Protein 3BL5 (pdb70)

Structure (mmCIF, N/CA/C/O backbone):
data_3BL5
#
_entry.id   3BL5
#
_cell.length_a   172.057
_cell.length_b   75.542
_cell.length_c   131.023
_cell.angle_alpha   90.00
_cell.angle_beta   94.73
_cell.angle_gamma   90.00
#
_symmetry.space_group_name_H-M   'C 1 2 1'
#
loop_
_entity.id
_entity.type
_entity.pdbx_description
1 polymer 'Queuosine biosynthesis protein queC'
2 non-polymer 'ZINC ION'
3 non-polymer 'MAGNESIUM ION'
4 non-polymer 'PHOSPHATE ION'
5 water water
#
loop_
_atom_site.group_PDB
_atom_site.id
_atom_site.type_symbol
_atom_site.label_atom_id
_atom_site.label_alt_id
_atom_site.label_comp_id
_atom_site.label_asym_id
_atom_site.label_entity_id
_atom_site.label_seq_id
_atom_site.pdbx_PDB_ins_code
_atom_site.Cartn_x
_atom_site.Cartn_y
_atom_site.Cartn_z
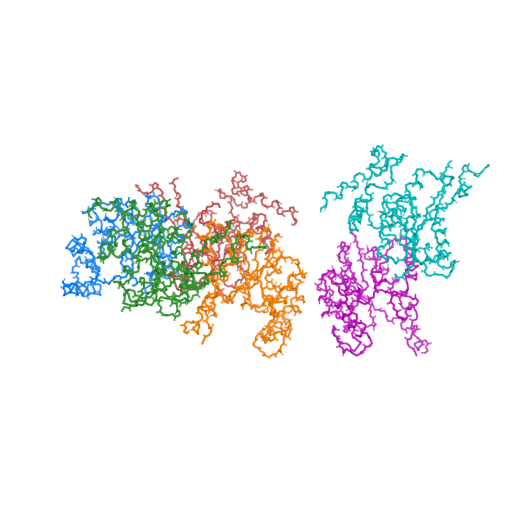_atom_site.occupancy
_atom_site.B_iso_or_equiv
_atom_site.auth_seq_id
_atom_site.auth_comp_id
_atom_site.auth_asym_id
_atom_site.auth_atom_id
_atom_site.pdbx_PDB_model_num
ATOM 1 N N . LYS A 1 3 ? -74.072 -20.439 -8.718 1.00 81.50 3 LYS A N 1
ATOM 2 C CA . LYS A 1 3 ? -75.470 -20.505 -9.226 1.00 81.52 3 LYS A CA 1
ATOM 3 C C . LYS A 1 3 ? -75.590 -20.060 -10.709 1.00 83.16 3 LYS A C 1
ATOM 4 O O . LYS A 1 3 ? -76.117 -18.968 -11.014 1.00 83.43 3 LYS A O 1
ATOM 10 N N . GLU A 1 4 ? -75.085 -20.919 -11.612 1.00 83.14 4 GLU A N 1
ATOM 11 C CA . GLU A 1 4 ? -75.102 -20.713 -13.078 1.00 80.51 4 GLU A CA 1
ATOM 12 C C . GLU A 1 4 ? -75.678 -21.986 -13.745 1.00 78.57 4 GLU A C 1
ATOM 13 O O . GLU A 1 4 ? -76.561 -22.638 -13.183 1.00 78.80 4 GLU A O 1
ATOM 19 N N . LYS A 1 5 ? -75.177 -22.350 -14.924 1.00 75.40 5 LYS A N 1
ATOM 20 C CA . LYS A 1 5 ? -75.672 -23.542 -15.631 1.00 72.54 5 LYS A CA 1
ATOM 21 C C . LYS A 1 5 ? -74.689 -24.722 -15.531 1.00 70.75 5 LYS A C 1
ATOM 22 O O . LYS A 1 5 ? -73.487 -24.564 -15.748 1.00 71.08 5 LYS A O 1
ATOM 28 N N . ALA A 1 6 ? -75.197 -25.909 -15.223 1.00 67.24 6 ALA A N 1
ATOM 29 C CA . ALA A 1 6 ? -74.323 -27.066 -15.099 1.00 65.78 6 ALA A CA 1
ATOM 30 C C . ALA A 1 6 ? -74.782 -28.342 -15.822 1.00 64.78 6 ALA A C 1
ATOM 31 O O . ALA A 1 6 ? -75.961 -28.665 -15.857 1.00 66.08 6 ALA A O 1
ATOM 33 N N . ILE A 1 7 ? -73.830 -29.071 -16.387 1.00 63.23 7 ILE A N 1
ATOM 34 C CA . ILE A 1 7 ? -74.117 -30.322 -17.075 1.00 62.84 7 ILE A CA 1
ATOM 35 C C . ILE A 1 7 ? -73.516 -31.472 -16.274 1.00 60.10 7 ILE A C 1
ATOM 36 O O . ILE A 1 7 ? -72.310 -31.507 -16.049 1.00 60.01 7 ILE A O 1
ATOM 41 N N . VAL A 1 8 ? -74.346 -32.420 -15.861 1.00 56.95 8 VAL A N 1
ATOM 42 C CA . VAL A 1 8 ? -73.849 -33.555 -15.106 1.00 54.55 8 VAL A CA 1
ATOM 43 C C . VAL A 1 8 ? -73.731 -34.818 -15.959 1.00 54.80 8 VAL A C 1
ATOM 44 O O . VAL A 1 8 ? -74.711 -35.246 -16.568 1.00 54.65 8 VAL A O 1
ATOM 48 N N . VAL A 1 9 ? -72.539 -35.411 -16.011 1.00 54.07 9 VAL A N 1
ATOM 49 C CA . VAL A 1 9 ? -72.374 -36.647 -16.759 1.00 54.73 9 VAL A CA 1
ATOM 50 C C . VAL A 1 9 ? -73.118 -37.652 -15.920 1.00 54.78 9 VAL A C 1
ATOM 51 O O . VAL A 1 9 ? -72.594 -38.159 -14.940 1.00 57.04 9 VAL A O 1
ATOM 55 N N . PHE A 1 10 ? -74.353 -37.926 -16.320 1.00 56.34 10 PHE A N 1
ATOM 56 C CA . PHE A 1 10 ? -75.246 -38.812 -15.584 1.00 56.87 10 PHE A CA 1
ATOM 57 C C . PHE A 1 10 ? -75.426 -40.220 -16.135 1.00 56.90 10 PHE A C 1
ATOM 58 O O . PHE A 1 10 ? -75.560 -40.417 -17.343 1.00 56.54 10 PHE A O 1
ATOM 66 N N . SER A 1 11 ? -75.437 -41.199 -15.234 1.00 57.31 11 SER A N 1
ATOM 67 C CA . SER A 1 11 ? -75.605 -42.595 -15.631 1.00 58.58 11 SER A CA 1
ATOM 68 C C . SER A 1 11 ? -76.673 -43.358 -14.847 1.00 59.34 11 SER A C 1
ATOM 69 O O . SER A 1 11 ? -77.081 -44.442 -15.255 1.00 60.80 11 SER A O 1
ATOM 72 N N . GLY A 1 12 ? -77.109 -42.813 -13.715 1.00 58.98 12 GLY A N 1
ATOM 73 C CA . GLY A 1 12 ? -78.123 -43.481 -12.923 1.00 58.31 12 GLY A CA 1
ATOM 74 C C . GLY A 1 12 ? -77.575 -44.365 -11.815 1.00 59.32 12 GLY A C 1
ATOM 75 O O . GLY A 1 12 ? -78.333 -45.053 -11.120 1.00 60.76 12 GLY A O 1
ATOM 76 N N . GLY A 1 13 ? -76.258 -44.363 -11.650 1.00 58.69 13 GLY A N 1
ATOM 77 C CA . GLY A 1 13 ? -75.651 -45.154 -10.600 1.00 57.87 13 GLY A CA 1
ATOM 78 C C . GLY A 1 13 ? -75.629 -44.345 -9.318 1.00 58.93 13 GLY A C 1
ATOM 79 O O . GLY A 1 13 ? -75.920 -43.146 -9.327 1.00 57.94 13 GLY A O 1
ATOM 80 N N . GLN A 1 14 ? -75.281 -44.994 -8.211 1.00 59.65 14 GLN A N 1
ATOM 81 C CA . GLN A 1 14 ? -75.227 -44.321 -6.920 1.00 60.96 14 GLN A CA 1
ATOM 82 C C . GLN A 1 14 ? -74.399 -43.039 -6.998 1.00 61.34 14 GLN A C 1
ATOM 83 O O . GLN A 1 14 ? -74.805 -41.990 -6.494 1.00 60.51 14 GLN A O 1
ATOM 89 N N . ASP A 1 15 ? -73.248 -43.134 -7.652 1.00 61.89 15 ASP A N 1
ATOM 90 C CA . ASP A 1 15 ? -72.333 -42.013 -7.788 1.00 63.86 15 ASP A CA 1
ATOM 91 C C . ASP A 1 15 ? -72.765 -40.831 -8.661 1.00 62.93 15 ASP A C 1
ATOM 92 O O . ASP A 1 15 ? -72.788 -39.694 -8.185 1.00 64.47 15 ASP A O 1
ATOM 97 N N . SER A 1 16 ? -73.102 -41.063 -9.924 1.00 60.80 16 SER A N 1
ATOM 98 C CA . SER A 1 16 ? -73.518 -39.943 -10.763 1.00 59.63 16 SER A CA 1
ATOM 99 C C . SER A 1 16 ? -74.785 -39.309 -10.209 1.00 58.41 16 SER A C 1
ATOM 100 O O . SER A 1 16 ? -74.970 -38.100 -10.285 1.00 57.40 16 SER A O 1
ATOM 103 N N . THR A 1 17 ? -75.657 -40.130 -9.639 1.00 58.46 17 THR A N 1
ATOM 104 C CA . THR A 1 17 ? -76.905 -39.620 -9.083 1.00 59.13 17 THR A CA 1
ATOM 105 C C . THR A 1 17 ? -76.609 -38.678 -7.926 1.00 59.07 17 THR A C 1
ATOM 106 O O . THR A 1 17 ? -77.188 -37.591 -7.847 1.00 60.61 17 THR A O 1
ATOM 110 N N . THR A 1 18 ? -75.714 -39.099 -7.029 1.00 58.02 18 THR A N 1
ATOM 111 C CA . THR A 1 18 ? -75.339 -38.280 -5.880 1.00 55.95 18 THR A CA 1
ATOM 112 C C . THR A 1 18 ? -74.755 -36.968 -6.397 1.00 56.07 18 THR A C 1
ATOM 113 O O . THR A 1 18 ? -75.021 -35.896 -5.844 1.00 55.47 18 THR A O 1
ATOM 117 N N . CYS A 1 19 ? -73.970 -37.055 -7.471 1.00 55.51 19 CYS A N 1
ATOM 118 C CA . CYS A 1 19 ? -73.365 -35.868 -8.063 1.00 55.90 19 CYS A CA 1
ATOM 119 C C . CYS A 1 19 ? -74.409 -34.908 -8.577 1.00 56.93 19 CYS A C 1
ATOM 120 O O . CYS A 1 19 ? -74.252 -33.698 -8.424 1.00 57.65 19 CYS A O 1
ATOM 123 N N . LEU A 1 20 ? -75.465 -35.449 -9.195 1.00 57.44 20 LEU A N 1
ATOM 124 C CA . LEU A 1 20 ? -76.568 -34.642 -9.726 1.00 56.32 20 LEU A CA 1
ATOM 125 C C . LEU A 1 20 ? -77.277 -33.942 -8.580 1.00 55.98 20 LEU A C 1
ATOM 126 O O . LEU A 1 20 ? -77.494 -32.728 -8.617 1.00 54.92 20 LEU A O 1
ATOM 131 N N . LEU A 1 21 ? -77.647 -34.720 -7.568 1.00 55.92 21 LEU A N 1
ATOM 132 C CA . LEU A 1 21 ? -78.305 -34.171 -6.389 1.00 57.13 21 LEU A CA 1
ATOM 133 C C . LEU A 1 21 ? -77.418 -33.053 -5.865 1.00 57.45 21 LEU A C 1
ATOM 134 O O . LEU A 1 21 ? -77.878 -31.955 -5.572 1.00 57.32 21 LEU A O 1
ATOM 139 N N . TRP A 1 22 ? -76.130 -33.341 -5.777 1.00 57.92 22 TRP A N 1
ATOM 140 C CA . TRP A 1 22 ? -75.169 -32.357 -5.323 1.00 58.67 22 TRP A CA 1
ATOM 141 C C . TRP A 1 22 ? -75.222 -31.099 -6.190 1.00 58.86 22 TRP A C 1
ATOM 142 O O . TRP A 1 22 ? -75.394 -29.989 -5.696 1.00 58.55 22 TRP A O 1
ATOM 153 N N . ALA A 1 23 ? -75.048 -31.293 -7.490 1.00 59.84 23 ALA A N 1
ATOM 154 C CA . ALA A 1 23 ? -75.043 -30.196 -8.444 1.00 60.63 23 ALA A CA 1
ATOM 155 C C . ALA A 1 23 ? -76.322 -29.377 -8.393 1.00 62.61 23 ALA A C 1
ATOM 156 O O . ALA A 1 23 ? -76.292 -28.154 -8.570 1.00 63.83 23 ALA A O 1
ATOM 158 N N . LEU A 1 24 ? -77.444 -30.048 -8.145 1.00 62.77 24 LEU A N 1
ATOM 159 C CA . LEU A 1 24 ? -78.718 -29.366 -8.091 1.00 63.05 24 LEU A CA 1
ATOM 160 C C . LEU A 1 24 ? -78.750 -28.286 -7.034 1.00 64.82 24 LEU A C 1
ATOM 161 O O . LEU A 1 24 ? -79.386 -27.250 -7.236 1.00 67.17 24 LEU A O 1
ATOM 166 N N . LYS A 1 25 ? -78.047 -28.518 -5.925 1.00 65.57 25 LYS A N 1
ATOM 167 C CA . LYS A 1 25 ? -77.973 -27.564 -4.817 1.00 65.84 25 LYS A CA 1
ATOM 168 C C . LYS A 1 25 ? -76.918 -26.491 -5.038 1.00 65.84 25 LYS A C 1
ATOM 169 O O . LYS A 1 25 ? -76.985 -25.422 -4.443 1.00 64.77 25 LYS A O 1
ATOM 175 N N . GLU A 1 26 ? -75.937 -26.769 -5.888 1.00 67.16 26 GLU A N 1
ATOM 176 C CA . GLU A 1 26 ? -74.881 -25.795 -6.137 1.00 68.95 26 GLU A CA 1
ATOM 177 C C . GLU A 1 26 ? -75.203 -24.801 -7.239 1.00 69.83 26 GLU A C 1
ATOM 178 O O . GLU A 1 26 ? -74.755 -23.651 -7.190 1.00 69.56 26 GLU A O 1
ATOM 184 N N . PHE A 1 27 ? -75.983 -25.225 -8.230 1.00 69.99 27 PHE A N 1
ATOM 185 C CA . PHE A 1 27 ? -76.287 -24.332 -9.337 1.00 70.11 27 PHE A CA 1
ATOM 186 C C . PHE A 1 27 ? -77.763 -24.079 -9.642 1.00 72.18 27 PHE A C 1
ATOM 187 O O . PHE A 1 27 ? -78.642 -24.838 -9.222 1.00 72.83 27 PHE A O 1
ATOM 195 N N . GLU A 1 28 ? -78.008 -23.002 -10.388 1.00 73.06 28 GLU A N 1
ATOM 196 C CA . GLU A 1 28 ? -79.344 -22.598 -10.810 1.00 74.63 28 GLU A CA 1
ATOM 197 C C . GLU A 1 28 ? -79.917 -23.540 -11.861 1.00 74.35 28 GLU A C 1
ATOM 198 O O . GLU A 1 28 ? -81.002 -24.087 -11.686 1.00 74.85 28 GLU A O 1
ATOM 204 N N . GLU A 1 29 ? -79.189 -23.702 -12.962 1.00 73.36 29 GLU A N 1
ATOM 205 C CA . GLU A 1 29 ? -79.602 -24.564 -14.066 1.00 72.33 29 GLU A CA 1
ATOM 206 C C . GLU A 1 29 ? -78.761 -25.828 -14.062 1.00 69.61 29 GLU A C 1
ATOM 207 O O . GLU A 1 29 ? -77.551 -25.759 -13.911 1.00 70.16 29 GLU A O 1
ATOM 213 N N . VAL A 1 30 ? -79.392 -26.980 -14.236 1.00 67.08 30 VAL A N 1
ATOM 214 C CA . VAL A 1 30 ? -78.656 -28.235 -14.260 1.00 66.21 30 VAL A CA 1
ATOM 215 C C . VAL A 1 30 ? -79.244 -29.228 -15.262 1.00 66.33 30 VAL A C 1
ATOM 216 O O . VAL A 1 30 ? -80.393 -29.650 -15.128 1.00 68.92 30 VAL A O 1
ATOM 220 N N . GLU A 1 31 ? -78.460 -29.608 -16.264 1.00 64.79 31 GLU A N 1
ATOM 221 C CA . GLU A 1 31 ? -78.912 -30.566 -17.261 1.00 64.16 31 GLU A CA 1
ATOM 222 C C . GLU A 1 31 ? -78.007 -31.786 -17.188 1.00 63.16 31 GLU A C 1
ATOM 223 O O . GLU A 1 31 ? -76.872 -31.687 -16.742 1.00 62.70 31 GLU A O 1
ATOM 229 N N . THR A 1 32 ? -78.507 -32.938 -17.623 1.00 63.43 32 THR A N 1
ATOM 230 C CA . THR A 1 32 ? -77.721 -34.173 -17.586 1.00 63.38 32 THR A CA 1
ATOM 231 C C . THR A 1 32 ? -77.391 -34.761 -18.955 1.00 63.37 32 THR A C 1
ATOM 232 O O . THR A 1 32 ? -77.999 -34.412 -19.965 1.00 62.01 32 THR A O 1
ATOM 236 N N . VAL A 1 33 ? -76.407 -35.654 -18.968 1.00 63.54 33 VAL A N 1
ATOM 237 C CA . VAL A 1 33 ? -75.974 -36.316 -20.187 1.00 64.14 33 VAL A CA 1
ATOM 238 C C . VAL A 1 33 ? -75.792 -37.774 -19.858 1.00 65.01 33 VAL A C 1
ATOM 239 O O . VAL A 1 33 ? -75.170 -38.113 -18.856 1.00 65.88 33 VAL A O 1
ATOM 243 N N . THR A 1 34 ? -76.333 -38.642 -20.697 1.00 64.76 34 THR A N 1
ATOM 244 C CA . THR A 1 34 ? -76.169 -40.056 -20.472 1.00 64.43 34 THR A CA 1
ATOM 245 C C . THR A 1 34 ? -75.577 -40.665 -21.733 1.00 65.62 34 THR A C 1
ATOM 246 O O . THR A 1 34 ? -76.049 -40.416 -22.839 1.00 65.44 34 THR A O 1
ATOM 250 N N . PHE A 1 35 ? -74.508 -41.433 -21.549 1.00 66.66 35 PHE A N 1
ATOM 251 C CA . PHE A 1 35 ? -73.805 -42.067 -22.647 1.00 66.63 35 PHE A CA 1
ATOM 252 C C . PHE A 1 35 ? -74.224 -43.515 -22.717 1.00 67.82 35 PHE A C 1
ATOM 253 O O . PHE A 1 35 ? -74.307 -44.191 -21.703 1.00 67.37 35 PHE A O 1
ATOM 261 N N . HIS A 1 36 ? -74.505 -43.977 -23.926 1.00 70.14 36 HIS A N 1
ATOM 262 C CA . HIS A 1 36 ? -74.908 -45.350 -24.152 1.00 71.92 36 HIS A CA 1
ATOM 263 C C . HIS A 1 36 ? -74.162 -45.792 -25.397 1.00 74.09 36 HIS A C 1
ATOM 264 O O . HIS A 1 36 ? -73.757 -44.962 -26.219 1.00 72.29 36 HIS A O 1
ATOM 271 N N . TYR A 1 37 ? -73.952 -47.094 -25.519 1.00 77.43 37 TYR A N 1
ATOM 272 C CA . TYR A 1 37 ? -73.269 -47.648 -26.681 1.00 82.21 37 TYR A CA 1
ATOM 273 C C . TYR A 1 37 ? -74.305 -48.263 -27.626 1.00 84.81 37 TYR A C 1
ATOM 274 O O . TYR A 1 37 ? -74.274 -49.457 -27.923 1.00 84.99 37 TYR A O 1
ATOM 283 N N . ASN A 1 38 ? -75.214 -47.411 -28.091 1.00 87.84 38 ASN A N 1
ATOM 284 C CA . ASN A 1 38 ? -76.316 -47.792 -28.963 1.00 91.12 38 ASN A CA 1
ATOM 285 C C . ASN A 1 38 ? -77.294 -48.715 -28.239 1.00 93.08 38 ASN A C 1
ATOM 286 O O . ASN A 1 38 ? -77.463 -49.882 -28.610 1.00 92.15 38 ASN A O 1
ATOM 291 N N . GLN A 1 39 ? -77.939 -48.175 -27.204 1.00 95.71 39 GLN A N 1
ATOM 292 C CA . GLN A 1 39 ? -78.894 -48.939 -26.409 1.00 97.78 39 GLN A CA 1
ATOM 293 C C . GLN A 1 39 ? -79.933 -48.112 -25.662 1.00 98.22 39 GLN A C 1
ATOM 294 O O . GLN A 1 39 ? -80.027 -48.191 -24.437 1.00 98.72 39 GLN A O 1
ATOM 300 N N . ARG A 1 40 ? -80.724 -47.341 -26.399 1.00 98.72 40 ARG A N 1
ATOM 301 C CA . ARG A 1 40 ? -81.770 -46.517 -25.797 1.00 99.68 40 ARG A CA 1
ATOM 302 C C . ARG A 1 40 ? -82.649 -47.380 -24.886 1.00 100.25 40 ARG A C 1
ATOM 303 O O . ARG A 1 40 ? -83.273 -46.885 -23.949 1.00 100.23 40 ARG A O 1
ATOM 311 N N . HIS A 1 41 ? -82.687 -48.676 -25.170 1.00 100.70 41 HIS A N 1
ATOM 312 C CA . HIS A 1 41 ? -83.503 -49.604 -24.400 1.00 101.19 41 HIS A CA 1
ATOM 313 C C . HIS A 1 41 ? -82.858 -50.161 -23.129 1.00 101.01 41 HIS A C 1
ATOM 314 O O . HIS A 1 41 ? -83.549 -50.742 -22.292 1.00 101.45 41 HIS A O 1
ATOM 321 N N . SER A 1 42 ? -81.545 -50.002 -22.984 1.00 100.58 42 SER A N 1
ATOM 322 C CA . SER A 1 42 ? -80.846 -50.508 -21.803 1.00 99.58 42 SER A CA 1
ATOM 323 C C . SER A 1 42 ? -81.565 -50.128 -20.510 1.00 98.88 42 SER A C 1
ATOM 324 O O . SER A 1 42 ? -82.203 -49.076 -20.434 1.00 98.79 42 SER A O 1
ATOM 327 N N . GLN A 1 43 ? -81.474 -50.983 -19.494 1.00 97.95 43 GLN A N 1
ATOM 328 C CA . GLN A 1 43 ? -82.128 -50.673 -18.229 1.00 97.39 43 GLN A CA 1
ATOM 329 C C . GLN A 1 43 ? -81.403 -49.499 -17.580 1.00 96.22 43 GLN A C 1
ATOM 330 O O . GLN A 1 43 ? -82.020 -48.665 -16.912 1.00 95.71 43 GLN A O 1
ATOM 336 N N . GLU A 1 44 ? -80.093 -49.426 -17.795 1.00 94.87 44 GLU A N 1
ATOM 337 C CA . GLU A 1 44 ? -79.304 -48.344 -17.228 1.00 93.18 44 GLU A CA 1
ATOM 338 C C . GLU A 1 44 ? -79.742 -47.007 -17.812 1.00 89.78 44 GLU A C 1
ATOM 339 O O . GLU A 1 44 ? -79.972 -46.050 -17.082 1.00 88.98 44 GLU A O 1
ATOM 345 N N . VAL A 1 45 ? -79.849 -46.936 -19.131 1.00 86.72 45 VAL A N 1
ATOM 346 C CA . VAL A 1 45 ? -80.255 -45.688 -19.758 1.00 84.38 45 VAL A CA 1
ATOM 347 C C . VAL A 1 45 ? -81.695 -45.356 -19.416 1.00 83.04 45 VAL A C 1
ATOM 348 O O . VAL A 1 45 ? -82.086 -44.190 -19.397 1.00 82.72 45 VAL A O 1
ATOM 352 N N . GLU A 1 46 ? -82.488 -46.378 -19.129 1.00 81.41 46 GLU A N 1
ATOM 353 C CA . GLU A 1 46 ? -83.869 -46.116 -18.795 1.00 80.12 46 GLU A CA 1
ATOM 354 C C . GLU A 1 46 ? -83.976 -45.616 -17.367 1.00 77.24 46 GLU A C 1
ATOM 355 O O . GLU A 1 46 ? -84.524 -44.539 -17.133 1.00 76.72 46 GLU A O 1
ATOM 361 N N . VAL A 1 47 ? -83.446 -46.382 -16.415 1.00 73.90 47 VAL A N 1
ATOM 362 C CA . VAL A 1 47 ? -83.484 -45.962 -15.017 1.00 71.18 47 VAL A CA 1
ATOM 363 C C . VAL A 1 47 ? -83.028 -44.501 -14.936 1.00 69.43 47 VAL A C 1
ATOM 364 O O . VAL A 1 47 ? -83.707 -43.664 -14.349 1.00 67.85 47 VAL A O 1
ATOM 368 N N . ALA A 1 48 ? -81.900 -44.193 -15.574 1.00 68.67 48 ALA A N 1
ATOM 369 C CA . ALA A 1 48 ? -81.355 -42.836 -15.595 1.00 66.34 48 ALA A CA 1
ATOM 370 C C . ALA A 1 48 ? -82.388 -41.824 -16.071 1.00 65.65 48 ALA A C 1
ATOM 371 O O . ALA A 1 48 ? -82.557 -40.770 -15.466 1.00 63.73 48 ALA A O 1
ATOM 373 N N . LYS A 1 49 ? -83.070 -42.131 -17.168 1.00 65.86 49 LYS A N 1
ATOM 374 C CA . LYS A 1 49 ? -84.092 -41.224 -17.678 1.00 66.18 49 LYS A CA 1
ATOM 375 C C . LYS A 1 49 ? -85.241 -41.085 -16.668 1.00 65.56 49 LYS A C 1
ATOM 376 O O . LYS A 1 49 ? -85.850 -40.016 -16.530 1.00 63.42 49 LYS A O 1
ATOM 382 N N . SER A 1 50 ? -85.533 -42.172 -15.963 1.00 64.30 50 SER A N 1
ATOM 383 C CA . SER A 1 50 ? -86.581 -42.151 -14.962 1.00 64.46 50 SER A CA 1
ATOM 384 C C . SER A 1 50 ? -86.158 -41.224 -13.852 1.00 65.41 50 SER A C 1
ATOM 385 O O . SER A 1 50 ? -86.804 -40.222 -13.559 1.00 66.87 50 SER A O 1
ATOM 388 N N . ILE A 1 51 ? -85.043 -41.590 -13.239 1.00 65.89 51 ILE A N 1
ATOM 389 C CA . ILE A 1 51 ? -84.450 -40.856 -12.136 1.00 64.86 51 ILE A CA 1
ATOM 390 C C . ILE A 1 51 ? -84.263 -39.390 -12.495 1.00 63.66 51 ILE A C 1
ATOM 391 O O . ILE A 1 51 ? -84.377 -38.530 -11.641 1.00 64.39 51 ILE A O 1
ATOM 396 N N . ALA A 1 52 ? -84.004 -39.104 -13.764 1.00 63.26 52 ALA A N 1
ATOM 397 C CA . ALA A 1 52 ? -83.850 -37.724 -14.197 1.00 64.34 52 ALA A CA 1
ATOM 398 C C . ALA A 1 52 ? -85.207 -37.038 -14.084 1.00 65.57 52 ALA A C 1
ATOM 399 O O . ALA A 1 52 ? -85.328 -35.993 -13.454 1.00 66.93 52 ALA A O 1
ATOM 401 N N . GLU A 1 53 ? -86.225 -37.636 -14.698 1.00 67.31 53 GLU A N 1
ATOM 402 C CA . GLU A 1 53 ? -87.591 -37.112 -14.662 1.00 69.03 53 GLU A CA 1
ATOM 403 C C . GLU A 1 53 ? -87.953 -36.739 -13.231 1.00 67.29 53 GLU A C 1
ATOM 404 O O . GLU A 1 53 ? -88.269 -35.585 -12.922 1.00 65.60 53 GLU A O 1
ATOM 410 N N . LYS A 1 54 ? -87.905 -37.757 -12.376 1.00 65.42 54 LYS A N 1
ATOM 411 C CA . LYS A 1 54 ? -88.207 -37.639 -10.961 1.00 63.69 54 LYS A CA 1
ATOM 412 C C . LYS A 1 54 ? -87.718 -36.325 -10.373 1.00 64.58 54 LYS A C 1
ATOM 413 O O . LYS A 1 54 ? -88.300 -35.831 -9.399 1.00 63.18 54 LYS A O 1
ATOM 419 N N . LEU A 1 55 ? -86.654 -35.758 -10.949 1.00 64.57 55 LEU A N 1
ATOM 420 C CA . LEU A 1 55 ? -86.148 -34.493 -10.442 1.00 65.15 55 LEU A CA 1
ATOM 421 C C . LEU A 1 55 ? -85.894 -33.372 -11.454 1.00 65.47 55 LEU A C 1
ATOM 422 O O . LEU A 1 55 ? -84.873 -32.683 -11.388 1.00 67.46 55 LEU A O 1
ATOM 427 N N . GLY A 1 56 ? -86.849 -33.158 -12.357 1.00 63.77 56 GLY A N 1
ATOM 428 C CA . GLY A 1 56 ? -86.697 -32.111 -13.351 1.00 62.51 56 GLY A CA 1
ATOM 429 C C . GLY A 1 56 ? -85.487 -32.434 -14.189 1.00 62.80 56 GLY A C 1
ATOM 430 O O . GLY A 1 56 ? -85.277 -33.587 -14.545 1.00 63.55 56 GLY A O 1
ATOM 431 N N . VAL A 1 57 ? -84.692 -31.423 -14.510 1.00 63.89 57 VAL A N 1
ATOM 432 C CA . VAL A 1 57 ? -83.465 -31.596 -15.301 1.00 63.60 57 VAL A CA 1
ATOM 433 C C . VAL A 1 57 ? -83.632 -32.318 -16.645 1.00 64.01 57 VAL A C 1
ATOM 434 O O . VAL A 1 57 ? -84.100 -33.462 -16.719 1.00 61.35 57 VAL A O 1
ATOM 438 N N . LYS A 1 58 ? -83.247 -31.633 -17.716 1.00 65.82 58 LYS A N 1
ATOM 439 C CA . LYS A 1 58 ? -83.336 -32.239 -19.036 1.00 68.45 58 LYS A CA 1
ATOM 440 C C . LYS A 1 58 ? -82.245 -33.300 -19.099 1.00 68.52 58 LYS A C 1
ATOM 441 O O . LYS A 1 58 ? -81.245 -33.214 -18.390 1.00 69.48 58 LYS A O 1
ATOM 447 N N . ASN A 1 59 ? -82.442 -34.312 -19.927 1.00 67.26 59 ASN A N 1
ATOM 448 C CA . ASN A 1 59 ? -81.423 -35.322 -20.080 1.00 66.62 59 ASN A CA 1
ATOM 449 C C . ASN A 1 59 ? -81.119 -35.379 -21.554 1.00 67.15 59 ASN A C 1
ATOM 450 O O . ASN A 1 59 ? -82.005 -35.177 -22.382 1.00 68.26 59 ASN A O 1
ATOM 455 N N . HIS A 1 60 ? -79.864 -35.628 -21.888 1.00 66.81 60 HIS A N 1
ATOM 456 C CA . HIS A 1 60 ? -79.481 -35.720 -23.280 1.00 67.30 60 HIS A CA 1
ATOM 457 C C . HIS A 1 60 ? -78.812 -37.071 -23.412 1.00 69.19 60 HIS A C 1
ATOM 458 O O . HIS A 1 60 ? -77.975 -37.424 -22.592 1.00 71.17 60 HIS A O 1
ATOM 465 N N . LEU A 1 61 ? -79.199 -37.843 -24.418 1.00 70.17 61 LEU A N 1
ATOM 466 C CA . LEU A 1 61 ? -78.574 -39.136 -24.642 1.00 70.15 61 LEU A CA 1
ATOM 467 C C . LEU A 1 61 ? -77.538 -38.953 -25.735 1.00 70.63 61 LEU A C 1
ATOM 468 O O . LEU A 1 61 ? -77.714 -38.138 -26.641 1.00 71.74 61 LEU A O 1
ATOM 473 N N . LEU A 1 62 ? -76.450 -39.701 -25.643 1.00 69.80 62 LEU A N 1
ATOM 474 C CA . LEU A 1 62 ? -75.398 -39.639 -26.643 1.00 68.91 62 LEU A CA 1
ATOM 475 C C . LEU A 1 62 ? -74.899 -41.052 -26.898 1.00 69.92 62 LEU A C 1
ATOM 476 O O . LEU A 1 62 ? -74.601 -41.790 -25.964 1.00 69.66 62 LEU A O 1
ATOM 481 N N . ASP A 1 63 ? -74.839 -41.440 -28.167 1.00 71.35 63 ASP A N 1
ATOM 482 C CA . ASP A 1 63 ? -74.384 -42.771 -28.513 1.00 72.04 63 ASP A CA 1
ATOM 483 C C . ASP A 1 63 ? -72.885 -42.700 -28.648 1.00 72.05 63 ASP A C 1
ATOM 484 O O . ASP A 1 63 ? -72.385 -41.855 -29.376 1.00 72.32 63 ASP A O 1
ATOM 489 N N . MET A 1 64 ? -72.168 -43.568 -27.942 1.00 72.29 64 MET A N 1
ATOM 490 C CA . MET A 1 64 ? -70.708 -43.572 -28.011 1.00 73.41 64 MET A CA 1
ATOM 491 C C . MET A 1 64 ? -70.207 -44.896 -28.567 1.00 74.75 64 MET A C 1
ATOM 492 O O . MET A 1 64 ? -69.155 -45.391 -28.161 1.00 76.04 64 MET A O 1
ATOM 497 N N . SER A 1 65 ? -70.959 -45.475 -29.493 1.00 75.89 65 SER A N 1
ATOM 498 C CA . SER A 1 65 ? -70.564 -46.750 -30.071 1.00 76.06 65 SER A CA 1
ATOM 499 C C . SER A 1 65 ? -69.444 -46.581 -31.089 1.00 75.60 65 SER A C 1
ATOM 500 O O . SER A 1 65 ? -68.693 -47.524 -31.358 1.00 75.44 65 SER A O 1
ATOM 503 N N . LEU A 1 66 ? -69.317 -45.379 -31.643 1.00 75.74 66 LEU A N 1
ATOM 504 C CA . LEU A 1 66 ? -68.255 -45.118 -32.612 1.00 77.16 66 LEU A CA 1
ATOM 505 C C . LEU A 1 66 ? -66.910 -45.335 -31.919 1.00 76.22 66 LEU A C 1
ATOM 506 O O . LEU A 1 66 ? -65.909 -45.673 -32.549 1.00 75.95 66 LEU A O 1
ATOM 511 N N . LEU A 1 67 ? -66.903 -45.129 -30.609 1.00 74.82 67 LEU A N 1
ATOM 512 C CA . LEU A 1 67 ? -65.694 -45.289 -29.826 1.00 74.32 67 LEU A CA 1
ATOM 513 C C . LEU A 1 67 ? -65.187 -46.724 -29.923 1.00 73.94 67 LEU A C 1
ATOM 514 O O . LEU A 1 67 ? -63.996 -46.986 -29.787 1.00 73.51 67 LEU A O 1
ATOM 519 N N . ASN A 1 68 ? -66.092 -47.654 -30.186 1.00 74.62 68 ASN A N 1
ATOM 520 C CA . ASN A 1 68 ? -65.707 -49.050 -30.276 1.00 75.22 68 ASN A CA 1
ATOM 521 C C . ASN A 1 68 ? -64.932 -49.424 -31.525 1.00 75.01 68 ASN A C 1
ATOM 522 O O . ASN A 1 68 ? -64.548 -50.586 -31.702 1.00 74.22 68 ASN A O 1
ATOM 527 N N . GLN A 1 69 ? -64.705 -48.438 -32.391 1.00 74.77 69 GLN A N 1
ATOM 528 C CA . GLN A 1 69 ? -63.919 -48.656 -33.600 1.00 74.30 69 GLN A CA 1
ATOM 529 C C . GLN A 1 69 ? -62.501 -48.887 -33.102 1.00 75.11 69 GLN A C 1
ATOM 530 O O . GLN A 1 69 ? -61.740 -49.678 -33.657 1.00 75.13 69 GLN A O 1
ATOM 536 N N . LEU A 1 70 ? -62.169 -48.181 -32.027 1.00 76.00 70 LEU A N 1
ATOM 537 C CA . LEU A 1 70 ? -60.853 -48.250 -31.421 1.00 76.76 70 LEU A CA 1
ATOM 538 C C . LEU A 1 70 ? -60.613 -49.515 -30.617 1.00 78.68 70 LEU A C 1
ATOM 539 O O . LEU A 1 70 ? -59.516 -49.725 -30.109 1.00 79.49 70 LEU A O 1
ATOM 544 N N . ALA A 1 71 ? -61.639 -50.352 -30.496 1.00 81.26 71 ALA A N 1
ATOM 545 C CA . ALA A 1 71 ? -61.519 -51.608 -29.757 1.00 83.38 71 ALA A CA 1
ATOM 546 C C . ALA A 1 71 ? -60.614 -52.557 -30.544 1.00 84.72 71 ALA A C 1
ATOM 547 O O . ALA A 1 71 ? -60.661 -52.588 -31.774 1.00 84.90 71 ALA A O 1
ATOM 549 N N . PRO A 1 72 ? -59.769 -53.334 -29.842 1.00 86.17 72 PRO A N 1
ATOM 550 C CA . PRO A 1 72 ? -58.839 -54.288 -30.469 1.00 87.19 72 PRO A CA 1
ATOM 551 C C . PRO A 1 72 ? -59.446 -55.159 -31.576 1.00 88.58 72 PRO A C 1
ATOM 552 O O . PRO A 1 72 ? -58.899 -55.251 -32.679 1.00 86.08 72 PRO A O 1
ATOM 556 N N . ASN A 1 73 ? -60.576 -55.798 -31.266 1.00 91.44 73 ASN A N 1
ATOM 557 C CA . ASN A 1 73 ? -61.276 -56.671 -32.217 1.00 93.55 73 ASN A CA 1
ATOM 558 C C . ASN A 1 73 ? -61.697 -55.938 -33.495 1.00 93.95 73 ASN A C 1
ATOM 559 O O . ASN A 1 73 ? -61.605 -56.486 -34.594 1.00 93.16 73 ASN A O 1
ATOM 564 N N . ALA A 1 74 ? -62.167 -54.702 -33.334 1.00 94.51 74 ALA A N 1
ATOM 565 C CA . ALA A 1 74 ? -62.610 -53.875 -34.456 1.00 94.14 74 ALA A CA 1
ATOM 566 C C . ALA A 1 74 ? -61.445 -53.475 -35.365 1.00 94.05 74 ALA A C 1
ATOM 567 O O . ALA A 1 74 ? -61.630 -53.182 -36.547 1.00 93.54 74 ALA A O 1
ATOM 569 N N . LEU A 1 75 ? -60.244 -53.466 -34.801 1.00 94.37 75 LEU A N 1
ATOM 570 C CA . LEU A 1 75 ? -59.052 -53.099 -35.552 1.00 94.93 75 LEU A CA 1
ATOM 571 C C . LEU A 1 75 ? -58.511 -54.292 -36.337 1.00 96.14 75 LEU A C 1
ATOM 572 O O . LEU A 1 75 ? -57.318 -54.362 -36.655 1.00 95.36 75 LEU A O 1
ATOM 577 N N . THR A 1 76 ? -59.405 -55.226 -36.651 1.00 98.33 76 THR A N 1
ATOM 578 C CA . THR A 1 76 ? -59.045 -56.430 -37.402 1.00 99.34 76 THR A CA 1
ATOM 579 C C . THR A 1 76 ? -60.292 -57.201 -37.849 1.00 99.16 76 THR A C 1
ATOM 580 O O . THR A 1 76 ? -61.272 -56.604 -38.314 1.00 99.09 76 THR A O 1
ATOM 584 N N . SER A 1 91 ? -60.212 -58.823 -27.249 1.00 94.89 91 SER A N 1
ATOM 585 C CA . SER A 1 91 ? -60.188 -57.773 -26.232 1.00 95.63 91 SER A CA 1
ATOM 586 C C . SER A 1 91 ? -61.092 -56.610 -26.666 1.00 95.20 91 SER A C 1
ATOM 587 O O . SER A 1 91 ? -61.080 -56.207 -27.836 1.00 95.38 91 SER A O 1
ATOM 590 N N . THR A 1 92 ? -61.869 -56.078 -25.720 1.00 94.11 92 THR A N 1
ATOM 591 C CA . THR A 1 92 ? -62.798 -54.978 -25.996 1.00 92.71 92 THR A CA 1
ATOM 592 C C . THR A 1 92 ? -62.449 -53.676 -25.258 1.00 92.71 92 THR A C 1
ATOM 593 O O . THR A 1 92 ? -63.190 -52.680 -25.323 1.00 93.39 92 THR A O 1
ATOM 597 N N . PHE A 1 93 ? -61.323 -53.686 -24.555 1.00 90.74 93 PHE A N 1
ATOM 598 C CA . PHE A 1 93 ? -60.895 -52.514 -23.807 1.00 88.16 93 PHE A CA 1
ATOM 599 C C . PHE A 1 93 ? -60.399 -51.374 -24.691 1.00 85.02 93 PHE A C 1
ATOM 600 O O . PHE A 1 93 ? -59.607 -51.585 -25.609 1.00 85.03 93 PHE A O 1
ATOM 608 N N . VAL A 1 94 ? -60.879 -50.170 -24.406 1.00 80.72 94 VAL A N 1
ATOM 609 C CA . VAL A 1 94 ? -60.448 -48.981 -25.125 1.00 76.71 94 VAL A CA 1
ATOM 610 C C . VAL A 1 94 ? -59.934 -48.038 -24.042 1.00 73.88 94 VAL A C 1
ATOM 611 O O . VAL A 1 94 ? -60.664 -47.668 -23.115 1.00 73.13 94 VAL A O 1
ATOM 615 N N . PRO A 1 95 ? -58.661 -47.648 -24.139 1.00 71.60 95 PRO A N 1
ATOM 616 C CA . PRO A 1 95 ? -58.029 -46.751 -23.174 1.00 70.61 95 PRO A CA 1
ATOM 617 C C . PRO A 1 95 ? -58.523 -45.304 -23.239 1.00 69.64 95 PRO A C 1
ATOM 618 O O . PRO A 1 95 ? -58.978 -44.825 -24.284 1.00 69.71 95 PRO A O 1
ATOM 622 N N . GLY A 1 96 ? -58.426 -44.621 -22.106 1.00 68.35 96 GLY A N 1
ATOM 623 C CA . GLY A 1 96 ? -58.840 -43.238 -22.027 1.00 67.24 96 GLY A CA 1
ATOM 624 C C . GLY A 1 96 ? -60.235 -42.944 -22.536 1.00 67.51 96 GLY A C 1
ATOM 625 O O . GLY A 1 96 ? -60.472 -41.863 -23.074 1.00 66.76 96 GLY A O 1
ATOM 626 N N . ARG A 1 97 ? -61.169 -43.877 -22.370 1.00 67.85 97 ARG A N 1
ATOM 627 C CA . ARG A 1 97 ? -62.521 -43.624 -22.841 1.00 67.21 97 ARG A CA 1
ATOM 628 C C . ARG A 1 97 ? -63.146 -42.503 -22.030 1.00 64.36 97 ARG A C 1
ATOM 629 O O . ARG A 1 97 ? -64.188 -41.970 -22.388 1.00 66.13 97 ARG A O 1
ATOM 637 N N . ASN A 1 98 ? -62.485 -42.116 -20.953 1.00 60.78 98 ASN A N 1
ATOM 638 C CA . ASN A 1 98 ? -62.995 -41.051 -20.107 1.00 57.85 98 ASN A CA 1
ATOM 639 C C . ASN A 1 98 ? -62.575 -39.698 -20.673 1.00 56.73 98 ASN A C 1
ATOM 640 O O . ASN A 1 98 ? -63.135 -38.660 -20.335 1.00 55.31 98 ASN A O 1
ATOM 645 N N . LEU A 1 99 ? -61.565 -39.721 -21.533 1.00 56.34 99 LEU A N 1
ATOM 646 C CA . LEU A 1 99 ? -61.075 -38.513 -22.178 1.00 55.16 99 LEU A CA 1
ATOM 647 C C . LEU A 1 99 ? -62.198 -38.073 -23.112 1.00 56.88 99 LEU A C 1
ATOM 648 O O . LEU A 1 99 ? -62.640 -36.917 -23.106 1.00 56.95 99 LEU A O 1
ATOM 653 N N . VAL A 1 100 ? -62.668 -39.028 -23.907 1.00 57.63 100 VAL A N 1
ATOM 654 C CA . VAL A 1 100 ? -63.736 -38.775 -24.856 1.00 57.21 100 VAL A CA 1
ATOM 655 C C . VAL A 1 100 ? -65.005 -38.310 -24.166 1.00 56.15 100 VAL A C 1
ATOM 656 O O . VAL A 1 100 ? -65.622 -37.340 -24.594 1.00 56.77 100 VAL A O 1
ATOM 660 N N . PHE A 1 101 ? -65.393 -38.989 -23.094 1.00 54.03 101 PHE A N 1
ATOM 661 C CA . PHE A 1 101 ? -66.601 -38.595 -22.372 1.00 53.42 101 PHE A CA 1
ATOM 662 C C . PHE A 1 101 ? -66.530 -37.139 -21.925 1.00 52.03 101 PHE A C 1
ATOM 663 O O . PHE A 1 101 ? -67.392 -36.328 -22.245 1.00 50.81 101 PHE A O 1
ATOM 671 N N . LEU A 1 102 ? -65.493 -36.793 -21.187 1.00 52.99 102 LEU A N 1
ATOM 672 C CA . LEU A 1 102 ? -65.378 -35.424 -20.736 1.00 53.48 102 LEU A CA 1
ATOM 673 C C . LEU A 1 102 ? -65.244 -34.501 -21.936 1.00 53.92 102 LEU A C 1
ATOM 674 O O . LEU A 1 102 ? -65.778 -33.397 -21.921 1.00 53.64 102 LEU A O 1
ATOM 679 N N . SER A 1 103 ? -64.564 -34.956 -22.987 1.00 54.26 103 SER A N 1
ATOM 680 C CA . SER A 1 103 ? -64.416 -34.138 -24.190 1.00 56.04 103 SER A CA 1
ATOM 681 C C . SER A 1 103 ? -65.784 -33.798 -24.762 1.00 57.30 103 SER A C 1
ATOM 682 O O . SER A 1 103 ? -66.085 -32.635 -25.024 1.00 57.62 103 SER A O 1
ATOM 685 N N . PHE A 1 104 ? -66.608 -34.825 -24.963 1.00 57.98 104 PHE A N 1
ATOM 686 C CA . PHE A 1 104 ? -67.948 -34.635 -25.497 1.00 57.50 104 PHE A CA 1
ATOM 687 C C . PHE A 1 104 ? -68.785 -33.803 -24.540 1.00 58.07 104 PHE A C 1
ATOM 688 O O . PHE A 1 104 ? -69.377 -32.803 -24.940 1.00 58.42 104 PHE A O 1
ATOM 696 N N . ALA A 1 105 ? -68.828 -34.213 -23.274 1.00 58.49 105 ALA A N 1
ATOM 697 C CA . ALA A 1 105 ? -69.590 -33.501 -22.257 1.00 58.27 105 ALA A CA 1
ATOM 698 C C . ALA A 1 105 ? -69.301 -32.002 -22.280 1.00 58.67 105 ALA A C 1
ATOM 699 O O . ALA A 1 105 ? -70.187 -31.198 -22.020 1.00 56.74 105 ALA A O 1
ATOM 701 N N . SER A 1 106 ? -68.062 -31.635 -22.597 1.00 59.73 106 SER A N 1
ATOM 702 C CA . SER A 1 106 ? -67.661 -30.231 -22.662 1.00 62.53 106 SER A CA 1
ATOM 703 C C . SER A 1 106 ? -68.070 -29.549 -23.968 1.00 63.62 106 SER A C 1
ATOM 704 O O . SER A 1 106 ? -68.254 -28.333 -24.015 1.00 63.16 106 SER A O 1
ATOM 707 N N . ILE A 1 107 ? -68.168 -30.335 -25.035 1.00 64.32 107 ILE A N 1
ATOM 708 C CA . ILE A 1 107 ? -68.602 -29.824 -26.330 1.00 63.39 107 ILE A CA 1
ATOM 709 C C . ILE A 1 107 ? -70.089 -29.518 -26.104 1.00 63.12 107 ILE A C 1
ATOM 710 O O . ILE A 1 107 ? -70.614 -28.490 -26.524 1.00 61.16 107 ILE A O 1
ATOM 715 N N . LEU A 1 108 ? -70.755 -30.434 -25.415 1.00 63.24 108 LEU A N 1
ATOM 716 C CA . LEU A 1 108 ? -72.163 -30.283 -25.126 1.00 65.17 108 LEU A CA 1
ATOM 717 C C . LEU A 1 108 ? -72.372 -29.061 -24.231 1.00 64.75 108 LEU A C 1
ATOM 718 O O . LEU A 1 108 ? -73.165 -28.179 -24.543 1.00 63.17 108 LEU A O 1
ATOM 723 N N . ALA A 1 109 ? -71.656 -29.016 -23.116 1.00 66.42 109 ALA A N 1
ATOM 724 C CA . ALA A 1 109 ? -71.763 -27.891 -22.189 1.00 66.82 109 ALA A CA 1
ATOM 725 C C . ALA A 1 109 ? -71.638 -26.597 -22.969 1.00 66.34 109 ALA A C 1
ATOM 726 O O . ALA A 1 109 ? -72.344 -25.634 -22.701 1.00 66.23 109 ALA A O 1
ATOM 728 N N . TYR A 1 110 ? -70.733 -26.579 -23.938 1.00 65.95 110 TYR A N 1
ATOM 729 C CA . TYR A 1 110 ? -70.539 -25.398 -24.760 1.00 66.01 110 TYR A CA 1
ATOM 730 C C . TYR A 1 110 ? -71.845 -24.988 -25.440 1.00 67.04 110 TYR A C 1
ATOM 731 O O . TYR A 1 110 ? -72.346 -23.887 -25.213 1.00 67.19 110 TYR A O 1
ATOM 740 N N . GLN A 1 111 ? -72.398 -25.881 -26.261 1.00 66.63 111 GLN A N 1
ATOM 741 C CA . GLN A 1 111 ? -73.643 -25.616 -26.983 1.00 65.66 111 GLN A CA 1
ATOM 742 C C . GLN A 1 111 ? -74.770 -25.236 -26.040 1.00 66.23 111 GLN A C 1
ATOM 743 O O . GLN A 1 111 ? -75.405 -24.200 -26.206 1.00 68.07 111 GLN A O 1
ATOM 749 N N . ILE A 1 112 ? -75.020 -26.088 -25.052 1.00 66.01 112 ILE A N 1
ATOM 750 C CA . ILE A 1 112 ? -76.097 -25.878 -24.085 1.00 64.28 112 ILE A CA 1
ATOM 751 C C . ILE A 1 112 ? -75.849 -24.681 -23.155 1.00 63.24 112 ILE A C 1
ATOM 752 O O . ILE A 1 112 ? -76.704 -24.328 -22.347 1.00 61.15 112 ILE A O 1
ATOM 757 N N . GLY A 1 113 ? -74.673 -24.063 -23.271 1.00 62.98 113 GLY A N 1
ATOM 758 C CA . GLY A 1 113 ? -74.342 -22.902 -22.455 1.00 63.21 113 GLY A CA 1
ATOM 759 C C . GLY A 1 113 ? -73.942 -23.086 -20.995 1.00 63.78 1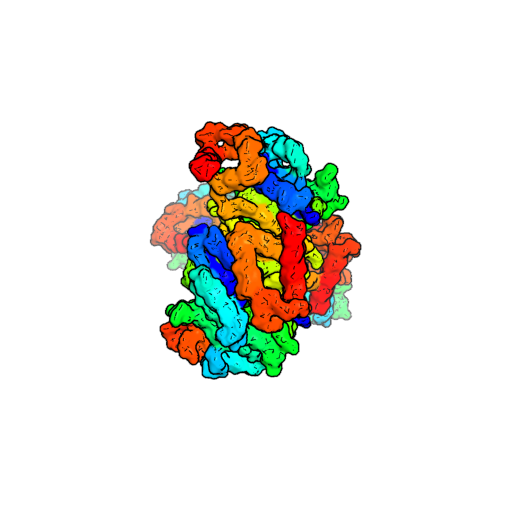13 GLY A C 1
ATOM 760 O O . GLY A 1 113 ? -74.043 -22.150 -20.199 1.00 63.96 113 GLY A O 1
ATOM 761 N N . ALA A 1 114 ? -73.489 -24.275 -20.622 1.00 63.60 114 ALA A N 1
ATOM 762 C CA . ALA A 1 114 ? -73.088 -24.503 -19.243 1.00 64.13 114 ALA A CA 1
ATOM 763 C C . ALA A 1 114 ? -71.592 -24.216 -19.061 1.00 65.27 114 ALA A C 1
ATOM 764 O O . ALA A 1 114 ? -70.790 -24.359 -19.992 1.00 65.65 114 ALA A O 1
ATOM 766 N N . ARG A 1 115 ? -71.220 -23.785 -17.863 1.00 64.58 115 ARG A N 1
ATOM 767 C CA . ARG A 1 115 ? -69.826 -23.510 -17.585 1.00 64.37 115 ARG A CA 1
ATOM 768 C C . ARG A 1 115 ? -69.270 -24.628 -16.720 1.00 63.25 115 ARG A C 1
ATOM 769 O O . ARG A 1 115 ? -68.075 -24.913 -16.730 1.00 63.00 115 ARG A O 1
ATOM 777 N N . HIS A 1 116 ? -70.167 -25.264 -15.982 1.00 61.72 116 HIS A N 1
ATOM 778 C CA . HIS A 1 116 ? -69.808 -26.328 -15.072 1.00 60.63 116 HIS A CA 1
ATOM 779 C C . HIS A 1 116 ? -70.091 -27.737 -15.605 1.00 59.61 116 HIS A C 1
ATOM 780 O O . HIS A 1 116 ? -71.144 -27.998 -16.189 1.00 60.43 116 HIS A O 1
ATOM 787 N N . ILE A 1 117 ? -69.134 -28.637 -15.392 1.00 55.04 117 ILE A N 1
ATOM 788 C CA . ILE A 1 117 ? -69.242 -30.003 -15.843 1.00 50.15 117 ILE A CA 1
ATOM 789 C C . ILE A 1 117 ? -69.038 -30.922 -14.656 1.00 52.81 117 ILE A C 1
ATOM 790 O O . ILE A 1 117 ? -67.913 -31.130 -14.232 1.00 54.94 117 ILE A O 1
ATOM 795 N N . ILE A 1 118 ? -70.114 -31.468 -14.104 1.00 53.99 118 ILE A N 1
ATOM 796 C CA . ILE A 1 118 ? -69.972 -32.353 -12.959 1.00 56.13 118 ILE A CA 1
ATOM 797 C C . ILE A 1 118 ? -69.798 -33.783 -13.434 1.00 58.68 118 ILE A C 1
ATOM 798 O O . ILE A 1 118 ? -70.417 -34.199 -14.405 1.00 60.54 118 ILE A O 1
ATOM 803 N N . THR A 1 119 ? -68.938 -34.530 -12.755 1.00 61.69 119 THR A N 1
ATOM 804 C CA . THR A 1 119 ? -68.682 -35.926 -13.096 1.00 64.75 119 THR A CA 1
ATOM 805 C C . THR A 1 119 ? -68.376 -36.719 -11.825 1.00 67.57 119 THR A C 1
ATOM 806 O O . THR A 1 119 ? -67.782 -36.195 -10.882 1.00 70.53 119 THR A O 1
ATOM 810 N N . GLY A 1 120 ? -68.777 -37.982 -11.795 1.00 70.03 120 GLY A N 1
ATOM 811 C CA . GLY A 1 120 ? -68.560 -38.791 -10.608 1.00 72.74 120 GLY A CA 1
ATOM 812 C C . GLY A 1 120 ? -67.229 -39.504 -10.470 1.00 75.69 120 GLY A C 1
ATOM 813 O O . GLY A 1 120 ? -67.029 -40.244 -9.497 1.00 77.59 120 GLY A O 1
ATOM 814 N N . VAL A 1 121 ? -66.318 -39.291 -11.416 1.00 76.58 121 VAL A N 1
ATOM 815 C CA . VAL A 1 121 ? -65.003 -39.935 -11.371 1.00 79.09 121 VAL A CA 1
ATOM 816 C C . VAL A 1 121 ? -64.319 -39.797 -9.992 1.00 81.16 121 VAL A C 1
ATOM 817 O O . VAL A 1 121 ? -64.607 -38.860 -9.245 1.00 80.96 121 VAL A O 1
ATOM 821 N N . CYS A 1 122 ? -63.433 -40.729 -9.639 1.00 84.15 122 CYS A N 1
ATOM 822 C CA . CYS A 1 122 ? -62.746 -40.629 -8.346 1.00 87.21 122 CYS A CA 1
ATOM 823 C C . CYS A 1 122 ? -61.713 -41.710 -8.003 1.00 87.79 122 CYS A C 1
ATOM 824 O O . CYS A 1 122 ? -62.065 -42.842 -7.655 1.00 87.78 122 CYS A O 1
ATOM 827 N N . GLU A 1 123 ? -60.436 -41.339 -8.075 1.00 88.57 123 GLU A N 1
ATOM 828 C CA . GLU A 1 123 ? -59.337 -42.245 -7.760 1.00 89.00 123 GLU A CA 1
ATOM 829 C C . GLU A 1 123 ? -59.383 -42.611 -6.275 1.00 90.10 123 GLU A C 1
ATOM 830 O O . GLU A 1 123 ? -59.788 -41.801 -5.435 1.00 90.94 123 GLU A O 1
ATOM 836 N N . GLY A 1 128 ? -56.601 -46.621 -9.672 1.00 72.77 128 GLY A N 1
ATOM 837 C CA . GLY A 1 128 ? -57.217 -47.535 -10.622 1.00 74.37 128 GLY A CA 1
ATOM 838 C C . GLY A 1 128 ? -56.896 -47.172 -12.068 1.00 74.38 128 GLY A C 1
ATOM 839 O O . GLY A 1 128 ? -55.779 -47.409 -12.547 1.00 74.27 128 GLY A O 1
ATOM 840 N N . TYR A 1 129 ? -57.872 -46.606 -12.774 1.00 71.89 129 TYR A N 1
ATOM 841 C CA . TYR A 1 129 ? -57.654 -46.203 -14.154 1.00 69.37 129 TYR A CA 1
ATOM 842 C C . TYR A 1 129 ? -56.991 -44.827 -14.179 1.00 64.99 129 TYR A C 1
ATOM 843 O O . TYR A 1 129 ? -57.371 -43.921 -13.444 1.00 61.18 129 TYR A O 1
ATOM 852 N N . PRO A 1 130 ? -55.993 -44.652 -15.051 1.00 62.58 130 PRO A N 1
ATOM 853 C CA . PRO A 1 130 ? -55.300 -43.372 -15.141 1.00 61.20 130 PRO A CA 1
ATOM 854 C C . PRO A 1 130 ? -56.179 -42.170 -15.482 1.00 60.72 130 PRO A C 1
ATOM 855 O O . PRO A 1 130 ? -55.907 -41.066 -15.007 1.00 59.82 130 PRO A O 1
ATOM 859 N N . ASP A 1 131 ? -57.224 -42.390 -16.287 1.00 60.33 131 ASP A N 1
ATOM 860 C CA . ASP A 1 131 ? -58.123 -41.319 -16.710 1.00 59.17 131 ASP A CA 1
ATOM 861 C C . ASP A 1 131 ? -59.276 -41.074 -15.756 1.00 60.03 131 ASP A C 1
ATOM 862 O O . ASP A 1 131 ? -60.299 -40.516 -16.140 1.00 61.77 131 ASP A O 1
ATOM 867 N N . CYS A 1 132 ? -59.101 -41.489 -14.507 1.00 60.66 132 CYS A N 1
ATOM 868 C CA . CYS A 1 132 ? -60.094 -41.283 -13.457 1.00 61.42 132 CYS A CA 1
ATOM 869 C C . CYS A 1 132 ? -59.372 -40.590 -12.307 1.00 60.79 132 CYS A C 1
ATOM 870 O O . CYS A 1 132 ? -59.975 -40.244 -11.291 1.00 61.48 132 CYS A O 1
ATOM 873 N N . ARG A 1 133 ? -58.064 -40.404 -12.487 1.00 60.12 133 ARG A N 1
ATOM 874 C CA . ARG A 1 133 ? -57.207 -39.763 -11.498 1.00 57.94 133 ARG A CA 1
ATOM 875 C C . ARG A 1 133 ? -57.383 -38.258 -11.582 1.00 54.94 133 ARG A C 1
ATOM 876 O O . ARG A 1 133 ? -57.610 -37.706 -12.654 1.00 52.29 133 ARG A O 1
ATOM 884 N N . ASP A 1 134 ? -57.270 -37.620 -10.424 1.00 53.34 134 ASP A N 1
ATOM 885 C CA . ASP A 1 134 ? -57.435 -36.188 -10.248 1.00 52.01 134 ASP A CA 1
ATOM 886 C C . ASP A 1 134 ? -56.605 -35.271 -11.141 1.00 52.15 134 ASP A C 1
ATOM 887 O O . ASP A 1 134 ? -57.093 -34.238 -11.579 1.00 51.45 134 ASP A O 1
ATOM 892 N N . GLU A 1 135 ? -55.356 -35.626 -11.420 1.00 54.16 135 GLU A N 1
ATOM 893 C CA . GLU A 1 135 ? -54.534 -34.764 -12.265 1.00 54.96 135 GLU A CA 1
ATOM 894 C C . GLU A 1 135 ? -54.974 -34.816 -13.700 1.00 54.71 135 GLU A C 1
ATOM 895 O O . GLU A 1 135 ? -54.793 -33.846 -14.430 1.00 55.34 135 GLU A O 1
ATOM 901 N N . PHE A 1 136 ? -55.540 -35.950 -14.114 1.00 53.26 136 PHE A N 1
ATOM 902 C CA . PHE A 1 136 ? -56.016 -36.071 -15.486 1.00 50.73 136 PHE A CA 1
ATOM 903 C C . PHE A 1 136 ? -57.257 -35.204 -15.674 1.00 48.91 136 PHE A C 1
ATOM 904 O O . PHE A 1 136 ? -57.431 -34.564 -16.711 1.00 46.08 136 PHE A O 1
ATOM 912 N N . VAL A 1 137 ? -58.139 -35.195 -14.685 1.00 48.59 137 VAL A N 1
ATOM 913 C CA . VAL A 1 137 ? -59.329 -34.385 -14.836 1.00 50.84 137 VAL A CA 1
ATOM 914 C C . VAL A 1 137 ? -58.925 -32.922 -14.905 1.00 51.84 137 VAL A C 1
ATOM 915 O O . VAL A 1 137 ? -59.577 -32.136 -15.603 1.00 52.11 137 VAL A O 1
ATOM 919 N N . LYS A 1 138 ? -57.844 -32.570 -14.198 1.00 50.89 138 LYS A N 1
ATOM 920 C CA . LYS A 1 138 ? -57.348 -31.195 -14.183 1.00 48.47 138 LYS A CA 1
ATOM 921 C C . LYS A 1 138 ? -56.715 -30.831 -15.515 1.00 48.23 138 LYS A C 1
ATOM 922 O O . LYS A 1 138 ? -57.020 -29.794 -16.082 1.00 49.53 138 LYS A O 1
ATOM 928 N N . SER A 1 139 ? -55.829 -31.669 -16.024 1.00 48.77 139 SER A N 1
ATOM 929 C CA . SER A 1 139 ? -55.223 -31.384 -17.314 1.00 49.65 139 SER A CA 1
ATOM 930 C C . SER A 1 139 ? -56.353 -31.283 -18.349 1.00 52.31 139 SER A C 1
ATOM 931 O O . SER A 1 139 ? -56.385 -30.386 -19.196 1.00 51.75 139 SER A O 1
ATOM 934 N N . CYS A 1 140 ? -57.295 -32.213 -18.257 1.00 54.82 140 CYS A N 1
ATOM 935 C CA . CYS A 1 140 ? -58.426 -32.245 -19.170 1.00 55.56 140 CYS A CA 1
ATOM 936 C C . CYS A 1 140 ? -59.199 -30.927 -19.134 1.00 53.56 140 CYS A C 1
ATOM 937 O O . CYS A 1 140 ? -59.550 -30.383 -20.172 1.00 53.81 140 CYS A O 1
ATOM 940 N N . ASN A 1 141 ? -59.460 -30.416 -17.938 1.00 51.67 141 ASN A N 1
ATOM 941 C CA . ASN A 1 141 ? -60.176 -29.154 -17.796 1.00 49.86 141 ASN A CA 1
ATOM 942 C C . ASN A 1 141 ? -59.406 -28.065 -18.548 1.00 50.45 141 ASN A C 1
ATOM 943 O O . ASN A 1 141 ? -59.985 -27.278 -19.296 1.00 49.87 141 ASN A O 1
ATOM 948 N N . VAL A 1 142 ? -58.091 -28.024 -18.367 1.00 50.47 142 VAL A N 1
ATOM 949 C CA . VAL A 1 142 ? -57.300 -27.011 -19.045 1.00 50.44 142 VAL A CA 1
ATOM 950 C C . VAL A 1 142 ? -57.462 -27.167 -20.560 1.00 51.33 142 VAL A C 1
ATOM 951 O O . VAL A 1 142 ? -57.756 -26.200 -21.258 1.00 50.57 142 VAL A O 1
ATOM 955 N N . THR A 1 143 ? -57.287 -28.393 -21.051 1.00 52.02 143 THR A N 1
ATOM 956 C CA . THR A 1 143 ? -57.387 -28.682 -22.476 1.00 51.37 143 THR A CA 1
ATOM 957 C C . THR A 1 143 ? -58.725 -28.269 -23.077 1.00 52.59 143 THR A C 1
ATOM 958 O O . THR A 1 143 ? -58.743 -27.540 -24.062 1.00 53.07 143 THR A O 1
ATOM 962 N N . VAL A 1 144 ? -59.844 -28.717 -22.512 1.00 52.22 144 VAL A N 1
ATOM 963 C CA . VAL A 1 144 ? -61.122 -28.319 -23.064 1.00 53.06 144 VAL A CA 1
ATOM 964 C C . VAL A 1 144 ? -61.186 -26.793 -23.134 1.00 54.93 144 VAL A C 1
ATOM 965 O O . VAL A 1 144 ? -61.561 -26.226 -24.164 1.00 55.88 144 VAL A O 1
ATOM 969 N N . ASN A 1 145 ? -60.795 -26.128 -22.051 1.00 55.84 145 ASN A N 1
ATOM 970 C CA . ASN A 1 145 ? -60.796 -24.666 -22.003 1.00 55.35 145 ASN A CA 1
ATOM 971 C C . ASN A 1 145 ? -60.033 -24.016 -23.165 1.00 55.28 145 ASN A C 1
ATOM 972 O O . ASN A 1 145 ? -60.499 -23.040 -23.748 1.00 55.05 145 ASN A O 1
ATOM 977 N N . LEU A 1 146 ? -58.862 -24.547 -23.504 1.00 54.31 146 LEU A N 1
ATOM 978 C CA . LEU A 1 146 ? -58.078 -23.970 -24.580 1.00 54.34 146 LEU A CA 1
ATOM 979 C C . LEU A 1 146 ? -58.691 -24.339 -25.906 1.00 57.11 146 LEU A C 1
ATOM 980 O O . LEU A 1 146 ? -58.645 -23.570 -26.854 1.00 58.35 146 LEU A O 1
ATOM 985 N N . ALA A 1 147 ? -59.269 -25.531 -25.963 1.00 59.74 147 ALA A N 1
ATOM 986 C CA . ALA A 1 147 ? -59.900 -26.032 -27.177 1.00 60.27 147 ALA A CA 1
ATOM 987 C C . ALA A 1 147 ? -61.076 -25.170 -27.581 1.00 61.26 147 ALA A C 1
ATOM 988 O O . ALA A 1 147 ? -61.385 -25.041 -28.763 1.00 62.28 147 ALA A O 1
ATOM 990 N N . MET A 1 148 ? -61.735 -24.561 -26.609 1.00 61.93 148 MET A N 1
ATOM 991 C CA . MET A 1 148 ? -62.891 -23.754 -26.945 1.00 63.48 148 MET A CA 1
ATOM 992 C C . MET A 1 148 ? -62.949 -22.347 -26.394 1.00 66.02 148 MET A C 1
ATOM 993 O O . MET A 1 148 ? -64.004 -21.717 -26.448 1.00 68.58 148 MET A O 1
ATOM 998 N N . GLU A 1 149 ? -61.844 -21.839 -25.865 1.00 66.92 149 GLU A N 1
ATOM 999 C CA . GLU A 1 149 ? -61.850 -20.483 -25.317 1.00 68.03 149 GLU A CA 1
ATOM 1000 C C . GLU A 1 149 ? -63.037 -20.194 -24.396 1.00 67.98 149 GLU A C 1
ATOM 1001 O O . GLU A 1 149 ? -63.708 -19.179 -24.538 1.00 67.68 149 GLU A O 1
ATOM 1007 N N . LYS A 1 150 ? -63.298 -21.099 -23.462 1.00 68.59 150 LYS A N 1
ATOM 1008 C CA . LYS A 1 150 ? -64.381 -20.932 -22.501 1.00 69.73 150 LYS A CA 1
ATOM 1009 C C . LYS A 1 150 ? -63.862 -21.357 -21.133 1.00 69.72 150 LYS A C 1
ATOM 1010 O O . LYS A 1 150 ? -63.141 -22.357 -21.016 1.00 70.72 150 LYS A O 1
ATOM 1016 N N . PRO A 1 151 ? -64.212 -20.599 -20.079 1.00 68.49 151 PRO A N 1
ATOM 1017 C CA . PRO A 1 151 ? -63.802 -20.860 -18.693 1.00 66.86 151 PRO A CA 1
ATOM 1018 C C . PRO A 1 151 ? -64.498 -22.062 -18.061 1.00 65.81 151 PRO A C 1
ATOM 1019 O O . PRO A 1 151 ? -65.030 -21.964 -16.949 1.00 66.58 151 PRO A O 1
ATOM 1023 N N . PHE A 1 152 ? -64.496 -23.190 -18.760 1.00 63.34 152 PHE A N 1
ATOM 1024 C CA . PHE A 1 152 ? -65.134 -24.391 -18.241 1.00 61.30 152 PHE A CA 1
ATOM 1025 C C . PHE A 1 152 ? -64.514 -24.832 -16.939 1.00 58.82 152 PHE A C 1
ATOM 1026 O O . PHE A 1 152 ? -63.308 -24.699 -16.731 1.00 59.66 152 PHE A O 1
ATOM 1034 N N . VAL A 1 153 ? -65.359 -25.362 -16.067 1.00 54.76 153 VAL A N 1
ATOM 1035 C CA . VAL A 1 153 ? -64.930 -25.842 -14.771 1.00 52.08 153 VAL A CA 1
ATOM 1036 C C . VAL A 1 153 ? -65.435 -27.265 -14.586 1.00 52.33 153 VAL A C 1
ATOM 1037 O O . VAL A 1 153 ? -66.644 -27.512 -14.585 1.00 52.09 153 VAL A O 1
ATOM 1041 N N . ILE A 1 154 ? -64.511 -28.208 -14.452 1.00 50.91 154 ILE A N 1
ATOM 1042 C CA . ILE A 1 154 ? -64.907 -29.592 -14.252 1.00 48.55 154 ILE A CA 1
ATOM 1043 C C . ILE A 1 154 ? -64.882 -29.862 -12.763 1.00 49.67 154 ILE A C 1
ATOM 1044 O O . ILE A 1 154 ? -63.886 -29.617 -12.101 1.00 51.49 154 ILE A O 1
ATOM 1049 N N . HIS A 1 155 ? -66.005 -30.329 -12.240 1.00 51.21 155 HIS A N 1
ATOM 1050 C CA . HIS A 1 155 ? -66.165 -30.612 -10.819 1.00 51.73 155 HIS A CA 1
ATOM 1051 C C . HIS A 1 155 ? -66.207 -32.097 -10.523 1.00 51.81 155 HIS A C 1
ATOM 1052 O O . HIS A 1 155 ? -67.038 -32.810 -11.074 1.00 52.73 155 HIS A O 1
ATOM 1059 N N . THR A 1 156 ? -65.341 -32.572 -9.644 1.00 50.90 156 THR A N 1
ATOM 1060 C CA . THR A 1 156 ? -65.378 -33.983 -9.320 1.00 52.40 156 THR A CA 1
ATOM 1061 C C . THR A 1 156 ? -65.608 -34.126 -7.823 1.00 52.76 156 THR A C 1
ATOM 1062 O O . THR A 1 156 ? -64.720 -34.536 -7.090 1.00 54.10 156 THR A O 1
ATOM 1066 N N . PRO A 1 157 ? -66.820 -33.798 -7.358 1.00 52.46 157 PRO A N 1
ATOM 1067 C CA . PRO A 1 157 ? -67.251 -33.852 -5.961 1.00 52.60 157 PRO A CA 1
ATOM 1068 C C . PRO A 1 157 ? -67.065 -35.144 -5.163 1.00 53.66 157 PRO A C 1
ATOM 1069 O O . PRO A 1 157 ? -67.206 -35.131 -3.933 1.00 53.49 157 PRO A O 1
ATOM 1073 N N . LEU A 1 158 ? -66.751 -36.247 -5.841 1.00 54.06 158 LEU A N 1
ATOM 1074 C CA . LEU A 1 158 ? -66.561 -37.531 -5.159 1.00 54.61 158 LEU A CA 1
ATOM 1075 C C . LEU A 1 158 ? -65.094 -38.000 -5.202 1.00 55.34 158 LEU A C 1
ATOM 1076 O O . LEU A 1 158 ? -64.742 -39.082 -4.701 1.00 54.96 158 LEU A O 1
ATOM 1081 N N . MET A 1 159 ? -64.250 -37.169 -5.805 1.00 55.35 159 MET A N 1
ATOM 1082 C CA . MET A 1 159 ? -62.821 -37.442 -5.969 1.00 54.65 159 MET A CA 1
ATOM 1083 C C . MET A 1 159 ? -62.084 -37.969 -4.736 1.00 54.83 159 MET A C 1
ATOM 1084 O O . MET A 1 159 ? -61.284 -38.894 -4.843 1.00 56.17 159 MET A O 1
ATOM 1089 N N . TRP A 1 160 ? -62.353 -37.386 -3.572 1.00 54.32 160 TRP A N 1
ATOM 1090 C CA . TRP A 1 160 ? -61.665 -37.779 -2.352 1.00 54.11 160 TRP A CA 1
ATOM 1091 C C . TRP A 1 160 ? -62.555 -38.450 -1.330 1.00 56.33 160 TRP A C 1
ATOM 1092 O O . TRP A 1 160 ? -62.214 -38.508 -0.145 1.00 59.09 160 TRP A O 1
ATOM 1103 N N . LEU A 1 161 ? -63.698 -38.952 -1.776 1.00 56.51 161 LEU A N 1
ATOM 1104 C CA . LEU A 1 161 ? -64.630 -39.601 -0.874 1.00 55.19 161 LEU A CA 1
ATOM 1105 C C . LEU A 1 161 ? -64.690 -41.082 -1.188 1.00 57.68 161 LEU A C 1
ATOM 1106 O O . LEU A 1 161 ? -64.567 -41.486 -2.344 1.00 56.23 161 LEU A O 1
ATOM 1111 N N . ASN A 1 162 ? -64.881 -41.893 -0.154 1.00 59.46 162 ASN A N 1
ATOM 1112 C CA . ASN A 1 162 ? -64.986 -43.329 -0.343 1.00 61.00 162 ASN A CA 1
ATOM 1113 C C . ASN A 1 162 ? -66.480 -43.643 -0.416 1.00 61.47 162 ASN A C 1
ATOM 1114 O O . ASN A 1 162 ? -67.307 -42.744 -0.235 1.00 62.22 162 ASN A O 1
ATOM 1119 N N . LYS A 1 163 ? -66.826 -44.905 -0.669 1.00 60.55 163 LYS A N 1
ATOM 1120 C CA . LYS A 1 163 ? -68.225 -45.312 -0.775 1.00 59.84 163 LYS A CA 1
ATOM 1121 C C . LYS A 1 163 ? -69.094 -44.797 0.389 1.00 59.59 163 LYS A C 1
ATOM 1122 O O . LYS A 1 163 ? -70.072 -44.084 0.177 1.00 57.95 163 LYS A O 1
ATOM 1128 N N . ALA A 1 164 ? -68.725 -45.150 1.616 1.00 60.03 164 ALA A N 1
ATOM 1129 C CA . ALA A 1 164 ? -69.468 -44.725 2.804 1.00 60.10 164 ALA A CA 1
ATOM 1130 C C . ALA A 1 164 ? -69.565 -43.215 2.911 1.00 60.27 164 ALA A C 1
ATOM 1131 O O . ALA A 1 164 ? -70.518 -42.686 3.465 1.00 60.01 164 ALA A O 1
ATOM 1133 N N . GLU A 1 165 ? -68.561 -42.516 2.406 1.00 61.33 165 GLU A N 1
ATOM 1134 C CA . GLU A 1 165 ? -68.585 -41.068 2.445 1.00 62.94 165 GLU A CA 1
ATOM 1135 C C . GLU A 1 165 ? -69.521 -40.559 1.359 1.00 62.35 165 GLU A C 1
ATOM 1136 O O . GLU A 1 165 ? -70.089 -39.482 1.492 1.00 62.66 165 GLU A O 1
ATOM 1142 N N . THR A 1 166 ? -69.670 -41.336 0.285 1.00 61.71 166 THR A N 1
ATOM 1143 C CA . THR A 1 166 ? -70.563 -40.981 -0.816 1.00 60.47 166 THR A CA 1
ATOM 1144 C C . THR A 1 166 ? -72.010 -41.092 -0.313 1.00 60.64 166 THR A C 1
ATOM 1145 O O . THR A 1 166 ? -72.850 -40.257 -0.646 1.00 61.37 166 THR A O 1
ATOM 1149 N N . TRP A 1 167 ? -72.304 -42.123 0.482 1.00 60.11 167 TRP A N 1
ATOM 1150 C CA . TRP A 1 167 ? -73.637 -42.269 1.078 1.00 59.17 167 TRP A CA 1
ATOM 1151 C C . TRP A 1 167 ? -73.812 -41.068 2.002 1.00 59.17 167 TRP A C 1
ATOM 1152 O O . TRP A 1 167 ? -74.769 -40.317 1.881 1.00 62.00 167 TRP A O 1
ATOM 1163 N N . LYS A 1 168 ? -72.877 -40.912 2.935 1.00 58.68 168 LYS A N 1
ATOM 1164 C CA . LYS A 1 168 ? -72.869 -39.803 3.877 1.00 57.58 168 LYS A CA 1
ATOM 1165 C C . LYS A 1 168 ? -73.252 -38.496 3.177 1.00 56.69 168 LYS A C 1
ATOM 1166 O O . LYS A 1 168 ? -74.049 -37.725 3.706 1.00 56.71 168 LYS A O 1
ATOM 1172 N N . LEU A 1 169 ? -72.694 -38.249 1.989 1.00 54.28 169 LEU A N 1
ATOM 1173 C CA . LEU A 1 169 ? -73.005 -37.033 1.238 1.00 52.43 169 LEU A CA 1
ATOM 1174 C C . LEU A 1 169 ? -74.468 -37.024 0.833 1.00 53.29 169 LEU A C 1
ATOM 1175 O O . LEU A 1 169 ? -75.192 -36.094 1.150 1.00 53.41 169 LEU A O 1
ATOM 1180 N N . ALA A 1 170 ? -74.893 -38.064 0.124 1.00 55.10 170 ALA A N 1
ATOM 1181 C CA . ALA A 1 170 ? -76.284 -38.199 -0.315 1.00 57.09 170 ALA A CA 1
ATOM 1182 C C . ALA A 1 170 ? -77.210 -37.856 0.841 1.00 58.08 170 ALA A C 1
ATOM 1183 O O . ALA A 1 170 ? -78.152 -37.081 0.707 1.00 57.05 170 ALA A O 1
ATOM 1185 N N . ASP A 1 171 ? -76.907 -38.441 1.988 1.00 60.26 171 ASP A N 1
ATOM 1186 C CA . ASP A 1 171 ? -77.681 -38.233 3.192 1.00 61.77 171 ASP A CA 1
ATOM 1187 C C . ASP A 1 171 ? -77.646 -36.777 3.668 1.00 61.58 171 ASP A C 1
ATOM 1188 O O . ASP A 1 171 ? -78.642 -36.267 4.179 1.00 59.83 171 ASP A O 1
ATOM 1193 N N . GLU A 1 172 ? -76.505 -36.109 3.503 1.00 62.37 172 GLU A N 1
ATOM 1194 C CA . GLU A 1 172 ? -76.386 -34.710 3.923 1.00 63.01 172 GLU A CA 1
ATOM 1195 C C . GLU A 1 172 ? -77.201 -33.852 2.987 1.00 61.74 172 GLU A C 1
ATOM 1196 O O . GLU A 1 172 ? -77.550 -32.723 3.310 1.00 60.80 172 GLU A O 1
ATOM 1202 N N . LEU A 1 173 ? -77.482 -34.400 1.813 1.00 60.94 173 LEU A N 1
ATOM 1203 C CA . LEU A 1 173 ? -78.273 -33.707 0.808 1.00 60.42 173 LEU A CA 1
ATOM 1204 C C . LEU A 1 173 ? -79.745 -34.054 1.032 1.00 59.91 173 LEU A C 1
ATOM 1205 O O . LEU A 1 173 ? -80.630 -33.479 0.416 1.00 59.63 173 LEU A O 1
ATOM 1210 N N . GLY A 1 174 ? -79.994 -34.998 1.931 1.00 60.11 174 GLY A N 1
ATOM 1211 C CA . GLY A 1 174 ? -81.353 -35.418 2.211 1.00 58.62 174 GLY A CA 1
ATOM 1212 C C . GLY A 1 174 ? -81.924 -36.324 1.136 1.00 58.35 174 GLY A C 1
ATOM 1213 O O . GLY A 1 174 ? -83.138 -36.404 0.977 1.00 60.22 174 GLY A O 1
ATOM 1214 N N . ALA A 1 175 ? -81.062 -37.005 0.391 1.00 57.20 175 ALA A N 1
ATOM 1215 C CA . ALA A 1 175 ? -81.511 -37.901 -0.670 1.00 56.17 175 ALA A CA 1
ATOM 1216 C C . ALA A 1 175 ? -81.029 -39.339 -0.447 1.00 56.46 175 ALA A C 1
ATOM 1217 O O . ALA A 1 175 ? -80.998 -40.145 -1.382 1.00 56.21 175 ALA A O 1
ATOM 1219 N N . LEU A 1 176 ? -80.645 -39.660 0.787 1.00 56.66 176 LEU A N 1
ATOM 1220 C CA . LEU A 1 176 ? -80.165 -41.001 1.087 1.00 56.51 176 LEU A CA 1
ATOM 1221 C C . LEU A 1 176 ? -81.102 -42.071 0.543 1.00 56.70 176 LEU A C 1
ATOM 1222 O O . LEU A 1 176 ? -80.704 -42.910 -0.259 1.00 56.29 176 LEU A O 1
ATOM 1227 N N . ASP A 1 177 ? -82.353 -42.032 0.980 1.00 57.59 177 ASP A N 1
ATOM 1228 C CA . ASP A 1 177 ? -83.327 -43.022 0.556 1.00 58.94 177 ASP A CA 1
ATOM 1229 C C . ASP A 1 177 ? -83.654 -42.965 -0.937 1.00 58.76 177 ASP A C 1
ATOM 1230 O O . ASP A 1 177 ? -83.856 -44.008 -1.570 1.00 56.94 177 ASP A O 1
ATOM 1235 N N . PHE A 1 178 ? -83.716 -41.754 -1.490 1.00 57.45 178 PHE A N 1
ATOM 1236 C CA . PHE A 1 178 ? -83.979 -41.607 -2.909 1.00 56.02 178 PHE A CA 1
ATOM 1237 C C . PHE A 1 178 ? -82.903 -42.424 -3.600 1.00 55.89 178 PHE A C 1
ATOM 1238 O O . PHE A 1 178 ? -83.194 -43.372 -4.321 1.00 56.78 178 PHE A O 1
ATOM 1246 N N . VAL A 1 179 ? -81.651 -42.060 -3.353 1.00 55.62 179 VAL A N 1
ATOM 1247 C CA . VAL A 1 179 ? -80.515 -42.760 -3.940 1.00 56.68 179 VAL A CA 1
ATOM 1248 C C . VAL A 1 179 ? -80.565 -44.274 -3.709 1.00 57.46 179 VAL A C 1
ATOM 1249 O O . VAL A 1 179 ? -80.433 -45.070 -4.636 1.00 56.46 179 VAL A O 1
ATOM 1253 N N . LYS A 1 180 ? -80.764 -44.659 -2.458 1.00 59.01 180 LYS A N 1
ATOM 1254 C CA . LYS A 1 180 ? -80.817 -46.056 -2.082 1.00 59.77 180 LYS A CA 1
ATOM 1255 C C . LYS A 1 180 ? -81.763 -46.875 -2.919 1.00 60.62 180 LYS A C 1
ATOM 1256 O O . LYS A 1 180 ? -81.416 -47.969 -3.327 1.00 60.99 180 LYS A O 1
ATOM 1262 N N . ASN A 1 181 ? -82.953 -46.344 -3.185 1.00 62.62 181 ASN A N 1
ATOM 1263 C CA . ASN A 1 181 ? -83.976 -47.079 -3.947 1.00 62.95 181 ASN A CA 1
ATOM 1264 C C . ASN A 1 181 ? -84.000 -46.993 -5.470 1.00 63.70 181 ASN A C 1
ATOM 1265 O O . ASN A 1 181 ? -84.343 -47.969 -6.135 1.00 62.95 181 ASN A O 1
ATOM 1270 N N . ASN A 1 182 ? -83.638 -45.846 -6.024 1.00 64.81 182 ASN A N 1
ATOM 1271 C CA . ASN A 1 182 ? -83.729 -45.671 -7.461 1.00 67.06 182 ASN A CA 1
ATOM 1272 C C . ASN A 1 182 ? -82.515 -45.894 -8.346 1.00 67.07 182 ASN A C 1
ATOM 1273 O O . ASN A 1 182 ? -82.668 -46.301 -9.494 1.00 65.90 182 ASN A O 1
ATOM 1278 N N . THR A 1 183 ? -81.319 -45.633 -7.836 1.00 68.77 183 THR A N 1
ATOM 1279 C CA . THR A 1 183 ? -80.110 -45.804 -8.641 1.00 70.36 183 THR A CA 1
ATOM 1280 C C . THR A 1 183 ? -79.804 -47.259 -8.986 1.00 72.43 183 THR A C 1
ATOM 1281 O O . THR A 1 183 ? -80.185 -48.188 -8.262 1.00 73.73 183 THR A O 1
ATOM 1285 N N . LEU A 1 184 ? -79.114 -47.449 -10.103 1.00 72.76 184 LEU A N 1
ATOM 1286 C CA . LEU A 1 184 ? -78.736 -48.780 -10.543 1.00 74.41 184 LEU A CA 1
ATOM 1287 C C . LEU A 1 184 ? -77.227 -48.960 -10.379 1.00 77.30 184 LEU A C 1
ATOM 1288 O O . LEU A 1 184 ? -76.442 -48.285 -11.036 1.00 78.69 184 LEU A O 1
ATOM 1293 N N . THR A 1 185 ? -76.830 -49.868 -9.492 1.00 79.71 185 THR A N 1
ATOM 1294 C CA . THR A 1 185 ? -75.423 -50.137 -9.233 1.00 81.34 185 THR A CA 1
ATOM 1295 C C . THR A 1 185 ? -75.068 -51.569 -9.606 1.00 83.87 185 THR A C 1
ATOM 1296 O O . THR A 1 185 ? -74.029 -51.814 -10.212 1.00 85.02 185 THR A O 1
ATOM 1300 N N . CYS A 1 186 ? -75.941 -52.504 -9.237 1.00 86.75 186 CYS A N 1
ATOM 1301 C CA . CYS A 1 186 ? -75.751 -53.927 -9.521 1.00 89.41 186 CYS A CA 1
ATOM 1302 C C . CYS A 1 186 ? -75.311 -54.177 -10.953 1.00 91.16 186 CYS A C 1
ATOM 1303 O O . CYS A 1 186 ? -75.641 -53.402 -11.855 1.00 91.86 186 CYS A O 1
ATOM 1306 N N . TYR A 1 187 ? -74.567 -55.261 -11.160 1.00 92.98 187 TYR A N 1
ATOM 1307 C CA . TYR A 1 187 ? -74.091 -55.611 -12.494 1.00 95.01 187 TYR A CA 1
ATOM 1308 C C . TYR A 1 187 ? -75.107 -56.483 -13.231 1.00 95.90 187 TYR A C 1
ATOM 1309 O O . TYR A 1 187 ? -74.775 -57.135 -14.220 1.00 96.68 187 TYR A O 1
ATOM 1318 N N . ASN A 1 188 ? -76.350 -56.483 -12.761 1.00 96.66 188 ASN A N 1
ATOM 1319 C CA . ASN A 1 188 ? -77.383 -57.295 -13.388 1.00 96.92 188 ASN A CA 1
ATOM 1320 C C . ASN A 1 188 ? -78.734 -56.604 -13.486 1.00 96.96 188 ASN A C 1
ATOM 1321 O O . ASN A 1 188 ? -79.759 -57.198 -13.161 1.00 97.33 188 ASN A O 1
ATOM 1326 N N . GLY A 1 189 ? -78.737 -55.353 -13.931 1.00 96.98 189 GLY A N 1
ATOM 1327 C CA . GLY A 1 189 ? -79.988 -54.625 -14.078 1.00 97.67 189 GLY A CA 1
ATOM 1328 C C . GLY A 1 189 ? -80.870 -54.564 -12.842 1.00 97.54 189 GLY A C 1
ATOM 1329 O O . GLY A 1 189 ? -81.949 -53.971 -12.882 1.00 96.74 189 GLY A O 1
ATOM 1330 N N . ILE A 1 190 ? -80.415 -55.170 -11.746 1.00 97.95 190 ILE A N 1
ATOM 1331 C CA . ILE A 1 190 ? -81.169 -55.179 -10.490 1.00 98.25 190 ILE A CA 1
ATOM 1332 C C . ILE A 1 190 ? -80.961 -53.863 -9.740 1.00 97.80 190 ILE A C 1
ATOM 1333 O O . ILE A 1 190 ? -79.880 -53.603 -9.198 1.00 97.45 190 ILE A O 1
ATOM 1338 N N . ILE A 1 191 ? -82.009 -53.045 -9.714 1.00 96.86 191 ILE A N 1
ATOM 1339 C CA . ILE A 1 191 ? -81.978 -51.747 -9.053 1.00 96.92 191 ILE A CA 1
ATOM 1340 C C . ILE A 1 191 ? -81.719 -51.849 -7.550 1.00 97.05 191 ILE A C 1
ATOM 1341 O O . ILE A 1 191 ? -81.971 -52.885 -6.933 1.00 96.07 191 ILE A O 1
ATOM 1346 N N . ALA A 1 192 ? -81.199 -50.769 -6.974 1.00 97.10 192 ALA A N 1
ATOM 1347 C CA . ALA A 1 192 ? -80.900 -50.722 -5.552 1.00 97.85 192 ALA A CA 1
ATOM 1348 C C . ALA A 1 192 ? -79.983 -51.865 -5.147 1.00 98.67 192 ALA A C 1
ATOM 1349 O O . ALA A 1 192 ? -78.928 -52.062 -5.752 1.00 99.67 192 ALA A O 1
ATOM 1351 N N . ASP A 1 193 ? -80.387 -52.608 -4.119 1.00 99.02 193 ASP A N 1
ATOM 1352 C CA . ASP A 1 193 ? -79.614 -53.745 -3.620 1.00 99.87 193 ASP A CA 1
ATOM 1353 C C . ASP A 1 193 ? -79.691 -54.855 -4.651 1.00 100.37 193 ASP A C 1
ATOM 1354 O O . ASP A 1 193 ? -80.450 -55.803 -4.480 1.00 101.67 193 ASP A O 1
ATOM 1359 N N . GLY A 1 194 ? -78.913 -54.745 -5.718 1.00 101.28 194 GLY A N 1
ATOM 1360 C CA . GLY A 1 194 ? -78.950 -55.762 -6.757 1.00 101.66 194 GLY A CA 1
ATOM 1361 C C . GLY A 1 194 ? -78.790 -57.206 -6.309 1.00 101.58 194 GLY A C 1
ATOM 1362 O O . GLY A 1 194 ? -79.225 -57.601 -5.226 1.00 101.17 194 GLY A O 1
ATOM 1363 N N . CYS A 1 195 ? -78.156 -58.001 -7.162 1.00 101.56 195 CYS A N 1
ATOM 1364 C CA . CYS A 1 195 ? -77.922 -59.411 -6.879 1.00 101.69 195 CYS A CA 1
ATOM 1365 C C . CYS A 1 195 ? -77.433 -59.656 -5.448 1.00 101.59 195 CYS A C 1
ATOM 1366 O O . CYS A 1 195 ? -77.861 -60.600 -4.783 1.00 100.94 195 CYS A O 1
ATOM 1369 N N . GLY A 1 196 ? -76.544 -58.791 -4.976 1.00 101.69 196 GLY A N 1
ATOM 1370 C CA . GLY A 1 196 ? -75.999 -58.966 -3.646 1.00 101.55 196 GLY A CA 1
ATOM 1371 C C . GLY A 1 196 ? -74.884 -59.980 -3.780 1.00 101.62 196 GLY A C 1
ATOM 1372 O O . GLY A 1 196 ? -74.492 -60.621 -2.806 1.00 101.69 196 GLY A O 1
ATOM 1373 N N . GLU A 1 197 ? -74.384 -60.110 -5.010 1.00 101.51 197 GLU A N 1
ATOM 1374 C CA . GLU A 1 197 ? -73.310 -61.038 -5.351 1.00 101.51 197 GLU A CA 1
ATOM 1375 C C . GLU A 1 197 ? -72.101 -60.327 -5.953 1.00 101.20 197 GLU A C 1
ATOM 1376 O O . GLU A 1 197 ? -71.018 -60.308 -5.366 1.00 101.69 197 GLU A O 1
ATOM 1382 N N . CYS A 1 198 ? -72.304 -59.752 -7.133 1.00 100.34 198 CYS A N 1
ATOM 1383 C CA . CYS A 1 198 ? -71.254 -59.050 -7.867 1.00 99.49 198 CYS A CA 1
ATOM 1384 C C . CYS A 1 198 ? -70.411 -58.102 -7.018 1.00 98.80 198 CYS A C 1
ATOM 1385 O O . CYS A 1 198 ? -70.742 -57.823 -5.863 1.00 99.29 198 CYS A O 1
ATOM 1388 N N . PRO A 1 199 ? -69.301 -57.597 -7.584 1.00 97.75 199 PRO A N 1
ATOM 1389 C CA . PRO A 1 199 ? -68.440 -56.677 -6.837 1.00 96.70 199 PRO A CA 1
ATOM 1390 C C . PRO A 1 199 ? -69.231 -55.430 -6.486 1.00 95.34 199 PRO A C 1
ATOM 1391 O O . PRO A 1 199 ? -69.377 -55.092 -5.314 1.00 95.82 199 PRO A O 1
ATOM 1395 N N . ALA A 1 200 ? -69.742 -54.762 -7.518 1.00 93.37 200 ALA A N 1
ATOM 1396 C CA . ALA A 1 200 ? -70.533 -53.550 -7.361 1.00 91.87 200 ALA A CA 1
ATOM 1397 C C . ALA A 1 200 ? -71.403 -53.607 -6.101 1.00 91.31 200 ALA A C 1
ATOM 1398 O O . ALA A 1 200 ? -71.256 -52.780 -5.194 1.00 90.48 200 ALA A O 1
ATOM 1400 N N . CYS A 1 201 ? -72.299 -54.590 -6.048 1.00 90.34 201 CYS A N 1
ATOM 1401 C CA . CYS A 1 201 ? -73.203 -54.766 -4.914 1.00 89.81 201 CYS A CA 1
ATOM 1402 C C . CYS A 1 201 ? -72.479 -54.806 -3.579 1.00 90.33 201 CYS A C 1
ATOM 1403 O O . CYS A 1 201 ? -72.835 -54.087 -2.648 1.00 90.31 201 CYS A O 1
ATOM 1406 N N . HIS A 1 202 ? -71.473 -55.665 -3.485 1.00 90.92 202 HIS A N 1
ATOM 1407 C CA . HIS A 1 202 ? -70.701 -55.793 -2.261 1.00 91.03 202 HIS A CA 1
ATOM 1408 C C . HIS A 1 202 ? -70.088 -54.457 -1.846 1.00 90.30 202 HIS A C 1
ATOM 1409 O O . HIS A 1 202 ? -70.171 -54.059 -0.684 1.00 90.26 202 HIS A O 1
ATOM 1416 N N . LEU A 1 203 ? -69.478 -53.765 -2.802 1.00 89.08 203 LEU A N 1
ATOM 1417 C CA . LEU A 1 203 ? -68.844 -52.477 -2.540 1.00 87.45 203 LEU A CA 1
ATOM 1418 C C . LEU A 1 203 ? -69.866 -51.430 -2.105 1.00 87.01 203 LEU A C 1
ATOM 1419 O O . LEU A 1 203 ? -69.623 -50.665 -1.170 1.00 86.30 203 LEU A O 1
ATOM 1424 N N . ARG A 1 204 ? -71.007 -51.402 -2.790 1.00 86.72 204 ARG A N 1
ATOM 1425 C CA . ARG A 1 204 ? -72.070 -50.455 -2.468 1.00 85.86 204 ARG A CA 1
ATOM 1426 C C . ARG A 1 204 ? -72.666 -50.764 -1.095 1.00 85.55 204 ARG A C 1
ATOM 1427 O O . ARG A 1 204 ? -72.906 -49.858 -0.299 1.00 84.61 204 ARG A O 1
ATOM 1435 N N . SER A 1 205 ? -72.889 -52.048 -0.821 1.00 85.91 205 SER A N 1
ATOM 1436 C CA . SER A 1 205 ? -73.459 -52.479 0.453 1.00 86.93 205 SER A CA 1
ATOM 1437 C C . SER A 1 205 ? -72.512 -52.272 1.626 1.00 86.78 205 SER A C 1
ATOM 1438 O O . SER A 1 205 ? -72.910 -51.739 2.654 1.00 86.12 205 SER A O 1
ATOM 1441 N N . LYS A 1 206 ? -71.261 -52.697 1.476 1.00 88.38 206 LYS A N 1
ATOM 1442 C CA . LYS A 1 206 ? -70.275 -52.536 2.542 1.00 88.85 206 LYS A CA 1
ATOM 1443 C C . LYS A 1 206 ? -70.103 -51.053 2.839 1.00 88.79 206 LYS A C 1
ATOM 1444 O O . LYS A 1 206 ? -69.800 -50.664 3.966 1.00 89.69 206 LYS A O 1
ATOM 1450 N N . GLY A 1 207 ? -70.302 -50.224 1.820 1.00 88.76 207 GLY A N 1
ATOM 1451 C CA . GLY A 1 207 ? -70.185 -48.790 2.008 1.00 87.65 207 GLY A CA 1
ATOM 1452 C C . GLY A 1 207 ? -71.345 -48.294 2.845 1.00 86.49 207 GLY A C 1
ATOM 1453 O O . GLY A 1 207 ? -71.164 -47.526 3.789 1.00 85.31 207 GLY A O 1
ATOM 1454 N N . TYR A 1 208 ? -72.543 -48.749 2.490 1.00 86.21 208 TYR A N 1
ATOM 1455 C CA . TYR A 1 208 ? -73.758 -48.374 3.197 1.00 86.67 208 TYR A CA 1
ATOM 1456 C C . TYR A 1 208 ? -73.657 -48.742 4.677 1.00 87.38 208 TYR A C 1
ATOM 1457 O O . TYR A 1 208 ? -73.880 -47.908 5.559 1.00 86.83 208 TYR A O 1
ATOM 1466 N N . GLU A 1 209 ? -73.321 -50.001 4.938 1.00 88.03 209 GLU A N 1
ATOM 1467 C CA . GLU A 1 209 ? -73.188 -50.499 6.299 1.00 88.45 209 GLU A CA 1
ATOM 1468 C C . GLU A 1 209 ? -72.135 -49.751 7.086 1.00 87.73 209 GLU A C 1
ATOM 1469 O O . GLU A 1 209 ? -72.322 -49.444 8.259 1.00 87.44 209 GLU A O 1
ATOM 1475 N N . GLU A 1 210 ? -71.020 -49.464 6.431 1.00 87.73 210 GLU A N 1
ATOM 1476 C CA . GLU A 1 210 ? -69.923 -48.752 7.065 1.00 87.12 210 GLU A CA 1
ATOM 1477 C C . GLU A 1 210 ? -70.397 -47.355 7.482 1.00 85.57 210 GLU A C 1
ATOM 1478 O O . GLU A 1 210 ? -69.985 -46.831 8.514 1.00 85.25 210 GLU A O 1
ATOM 1484 N N . TYR A 1 211 ? -71.270 -46.760 6.673 1.00 83.70 211 TYR A N 1
ATOM 1485 C CA . TYR A 1 211 ? -71.805 -45.433 6.960 1.00 80.99 211 TYR A CA 1
ATOM 1486 C C . TYR A 1 211 ? -72.819 -45.482 8.096 1.00 80.42 211 TYR A C 1
ATOM 1487 O O . TYR A 1 211 ? -72.953 -44.530 8.863 1.00 78.73 211 TYR A O 1
ATOM 1496 N N . MET A 1 212 ? -73.544 -46.590 8.184 1.00 80.88 212 MET A N 1
ATOM 1497 C CA . MET A 1 212 ? -74.544 -46.760 9.224 1.00 82.39 212 MET A CA 1
ATOM 1498 C C . MET A 1 212 ? -73.909 -46.940 10.591 1.00 84.38 212 MET A C 1
ATOM 1499 O O . MET A 1 212 ? -74.446 -46.454 11.580 1.00 84.67 212 MET A O 1
ATOM 1504 N N . VAL A 1 213 ? -72.782 -47.648 10.661 1.00 86.62 213 VAL A N 1
ATOM 1505 C CA . VAL A 1 213 ? -72.122 -47.841 11.949 1.00 88.99 213 VAL A CA 1
ATOM 1506 C C . VAL A 1 213 ? -71.564 -46.516 12.439 1.00 89.74 213 VAL A C 1
ATOM 1507 O O . VAL A 1 213 ? -71.549 -46.255 13.642 1.00 90.70 213 VAL A O 1
ATOM 1511 N N . MET A 1 214 ? -71.115 -45.679 11.506 1.00 89.74 214 MET A N 1
ATOM 1512 C CA . MET A 1 214 ? -70.579 -44.377 11.865 1.00 90.32 214 MET A CA 1
ATOM 1513 C C . MET A 1 214 ? -71.733 -43.397 12.011 1.00 91.28 214 MET A C 1
ATOM 1514 O O . MET A 1 214 ? -71.548 -42.189 11.920 1.00 90.87 214 MET A O 1
ATOM 1519 N N . LYS A 1 215 ? -72.928 -43.938 12.229 1.00 93.75 215 LYS A N 1
ATOM 1520 C CA . LYS A 1 215 ? -74.128 -43.131 12.411 1.00 96.64 215 LYS A CA 1
ATOM 1521 C C . LYS A 1 215 ? -73.819 -41.995 13.372 1.00 98.60 215 LYS A C 1
ATOM 1522 O O . LYS A 1 215 ? -73.807 -40.825 12.928 1.00 99.52 215 LYS A O 1
ATOM 1528 N N . LYS B 1 3 ? -39.236 -15.119 -37.094 1.00 78.63 3 LYS B N 1
ATOM 1529 C CA . LYS B 1 3 ? -38.309 -13.950 -37.003 1.00 80.19 3 LYS B CA 1
ATOM 1530 C C . LYS B 1 3 ? -38.868 -12.829 -36.093 1.00 81.53 3 LYS B C 1
ATOM 1531 O O . LYS B 1 3 ? -39.259 -11.748 -36.578 1.00 81.66 3 LYS B O 1
ATOM 1537 N N . GLU B 1 4 ? -38.906 -13.113 -34.779 1.00 82.05 4 GLU B N 1
ATOM 1538 C CA . GLU B 1 4 ? -39.395 -12.192 -33.730 1.00 80.05 4 GLU B CA 1
ATOM 1539 C C . GLU B 1 4 ? -38.317 -12.081 -32.627 1.00 77.89 4 GLU B C 1
ATOM 1540 O O . GLU B 1 4 ? -37.124 -12.151 -32.921 1.00 77.17 4 GLU B O 1
ATOM 1546 N N . LYS B 1 5 ? -38.735 -11.922 -31.368 1.00 74.57 5 LYS B N 1
ATOM 1547 C CA . LYS B 1 5 ? -37.791 -11.803 -30.250 1.00 71.59 5 LYS B CA 1
ATOM 1548 C C . LYS B 1 5 ? -37.660 -13.104 -29.443 1.00 69.68 5 LYS B C 1
ATOM 1549 O O . LYS B 1 5 ? -38.665 -13.704 -29.054 1.00 68.73 5 LYS B O 1
ATOM 1555 N N . ALA B 1 6 ? -36.424 -13.523 -29.173 1.00 66.54 6 ALA B N 1
ATOM 1556 C CA . ALA B 1 6 ? -36.190 -14.754 -28.435 1.00 64.76 6 ALA B CA 1
ATOM 1557 C C . ALA B 1 6 ? -35.174 -14.667 -27.281 1.00 64.33 6 ALA B C 1
ATOM 1558 O O . ALA B 1 6 ? -34.136 -14.021 -27.398 1.00 63.36 6 ALA B O 1
ATOM 1560 N N . ILE B 1 7 ? -35.494 -15.338 -26.171 1.00 63.20 7 ILE B N 1
ATOM 1561 C CA . ILE B 1 7 ? -34.636 -15.404 -24.991 1.00 61.15 7 ILE B CA 1
ATOM 1562 C C . ILE B 1 7 ? -34.116 -16.826 -24.847 1.00 58.43 7 ILE B C 1
ATOM 1563 O O . ILE B 1 7 ? -34.902 -17.771 -24.745 1.00 59.06 7 ILE B O 1
ATOM 1568 N N . VAL B 1 8 ? -32.801 -16.987 -24.819 1.00 55.34 8 VAL B N 1
ATOM 1569 C CA . VAL B 1 8 ? -32.220 -18.319 -24.695 1.00 52.64 8 VAL B CA 1
ATOM 1570 C C . VAL B 1 8 ? -31.663 -18.555 -23.311 1.00 52.78 8 VAL B C 1
ATOM 1571 O O . VAL B 1 8 ? -30.846 -17.781 -22.839 1.00 54.84 8 VAL B O 1
ATOM 1575 N N . VAL B 1 9 ? -32.109 -19.613 -22.646 1.00 54.01 9 VAL B N 1
ATOM 1576 C CA . VAL B 1 9 ? -31.565 -19.929 -21.328 1.00 54.81 9 VAL B CA 1
ATOM 1577 C C . VAL B 1 9 ? -30.144 -20.402 -21.612 1.00 55.94 9 VAL B C 1
ATOM 1578 O O . VAL B 1 9 ? -29.893 -21.565 -21.942 1.00 55.38 9 VAL B O 1
ATOM 1582 N N . PHE B 1 10 ? -29.215 -19.470 -21.478 1.00 57.61 10 PHE B N 1
ATOM 1583 C CA . PHE B 1 10 ? -27.825 -19.724 -21.790 1.00 60.07 10 PHE B CA 1
ATOM 1584 C C . PHE B 1 10 ? -26.881 -20.004 -20.620 1.00 60.45 10 PHE B C 1
ATOM 1585 O O . PHE B 1 10 ? -26.926 -19.329 -19.591 1.00 60.54 10 PHE B O 1
ATOM 1593 N N . SER B 1 11 ? -26.008 -20.992 -20.794 1.00 59.96 11 SER B N 1
ATOM 1594 C CA . SER B 1 11 ? -25.061 -21.352 -19.746 1.00 60.26 11 SER B CA 1
ATOM 1595 C C . SER B 1 11 ? -23.619 -21.459 -20.217 1.00 60.99 11 SER B C 1
ATOM 1596 O O . SER B 1 11 ? -22.711 -21.529 -19.400 1.00 62.91 11 SER B O 1
ATOM 1599 N N . GLY B 1 12 ? -23.402 -21.508 -21.524 1.00 61.32 12 GLY B N 1
ATOM 1600 C CA . GLY B 1 12 ? -22.047 -21.604 -22.027 1.00 59.52 12 GLY B CA 1
ATOM 1601 C C . GLY B 1 12 ? -21.575 -23.020 -22.280 1.00 59.77 12 GLY B C 1
ATOM 1602 O O . GLY B 1 12 ? -20.408 -23.235 -22.620 1.00 61.19 12 GLY B O 1
ATOM 1603 N N . GLY B 1 13 ? -22.468 -23.990 -22.116 1.00 59.41 13 GLY B N 1
ATOM 1604 C CA . GLY B 1 13 ? -22.102 -25.375 -22.368 1.00 59.02 13 GLY B CA 1
ATOM 1605 C C . GLY B 1 13 ? -22.326 -25.719 -23.828 1.00 59.18 13 GLY B C 1
ATOM 1606 O O . GLY B 1 13 ? -22.909 -24.933 -24.583 1.00 59.18 13 GLY B O 1
ATOM 1607 N N . GLN B 1 14 ? -21.876 -26.894 -24.242 1.00 59.73 14 GLN B N 1
ATOM 1608 C CA . GLN B 1 14 ? -22.046 -27.306 -25.634 1.00 61.61 14 GLN B CA 1
ATOM 1609 C C . GLN B 1 14 ? -23.501 -27.136 -26.067 1.00 62.87 14 GLN B C 1
ATOM 1610 O O . GLN B 1 14 ? -23.802 -26.563 -27.112 1.00 62.40 14 GLN B O 1
ATOM 1616 N N . ASP B 1 15 ? -24.403 -27.616 -25.227 1.00 64.36 15 ASP B N 1
ATOM 1617 C CA . ASP B 1 15 ? -25.822 -27.570 -25.518 1.00 65.35 15 ASP B CA 1
ATOM 1618 C C . ASP B 1 15 ? -26.525 -26.210 -25.585 1.00 64.64 15 ASP B C 1
ATOM 1619 O O . ASP B 1 15 ? -27.187 -25.908 -26.583 1.00 65.16 15 ASP B O 1
ATOM 1624 N N . SER B 1 16 ? -26.404 -25.388 -24.550 1.00 62.02 16 SER B N 1
ATOM 1625 C CA . SER B 1 16 ? -27.071 -24.095 -24.578 1.00 60.43 16 SER B CA 1
ATOM 1626 C C . SER B 1 16 ? -26.486 -23.220 -25.676 1.00 59.94 16 SER B C 1
ATOM 1627 O O . SER B 1 16 ? -27.185 -22.405 -26.292 1.00 56.18 16 SER B O 1
ATOM 1630 N N . THR B 1 17 ? -25.190 -23.397 -25.920 1.00 60.37 17 THR B N 1
ATOM 1631 C CA . THR B 1 17 ? -24.520 -22.619 -26.954 1.00 61.28 17 THR B CA 1
ATOM 1632 C C . THR B 1 17 ? -25.097 -22.994 -28.315 1.00 60.97 17 THR B C 1
ATOM 1633 O O . THR B 1 17 ? -25.472 -22.123 -29.097 1.00 62.21 17 THR B O 1
ATOM 1637 N N . THR B 1 18 ? -25.165 -24.294 -28.597 1.00 59.41 18 THR B N 1
ATOM 1638 C CA . THR B 1 18 ? -25.730 -24.770 -29.853 1.00 56.36 18 THR B CA 1
ATOM 1639 C C . THR B 1 18 ? -27.153 -24.230 -30.013 1.00 56.32 18 THR B C 1
ATOM 1640 O O . THR B 1 18 ? -27.557 -23.835 -31.106 1.00 56.14 18 THR B O 1
ATOM 1644 N N . CYS B 1 19 ? -27.908 -24.205 -28.920 1.00 55.92 19 CYS B N 1
ATOM 1645 C CA . CYS B 1 19 ? -29.271 -23.696 -28.962 1.00 57.68 19 CYS B CA 1
ATOM 1646 C C . CYS B 1 19 ? -29.303 -22.230 -29.337 1.00 58.36 19 CYS B C 1
ATOM 1647 O O . CYS B 1 19 ? -30.186 -21.810 -30.084 1.00 58.87 19 CYS B O 1
ATOM 1650 N N . LEU B 1 20 ? -28.356 -21.452 -28.803 1.00 58.51 20 LEU B N 1
ATOM 1651 C CA . LEU B 1 20 ? -28.276 -20.017 -29.091 1.00 57.92 20 LEU B CA 1
ATOM 1652 C C . LEU B 1 20 ? -27.949 -19.822 -30.561 1.00 58.18 20 LEU B C 1
ATOM 1653 O O . LEU B 1 20 ? -28.607 -19.041 -31.261 1.00 57.01 20 LEU B O 1
ATOM 1658 N N . LEU B 1 21 ? -26.928 -20.543 -31.022 1.00 58.50 21 LEU B N 1
ATOM 1659 C CA . LEU B 1 21 ? -26.518 -20.479 -32.417 1.00 59.22 21 LEU B CA 1
ATOM 1660 C C . LEU B 1 21 ? -27.764 -20.765 -33.234 1.00 61.06 21 LEU B C 1
ATOM 1661 O O . LEU B 1 21 ? -28.125 -19.997 -34.130 1.00 62.04 21 LEU B O 1
ATOM 1666 N N . TRP B 1 22 ? -28.437 -21.858 -32.882 1.00 61.62 22 TRP B N 1
ATOM 1667 C CA . TRP B 1 22 ? -29.674 -22.253 -33.535 1.00 60.29 22 TRP B CA 1
ATOM 1668 C C . TRP B 1 22 ? -30.666 -21.100 -33.539 1.00 60.80 22 TRP B C 1
ATOM 1669 O O . TRP B 1 22 ? -31.124 -20.675 -34.592 1.00 62.42 22 TRP B O 1
ATOM 1680 N N . ALA B 1 23 ? -31.004 -20.613 -32.348 1.00 61.44 23 ALA B N 1
ATOM 1681 C CA . ALA B 1 23 ? -31.970 -19.521 -32.184 1.00 61.77 23 ALA B CA 1
ATOM 1682 C C . ALA B 1 23 ? -31.620 -18.272 -32.982 1.00 61.30 23 ALA B C 1
ATOM 1683 O O . ALA B 1 23 ? -32.511 -17.566 -33.471 1.00 59.59 23 ALA B O 1
ATOM 1685 N N . LEU B 1 24 ? -30.324 -18.000 -33.107 1.00 61.70 24 LEU B N 1
ATOM 1686 C CA . LEU B 1 24 ? -29.876 -16.823 -33.837 1.00 63.72 24 LEU B CA 1
ATOM 1687 C C . LEU B 1 24 ? -30.325 -16.858 -35.298 1.00 66.08 24 LEU B C 1
ATOM 1688 O O . LEU B 1 24 ? -30.647 -15.821 -35.885 1.00 67.09 24 LEU B O 1
ATOM 1693 N N . LYS B 1 25 ? -30.367 -18.058 -35.872 1.00 67.02 25 LYS B N 1
ATOM 1694 C CA . LYS B 1 25 ? -30.785 -18.244 -37.249 1.00 66.25 25 LYS B CA 1
ATOM 1695 C C . LYS B 1 25 ? -32.297 -18.264 -37.373 1.00 66.45 25 LYS B C 1
ATOM 1696 O O . LYS B 1 25 ? -32.835 -17.921 -38.410 1.00 67.34 25 LYS B O 1
ATOM 1702 N N . GLU B 1 26 ? -32.993 -18.657 -36.318 1.00 68.02 26 GLU B N 1
ATOM 1703 C CA . GLU B 1 26 ? -34.450 -18.710 -36.381 1.00 69.68 26 GLU B CA 1
ATOM 1704 C C . GLU B 1 26 ? -35.149 -17.385 -36.126 1.00 69.54 26 GLU B C 1
ATOM 1705 O O . GLU B 1 26 ? -36.208 -17.125 -36.696 1.00 68.93 26 GLU B O 1
ATOM 1711 N N . PHE B 1 27 ? -34.566 -16.537 -35.281 1.00 70.03 27 PHE B N 1
ATOM 1712 C CA . PHE B 1 27 ? -35.217 -15.269 -34.972 1.00 69.89 27 PHE B CA 1
ATOM 1713 C C . PHE B 1 27 ? -34.429 -13.981 -35.210 1.00 71.02 27 PHE B C 1
ATOM 1714 O O . PHE B 1 27 ? -33.203 -13.994 -35.301 1.00 70.41 27 PHE B O 1
ATOM 1722 N N . GLU B 1 28 ? -35.168 -12.874 -35.309 1.00 72.89 28 GLU B N 1
ATOM 1723 C CA . GLU B 1 28 ? -34.604 -11.541 -35.524 1.00 75.54 28 GLU B CA 1
ATOM 1724 C C . GLU B 1 28 ? -33.828 -11.048 -34.303 1.00 75.13 28 GLU B C 1
ATOM 1725 O O . GLU B 1 28 ? -32.648 -10.729 -34.392 1.00 74.98 28 GLU B O 1
ATOM 1731 N N . GLU B 1 29 ? -34.517 -10.969 -33.167 1.00 74.83 29 GLU B N 1
ATOM 1732 C CA . GLU B 1 29 ? -33.934 -10.522 -31.906 1.00 73.31 29 GLU B CA 1
ATOM 1733 C C . GLU B 1 29 ? -33.669 -11.724 -31.017 1.00 70.92 29 GLU B C 1
ATOM 1734 O O . GLU B 1 29 ? -34.515 -12.593 -30.892 1.00 70.92 29 GLU B O 1
ATOM 1740 N N . VAL B 1 30 ? -32.502 -11.776 -30.392 1.00 69.14 30 VAL B N 1
ATOM 1741 C CA . VAL B 1 30 ? -32.178 -12.897 -29.522 1.00 69.09 30 VAL B CA 1
ATOM 1742 C C . VAL B 1 30 ? -31.351 -12.478 -28.315 1.00 70.22 30 VAL B C 1
ATOM 1743 O O . VAL B 1 30 ? -30.199 -12.066 -28.475 1.00 71.79 30 VAL B O 1
ATOM 1747 N N . GLU B 1 31 ? -31.926 -12.590 -27.113 1.00 68.99 31 GLU B N 1
ATOM 1748 C CA . GLU B 1 31 ? -31.216 -12.237 -25.883 1.00 67.87 31 GLU B CA 1
ATOM 1749 C C . GLU B 1 31 ? -30.996 -13.485 -25.041 1.00 67.54 31 GLU B C 1
ATOM 1750 O O . GLU B 1 31 ? -31.736 -14.455 -25.168 1.00 69.29 31 GLU B O 1
ATOM 1756 N N . THR B 1 32 ? -29.977 -13.474 -24.189 1.00 66.95 32 THR B N 1
ATOM 1757 C CA . THR B 1 32 ? -29.680 -14.640 -23.353 1.00 66.11 32 THR B CA 1
ATOM 1758 C C . THR B 1 32 ? -29.866 -14.418 -21.843 1.00 65.94 32 THR B C 1
ATOM 1759 O O . THR B 1 32 ? -29.917 -13.287 -21.365 1.00 66.32 32 THR B O 1
ATOM 1763 N N . VAL B 1 33 ? -29.983 -15.512 -21.102 1.00 64.14 33 VAL B N 1
ATOM 1764 C CA . VAL B 1 33 ? -30.135 -15.444 -19.661 1.00 63.90 33 VAL B CA 1
ATOM 1765 C C . VAL B 1 33 ? -29.206 -16.476 -19.077 1.00 64.72 33 VAL B C 1
ATOM 1766 O O . VAL B 1 33 ? -29.170 -17.615 -19.552 1.00 65.21 33 VAL B O 1
ATOM 1770 N N . THR B 1 34 ? -28.440 -16.087 -18.064 1.00 63.18 34 THR B N 1
ATOM 1771 C CA . THR B 1 34 ? -27.550 -17.034 -17.422 1.00 62.54 34 THR B CA 1
ATOM 1772 C C . THR B 1 34 ? -27.856 -17.042 -15.931 1.00 63.10 34 THR B C 1
ATOM 1773 O O . THR B 1 34 ? -27.967 -15.999 -15.291 1.00 62.67 34 THR B O 1
ATOM 1777 N N . PHE B 1 35 ? -28.031 -18.239 -15.391 1.00 63.76 35 PHE B N 1
ATOM 1778 C CA . PHE B 1 35 ? -28.374 -18.397 -13.995 1.00 63.16 35 PHE B CA 1
ATOM 1779 C C . PHE B 1 35 ? -27.142 -18.812 -13.255 1.00 64.23 35 PHE B C 1
ATOM 1780 O O . PHE B 1 35 ? -26.406 -19.679 -13.702 1.00 61.69 35 PHE B O 1
ATOM 1788 N N . HIS B 1 36 ? -26.917 -18.163 -12.122 1.00 67.69 36 HIS B N 1
ATOM 1789 C CA . HIS B 1 36 ? -25.783 -18.470 -11.277 1.00 71.13 36 HIS B CA 1
ATOM 1790 C C . HIS B 1 36 ? -26.334 -18.498 -9.857 1.00 73.39 36 HIS B C 1
ATOM 1791 O O . HIS B 1 36 ? -27.384 -17.907 -9.574 1.00 70.53 36 HIS B O 1
ATOM 1798 N N . TYR B 1 37 ? -25.637 -19.219 -8.983 1.00 77.51 37 TYR B N 1
ATOM 1799 C CA . TYR B 1 37 ? -26.020 -19.328 -7.579 1.00 81.66 37 TYR B CA 1
ATOM 1800 C C . TYR B 1 37 ? -25.099 -18.430 -6.744 1.00 83.92 37 TYR B C 1
ATOM 1801 O O . TYR B 1 37 ? -24.381 -18.894 -5.853 1.00 82.18 37 TYR B O 1
ATOM 1810 N N . ASN B 1 38 ? -25.151 -17.138 -7.068 1.00 86.97 38 ASN B N 1
ATOM 1811 C CA . ASN B 1 38 ? -24.342 -16.100 -6.447 1.00 90.44 38 ASN B CA 1
ATOM 1812 C C . ASN B 1 38 ? -22.857 -16.296 -6.756 1.00 92.02 38 ASN B C 1
ATOM 1813 O O . ASN B 1 38 ? -22.039 -16.526 -5.861 1.00 91.45 38 ASN B O 1
ATOM 1818 N N . GLN B 1 39 ? -22.519 -16.195 -8.039 1.00 94.35 39 GLN B N 1
ATOM 1819 C CA . GLN B 1 39 ? -21.145 -16.367 -8.481 1.00 96.13 39 GLN B CA 1
ATOM 1820 C C . GLN B 1 39 ? -20.782 -15.675 -9.788 1.00 96.52 39 GLN B C 1
ATOM 1821 O O . GLN B 1 39 ? -20.358 -16.333 -10.735 1.00 96.84 39 GLN B O 1
ATOM 1827 N N . ARG B 1 40 ? -20.925 -14.352 -9.832 1.00 97.30 40 ARG B N 1
ATOM 1828 C CA . ARG B 1 40 ? -20.590 -13.569 -11.025 1.00 98.21 40 ARG B CA 1
ATOM 1829 C C . ARG B 1 40 ? -19.172 -13.926 -11.494 1.00 98.96 40 ARG B C 1
ATOM 1830 O O . ARG B 1 40 ? -18.828 -13.801 -12.671 1.00 97.96 40 ARG B O 1
ATOM 1838 N N . HIS B 1 41 ? -18.354 -14.385 -10.555 1.00 100.11 41 HIS B N 1
ATOM 1839 C CA . HIS B 1 41 ? -16.974 -14.740 -10.849 1.00 101.09 41 HIS B CA 1
ATOM 1840 C C . HIS B 1 41 ? -16.749 -16.148 -11.396 1.00 101.50 41 HIS B C 1
ATOM 1841 O O . HIS B 1 41 ? -15.668 -16.440 -11.912 1.00 101.69 41 HIS B O 1
ATOM 1848 N N . SER B 1 42 ? -17.745 -17.023 -11.277 1.00 101.10 42 SER B N 1
ATOM 1849 C CA . SER B 1 42 ? -17.597 -18.395 -11.768 1.00 100.94 42 SER B CA 1
ATOM 1850 C C . SER B 1 42 ? -17.027 -18.439 -13.188 1.00 100.94 42 SER B C 1
ATOM 1851 O O . SER B 1 42 ? -17.254 -17.523 -13.988 1.00 101.69 42 SER B O 1
ATOM 1854 N N . GLN B 1 43 ? -16.277 -19.494 -13.503 1.00 99.98 43 GLN B N 1
ATOM 1855 C CA . GLN B 1 43 ? -15.709 -19.607 -14.842 1.00 99.11 43 GLN B CA 1
ATOM 1856 C C . GLN B 1 43 ? -16.838 -19.859 -15.827 1.00 97.75 43 GLN B C 1
ATOM 1857 O O . GLN B 1 43 ? -16.783 -19.398 -16.968 1.00 98.09 43 GLN B O 1
ATOM 1863 N N . GLU B 1 44 ? -17.866 -20.578 -15.378 1.00 94.87 44 GLU B N 1
ATOM 1864 C CA . GLU B 1 44 ? -19.004 -20.872 -16.234 1.00 92.35 44 GLU B CA 1
ATOM 1865 C C . GLU B 1 44 ? -19.735 -19.580 -16.605 1.00 89.51 44 GLU B C 1
ATOM 1866 O O . GLU B 1 44 ? -20.048 -19.333 -17.775 1.00 88.01 44 GLU B O 1
ATOM 1872 N N . VAL B 1 45 ? -20.010 -18.750 -15.609 1.00 86.17 45 VAL B N 1
ATOM 1873 C CA . VAL B 1 45 ? -20.717 -17.517 -15.893 1.00 84.17 45 VAL B CA 1
ATOM 1874 C C . VAL B 1 45 ? -19.848 -16.591 -16.717 1.00 83.53 45 VAL B C 1
ATOM 1875 O O . VAL B 1 45 ? -20.346 -15.769 -17.490 1.00 82.88 45 VAL B O 1
ATOM 1879 N N . GLU B 1 46 ? -18.540 -16.733 -16.579 1.00 83.39 46 GLU B N 1
ATOM 1880 C CA . GLU B 1 46 ? -17.672 -15.864 -17.342 1.00 84.10 46 GLU B CA 1
ATOM 1881 C C . GLU B 1 46 ? -17.585 -16.329 -18.791 1.00 82.25 46 GLU B C 1
ATOM 1882 O O . GLU B 1 46 ? -17.875 -15.559 -19.722 1.00 81.76 46 GLU B O 1
ATOM 1888 N N . VAL B 1 47 ? -17.199 -17.586 -18.989 1.00 78.94 47 VAL B N 1
ATOM 1889 C CA . VAL B 1 47 ? -17.110 -18.120 -20.342 1.00 75.93 47 VAL B CA 1
ATOM 1890 C C . VAL B 1 47 ? -18.397 -17.738 -21.085 1.00 73.16 47 VAL B C 1
ATOM 1891 O O . VAL B 1 47 ? -18.351 -17.184 -22.174 1.00 72.39 47 VAL B O 1
ATOM 1895 N N . ALA B 1 48 ? -19.541 -17.996 -20.464 1.00 71.94 48 ALA B N 1
ATOM 1896 C CA . ALA B 1 48 ? -20.833 -17.677 -21.060 1.00 69.79 48 ALA B CA 1
ATOM 1897 C C . ALA B 1 48 ? -20.910 -16.211 -21.488 1.00 67.96 48 ALA B C 1
ATOM 1898 O O . ALA B 1 48 ? -21.360 -15.896 -22.584 1.00 65.43 48 ALA B O 1
ATOM 1900 N N . LYS B 1 49 ? -20.482 -15.308 -20.617 1.00 68.01 49 LYS B N 1
ATOM 1901 C CA . LYS B 1 49 ? -20.507 -13.888 -20.960 1.00 68.47 49 LYS B CA 1
ATOM 1902 C C . LYS B 1 49 ? -19.568 -13.608 -22.143 1.00 67.26 49 LYS B C 1
ATOM 1903 O O . LYS B 1 49 ? -19.848 -12.762 -23.003 1.00 63.92 49 LYS B O 1
ATOM 1909 N N . SER B 1 50 ? -18.449 -14.326 -22.163 1.00 66.46 50 SER B N 1
ATOM 1910 C CA . SER B 1 50 ? -17.474 -14.184 -23.228 1.00 67.24 50 SER B CA 1
ATOM 1911 C C . SER B 1 50 ? -18.144 -14.601 -24.516 1.00 67.66 50 SER B C 1
ATOM 1912 O O . SER B 1 50 ? -18.354 -13.802 -25.428 1.00 68.74 50 SER B O 1
ATOM 1915 N N . ILE B 1 51 ? -18.476 -15.883 -24.556 1.00 67.59 51 ILE B N 1
ATOM 1916 C CA . ILE B 1 51 ? -19.133 -16.517 -25.683 1.00 66.82 51 ILE B CA 1
ATOM 1917 C C . ILE B 1 51 ? -20.354 -15.723 -26.148 1.00 64.45 51 ILE B C 1
ATOM 1918 O O . ILE B 1 51 ? -20.685 -15.736 -27.319 1.00 64.32 51 ILE B O 1
ATOM 1923 N N . ALA B 1 52 ? -21.004 -15.017 -25.238 1.00 63.40 52 ALA B N 1
ATOM 1924 C CA . ALA B 1 52 ? -22.155 -14.215 -25.614 1.00 65.94 52 ALA B CA 1
ATOM 1925 C C . ALA B 1 52 ? -21.661 -13.019 -26.412 1.00 67.76 52 ALA B C 1
ATOM 1926 O O . ALA B 1 52 ? -22.162 -12.744 -27.498 1.00 68.61 52 ALA B O 1
ATOM 1928 N N . GLU B 1 53 ? -20.681 -12.308 -25.856 1.00 70.37 53 GLU B N 1
ATOM 1929 C CA . GLU B 1 53 ? -20.071 -11.143 -26.506 1.00 72.29 53 GLU B CA 1
ATOM 1930 C C . GLU B 1 53 ? -19.710 -11.512 -27.941 1.00 71.16 53 GLU B C 1
ATOM 1931 O O . GLU B 1 53 ? -20.181 -10.894 -28.906 1.00 70.74 53 GLU B O 1
ATOM 1937 N N . LYS B 1 54 ? -18.849 -12.525 -28.046 1.00 68.38 54 LYS B N 1
ATOM 1938 C CA . LYS B 1 54 ? -18.371 -13.042 -29.314 1.00 65.37 54 LYS B CA 1
ATOM 1939 C C . LYS B 1 54 ? -19.457 -13.019 -30.380 1.00 65.62 54 LYS B C 1
ATOM 1940 O O . LYS B 1 54 ? -19.143 -12.864 -31.561 1.00 66.90 54 LYS B O 1
ATOM 1946 N N . LEU B 1 55 ? -20.724 -13.163 -29.986 1.00 64.23 55 LEU B N 1
ATOM 1947 C CA . LEU B 1 55 ? -21.795 -13.137 -30.975 1.00 64.86 55 LEU B CA 1
ATOM 1948 C C . LEU B 1 55 ? -22.969 -12.194 -30.716 1.00 64.84 55 LEU B C 1
ATOM 1949 O O . LEU B 1 55 ? -24.123 -12.584 -30.865 1.00 65.71 55 LEU B O 1
ATOM 1954 N N . GLY B 1 56 ? -22.676 -10.940 -30.374 1.00 64.44 56 GLY B N 1
ATOM 1955 C CA . GLY B 1 56 ? -23.736 -9.979 -30.117 1.00 64.23 56 GLY B CA 1
ATOM 1956 C C . GLY B 1 56 ? -24.568 -10.488 -28.960 1.00 66.47 56 GLY B C 1
ATOM 1957 O O . GLY B 1 56 ? -24.022 -11.016 -27.980 1.00 68.04 56 GLY B O 1
ATOM 1958 N N . VAL B 1 57 ? -25.884 -10.330 -29.054 1.00 66.79 57 VAL B N 1
ATOM 1959 C CA . VAL B 1 57 ? -26.813 -10.808 -28.015 1.00 66.82 57 VAL B CA 1
ATOM 1960 C C . VAL B 1 57 ? -26.545 -10.316 -26.587 1.00 66.25 57 VAL B C 1
ATOM 1961 O O . VAL B 1 57 ? -25.488 -10.578 -25.998 1.00 63.59 57 VAL B O 1
ATOM 1965 N N . LYS B 1 58 ? -27.509 -9.595 -26.031 1.00 67.09 58 LYS B N 1
ATOM 1966 C CA . LYS B 1 58 ? -27.351 -9.127 -24.667 1.00 70.00 58 LYS B CA 1
ATOM 1967 C C . LYS B 1 58 ? -27.441 -10.358 -23.770 1.00 71.31 58 LYS B C 1
ATOM 1968 O O . LYS B 1 58 ? -28.054 -11.371 -24.131 1.00 72.42 58 LYS B O 1
ATOM 1974 N N . ASN B 1 59 ? -26.820 -10.286 -22.604 1.00 71.28 59 ASN B N 1
ATOM 1975 C CA . ASN B 1 59 ? -26.911 -11.384 -21.657 1.00 70.37 59 ASN B CA 1
ATOM 1976 C C . ASN B 1 59 ? -27.454 -10.807 -20.367 1.00 69.84 59 ASN B C 1
ATOM 1977 O O . ASN B 1 59 ? -27.160 -9.668 -20.020 1.00 70.85 59 ASN B O 1
ATOM 1982 N N . HIS B 1 60 ? -28.271 -11.571 -19.667 1.00 68.69 60 HIS B N 1
ATOM 1983 C CA . HIS B 1 60 ? -28.792 -11.091 -18.407 1.00 68.64 60 HIS B CA 1
ATOM 1984 C C . HIS B 1 60 ? -28.392 -12.137 -17.391 1.00 70.62 60 HIS B C 1
ATOM 1985 O O . HIS B 1 60 ? -28.541 -13.336 -17.639 1.00 72.65 60 HIS B O 1
ATOM 1992 N N . LEU B 1 61 ? -27.854 -11.691 -16.262 1.00 71.78 61 LEU B N 1
ATOM 1993 C CA . LEU B 1 61 ? -27.477 -12.614 -15.200 1.00 72.73 61 LEU B CA 1
ATOM 1994 C C . LEU B 1 61 ? -28.600 -12.627 -14.169 1.00 71.91 61 LEU B C 1
ATOM 1995 O O . LEU B 1 61 ? -29.258 -11.614 -13.951 1.00 71.90 61 LEU B O 1
ATOM 2000 N N . LEU B 1 62 ? -28.836 -13.781 -13.560 1.00 71.23 62 LEU B N 1
ATOM 2001 C CA . LEU B 1 62 ? -29.867 -13.907 -12.536 1.00 70.08 62 LEU B CA 1
ATOM 2002 C C . LEU B 1 62 ? -29.325 -14.808 -11.435 1.00 70.87 62 LEU B C 1
ATOM 2003 O O . LEU B 1 62 ? -28.754 -15.880 -11.694 1.00 70.71 62 LEU B O 1
ATOM 2008 N N . ASP B 1 63 ? -29.465 -14.353 -10.199 1.00 70.90 63 ASP B N 1
ATOM 2009 C CA . ASP B 1 63 ? -28.975 -15.136 -9.083 1.00 71.63 63 ASP B CA 1
ATOM 2010 C C . ASP B 1 63 ? -30.108 -16.034 -8.636 1.00 70.59 63 ASP B C 1
ATOM 2011 O O . ASP B 1 63 ? -31.211 -15.559 -8.378 1.00 69.28 63 ASP B O 1
ATOM 2016 N N . MET B 1 64 ? -29.845 -17.333 -8.564 1.00 70.26 64 MET B N 1
ATOM 2017 C CA . MET B 1 64 ? -30.872 -18.279 -8.146 1.00 70.72 64 MET B CA 1
ATOM 2018 C C . MET B 1 64 ? -30.482 -18.966 -6.847 1.00 71.52 64 MET B C 1
ATOM 2019 O O . MET B 1 64 ? -30.808 -20.127 -6.629 1.00 71.27 64 MET B O 1
ATOM 2024 N N . SER B 1 65 ? -29.781 -18.245 -5.984 1.00 73.21 65 SER B N 1
ATOM 2025 C CA . SER B 1 65 ? -29.351 -18.819 -4.720 1.00 74.78 65 SER B CA 1
ATOM 2026 C C . SER B 1 6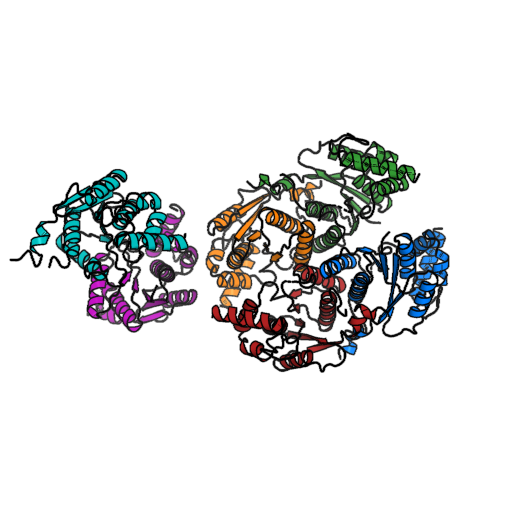5 ? -30.502 -18.920 -3.717 1.00 74.34 65 SER B C 1
ATOM 2027 O O . SER B 1 65 ? -30.457 -19.747 -2.805 1.00 73.70 65 SER B O 1
ATOM 2030 N N . LEU B 1 66 ? -31.531 -18.094 -3.891 1.00 73.62 66 LEU B N 1
ATOM 2031 C CA . LEU B 1 66 ? -32.692 -18.131 -3.002 1.00 73.66 66 LEU B CA 1
ATOM 2032 C C . LEU B 1 66 ? -33.319 -19.514 -3.110 1.00 72.55 66 LEU B C 1
ATOM 2033 O O . LEU B 1 66 ? -33.942 -20.003 -2.177 1.00 71.56 66 LEU B O 1
ATOM 2038 N N . LEU B 1 67 ? -33.152 -20.133 -4.270 1.00 71.88 67 LEU B N 1
ATOM 2039 C CA . LEU B 1 67 ? -33.704 -21.445 -4.516 1.00 71.74 67 LEU B CA 1
ATOM 2040 C C . LEU B 1 67 ? -33.121 -22.457 -3.537 1.00 72.52 67 LEU B C 1
ATOM 2041 O O . LEU B 1 67 ? -33.754 -23.466 -3.226 1.00 73.96 67 LEU B O 1
ATOM 2046 N N . ASN B 1 68 ? -31.922 -22.187 -3.032 1.00 72.59 68 ASN B N 1
ATOM 2047 C CA . ASN B 1 68 ? -31.297 -23.111 -2.097 1.00 72.05 68 ASN B CA 1
ATOM 2048 C C . ASN B 1 68 ? -31.903 -23.109 -0.704 1.00 71.27 68 ASN B C 1
ATOM 2049 O O . ASN B 1 68 ? -31.462 -23.853 0.165 1.00 71.03 68 ASN B O 1
ATOM 2054 N N . GLN B 1 69 ? -32.915 -22.274 -0.494 1.00 70.96 69 GLN B N 1
ATOM 2055 C CA . GLN B 1 69 ? -33.599 -22.240 0.789 1.00 71.83 69 GLN B CA 1
ATOM 2056 C C . GLN B 1 69 ? -34.300 -23.576 0.877 1.00 73.34 69 GLN B C 1
ATOM 2057 O O . GLN B 1 69 ? -34.424 -24.166 1.950 1.00 74.32 69 GLN B O 1
ATOM 2063 N N . LEU B 1 70 ? -34.744 -24.044 -0.285 1.00 74.19 70 LEU B N 1
ATOM 2064 C CA . LEU B 1 70 ? -35.470 -25.292 -0.410 1.00 74.47 70 LEU B CA 1
ATOM 2065 C C . LEU B 1 70 ? -34.589 -26.527 -0.305 1.00 75.65 70 LEU B C 1
ATOM 2066 O O . LEU B 1 70 ? -35.090 -27.649 -0.328 1.00 77.47 70 LEU B O 1
ATOM 2071 N N . ALA B 1 71 ? -33.282 -26.331 -0.193 1.00 75.32 71 ALA B N 1
ATOM 2072 C CA . ALA B 1 71 ? -32.375 -27.460 -0.072 1.00 75.08 71 ALA B CA 1
ATOM 2073 C C . ALA B 1 71 ? -32.568 -28.088 1.297 1.00 75.80 71 ALA B C 1
ATOM 2074 O O . ALA B 1 71 ? -32.807 -27.388 2.269 1.00 76.65 71 ALA B O 1
ATOM 2076 N N . PRO B 1 72 ? -32.479 -29.420 1.388 1.00 76.64 72 PRO B N 1
ATOM 2077 C CA . PRO B 1 72 ? -32.643 -30.164 2.642 1.00 78.40 72 PRO B CA 1
ATOM 2078 C C . PRO B 1 72 ? -31.897 -29.582 3.841 1.00 81.06 72 PRO B C 1
ATOM 2079 O O . PRO B 1 72 ? -32.487 -29.379 4.909 1.00 80.95 72 PRO B O 1
ATOM 2083 N N . ASN B 1 73 ? -30.605 -29.315 3.660 1.00 84.24 73 ASN B N 1
ATOM 2084 C CA . ASN B 1 73 ? -29.763 -28.763 4.726 1.00 87.31 73 ASN B CA 1
ATOM 2085 C C . ASN B 1 73 ? -30.262 -27.422 5.233 1.00 88.01 73 ASN B C 1
ATOM 2086 O O . ASN B 1 73 ? -30.229 -27.156 6.436 1.00 88.66 73 ASN B O 1
ATOM 2091 N N . ALA B 1 74 ? -30.719 -26.580 4.310 1.00 88.22 74 ALA B N 1
ATOM 2092 C CA . ALA B 1 74 ? -31.231 -25.259 4.654 1.00 88.64 74 ALA B CA 1
ATOM 2093 C C . ALA B 1 74 ? -32.534 -25.337 5.450 1.00 89.36 74 ALA B C 1
ATOM 2094 O O . ALA B 1 74 ? -32.874 -24.417 6.193 1.00 89.22 74 ALA B O 1
ATOM 2096 N N . LEU B 1 75 ? -33.256 -26.442 5.291 1.00 90.23 75 LEU B N 1
ATOM 2097 C CA . LEU B 1 75 ? -34.519 -26.643 5.986 1.00 91.24 75 LEU B CA 1
ATOM 2098 C C . LEU B 1 75 ? -34.285 -27.164 7.397 1.00 93.25 75 LEU B C 1
ATOM 2099 O O . LEU B 1 75 ? -35.145 -27.832 7.975 1.00 93.98 75 LEU B O 1
ATOM 2104 N N . THR B 1 76 ? -33.117 -26.848 7.949 1.00 95.29 76 THR B N 1
ATOM 2105 C CA . THR B 1 76 ? -32.755 -27.270 9.302 1.00 96.54 76 THR B CA 1
ATOM 2106 C C . THR B 1 76 ? -31.481 -26.569 9.781 1.00 96.51 76 THR B C 1
ATOM 2107 O O . THR B 1 76 ? -31.322 -25.355 9.604 1.00 96.29 76 THR B O 1
ATOM 2111 N N . SER B 1 91 ? -27.819 -33.321 2.232 1.00 85.28 91 SER B N 1
ATOM 2112 C CA . SER B 1 91 ? -28.320 -33.351 0.866 1.00 84.96 91 SER B CA 1
ATOM 2113 C C . SER B 1 91 ? -28.550 -31.936 0.353 1.00 82.73 91 SER B C 1
ATOM 2114 O O . SER B 1 91 ? -29.083 -31.099 1.069 1.00 81.71 91 SER B O 1
ATOM 2117 N N . THR B 1 92 ? -28.156 -31.681 -0.891 1.00 81.49 92 THR B N 1
ATOM 2118 C CA . THR B 1 92 ? -28.306 -30.359 -1.499 1.00 81.64 92 THR B CA 1
ATOM 2119 C C . THR B 1 92 ? -29.237 -30.336 -2.713 1.00 82.07 92 THR B C 1
ATOM 2120 O O . THR B 1 92 ? -29.395 -29.301 -3.372 1.00 82.56 92 THR B O 1
ATOM 2124 N N . PHE B 1 93 ? -29.847 -31.477 -3.010 1.00 81.09 93 PHE B N 1
ATOM 2125 C CA . PHE B 1 93 ? -30.741 -31.586 -4.151 1.00 78.76 93 PHE B CA 1
ATOM 2126 C C . PHE B 1 93 ? -32.059 -30.874 -3.945 1.00 77.46 93 PHE B C 1
ATOM 2127 O O . PHE B 1 93 ? -32.697 -31.007 -2.896 1.00 77.08 93 PHE B O 1
ATOM 2135 N N . VAL B 1 94 ? -32.455 -30.107 -4.956 1.00 75.42 94 VAL B N 1
ATOM 2136 C CA . VAL B 1 94 ? -33.729 -29.396 -4.939 1.00 72.08 94 VAL B CA 1
ATOM 2137 C C . VAL B 1 94 ? -34.448 -29.876 -6.194 1.00 69.82 94 VAL B C 1
ATOM 2138 O O . VAL B 1 94 ? -33.926 -29.749 -7.302 1.00 67.33 94 VAL B O 1
ATOM 2142 N N . PRO B 1 95 ? -35.653 -30.448 -6.026 1.00 67.82 95 PRO B N 1
ATOM 2143 C CA . PRO B 1 95 ? -36.459 -30.965 -7.124 1.00 66.49 95 PRO B CA 1
ATOM 2144 C C . PRO B 1 95 ? -37.074 -29.884 -7.992 1.00 66.07 95 PRO B C 1
ATOM 2145 O O . PRO B 1 95 ? -37.303 -28.760 -7.551 1.00 64.85 95 PRO B O 1
ATOM 2149 N N . GLY B 1 96 ? -37.327 -30.249 -9.241 1.00 66.30 96 GLY B N 1
ATOM 2150 C CA . GLY B 1 96 ? -37.927 -29.336 -10.189 1.00 66.48 96 GLY B CA 1
ATOM 2151 C C . GLY B 1 96 ? -37.265 -27.980 -10.285 1.00 66.80 96 GLY B C 1
ATOM 2152 O O . GLY B 1 96 ? -37.943 -26.973 -10.517 1.00 66.03 96 GLY B O 1
ATOM 2153 N N . ARG B 1 97 ? -35.946 -27.924 -10.123 1.00 67.79 97 ARG B N 1
ATOM 2154 C CA . ARG B 1 97 ? -35.287 -26.624 -10.219 1.00 68.31 97 ARG B CA 1
ATOM 2155 C C . ARG B 1 97 ? -35.409 -26.084 -11.636 1.00 65.40 97 ARG B C 1
ATOM 2156 O O . ARG B 1 97 ? -35.143 -24.920 -11.899 1.00 64.55 97 ARG B O 1
ATOM 2164 N N . ASN B 1 98 ? -35.856 -26.935 -12.545 1.00 63.79 98 ASN B N 1
ATOM 2165 C CA . ASN B 1 98 ? -36.031 -26.531 -13.935 1.00 62.12 98 ASN B CA 1
ATOM 2166 C C . ASN B 1 98 ? -37.375 -25.815 -14.132 1.00 60.23 98 ASN B C 1
ATOM 2167 O O . ASN B 1 98 ? -37.588 -25.108 -15.115 1.00 59.47 98 ASN B O 1
ATOM 2172 N N . LEU B 1 99 ? -38.288 -26.017 -13.194 1.00 58.80 99 LEU B N 1
ATOM 2173 C CA . LEU B 1 99 ? -39.590 -25.373 -13.249 1.00 57.20 99 LEU B CA 1
ATOM 2174 C C . LEU B 1 99 ? -39.299 -23.891 -13.021 1.00 57.48 99 LEU B C 1
ATOM 2175 O O . LEU B 1 99 ? -39.704 -23.025 -13.786 1.00 55.61 99 LEU B O 1
ATOM 2180 N N . VAL B 1 100 ? -38.556 -23.620 -11.956 1.00 59.16 100 VAL B N 1
ATOM 2181 C CA . VAL B 1 100 ? -38.199 -22.260 -11.594 1.00 58.76 100 VAL B CA 1
ATOM 2182 C C . VAL B 1 100 ? -37.441 -21.558 -12.708 1.00 57.88 100 VAL B C 1
ATOM 2183 O O . VAL B 1 100 ? -37.761 -20.423 -13.052 1.00 58.54 100 VAL B O 1
ATOM 2187 N N . PHE B 1 101 ? -36.437 -22.222 -13.272 1.00 56.11 101 PHE B N 1
ATOM 2188 C CA . PHE B 1 101 ? -35.674 -21.621 -14.366 1.00 55.72 101 PHE B CA 1
ATOM 2189 C C . PHE B 1 101 ? -36.575 -21.197 -15.520 1.00 55.49 101 PHE B C 1
ATOM 2190 O O . PHE B 1 101 ? -36.543 -20.047 -15.957 1.00 54.52 101 PHE B O 1
ATOM 2198 N N . LEU B 1 102 ? -37.382 -22.122 -16.018 1.00 55.67 102 LEU B N 1
ATOM 2199 C CA . LEU B 1 102 ? -38.262 -21.781 -17.111 1.00 54.96 102 LEU B CA 1
ATOM 2200 C C . LEU B 1 102 ? -39.287 -20.772 -16.638 1.00 54.22 102 LEU B C 1
ATOM 2201 O O . LEU B 1 102 ? -39.691 -19.922 -17.413 1.00 54.47 102 LEU B O 1
ATOM 2206 N N . SER B 1 103 ? -39.693 -20.837 -15.373 1.00 54.50 103 SER B N 1
ATOM 2207 C CA . SER B 1 103 ? -40.665 -19.865 -14.855 1.00 56.40 103 SER B CA 1
ATOM 2208 C C . SER B 1 103 ? -40.073 -18.462 -14.893 1.00 56.95 103 SER B C 1
ATOM 2209 O O . SER B 1 103 ? -40.711 -17.507 -15.349 1.00 56.61 103 SER B O 1
ATOM 2212 N N . PHE B 1 104 ? -38.848 -18.343 -14.396 1.00 56.72 104 PHE B N 1
ATOM 2213 C CA . PHE B 1 104 ? -38.179 -17.060 -14.382 1.00 57.66 104 PHE B CA 1
ATOM 2214 C C . PHE B 1 104 ? -37.924 -16.595 -15.804 1.00 57.60 104 PHE B C 1
ATOM 2215 O O . PHE B 1 104 ? -38.292 -15.478 -16.162 1.00 57.34 104 PHE B O 1
ATOM 2223 N N . ALA B 1 105 ? -37.299 -17.458 -16.607 1.00 57.26 105 ALA B N 1
ATOM 2224 C CA . ALA B 1 105 ? -36.993 -17.145 -17.998 1.00 56.66 105 ALA B CA 1
ATOM 2225 C C . ALA B 1 105 ? -38.209 -16.604 -18.725 1.00 57.13 105 ALA B C 1
ATOM 2226 O O . ALA B 1 105 ? -38.077 -15.757 -19.588 1.00 57.64 105 ALA B O 1
ATOM 2228 N N . SER B 1 106 ? -39.396 -17.078 -18.368 1.00 58.35 106 SER B N 1
ATOM 2229 C CA . SER B 1 106 ? -40.622 -16.611 -18.999 1.00 60.14 106 SER B CA 1
ATOM 2230 C C . SER B 1 106 ? -41.113 -15.300 -18.412 1.00 61.78 106 SER B C 1
ATOM 2231 O O . SER B 1 106 ? -41.862 -14.569 -19.055 1.00 62.81 106 SER B O 1
ATOM 2234 N N . ILE B 1 107 ? -40.727 -15.018 -17.173 1.00 63.57 107 ILE B N 1
ATOM 2235 C CA . ILE B 1 107 ? -41.107 -13.759 -16.538 1.00 64.69 107 ILE B CA 1
ATOM 2236 C C . ILE B 1 107 ? -40.215 -12.731 -17.230 1.00 64.47 107 ILE B C 1
ATOM 2237 O O . ILE B 1 107 ? -40.637 -11.627 -17.561 1.00 64.56 107 ILE B O 1
ATOM 2242 N N . LEU B 1 108 ? -38.973 -13.127 -17.465 1.00 64.26 108 LEU B N 1
ATOM 2243 C CA . LEU B 1 108 ? -38.017 -12.259 -18.119 1.00 65.35 108 LEU B CA 1
ATOM 2244 C C . LEU B 1 108 ? -38.489 -12.003 -19.548 1.00 65.51 108 LEU B C 1
ATOM 2245 O O . LEU B 1 108 ? -38.643 -10.855 -19.958 1.00 64.77 108 LEU B O 1
ATOM 2250 N N . ALA B 1 109 ? -38.727 -13.078 -20.296 1.00 66.30 109 ALA B N 1
ATOM 2251 C CA . ALA B 1 109 ? -39.193 -12.971 -21.674 1.00 66.39 109 ALA B CA 1
ATOM 2252 C C . ALA B 1 109 ? -40.332 -11.977 -21.718 1.00 66.95 109 ALA B C 1
ATOM 2253 O O . ALA B 1 109 ? -40.409 -11.146 -22.607 1.00 67.93 109 ALA B O 1
ATOM 2255 N N . TYR B 1 110 ? -41.219 -12.060 -20.741 1.00 67.78 110 TYR B N 1
ATOM 2256 C CA . TYR B 1 110 ? -42.342 -11.148 -20.684 1.00 69.29 110 TYR B CA 1
ATOM 2257 C C . TYR B 1 110 ? -41.895 -9.687 -20.694 1.00 70.43 110 TYR B C 1
ATOM 2258 O O . TYR B 1 110 ? -42.301 -8.920 -21.571 1.00 71.95 110 TYR B O 1
ATOM 2267 N N . GLN B 1 111 ? -41.065 -9.313 -19.720 1.00 69.51 111 GLN B N 1
ATOM 2268 C CA . GLN B 1 111 ? -40.567 -7.946 -19.593 1.00 68.01 111 GLN B CA 1
ATOM 2269 C C . GLN B 1 111 ? -39.799 -7.512 -20.835 1.00 67.75 111 GLN B C 1
ATOM 2270 O O . GLN B 1 111 ? -40.101 -6.497 -21.442 1.00 68.01 111 GLN B O 1
ATOM 2276 N N . ILE B 1 112 ? -38.800 -8.300 -21.203 1.00 68.39 112 ILE B N 1
ATOM 2277 C CA . ILE B 1 112 ? -37.944 -8.017 -22.347 1.00 67.54 112 ILE B CA 1
ATOM 2278 C C . ILE B 1 112 ? -38.678 -8.107 -23.707 1.00 66.04 112 ILE B C 1
ATOM 2279 O O . ILE B 1 112 ? -38.106 -7.820 -24.757 1.00 64.36 112 ILE B O 1
ATOM 2284 N N . GLY B 1 113 ? -39.944 -8.510 -23.678 1.00 65.82 113 GLY B N 1
ATOM 2285 C CA . GLY B 1 113 ? -40.740 -8.604 -24.901 1.00 66.37 113 GLY B CA 1
ATOM 2286 C C . GLY B 1 113 ? -40.552 -9.783 -25.857 1.00 65.73 113 GLY B C 1
ATOM 2287 O O . GLY B 1 113 ? -40.933 -9.710 -27.025 1.00 66.05 113 GLY B O 1
ATOM 2288 N N . ALA B 1 114 ? -39.969 -10.873 -25.380 1.00 64.54 114 ALA B N 1
ATOM 2289 C CA . ALA B 1 114 ? -39.763 -12.028 -26.226 1.00 63.43 114 ALA B CA 1
ATOM 2290 C C . ALA B 1 114 ? -40.962 -12.961 -26.150 1.00 64.05 114 ALA B C 1
ATOM 2291 O O . ALA B 1 114 ? -41.649 -13.024 -25.130 1.00 63.76 114 ALA B O 1
ATOM 2293 N N . ARG B 1 115 ? -41.223 -13.672 -27.243 1.00 65.04 115 ARG B N 1
ATOM 2294 C CA . ARG B 1 115 ? -42.332 -14.614 -27.281 1.00 65.43 115 ARG B CA 1
ATOM 2295 C C . ARG B 1 115 ? -41.750 -16.021 -27.226 1.00 64.59 115 ARG B C 1
ATOM 2296 O O . ARG B 1 115 ? -42.397 -16.970 -26.768 1.00 65.45 115 ARG B O 1
ATOM 2304 N N . HIS B 1 116 ? -40.508 -16.133 -27.673 1.00 61.85 116 HIS B N 1
ATOM 2305 C CA . HIS B 1 116 ? -39.828 -17.408 -27.727 1.00 59.95 116 HIS B CA 1
ATOM 2306 C C . HIS B 1 116 ? -38.814 -17.610 -26.615 1.00 57.88 116 HIS B C 1
ATOM 2307 O O . HIS B 1 116 ? -38.050 -16.707 -26.290 1.00 58.21 116 HIS B O 1
ATOM 2314 N N . ILE B 1 117 ? -38.831 -18.812 -26.038 1.00 53.58 117 ILE B N 1
ATOM 2315 C CA . ILE B 1 117 ? -37.953 -19.188 -24.947 1.00 47.64 117 ILE B CA 1
ATOM 2316 C C . ILE B 1 117 ? -37.198 -20.461 -25.323 1.00 49.19 117 ILE B C 1
ATOM 2317 O O . ILE B 1 117 ? -37.740 -21.561 -25.268 1.00 47.27 117 ILE B O 1
ATOM 2322 N N . ILE B 1 118 ? -35.946 -20.315 -25.728 1.00 50.63 118 ILE B N 1
ATOM 2323 C CA . ILE B 1 118 ? -35.178 -21.482 -26.120 1.00 53.16 118 ILE B CA 1
ATOM 2324 C C . ILE B 1 118 ? -34.440 -22.044 -24.917 1.00 56.21 118 ILE B C 1
ATOM 2325 O O . ILE B 1 118 ? -33.929 -21.299 -24.079 1.00 57.74 118 ILE B O 1
ATOM 2330 N N . THR B 1 119 ? -34.408 -23.370 -24.827 1.00 59.22 119 THR B N 1
ATOM 2331 C CA . THR B 1 119 ? -33.749 -24.068 -23.730 1.00 62.18 119 THR B CA 1
ATOM 2332 C C . THR B 1 119 ? -33.148 -25.371 -24.240 1.00 64.29 119 THR B C 1
ATOM 2333 O O . THR B 1 119 ? -33.720 -26.023 -25.107 1.00 65.25 119 THR B O 1
ATOM 2337 N N . GLY B 1 120 ? -31.995 -25.748 -23.696 1.00 66.99 120 GLY B N 1
ATOM 2338 C CA . GLY B 1 120 ? -31.321 -26.953 -24.143 1.00 69.48 120 GLY B CA 1
ATOM 2339 C C . GLY B 1 120 ? -31.736 -28.270 -23.511 1.00 72.94 120 GLY B C 1
ATOM 2340 O O . GLY B 1 120 ? -31.137 -29.308 -23.819 1.00 73.79 120 GLY B O 1
ATOM 2341 N N . VAL B 1 121 ? -32.746 -28.250 -22.639 1.00 73.97 121 VAL B N 1
ATOM 2342 C CA . VAL B 1 121 ? -33.216 -29.470 -21.974 1.00 75.79 121 VAL B CA 1
ATOM 2343 C C . VAL B 1 121 ? -33.450 -30.615 -22.976 1.00 77.31 121 VAL B C 1
ATOM 2344 O O . VAL B 1 121 ? -33.674 -30.362 -24.162 1.00 77.33 121 VAL B O 1
ATOM 2348 N N . CYS B 1 122 ? -33.380 -31.867 -22.522 1.00 78.73 122 CYS B N 1
ATOM 2349 C CA . CYS B 1 122 ? -33.602 -32.983 -23.445 1.00 81.66 122 CYS B CA 1
ATOM 2350 C C . CYS B 1 122 ? -33.522 -34.405 -22.883 1.00 82.60 122 CYS B C 1
ATOM 2351 O O . CYS B 1 122 ? -32.436 -34.932 -22.638 1.00 82.32 122 CYS B O 1
ATOM 2354 N N . GLU B 1 123 ? -34.685 -35.032 -22.719 1.00 83.90 123 GLU B N 1
ATOM 2355 C CA . GLU B 1 123 ? -34.772 -36.392 -22.213 1.00 84.88 123 GLU B CA 1
ATOM 2356 C C . GLU B 1 123 ? -34.148 -37.351 -23.220 1.00 85.41 123 GLU B C 1
ATOM 2357 O O . GLU B 1 123 ? -34.243 -37.138 -24.427 1.00 84.42 123 GLU B O 1
ATOM 2363 N N . GLY B 1 128 ? -34.204 -39.210 -17.624 1.00 73.05 128 GLY B N 1
ATOM 2364 C CA . GLY B 1 128 ? -33.394 -38.809 -16.483 1.00 71.71 128 GLY B CA 1
ATOM 2365 C C . GLY B 1 128 ? -34.211 -38.075 -15.438 1.00 70.42 128 GLY B C 1
ATOM 2366 O O . GLY B 1 128 ? -34.915 -38.687 -14.633 1.00 69.50 128 GLY B O 1
ATOM 2367 N N . TYR B 1 129 ? -34.112 -36.753 -15.449 1.00 69.33 129 TYR B N 1
ATOM 2368 C CA . TYR B 1 129 ? -34.863 -35.928 -14.513 1.00 68.25 129 TYR B CA 1
ATOM 2369 C C . TYR B 1 129 ? -36.260 -35.676 -15.079 1.00 64.81 129 TYR B C 1
ATOM 2370 O O . TYR B 1 129 ? -36.421 -35.396 -16.263 1.00 63.78 129 TYR B O 1
ATOM 2379 N N . PRO B 1 130 ? -37.287 -35.752 -14.232 1.00 62.07 130 PRO B N 1
ATOM 2380 C CA . PRO B 1 130 ? -38.655 -35.527 -14.695 1.00 61.04 130 PRO B CA 1
ATOM 2381 C C . PRO B 1 130 ? -38.926 -34.144 -15.294 1.00 59.96 130 PRO B C 1
ATOM 2382 O O . PRO B 1 130 ? -39.740 -34.013 -16.204 1.00 60.78 130 PRO B O 1
ATOM 2386 N N . ASP B 1 131 ? -38.239 -33.121 -14.793 1.00 59.61 131 ASP B N 1
ATOM 2387 C CA . ASP B 1 131 ? -38.428 -31.753 -15.272 1.00 58.67 131 ASP B CA 1
ATOM 2388 C C . ASP B 1 131 ? -37.540 -31.396 -16.473 1.00 58.76 131 ASP B C 1
ATOM 2389 O O . ASP B 1 131 ? -37.274 -30.229 -16.753 1.00 58.22 131 ASP B O 1
ATOM 2394 N N . CYS B 1 132 ? -37.094 -32.421 -17.186 1.00 58.90 132 CYS B N 1
ATOM 2395 C CA . CYS B 1 132 ? -36.292 -32.250 -18.388 1.00 58.33 132 CYS B CA 1
ATOM 2396 C C . CYS B 1 132 ? -36.969 -33.046 -19.494 1.00 57.65 132 CYS B C 1
ATOM 2397 O O . CYS B 1 132 ? -36.516 -33.062 -20.631 1.00 56.78 132 CYS B O 1
ATOM 2400 N N . ARG B 1 133 ? -38.062 -33.710 -19.130 1.00 57.66 133 ARG B N 1
ATOM 2401 C CA . ARG B 1 133 ? -38.841 -34.516 -20.051 1.00 57.19 133 ARG B CA 1
ATOM 2402 C C . ARG B 1 133 ? -39.712 -33.603 -20.899 1.00 57.10 133 ARG B C 1
ATOM 2403 O O . ARG B 1 133 ? -40.109 -32.521 -20.465 1.00 58.39 133 ARG B O 1
ATOM 2411 N N . ASP B 1 134 ? -39.994 -34.050 -22.118 1.00 55.78 134 ASP B N 1
ATOM 2412 C CA . ASP B 1 134 ? -40.773 -33.296 -23.085 1.00 54.72 134 ASP B CA 1
ATOM 2413 C C . ASP B 1 134 ? -42.195 -32.901 -22.679 1.00 55.28 134 ASP B C 1
ATOM 2414 O O . ASP B 1 134 ? -42.657 -31.818 -23.035 1.00 55.64 134 ASP B O 1
ATOM 2419 N N . GLU B 1 135 ? -42.905 -33.755 -21.948 1.00 55.90 135 GLU B N 1
ATOM 2420 C CA . GLU B 1 135 ? -44.265 -33.398 -21.553 1.00 56.40 135 GLU B CA 1
ATOM 2421 C C . GLU B 1 135 ? -44.255 -32.329 -20.477 1.00 56.46 135 GLU B C 1
ATOM 2422 O O . GLU B 1 135 ? -45.205 -31.543 -20.369 1.00 58.66 135 GLU B O 1
ATOM 2428 N N . PHE B 1 136 ? -43.189 -32.288 -19.679 1.00 54.29 136 PHE B N 1
ATOM 2429 C CA . PHE B 1 136 ? -43.102 -31.267 -18.644 1.00 51.99 136 PHE B CA 1
ATOM 2430 C C . PHE B 1 136 ? -42.874 -29.907 -19.293 1.00 51.25 136 PHE B C 1
ATOM 2431 O O . PHE B 1 136 ? -43.456 -28.899 -18.882 1.00 51.22 136 PHE B O 1
ATOM 2439 N N . VAL B 1 137 ? -42.014 -29.861 -20.302 1.00 49.61 137 VAL B N 1
ATOM 2440 C CA . VAL B 1 137 ? -41.772 -28.581 -20.933 1.00 50.06 137 VAL B CA 1
ATOM 2441 C C . VAL B 1 137 ? -43.055 -28.074 -21.583 1.00 50.88 137 VAL B C 1
ATOM 2442 O O . VAL B 1 137 ? -43.314 -26.862 -21.618 1.00 51.73 137 VAL B O 1
ATOM 2446 N N . LYS B 1 138 ? -43.868 -29.009 -22.075 1.00 50.29 138 LYS B N 1
ATOM 2447 C CA . LYS B 1 138 ? -45.132 -28.656 -22.710 1.00 47.98 138 LYS B CA 1
ATOM 2448 C C . LYS B 1 138 ? -46.143 -28.150 -21.700 1.00 47.92 138 LYS B C 1
ATOM 2449 O O . LYS B 1 138 ? -46.767 -27.117 -21.927 1.00 48.18 138 LYS B O 1
ATOM 2455 N N . SER B 1 139 ? -46.312 -28.864 -20.588 1.00 47.53 139 SER B N 1
ATOM 2456 C CA . SER B 1 139 ? -47.259 -28.423 -19.567 1.00 47.64 139 SER B CA 1
ATOM 2457 C C . SER B 1 139 ? -46.818 -27.065 -19.044 1.00 48.91 139 SER B C 1
ATOM 2458 O O . SER B 1 139 ? -47.637 -26.166 -18.813 1.00 47.57 139 SER B O 1
ATOM 2461 N N . CYS B 1 140 ? -45.507 -26.926 -18.873 1.00 50.31 140 CYS B N 1
ATOM 2462 C CA . CYS B 1 140 ? -44.921 -25.696 -18.372 1.00 50.49 140 CYS B CA 1
ATOM 2463 C C . CYS B 1 140 ? -45.250 -24.546 -19.325 1.00 49.80 140 CYS B C 1
ATOM 2464 O O . CYS B 1 140 ? -45.641 -23.462 -18.889 1.00 49.68 140 CYS B O 1
ATOM 2467 N N . ASN B 1 141 ? -45.098 -24.782 -20.624 1.00 47.24 141 ASN B N 1
ATOM 2468 C CA . ASN B 1 141 ? -45.399 -23.754 -21.603 1.00 46.53 141 ASN B CA 1
ATOM 2469 C C . ASN B 1 141 ? -46.864 -23.321 -21.445 1.00 47.62 141 ASN B C 1
ATOM 2470 O O . ASN B 1 141 ? -47.177 -22.138 -21.496 1.00 47.38 141 ASN B O 1
ATOM 2475 N N . VAL B 1 142 ? -47.766 -24.279 -21.247 1.00 48.37 142 VAL B N 1
ATOM 2476 C CA . VAL B 1 142 ? -49.178 -23.949 -21.087 1.00 48.83 142 VAL B CA 1
ATOM 2477 C C . VAL B 1 142 ? -49.366 -23.107 -19.834 1.00 50.44 142 VAL B C 1
ATOM 2478 O O . VAL B 1 142 ? -50.097 -22.116 -19.853 1.00 51.87 142 VAL B O 1
ATOM 2482 N N . THR B 1 143 ? -48.705 -23.507 -18.749 1.00 50.50 143 THR B N 1
ATOM 2483 C CA . THR B 1 143 ? -48.801 -22.796 -17.476 1.00 50.27 143 THR B CA 1
ATOM 2484 C C . THR B 1 143 ? -48.287 -21.357 -17.520 1.00 50.60 143 THR B C 1
ATOM 2485 O O . THR B 1 143 ? -48.969 -20.449 -17.056 1.00 49.36 143 THR B O 1
ATOM 2489 N N . VAL B 1 144 ? -47.092 -21.136 -18.065 1.00 50.47 144 VAL B N 1
ATOM 2490 C CA . VAL B 1 144 ? -46.581 -19.782 -18.131 1.00 51.45 144 VAL B CA 1
ATOM 2491 C C . VAL B 1 144 ? -47.563 -18.931 -18.930 1.00 53.36 144 VAL B C 1
ATOM 2492 O O . VAL B 1 144 ? -47.908 -17.818 -18.527 1.00 55.46 144 VAL B O 1
ATOM 2496 N N . ASN B 1 145 ? -48.039 -19.471 -20.047 1.00 53.76 145 ASN B N 1
ATOM 2497 C CA . ASN B 1 145 ? -49.002 -18.789 -20.899 1.00 53.40 145 ASN B CA 1
ATOM 2498 C C . ASN B 1 145 ? -50.254 -18.332 -20.138 1.00 54.38 145 ASN B C 1
ATOM 2499 O O . ASN B 1 145 ? -50.718 -17.211 -20.332 1.00 56.39 145 ASN B O 1
ATOM 2504 N N . LEU B 1 146 ? -50.810 -19.192 -19.289 1.00 53.06 146 LEU B N 1
ATOM 2505 C CA . LEU B 1 146 ? -52.009 -18.832 -18.538 1.00 54.36 146 LEU B CA 1
ATOM 2506 C C . LEU B 1 146 ? -51.670 -17.882 -17.407 1.00 56.20 146 LEU B C 1
ATOM 2507 O O . LEU B 1 146 ? -52.469 -17.041 -17.017 1.00 56.42 146 LEU B O 1
ATOM 2512 N N . ALA B 1 147 ? -50.471 -18.043 -16.871 1.00 58.54 147 ALA B N 1
ATOM 2513 C CA . ALA B 1 147 ? -49.990 -17.214 -15.785 1.00 58.61 147 ALA B CA 1
ATOM 2514 C C . ALA B 1 147 ? -49.867 -15.775 -16.248 1.00 59.38 147 ALA B C 1
ATOM 2515 O O . ALA B 1 147 ? -50.113 -14.852 -15.477 1.00 60.50 147 ALA B O 1
ATOM 2517 N N . MET B 1 148 ? -49.517 -15.569 -17.509 1.00 59.80 148 MET B N 1
ATOM 2518 C CA . MET B 1 148 ? -49.340 -14.210 -17.975 1.00 62.29 148 MET B CA 1
ATOM 2519 C C . MET B 1 148 ? -50.141 -13.749 -19.179 1.00 65.03 148 MET B C 1
ATOM 2520 O O . MET B 1 148 ? -49.900 -12.653 -19.688 1.00 66.65 148 MET B O 1
ATOM 2525 N N . GLU B 1 149 ? -51.093 -14.553 -19.636 1.00 67.02 149 GLU B N 1
ATOM 2526 C CA . GLU B 1 149 ? -51.881 -14.170 -20.804 1.00 69.80 149 GLU B CA 1
ATOM 2527 C C . GLU B 1 149 ? -51.024 -13.730 -22.002 1.00 70.98 149 GLU B C 1
ATOM 2528 O O . GLU B 1 149 ? -51.287 -12.693 -22.611 1.00 71.40 149 GLU B O 1
ATOM 2534 N N . LYS B 1 150 ? -50.001 -14.516 -22.326 1.00 71.43 150 LYS B N 1
ATOM 2535 C CA . LYS B 1 150 ? -49.111 -14.228 -23.448 1.00 72.24 150 LYS B CA 1
ATOM 2536 C C . LYS B 1 150 ? -48.862 -15.540 -24.181 1.00 72.43 150 LYS B C 1
ATOM 2537 O O . LYS B 1 150 ? -48.688 -16.586 -23.548 1.00 73.86 150 LYS B O 1
ATOM 2543 N N . PRO B 1 151 ? -48.847 -15.506 -25.525 1.00 71.38 151 PRO B N 1
ATOM 2544 C CA . PRO B 1 151 ? -48.623 -16.677 -26.387 1.00 68.37 151 PRO B CA 1
ATOM 2545 C C . PRO B 1 151 ? -47.187 -17.179 -26.392 1.00 65.79 151 PRO B C 1
ATOM 2546 O O . PRO B 1 151 ? -46.626 -17.413 -27.456 1.00 66.79 151 PRO B O 1
ATOM 2550 N N . PHE B 1 152 ? -46.596 -17.352 -25.218 1.00 62.88 152 PHE B N 1
ATOM 2551 C CA . PHE B 1 152 ? -45.223 -17.819 -25.144 1.00 60.95 152 PHE B CA 1
ATOM 2552 C C . PHE B 1 152 ? -45.047 -19.165 -25.804 1.00 58.47 152 PHE B C 1
ATOM 2553 O O . PHE B 1 152 ? -45.951 -20.004 -25.815 1.00 59.25 152 PHE B O 1
ATOM 2561 N N . VAL B 1 153 ? -43.864 -19.358 -26.359 1.00 54.14 153 VAL B N 1
ATOM 2562 C CA . VAL B 1 153 ? -43.537 -20.591 -27.022 1.00 51.19 153 VAL B CA 1
ATOM 2563 C C . VAL B 1 153 ? -42.199 -21.065 -26.495 1.00 50.95 153 VAL B C 1
ATOM 2564 O O . VAL B 1 153 ? -41.197 -20.376 -26.618 1.00 52.10 153 VAL B O 1
ATOM 2568 N N . ILE B 1 154 ? -42.174 -22.232 -25.877 1.00 50.30 154 ILE B N 1
ATOM 2569 C CA . ILE B 1 154 ? -40.914 -22.751 -25.373 1.00 48.83 154 ILE B CA 1
ATOM 2570 C C . ILE B 1 154 ? -40.382 -23.724 -26.406 1.00 49.68 154 ILE B C 1
ATOM 2571 O O . ILE B 1 154 ? -41.079 -24.645 -26.824 1.00 50.62 154 ILE B O 1
ATOM 2576 N N . HIS B 1 155 ? -39.149 -23.498 -26.834 1.00 49.90 155 HIS B N 1
ATOM 2577 C CA . HIS B 1 155 ? -38.522 -24.329 -27.851 1.00 51.08 155 HIS B CA 1
ATOM 2578 C C . HIS B 1 155 ? -37.427 -25.218 -27.292 1.00 52.15 155 HIS B C 1
ATOM 2579 O O . HIS B 1 155 ? -36.488 -24.721 -26.689 1.00 54.84 155 HIS B O 1
ATOM 2586 N N . THR B 1 156 ? -37.509 -26.523 -27.498 1.00 51.68 156 THR B N 1
ATOM 2587 C CA . THR B 1 156 ? -36.444 -27.374 -26.996 1.00 54.10 156 THR B CA 1
ATOM 2588 C C . THR B 1 156 ? -35.805 -28.140 -28.145 1.00 53.93 156 THR B C 1
ATOM 2589 O O . THR B 1 156 ? -35.928 -29.357 -28.223 1.00 54.81 156 THR B O 1
ATOM 2593 N N . PRO B 1 157 ? -35.090 -27.430 -29.036 1.00 53.45 157 PRO B N 1
ATOM 2594 C CA . PRO B 1 157 ? -34.399 -27.949 -30.222 1.00 52.46 157 PRO B CA 1
ATOM 2595 C C . PRO B 1 157 ? -33.473 -29.161 -30.088 1.00 52.96 157 PRO B C 1
ATOM 2596 O O . PRO B 1 157 ? -33.084 -29.745 -31.089 1.00 52.37 157 PRO B O 1
ATOM 2600 N N . LEU B 1 158 ? -33.113 -29.544 -28.869 1.00 54.54 158 LEU B N 1
ATOM 2601 C CA . LEU B 1 158 ? -32.211 -30.677 -28.681 1.00 54.28 158 LEU B CA 1
ATOM 2602 C C . LEU B 1 158 ? -32.941 -31.860 -28.035 1.00 55.26 158 LEU B C 1
ATOM 2603 O O . LEU B 1 158 ? -32.346 -32.914 -27.767 1.00 55.24 158 LEU B O 1
ATOM 2608 N N . MET B 1 159 ? -34.234 -31.664 -27.790 1.00 54.64 159 MET B N 1
ATOM 2609 C CA . MET B 1 159 ? -35.104 -32.652 -27.162 1.00 53.54 159 MET B CA 1
ATOM 2610 C C . MET B 1 159 ? -34.982 -34.082 -27.675 1.00 53.66 159 MET B C 1
ATOM 2611 O O . MET B 1 159 ? -34.978 -35.021 -26.887 1.00 54.83 159 MET B O 1
ATOM 2616 N N . TRP B 1 160 ? -34.884 -34.251 -28.988 1.00 53.54 160 TRP B N 1
ATOM 2617 C CA . TRP B 1 160 ? -34.820 -35.590 -29.563 1.00 55.34 160 TRP B CA 1
ATOM 2618 C C . TRP B 1 160 ? -33.488 -35.924 -30.209 1.00 57.71 160 TRP B C 1
ATOM 2619 O O . TRP B 1 160 ? -33.386 -36.885 -30.986 1.00 58.91 160 TRP B O 1
ATOM 2630 N N . LEU B 1 161 ? -32.471 -35.133 -29.888 1.00 57.71 161 LEU B N 1
ATOM 2631 C CA . LEU B 1 161 ? -31.150 -35.325 -30.448 1.00 55.59 161 LEU B CA 1
ATOM 2632 C C . LEU B 1 161 ? -30.203 -35.857 -29.406 1.00 57.62 161 LEU B C 1
ATOM 2633 O O . LEU B 1 161 ? -30.307 -35.498 -28.236 1.00 59.90 161 LEU B O 1
ATOM 2638 N N . ASN B 1 162 ? -29.280 -36.714 -29.824 1.00 59.16 162 ASN B N 1
ATOM 2639 C CA . ASN B 1 162 ? -28.285 -37.253 -28.907 1.00 60.83 162 ASN B CA 1
ATOM 2640 C C . ASN B 1 162 ? -27.041 -36.374 -29.047 1.00 62.39 162 ASN B C 1
ATOM 2641 O O . ASN B 1 162 ? -26.995 -35.479 -29.896 1.00 62.38 162 ASN B O 1
ATOM 2646 N N . LYS B 1 163 ? -26.030 -36.633 -28.227 1.00 64.37 163 LYS B N 1
ATOM 2647 C CA . LYS B 1 163 ? -24.799 -35.846 -28.258 1.00 64.84 163 LYS B CA 1
ATOM 2648 C C . LYS B 1 163 ? -24.248 -35.662 -29.680 1.00 64.65 163 LYS B C 1
ATOM 2649 O O . LYS B 1 163 ? -24.075 -34.536 -30.141 1.00 65.57 163 LYS B O 1
ATOM 2655 N N . ALA B 1 164 ? -23.992 -36.768 -30.375 1.00 63.40 164 ALA B N 1
ATOM 2656 C CA . ALA B 1 164 ? -23.458 -36.724 -31.732 1.00 62.12 164 ALA B CA 1
ATOM 2657 C C . ALA B 1 164 ? -24.355 -35.933 -32.674 1.00 62.57 164 ALA B C 1
ATOM 2658 O O . ALA B 1 164 ? -23.890 -35.300 -33.621 1.00 62.27 164 ALA B O 1
ATOM 2660 N N . GLU B 1 165 ? -25.654 -35.983 -32.429 1.00 63.38 165 GLU B N 1
ATOM 2661 C CA . GLU B 1 165 ? -26.583 -35.256 -33.271 1.00 63.32 165 GLU B CA 1
ATOM 2662 C C . GLU B 1 165 ? -26.490 -33.783 -32.918 1.00 63.19 165 GLU B C 1
ATOM 2663 O O . GLU B 1 165 ? -26.710 -32.931 -33.762 1.00 63.23 165 GLU B O 1
ATOM 2669 N N . THR B 1 166 ? -26.162 -33.489 -31.661 1.00 63.57 166 THR B N 1
ATOM 2670 C CA . THR B 1 166 ? -26.036 -32.106 -31.202 1.00 62.77 166 THR B CA 1
ATOM 2671 C C . THR B 1 166 ? -24.836 -31.487 -31.915 1.00 61.61 166 THR B C 1
ATOM 2672 O O . THR B 1 166 ? -24.899 -30.342 -32.357 1.00 60.79 166 THR B O 1
ATOM 2676 N N . TRP B 1 167 ? -23.746 -32.246 -32.032 1.00 61.59 167 TRP B N 1
ATOM 2677 C CA . TRP B 1 167 ? -22.562 -31.769 -32.755 1.00 61.69 167 TRP B CA 1
ATOM 2678 C C . TRP B 1 167 ? -23.044 -31.534 -34.177 1.00 62.24 167 TRP B C 1
ATOM 2679 O O . TRP B 1 167 ? -22.998 -30.414 -34.681 1.00 62.90 167 TRP B O 1
ATOM 2690 N N . LYS B 1 168 ? -23.512 -32.612 -34.806 1.00 62.12 168 LYS B N 1
ATOM 2691 C CA . LYS B 1 168 ? -24.067 -32.571 -36.155 1.00 61.65 168 LYS B CA 1
ATOM 2692 C C . LYS B 1 168 ? -24.851 -31.275 -36.408 1.00 59.87 168 LYS B C 1
ATOM 2693 O O . LYS B 1 168 ? -24.708 -30.658 -37.452 1.00 59.63 168 LYS B O 1
ATOM 2699 N N . LEU B 1 169 ? -25.683 -30.871 -35.456 1.00 58.02 169 LEU B N 1
ATOM 2700 C CA . LEU B 1 169 ? -26.468 -29.650 -35.608 1.00 57.04 169 LEU B CA 1
ATOM 2701 C C . LEU B 1 169 ? -25.558 -28.430 -35.648 1.00 58.49 169 LEU B C 1
ATOM 2702 O O . LEU B 1 169 ? -25.616 -27.640 -36.592 1.00 59.19 169 LEU B O 1
ATOM 2707 N N . ALA B 1 170 ? -24.728 -28.273 -34.618 1.00 59.60 170 ALA B N 1
ATOM 2708 C CA . ALA B 1 170 ? -23.791 -27.151 -34.545 1.00 60.32 170 ALA B CA 1
ATOM 2709 C C . ALA B 1 170 ? -23.078 -27.009 -35.895 1.00 60.88 170 ALA B C 1
ATOM 2710 O O . ALA B 1 170 ? -23.000 -25.925 -36.479 1.00 58.95 170 ALA B O 1
ATOM 2712 N N . ASP B 1 171 ? -22.581 -28.136 -36.383 1.00 61.97 171 ASP B N 1
ATOM 2713 C CA . ASP B 1 171 ? -21.886 -28.200 -37.650 1.00 63.77 171 ASP B CA 1
ATOM 2714 C C . ASP B 1 171 ? -22.764 -27.781 -38.830 1.00 64.02 171 ASP B C 1
ATOM 2715 O O . ASP B 1 171 ? -22.268 -27.199 -39.782 1.00 63.26 171 ASP B O 1
ATOM 2720 N N . GLU B 1 172 ? -24.060 -28.081 -38.773 1.00 65.35 172 GLU B N 1
ATOM 2721 C CA . GLU B 1 172 ? -24.972 -27.712 -39.853 1.00 65.73 172 GLU B CA 1
ATOM 2722 C C . GLU B 1 172 ? -25.179 -26.218 -39.778 1.00 65.77 172 GLU B C 1
ATOM 2723 O O . GLU B 1 172 ? -25.559 -25.573 -40.756 1.00 65.28 172 GLU B O 1
ATOM 2729 N N . LEU B 1 173 ? -24.932 -25.672 -38.595 1.00 65.38 173 LEU B N 1
ATOM 2730 C CA . LEU B 1 173 ? -25.080 -24.245 -38.378 1.00 65.55 173 LEU B CA 1
ATOM 2731 C C . LEU B 1 173 ? -23.760 -23.562 -38.716 1.00 65.31 173 LEU B C 1
ATOM 2732 O O . LEU B 1 173 ? -23.667 -22.333 -38.736 1.00 65.32 173 LEU B O 1
ATOM 2737 N N . GLY B 1 174 ? -22.745 -24.373 -38.994 1.00 65.01 174 GLY B N 1
ATOM 2738 C CA . GLY B 1 174 ? -21.432 -23.840 -39.321 1.00 65.22 174 GLY B CA 1
ATOM 2739 C C . GLY B 1 174 ? -20.688 -23.301 -38.110 1.00 65.27 174 GLY B C 1
ATOM 2740 O O . GLY B 1 174 ? -19.825 -22.430 -38.236 1.00 67.20 174 GLY B O 1
ATOM 2741 N N . ALA B 1 175 ? -21.020 -23.813 -36.927 1.00 63.70 175 ALA B N 1
ATOM 2742 C CA . ALA B 1 175 ? -20.378 -23.366 -35.697 1.00 60.52 175 ALA B CA 1
ATOM 2743 C C . ALA B 1 175 ? -19.697 -24.520 -34.976 1.00 59.50 175 ALA B C 1
ATOM 2744 O O . ALA B 1 175 ? -19.364 -24.412 -33.807 1.00 58.48 175 ALA B O 1
ATOM 2746 N N . LEU B 1 176 ? -19.481 -25.627 -35.679 1.00 61.15 176 LEU B N 1
ATOM 2747 C CA . LEU B 1 176 ? -18.829 -26.779 -35.063 1.00 61.72 176 LEU B CA 1
ATOM 2748 C C . LEU B 1 176 ? -17.605 -26.382 -34.260 1.00 62.01 176 LEU B C 1
ATOM 2749 O O . LEU B 1 176 ? -17.546 -26.609 -33.061 1.00 61.37 176 LEU B O 1
ATOM 2754 N N . ASP B 1 177 ? -16.631 -25.784 -34.936 1.00 64.07 177 ASP B N 1
ATOM 2755 C CA . ASP B 1 177 ? -15.389 -25.378 -34.291 1.00 64.51 177 ASP B CA 1
ATOM 2756 C C . ASP B 1 177 ? -15.577 -24.309 -33.220 1.00 63.95 177 ASP B C 1
ATOM 2757 O O . ASP B 1 177 ? -14.934 -24.366 -32.168 1.00 62.18 177 ASP B O 1
ATOM 2762 N N . PHE B 1 178 ? -16.454 -23.343 -33.479 1.00 62.44 178 PHE B N 1
ATOM 2763 C CA . PHE B 1 178 ? -16.714 -22.310 -32.488 1.00 62.37 178 PHE B CA 1
ATOM 2764 C C . PHE B 1 178 ? -17.094 -23.045 -31.215 1.00 63.21 178 PHE B C 1
ATOM 2765 O O . PHE B 1 178 ? -16.449 -22.911 -30.184 1.00 65.71 178 PHE B O 1
ATOM 2773 N N . VAL B 1 179 ? -18.148 -23.841 -31.304 1.00 63.73 179 VAL B N 1
ATOM 2774 C CA . VAL B 1 179 ? -18.630 -24.613 -30.171 1.00 62.75 179 VAL B CA 1
ATOM 2775 C C . VAL B 1 179 ? -17.529 -25.471 -29.555 1.00 63.64 179 VAL B C 1
ATOM 2776 O O . VAL B 1 179 ? -17.298 -25.441 -28.353 1.00 64.34 179 VAL B O 1
ATOM 2780 N N . LYS B 1 180 ? -16.846 -26.233 -30.390 1.00 64.85 180 LYS B N 1
ATOM 2781 C CA . LYS B 1 180 ? -15.794 -27.108 -29.917 1.00 65.88 180 LYS B CA 1
ATOM 2782 C C . LYS B 1 180 ? -14.783 -26.409 -29.037 1.00 67.19 180 LYS B C 1
ATOM 2783 O O . LYS B 1 180 ? -14.398 -26.948 -28.012 1.00 69.50 180 LYS B O 1
ATOM 2789 N N . ASN B 1 181 ? -14.369 -25.205 -29.414 1.00 67.96 181 ASN B N 1
ATOM 2790 C CA . ASN B 1 181 ? -13.349 -24.489 -28.646 1.00 68.02 181 ASN B CA 1
ATOM 2791 C C . ASN B 1 181 ? -13.769 -23.614 -27.478 1.00 69.01 181 ASN B C 1
ATOM 2792 O O . ASN B 1 181 ? -13.082 -23.585 -26.458 1.00 69.77 181 ASN B O 1
ATOM 2797 N N . ASN B 1 182 ? -14.884 -22.910 -27.614 1.00 69.52 182 ASN B N 1
ATOM 2798 C CA . ASN B 1 182 ? -15.301 -21.977 -26.577 1.00 72.63 182 ASN B CA 1
ATOM 2799 C C . ASN B 1 182 ? -16.223 -22.403 -25.444 1.00 73.20 182 ASN B C 1
ATOM 2800 O O . ASN B 1 182 ? -16.142 -21.839 -24.348 1.00 73.08 182 ASN B O 1
ATOM 2805 N N . THR B 1 183 ? -17.099 -23.371 -25.694 1.00 73.96 183 THR B N 1
ATOM 2806 C CA . THR B 1 183 ? -18.031 -23.825 -24.663 1.00 73.93 183 THR B CA 1
ATOM 2807 C C . THR B 1 183 ? -17.344 -24.559 -23.512 1.00 75.77 183 THR B C 1
ATOM 2808 O O . THR B 1 183 ? -16.265 -25.143 -23.676 1.00 76.55 183 THR B O 1
ATOM 2812 N N . LEU B 1 184 ? -17.983 -24.516 -22.347 1.00 76.13 184 LEU B N 1
ATOM 2813 C CA . LEU B 1 184 ? -17.471 -25.176 -21.156 1.00 77.24 184 LEU B CA 1
ATOM 2814 C C . LEU B 1 184 ? -18.371 -26.353 -20.810 1.00 78.75 184 LEU B C 1
ATOM 2815 O O . LEU B 1 184 ? -19.536 -26.174 -20.464 1.00 78.81 184 LEU B O 1
ATOM 2820 N N . THR B 1 185 ? -17.823 -27.557 -20.912 1.00 81.30 185 THR B N 1
ATOM 2821 C CA . THR B 1 185 ? -18.569 -28.780 -20.626 1.00 84.40 185 THR B CA 1
ATOM 2822 C C . THR B 1 185 ? -17.966 -29.539 -19.442 1.00 87.73 185 THR B C 1
ATOM 2823 O O . THR B 1 185 ? -18.683 -30.044 -18.570 1.00 88.63 185 THR B O 1
ATOM 2827 N N . CYS B 1 186 ? -16.638 -29.624 -19.435 1.00 91.30 186 CYS B N 1
ATOM 2828 C CA . CYS B 1 186 ? -15.887 -30.311 -18.385 1.00 93.12 186 CYS B CA 1
ATOM 2829 C C . CYS B 1 186 ? -16.383 -29.922 -17.001 1.00 94.41 186 CYS B C 1
ATOM 2830 O O . CYS B 1 186 ? -16.877 -28.807 -16.795 1.00 94.39 186 CYS B O 1
ATOM 2833 N N . TYR B 1 187 ? -16.247 -30.849 -16.057 1.00 95.37 187 TYR B N 1
ATOM 2834 C CA . TYR B 1 187 ? -16.660 -30.601 -14.683 1.00 96.94 187 TYR B CA 1
ATOM 2835 C C . TYR B 1 187 ? -15.534 -29.945 -13.868 1.00 97.49 187 TYR B C 1
ATOM 2836 O O . TYR B 1 187 ? -15.563 -29.954 -12.640 1.00 97.43 187 TYR B O 1
ATOM 2845 N N . ASN B 1 188 ? -14.547 -29.369 -14.547 1.00 98.09 188 ASN B N 1
ATOM 2846 C CA . ASN B 1 188 ? -13.434 -28.740 -13.846 1.00 98.84 188 ASN B CA 1
ATOM 2847 C C . ASN B 1 188 ? -12.961 -27.430 -14.481 1.00 99.41 188 ASN B C 1
ATOM 2848 O O . ASN B 1 188 ? -11.759 -27.221 -14.662 1.00 100.11 188 ASN B O 1
ATOM 2853 N N . GLY B 1 189 ? -13.900 -26.554 -14.819 1.00 99.34 189 GLY B N 1
ATOM 2854 C CA . GLY B 1 189 ? -13.542 -25.278 -15.416 1.00 99.23 189 GLY B CA 1
ATOM 2855 C C . GLY B 1 189 ? -12.677 -25.352 -16.664 1.00 99.39 189 GLY B C 1
ATOM 2856 O O . GLY B 1 189 ? -12.341 -24.316 -17.237 1.00 98.95 189 GLY B O 1
ATOM 2857 N N . ILE B 1 190 ? -12.324 -26.567 -17.089 1.00 99.55 190 ILE B N 1
ATOM 2858 C CA . ILE B 1 190 ? -11.493 -26.775 -18.277 1.00 99.28 190 ILE B CA 1
ATOM 2859 C C . ILE B 1 190 ? -12.316 -26.659 -19.565 1.00 98.93 190 ILE B C 1
ATOM 2860 O O . ILE B 1 190 ? -13.096 -27.551 -19.908 1.00 98.47 190 ILE B O 1
ATOM 2865 N N . ILE B 1 191 ? -12.125 -25.553 -20.273 1.00 98.15 191 ILE B N 1
ATOM 2866 C CA . ILE B 1 191 ? -12.847 -25.298 -21.507 1.00 98.25 191 ILE B CA 1
ATOM 2867 C C . ILE B 1 191 ? -12.590 -26.365 -22.576 1.00 98.85 191 ILE B C 1
ATOM 2868 O O . ILE B 1 191 ? -11.570 -27.060 -22.547 1.00 97.83 191 ILE B O 1
ATOM 2873 N N . ALA B 1 192 ? -13.539 -26.496 -23.505 1.00 99.39 192 ALA B N 1
ATOM 2874 C CA . ALA B 1 192 ? -13.441 -27.458 -24.597 1.00 99.29 192 ALA B CA 1
ATOM 2875 C C . ALA B 1 192 ? -13.247 -28.877 -24.081 1.00 99.60 192 ALA B C 1
ATOM 2876 O O . ALA B 1 192 ? -14.037 -29.362 -23.268 1.00 100.41 192 ALA B O 1
ATOM 2878 N N . ASP B 1 193 ? -12.202 -29.539 -24.567 1.00 99.51 193 ASP B N 1
ATOM 2879 C CA . ASP B 1 193 ? -11.882 -30.900 -24.148 1.00 100.11 193 ASP B CA 1
ATOM 2880 C C . ASP B 1 193 ? -11.342 -30.823 -22.728 1.00 100.79 193 ASP B C 1
ATOM 2881 O O . ASP B 1 193 ? -10.131 -30.862 -22.529 1.00 101.69 193 ASP B O 1
ATOM 2886 N N . GLY B 1 194 ? -12.222 -30.712 -21.743 1.00 100.84 194 GLY B N 1
ATOM 2887 C CA . GLY B 1 194 ? -11.763 -30.612 -20.370 1.00 100.52 194 GLY B CA 1
ATOM 2888 C C . GLY B 1 194 ? -10.793 -31.684 -19.904 1.00 100.46 194 GLY B C 1
ATOM 2889 O O . GLY B 1 194 ? -9.969 -32.191 -20.664 1.00 99.68 194 GLY B O 1
ATOM 2890 N N . CYS B 1 195 ? -10.900 -32.027 -18.626 1.00 101.10 195 CYS B N 1
ATOM 2891 C CA . CYS B 1 195 ? -10.054 -33.040 -18.007 1.00 101.23 195 CYS B CA 1
ATOM 2892 C C . CYS B 1 195 ? -9.898 -34.285 -18.876 1.00 101.45 195 CYS B C 1
ATOM 2893 O O . CYS B 1 195 ? -8.816 -34.862 -18.959 1.00 101.69 195 CYS B O 1
ATOM 2896 N N . GLY B 1 196 ? -10.982 -34.697 -19.523 1.00 101.51 196 GLY B N 1
ATOM 2897 C CA . GLY B 1 196 ? -10.922 -35.890 -20.344 1.00 101.32 196 GLY B CA 1
ATOM 2898 C C . GLY B 1 196 ? -11.030 -37.063 -19.399 1.00 101.54 196 GLY B C 1
ATOM 2899 O O . GLY B 1 196 ? -10.590 -38.171 -19.699 1.00 101.55 196 GLY B O 1
ATOM 2900 N N . GLU B 1 197 ? -11.618 -36.794 -18.237 1.00 101.69 197 GLU B N 1
ATOM 2901 C CA . GLU B 1 197 ? -11.817 -37.792 -17.191 1.00 101.60 197 GLU B CA 1
ATOM 2902 C C . GLU B 1 197 ? -13.293 -37.913 -16.800 1.00 101.69 197 GLU B C 1
ATOM 2903 O O . GLU B 1 197 ? -13.921 -38.959 -16.998 1.00 101.69 197 GLU B O 1
ATOM 2909 N N . CYS B 1 198 ? -13.830 -36.830 -16.238 1.00 101.58 198 CYS B N 1
ATOM 2910 C CA . CYS B 1 198 ? -15.215 -36.771 -15.778 1.00 101.22 198 CYS B CA 1
ATOM 2911 C C . CYS B 1 198 ? -16.228 -37.327 -16.774 1.00 101.18 198 CYS B C 1
ATOM 2912 O O . CYS B 1 198 ? -15.893 -37.604 -17.931 1.00 101.69 198 CYS B O 1
ATOM 2915 N N . PRO B 1 199 ? -17.489 -37.508 -16.333 1.00 101.08 199 PRO B N 1
ATOM 2916 C CA . PRO B 1 199 ? -18.524 -38.035 -17.228 1.00 99.97 199 PRO B CA 1
ATOM 2917 C C . PRO B 1 199 ? -18.723 -37.056 -18.380 1.00 98.62 199 PRO B C 1
ATOM 2918 O O . PRO B 1 199 ? -18.572 -37.418 -19.549 1.00 98.71 199 PRO B O 1
ATOM 2922 N N . ALA B 1 200 ? -19.048 -35.813 -18.031 1.00 96.35 200 ALA B N 1
ATOM 2923 C CA . ALA B 1 200 ? -19.264 -34.765 -19.018 1.00 95.40 200 ALA B CA 1
ATOM 2924 C C . ALA B 1 200 ? -18.319 -34.930 -20.201 1.00 95.13 200 ALA B C 1
ATOM 2925 O O . ALA B 1 200 ? -18.763 -35.154 -21.329 1.00 95.40 200 ALA B O 1
ATOM 2927 N N . CYS B 1 201 ? -17.018 -34.833 -19.929 1.00 94.67 201 CYS B N 1
ATOM 2928 C CA . CYS B 1 201 ? -15.989 -34.959 -20.954 1.00 93.78 201 CYS B CA 1
ATOM 2929 C C . CYS B 1 201 ? -16.155 -36.201 -21.811 1.00 93.89 201 CYS B C 1
ATOM 2930 O O . CYS B 1 201 ? -16.200 -36.113 -23.040 1.00 94.47 201 CYS B O 1
ATOM 2933 N N . HIS B 1 202 ? -16.239 -37.358 -21.168 1.00 93.20 202 HIS B N 1
ATOM 2934 C CA . HIS B 1 202 ? -16.402 -38.601 -21.905 1.00 93.19 202 HIS B CA 1
ATOM 2935 C C . HIS B 1 202 ? -17.617 -38.550 -22.828 1.00 92.10 202 HIS B C 1
ATOM 2936 O O . HIS B 1 202 ? -17.529 -38.896 -24.005 1.00 91.56 202 HIS B O 1
ATOM 2943 N N . LEU B 1 203 ? -18.744 -38.094 -22.289 1.00 91.38 203 LEU B N 1
ATOM 2944 C CA . LEU B 1 203 ? -19.990 -38.008 -23.045 1.00 90.78 203 LEU B CA 1
ATOM 2945 C C . LEU B 1 203 ? -19.881 -37.051 -24.227 1.00 90.24 203 LEU B C 1
ATOM 2946 O O . LEU B 1 203 ? -20.359 -37.339 -25.327 1.00 89.11 203 LEU B O 1
ATOM 2951 N N . ARG B 1 204 ? -19.252 -35.907 -23.990 1.00 90.29 204 ARG B N 1
ATOM 2952 C CA . ARG B 1 204 ? -19.066 -34.906 -25.030 1.00 90.13 204 ARG B CA 1
ATOM 2953 C C . ARG B 1 204 ? -18.091 -35.419 -26.096 1.00 90.73 204 ARG B C 1
ATOM 2954 O O . ARG B 1 204 ? -18.313 -35.234 -27.297 1.00 90.27 204 ARG B O 1
ATOM 2962 N N . SER B 1 205 ? -17.019 -36.072 -25.651 1.00 91.25 205 SER B N 1
ATOM 2963 C CA . SER B 1 205 ? -16.013 -36.605 -26.566 1.00 91.85 205 SER B CA 1
ATOM 2964 C C . SER B 1 205 ? -16.546 -37.777 -27.386 1.00 92.48 205 SER B C 1
ATOM 2965 O O . SER B 1 205 ? -16.376 -37.813 -28.611 1.00 92.41 205 SER B O 1
ATOM 2968 N N . LYS B 1 206 ? -17.186 -38.736 -26.715 1.00 92.79 206 LYS B N 1
ATOM 2969 C CA . LYS B 1 206 ? -17.737 -39.901 -27.409 1.00 92.71 206 LYS B CA 1
ATOM 2970 C C . LYS B 1 206 ? -18.783 -39.434 -28.424 1.00 91.64 206 LYS B C 1
ATOM 2971 O O . LYS B 1 206 ? -18.980 -40.054 -29.468 1.00 91.44 206 LYS B O 1
ATOM 2977 N N . GLY B 1 207 ? -19.449 -38.330 -28.111 1.00 90.67 207 GLY B N 1
ATOM 2978 C CA . GLY B 1 207 ? -20.436 -37.798 -29.027 1.00 90.07 207 GLY B CA 1
ATOM 2979 C C . GLY B 1 207 ? -19.732 -37.254 -30.252 1.00 90.05 207 GLY B C 1
ATOM 2980 O O . GLY B 1 207 ? -20.119 -37.547 -31.386 1.00 90.05 207 GLY B O 1
ATOM 2981 N N . TYR B 1 208 ? -18.685 -36.467 -30.016 1.00 90.05 208 TYR B N 1
ATOM 2982 C CA . TYR B 1 208 ? -17.901 -35.873 -31.092 1.00 90.54 208 TYR B CA 1
ATOM 2983 C C . TYR B 1 208 ? -17.360 -36.939 -32.040 1.00 90.53 208 TYR B C 1
ATOM 2984 O O . TYR B 1 208 ? -17.532 -36.848 -33.255 1.00 89.97 208 TYR B O 1
ATOM 2993 N N . GLU B 1 209 ? -16.706 -37.947 -31.469 1.00 91.26 209 GLU B N 1
ATOM 2994 C CA . GLU B 1 209 ? -16.117 -39.029 -32.249 1.00 91.82 209 GLU B CA 1
ATOM 2995 C C . GLU B 1 209 ? -17.156 -39.797 -33.036 1.00 91.34 209 GLU B C 1
ATOM 2996 O O . GLU B 1 209 ? -16.924 -40.181 -34.187 1.00 91.10 209 GLU B O 1
ATOM 3002 N N . GLU B 1 210 ? -18.305 -40.010 -32.403 1.00 91.10 210 GLU B N 1
ATOM 3003 C CA . GLU B 1 210 ? -19.403 -40.740 -33.014 1.00 89.76 210 GLU B CA 1
ATOM 3004 C C . GLU B 1 210 ? -19.888 -39.982 -34.237 1.00 88.43 210 GLU B C 1
ATOM 3005 O O . GLU B 1 210 ? -20.257 -40.587 -35.252 1.00 88.47 210 GLU B O 1
ATOM 3011 N N . TYR B 1 211 ? -19.878 -38.654 -34.132 1.00 85.74 211 TYR B N 1
ATOM 3012 C CA . TYR B 1 211 ? -20.306 -37.798 -35.228 1.00 83.33 211 TYR B CA 1
ATOM 3013 C C . TYR B 1 211 ? -19.287 -37.803 -36.363 1.00 83.65 211 TYR B C 1
ATOM 3014 O O . TYR B 1 211 ? -19.643 -37.721 -37.542 1.00 81.86 211 TYR B O 1
ATOM 3023 N N . MET B 1 212 ? -18.016 -37.905 -35.995 1.00 84.74 212 MET B N 1
ATOM 3024 C CA . MET B 1 212 ? -16.952 -37.906 -36.977 1.00 86.74 212 MET B CA 1
ATOM 3025 C C . MET B 1 212 ? -16.960 -39.167 -37.800 1.00 88.10 212 MET B C 1
ATOM 3026 O O . MET B 1 212 ? -16.701 -39.115 -38.995 1.00 90.38 212 MET B O 1
ATOM 3031 N N . VAL B 1 213 ? -17.245 -40.305 -37.177 1.00 89.41 213 VAL B N 1
ATOM 3032 C CA . VAL B 1 213 ? -17.264 -41.556 -37.932 1.00 91.01 213 VAL B CA 1
ATOM 3033 C C . VAL B 1 213 ? -18.413 -41.534 -38.918 1.00 91.41 213 VAL B C 1
ATOM 3034 O O . VAL B 1 213 ? -18.313 -42.087 -40.012 1.00 92.18 213 VAL B O 1
ATOM 3038 N N . MET B 1 214 ? -19.503 -40.880 -38.534 1.00 91.93 214 MET B N 1
ATOM 3039 C CA . MET B 1 214 ? -20.653 -40.792 -39.412 1.00 93.06 214 MET B CA 1
ATOM 3040 C C . MET B 1 214 ? -20.463 -39.614 -40.361 1.00 94.20 214 MET B C 1
ATOM 3041 O O . MET B 1 214 ? -21.426 -39.094 -40.927 1.00 93.91 214 MET B O 1
ATOM 3046 N N . LYS B 1 215 ? -19.209 -39.198 -40.520 1.00 95.37 215 LYS B N 1
ATOM 3047 C CA . LYS B 1 215 ? -18.867 -38.097 -41.407 1.00 96.77 215 LYS B CA 1
ATOM 3048 C C . LYS B 1 215 ? -19.616 -38.302 -42.706 1.00 97.64 215 LYS B C 1
ATOM 3049 O O . LYS B 1 215 ? -20.519 -37.495 -43.004 1.00 98.14 215 LYS B O 1
ATOM 3055 N N . LYS C 1 3 ? -54.031 -40.140 7.762 1.00 82.26 3 LYS C N 1
ATOM 3056 C CA . LYS C 1 3 ? -54.364 -39.373 6.522 1.00 83.46 3 LYS C CA 1
ATOM 3057 C C . LYS C 1 3 ? -53.049 -39.083 5.792 1.00 84.02 3 LYS C C 1
ATOM 3058 O O . LYS C 1 3 ? -52.215 -39.973 5.611 1.00 84.61 3 LYS C O 1
ATOM 3064 N N . GLU C 1 4 ? -52.874 -37.837 5.362 1.00 83.70 4 GLU C N 1
ATOM 3065 C CA . GLU C 1 4 ? -51.649 -37.423 4.694 1.00 82.20 4 GLU C CA 1
ATOM 3066 C C . GLU C 1 4 ? -51.319 -35.998 5.108 1.00 81.09 4 GLU C C 1
ATOM 3067 O O . GLU C 1 4 ? -52.103 -35.343 5.810 1.00 82.11 4 GLU C O 1
ATOM 3073 N N . LYS C 1 5 ? -50.152 -35.531 4.680 1.00 77.90 5 LYS C N 1
ATOM 3074 C CA . LYS C 1 5 ? -49.657 -34.204 5.029 1.00 73.86 5 LYS C CA 1
ATOM 3075 C C . LYS C 1 5 ? -50.156 -33.096 4.103 1.00 71.63 5 LYS C C 1
ATOM 3076 O O . LYS C 1 5 ? -50.381 -33.327 2.914 1.00 70.55 5 LYS C O 1
ATOM 3082 N N . ALA C 1 6 ? -50.314 -31.893 4.651 1.00 69.62 6 ALA C N 1
ATOM 3083 C CA . ALA C 1 6 ? -50.760 -30.741 3.863 1.00 68.70 6 ALA C 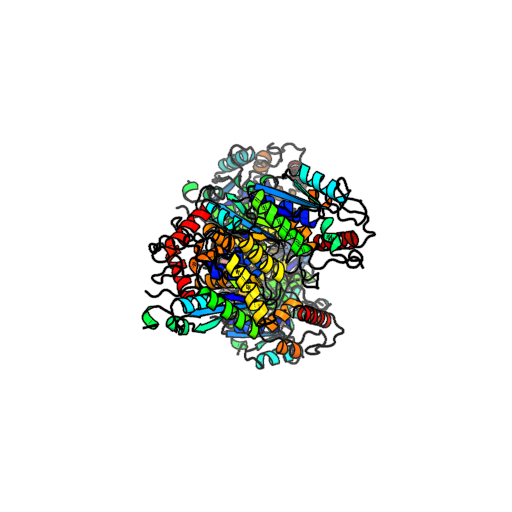CA 1
ATOM 3084 C C . ALA C 1 6 ? -49.958 -29.498 4.208 1.00 67.83 6 ALA C C 1
ATOM 3085 O O . ALA C 1 6 ? -49.739 -29.209 5.381 1.00 69.54 6 ALA C O 1
ATOM 3087 N N . ILE C 1 7 ? -49.523 -28.770 3.180 1.00 66.73 7 ILE C N 1
ATOM 3088 C CA . ILE C 1 7 ? -48.739 -27.544 3.345 1.00 64.86 7 ILE C CA 1
ATOM 3089 C C . ILE C 1 7 ? -49.583 -26.349 2.885 1.00 63.55 7 ILE C C 1
ATOM 3090 O O . ILE C 1 7 ? -49.970 -26.277 1.726 1.00 63.67 7 ILE C O 1
ATOM 3095 N N . VAL C 1 8 ? -49.885 -25.430 3.803 1.00 63.20 8 VAL C N 1
ATOM 3096 C CA . VAL C 1 8 ? -50.699 -24.251 3.488 1.00 62.05 8 VAL C CA 1
ATOM 3097 C C . VAL C 1 8 ? -49.857 -23.008 3.221 1.00 62.07 8 VAL C C 1
ATOM 3098 O O . VAL C 1 8 ? -49.072 -22.590 4.080 1.00 62.21 8 VAL C O 1
ATOM 3102 N N . VAL C 1 9 ? -50.009 -22.429 2.029 1.00 60.78 9 VAL C N 1
ATOM 3103 C CA . VAL C 1 9 ? -49.291 -21.214 1.700 1.00 60.23 9 VAL C CA 1
ATOM 3104 C C . VAL C 1 9 ? -50.025 -20.191 2.546 1.00 61.37 9 VAL C C 1
ATOM 3105 O O . VAL C 1 9 ? -51.167 -19.839 2.245 1.00 60.08 9 VAL C O 1
ATOM 3109 N N . PHE C 1 10 ? -49.352 -19.733 3.608 1.00 62.15 10 PHE C N 1
ATOM 3110 C CA . PHE C 1 10 ? -49.917 -18.815 4.605 1.00 62.39 10 PHE C CA 1
ATOM 3111 C C . PHE C 1 10 ? -49.329 -17.404 4.680 1.00 61.15 10 PHE C C 1
ATOM 3112 O O . PHE C 1 10 ? -48.113 -17.212 4.606 1.00 59.57 10 PHE C O 1
ATOM 3120 N N . SER C 1 11 ? -50.210 -16.421 4.848 1.00 60.60 11 SER C N 1
ATOM 3121 C CA . SER C 1 11 ? -49.794 -15.030 4.946 1.00 60.42 11 SER C CA 1
ATOM 3122 C C . SER C 1 11 ? -50.373 -14.346 6.172 1.00 60.92 11 SER C C 1
ATOM 3123 O O . SER C 1 11 ? -49.973 -13.239 6.507 1.00 61.83 11 SER C O 1
ATOM 3126 N N . GLY C 1 12 ? -51.323 -14.994 6.833 1.00 62.01 12 GLY C N 1
ATOM 3127 C CA . GLY C 1 12 ? -51.917 -14.408 8.021 1.00 63.85 12 GLY C CA 1
ATOM 3128 C C . GLY C 1 12 ? -53.100 -13.520 7.693 1.00 65.61 12 GLY C C 1
ATOM 3129 O O . GLY C 1 12 ? -53.696 -12.878 8.563 1.00 67.09 12 GLY C O 1
ATOM 3130 N N . GLY C 1 13 ? -53.444 -13.467 6.418 1.00 66.04 13 GLY C N 1
ATOM 3131 C CA . GLY C 1 13 ? -54.579 -12.657 6.032 1.00 65.32 13 GLY C CA 1
ATOM 3132 C C . GLY C 1 13 ? -55.836 -13.440 6.314 1.00 63.84 13 GLY C C 1
ATOM 3133 O O . GLY C 1 13 ? -55.768 -14.600 6.708 1.00 62.43 13 GLY C O 1
ATOM 3134 N N . GLN C 1 14 ? -56.984 -12.809 6.111 1.00 63.63 14 GLN C N 1
ATOM 3135 C CA . GLN C 1 14 ? -58.260 -13.468 6.342 1.00 63.37 14 GLN C CA 1
ATOM 3136 C C . GLN C 1 14 ? -58.280 -14.796 5.599 1.00 62.88 14 GLN C C 1
ATOM 3137 O O . GLN C 1 14 ? -58.435 -15.865 6.190 1.00 61.79 14 GLN C O 1
ATOM 3143 N N . ASP C 1 15 ? -58.100 -14.699 4.289 1.00 62.68 15 ASP C N 1
ATOM 3144 C CA . ASP C 1 15 ? -58.097 -15.839 3.395 1.00 62.25 15 ASP C CA 1
ATOM 3145 C C . ASP C 1 15 ? -57.153 -16.991 3.724 1.00 60.65 15 ASP C C 1
ATOM 3146 O O . ASP C 1 15 ? -57.610 -18.065 4.100 1.00 61.02 15 ASP C O 1
ATOM 3151 N N . SER C 1 16 ? -55.848 -16.796 3.575 1.00 57.90 16 SER C N 1
ATOM 3152 C CA . SER C 1 16 ? -54.928 -17.891 3.853 1.00 57.01 16 SER C CA 1
ATOM 3153 C C . SER C 1 16 ? -55.188 -18.470 5.224 1.00 55.89 16 SER C C 1
ATOM 3154 O O . SER C 1 16 ? -55.046 -19.662 5.444 1.00 54.77 16 SER C O 1
ATOM 3157 N N . THR C 1 17 ? -55.594 -17.622 6.151 1.00 57.16 17 THR C N 1
ATOM 3158 C CA . THR C 1 17 ? -55.864 -18.088 7.502 1.00 58.03 17 THR C CA 1
ATOM 3159 C C . THR C 1 17 ? -57.071 -19.026 7.519 1.00 58.08 17 THR C C 1
ATOM 3160 O O . THR C 1 17 ? -56.998 -20.128 8.069 1.00 56.66 17 THR C O 1
ATOM 3164 N N . THR C 1 18 ? -58.177 -18.599 6.916 1.00 58.47 18 THR C N 1
ATOM 3165 C CA . THR C 1 18 ? -59.354 -19.456 6.861 1.00 60.03 18 THR C CA 1
ATOM 3166 C C . THR C 1 18 ? -58.971 -20.752 6.121 1.00 61.85 18 THR C C 1
ATOM 3167 O O . THR C 1 18 ? -59.475 -21.822 6.440 1.00 61.67 18 THR C O 1
ATOM 3171 N N . CYS C 1 19 ? -58.088 -20.656 5.128 1.00 62.51 19 CYS C N 1
ATOM 3172 C CA . CYS C 1 19 ? -57.657 -21.843 4.406 1.00 63.98 19 CYS C CA 1
ATOM 3173 C C . CYS C 1 19 ? -56.893 -22.750 5.348 1.00 65.86 19 CYS C C 1
ATOM 3174 O O . CYS C 1 19 ? -56.956 -23.971 5.215 1.00 66.43 19 CYS C O 1
ATOM 3177 N N . LEU C 1 20 ? -56.148 -22.154 6.282 1.00 67.94 20 LEU C N 1
ATOM 3178 C CA . LEU C 1 20 ? -55.355 -22.928 7.248 1.00 69.65 20 LEU C CA 1
ATOM 3179 C C . LEU C 1 20 ? -56.238 -23.665 8.243 1.00 70.29 20 LEU C C 1
ATOM 3180 O O . LEU C 1 20 ? -56.014 -24.845 8.522 1.00 69.74 20 LEU C O 1
ATOM 3185 N N . LEU C 1 21 ? -57.231 -22.954 8.776 1.00 70.92 21 LEU C N 1
ATOM 3186 C CA . LEU C 1 21 ? -58.175 -23.531 9.723 1.00 71.57 21 LEU C CA 1
ATOM 3187 C C . LEU C 1 21 ? -58.917 -24.684 9.044 1.00 71.75 21 LEU C C 1
ATOM 3188 O O . LEU C 1 21 ? -59.111 -25.746 9.638 1.00 72.95 21 LEU C O 1
ATOM 3193 N N . TRP C 1 22 ? -59.310 -24.469 7.792 1.00 71.15 22 TRP C N 1
ATOM 3194 C CA . TRP C 1 22 ? -60.011 -25.475 6.997 1.00 71.64 22 TRP C CA 1
ATOM 3195 C C . TRP C 1 22 ? -59.122 -26.691 6.754 1.00 72.27 22 TRP C C 1
ATOM 3196 O O . TRP C 1 22 ? -59.591 -27.823 6.740 1.00 72.38 22 TRP C O 1
ATOM 3207 N N . ALA C 1 23 ? -57.835 -26.447 6.546 1.00 73.81 23 ALA C N 1
ATOM 3208 C CA . ALA C 1 23 ? -56.881 -27.523 6.300 1.00 75.15 23 ALA C CA 1
ATOM 3209 C C . ALA C 1 23 ? -56.625 -28.322 7.581 1.00 76.31 23 ALA C C 1
ATOM 3210 O O . ALA C 1 23 ? -56.316 -29.517 7.536 1.00 75.96 23 ALA C O 1
ATOM 3212 N N . LEU C 1 24 ? -56.765 -27.649 8.721 1.00 77.21 24 LEU C N 1
ATOM 3213 C CA . LEU C 1 24 ? -56.541 -28.273 10.016 1.00 77.71 24 LEU C CA 1
ATOM 3214 C C . LEU C 1 24 ? -57.506 -29.405 10.330 1.00 79.45 24 LEU C C 1
ATOM 3215 O O . LEU C 1 24 ? -57.158 -30.327 11.070 1.00 80.28 24 LEU C O 1
ATOM 3220 N N . LYS C 1 25 ? -58.709 -29.353 9.772 1.00 79.97 25 LYS C N 1
ATOM 3221 C CA . LYS C 1 25 ? -59.672 -30.411 10.024 1.00 81.10 25 LYS C CA 1
ATOM 3222 C C . LYS C 1 25 ? -59.980 -31.241 8.792 1.00 81.20 25 LYS C C 1
ATOM 3223 O O . LYS C 1 25 ? -61.020 -31.889 8.721 1.00 81.75 25 LYS C O 1
ATOM 3229 N N . GLU C 1 26 ? -59.078 -31.219 7.821 1.00 81.15 26 GLU C N 1
ATOM 3230 C CA . GLU C 1 26 ? -59.267 -31.991 6.603 1.00 82.19 26 GLU C CA 1
ATOM 3231 C C . GLU C 1 26 ? -58.136 -32.992 6.513 1.00 82.63 26 GLU C C 1
ATOM 3232 O O . GLU C 1 26 ? -58.299 -34.089 5.981 1.00 83.58 26 GLU C O 1
ATOM 3238 N N . PHE C 1 27 ? -56.982 -32.603 7.037 1.00 82.53 27 PHE C N 1
ATOM 3239 C CA . PHE C 1 27 ? -55.808 -33.462 7.017 1.00 82.98 27 PHE C CA 1
ATOM 3240 C C . PHE C 1 27 ? -55.284 -33.552 8.433 1.00 84.97 27 PHE C C 1
ATOM 3241 O O . PHE C 1 27 ? -55.544 -32.677 9.254 1.00 86.46 27 PHE C O 1
ATOM 3249 N N . GLU C 1 28 ? -54.537 -34.601 8.728 1.00 86.62 28 GLU C N 1
ATOM 3250 C CA . GLU C 1 28 ? -53.998 -34.741 10.066 1.00 88.26 28 GLU C CA 1
ATOM 3251 C C . GLU C 1 28 ? -52.763 -33.864 10.231 1.00 87.34 28 GLU C C 1
ATOM 3252 O O . GLU C 1 28 ? -52.712 -33.036 11.135 1.00 87.26 28 GLU C O 1
ATOM 3258 N N . GLU C 1 29 ? -51.779 -34.014 9.353 1.00 85.83 29 GLU C N 1
ATOM 3259 C CA . GLU C 1 29 ? -50.585 -33.186 9.452 1.00 84.49 29 GLU C CA 1
ATOM 3260 C C . GLU C 1 29 ? -50.683 -31.942 8.577 1.00 82.25 29 GLU C C 1
ATOM 3261 O O . GLU C 1 29 ? -50.849 -32.036 7.362 1.00 81.92 29 GLU C O 1
ATOM 3267 N N . VAL C 1 30 ? -50.571 -30.779 9.211 1.00 79.63 30 VAL C N 1
ATOM 3268 C CA . VAL C 1 30 ? -50.643 -29.499 8.519 1.00 76.60 30 VAL C CA 1
ATOM 3269 C C . VAL C 1 30 ? -49.461 -28.593 8.863 1.00 75.81 30 VAL C C 1
ATOM 3270 O O . VAL C 1 30 ? -49.125 -28.394 10.030 1.00 75.64 30 VAL C O 1
ATOM 3274 N N . GLU C 1 31 ? -48.832 -28.043 7.832 1.00 75.03 31 GLU C N 1
ATOM 3275 C CA . GLU C 1 31 ? -47.705 -27.137 8.013 1.00 73.97 31 GLU C CA 1
ATOM 3276 C C . GLU C 1 31 ? -47.922 -25.912 7.142 1.00 72.39 31 GLU C C 1
ATOM 3277 O O . GLU C 1 31 ? -48.769 -25.933 6.252 1.00 72.71 31 GLU C O 1
ATOM 3283 N N . THR C 1 32 ? -47.180 -24.839 7.404 1.00 70.20 32 THR C N 1
ATOM 3284 C CA . THR C 1 32 ? -47.341 -23.617 6.620 1.00 67.78 32 THR C CA 1
ATOM 3285 C C . THR C 1 32 ? -46.047 -22.992 6.068 1.00 65.71 32 THR C C 1
ATOM 3286 O O . THR C 1 32 ? -44.969 -23.164 6.631 1.00 63.12 32 THR C O 1
ATOM 3290 N N . VAL C 1 33 ? -46.178 -22.283 4.946 1.00 65.31 33 VAL C N 1
ATOM 3291 C CA . VAL C 1 33 ? -45.066 -21.579 4.289 1.00 64.74 33 VAL C CA 1
ATOM 3292 C C . VAL C 1 33 ? -45.456 -20.122 4.201 1.00 64.87 33 VAL C C 1
ATOM 3293 O O . VAL C 1 33 ? -46.591 -19.805 3.840 1.00 65.87 33 VAL C O 1
ATOM 3297 N N . THR C 1 34 ? -44.534 -19.233 4.543 1.00 64.59 34 THR C N 1
ATOM 3298 C CA . THR C 1 34 ? -44.811 -17.805 4.454 1.00 64.13 34 THR C CA 1
ATOM 3299 C C . THR C 1 34 ? -43.707 -17.174 3.637 1.00 64.66 34 THR C C 1
ATOM 3300 O O . THR C 1 34 ? -42.520 -17.392 3.896 1.00 63.25 34 THR C O 1
ATOM 3304 N N . PHE C 1 35 ? -44.108 -16.397 2.641 1.00 65.25 35 PHE C N 1
ATOM 3305 C CA . PHE C 1 35 ? -43.154 -15.755 1.764 1.00 66.06 35 PHE C CA 1
ATOM 3306 C C . PHE C 1 35 ? -42.912 -14.336 2.220 1.00 68.41 35 PHE C C 1
ATOM 3307 O O . PHE C 1 35 ? -43.859 -13.607 2.486 1.00 67.05 35 PHE C O 1
ATOM 3315 N N . HIS C 1 36 ? -41.635 -13.965 2.318 1.00 72.05 36 HIS C N 1
ATOM 3316 C CA . HIS C 1 36 ? -41.233 -12.636 2.752 1.00 76.47 36 HIS C CA 1
ATOM 3317 C C . HIS C 1 36 ? -40.080 -12.102 1.899 1.00 80.45 36 HIS C C 1
ATOM 3318 O O . HIS C 1 36 ? -39.810 -12.614 0.813 1.00 79.59 36 HIS C O 1
ATOM 3325 N N . TYR C 1 37 ? -39.401 -11.071 2.403 1.00 85.87 37 TYR C N 1
ATOM 3326 C CA . TYR C 1 37 ? -38.271 -10.441 1.705 1.00 89.00 37 TYR C CA 1
ATOM 3327 C C . TYR C 1 37 ? -37.230 -9.852 2.686 1.00 92.60 37 TYR C C 1
ATOM 3328 O O . TYR C 1 37 ? -37.392 -8.736 3.210 1.00 93.19 37 TYR C O 1
ATOM 3337 N N . ASN C 1 38 ? -36.168 -10.618 2.929 1.00 95.86 38 ASN C N 1
ATOM 3338 C CA . ASN C 1 38 ? -35.077 -10.216 3.814 1.00 98.21 38 ASN C CA 1
ATOM 3339 C C . ASN C 1 38 ? -35.337 -10.419 5.300 1.00 99.48 38 ASN C C 1
ATOM 3340 O O . ASN C 1 38 ? -35.056 -11.493 5.840 1.00 98.97 38 ASN C O 1
ATOM 3345 N N . GLN C 1 39 ? -35.853 -9.377 5.959 1.00 101.15 39 GLN C N 1
ATOM 3346 C CA . GLN C 1 39 ? -36.126 -9.435 7.401 1.00 101.69 39 GLN C CA 1
ATOM 3347 C C . GLN C 1 39 ? -37.458 -10.075 7.813 1.00 101.69 39 GLN C C 1
ATOM 3348 O O . GLN C 1 39 ? -38.554 -9.558 7.529 1.00 101.69 39 GLN C O 1
ATOM 3354 N N . ARG C 1 40 ? -37.327 -11.217 8.486 1.00 101.69 40 ARG C N 1
ATOM 3355 C CA . ARG C 1 40 ? -38.451 -11.997 8.993 1.00 101.69 40 ARG C CA 1
ATOM 3356 C C . ARG C 1 40 ? -39.060 -11.189 10.133 1.00 101.69 40 ARG C C 1
ATOM 3357 O O . ARG C 1 40 ? -39.441 -11.736 11.176 1.00 101.69 40 ARG C O 1
ATOM 3365 N N . HIS C 1 41 ? -39.150 -9.879 9.917 1.00 101.69 41 HIS C N 1
ATOM 3366 C CA . HIS C 1 41 ? -39.651 -8.975 10.935 1.00 101.69 41 HIS C CA 1
ATOM 3367 C C . HIS C 1 41 ? -40.633 -7.960 10.353 1.00 101.20 41 HIS C C 1
ATOM 3368 O O . HIS C 1 41 ? -40.674 -6.801 10.770 1.00 101.41 41 HIS C O 1
ATOM 3375 N N . SER C 1 42 ? -41.408 -8.404 9.369 1.00 100.60 42 SER C N 1
ATOM 3376 C CA . SER C 1 42 ? -42.430 -7.566 8.743 1.00 99.57 42 SER C CA 1
ATOM 3377 C C . SER C 1 42 ? -43.721 -7.807 9.532 1.00 99.29 42 SER C C 1
ATOM 3378 O O . SER C 1 42 ? -43.842 -8.831 10.210 1.00 99.58 42 SER C O 1
ATOM 3381 N N . GLN C 1 43 ? -44.687 -6.892 9.470 1.00 98.68 43 GLN C N 1
ATOM 3382 C CA . GLN C 1 43 ? -45.911 -7.121 10.241 1.00 98.36 43 GLN C CA 1
ATOM 3383 C C . GLN C 1 43 ? -46.853 -8.103 9.556 1.00 96.73 43 GLN C C 1
ATOM 3384 O O . GLN C 1 43 ? -47.989 -8.287 9.985 1.00 97.26 43 GLN C O 1
ATOM 3390 N N . GLU C 1 44 ? -46.368 -8.736 8.494 1.00 94.50 44 GLU C N 1
ATOM 3391 C CA . GLU C 1 44 ? -47.147 -9.729 7.773 1.00 91.84 44 GLU C CA 1
ATOM 3392 C C . GLU C 1 44 ? -46.628 -11.059 8.284 1.00 88.68 44 GLU C C 1
ATOM 3393 O O . GLU C 1 44 ? -47.388 -11.891 8.771 1.00 86.70 44 GLU C O 1
ATOM 3399 N N . VAL C 1 45 ? -45.314 -11.234 8.176 1.00 86.33 45 VAL C N 1
ATOM 3400 C CA . VAL C 1 45 ? -44.654 -12.446 8.630 1.00 84.98 45 VAL C CA 1
ATOM 3401 C C . VAL C 1 45 ? -44.785 -12.557 10.141 1.00 84.30 45 VAL C C 1
ATOM 3402 O O . VAL C 1 45 ? -44.771 -13.647 10.702 1.00 83.64 45 VAL C O 1
ATOM 3406 N N . GLU C 1 46 ? -44.933 -11.418 10.801 1.00 84.38 46 GLU C N 1
ATOM 3407 C CA . GLU C 1 46 ? -45.096 -11.412 12.245 1.00 84.05 46 GLU C CA 1
ATOM 3408 C C . GLU C 1 46 ? -46.464 -12.023 12.581 1.00 82.78 46 GLU C C 1
ATOM 3409 O O . GLU C 1 46 ? -46.560 -12.963 13.375 1.00 83.07 46 GLU C O 1
ATOM 3415 N N . VAL C 1 47 ? -47.518 -11.500 11.957 1.00 80.53 47 VAL C N 1
ATOM 3416 C CA . VAL C 1 47 ? -48.868 -12.007 12.180 1.00 78.20 47 VAL C CA 1
ATOM 3417 C C . VAL C 1 47 ? -48.984 -13.481 11.818 1.00 78.15 47 VAL C C 1
ATOM 3418 O O . VAL C 1 47 ? -49.663 -14.248 12.500 1.00 76.11 47 VAL C O 1
ATOM 3422 N N . ALA C 1 48 ? -48.325 -13.862 10.725 1.00 78.44 48 ALA C N 1
ATOM 3423 C CA . ALA C 1 48 ? -48.340 -15.242 10.251 1.00 77.79 48 ALA C CA 1
ATOM 3424 C C . ALA C 1 48 ? -47.720 -16.162 11.281 1.00 77.48 48 ALA C C 1
ATOM 3425 O O . ALA C 1 48 ? -48.383 -17.070 11.768 1.00 77.79 48 ALA C O 1
ATOM 3427 N N . LYS C 1 49 ? -46.454 -15.921 11.619 1.00 77.36 49 LYS C N 1
ATOM 3428 C CA . LYS C 1 49 ? -45.752 -16.748 12.606 1.00 77.54 49 LYS C CA 1
ATOM 3429 C C . LYS C 1 49 ? -46.534 -16.788 13.914 1.00 76.97 49 LYS C C 1
ATOM 3430 O O . LYS C 1 49 ? -46.520 -17.791 14.632 1.00 75.33 49 LYS C O 1
ATOM 3436 N N . SER C 1 50 ? -47.219 -15.689 14.216 1.00 76.19 50 SER C N 1
ATOM 3437 C CA . SER C 1 50 ? -48.014 -15.610 15.426 1.00 75.80 50 SER C CA 1
ATOM 3438 C C . SER C 1 50 ? -49.202 -16.571 15.356 1.00 76.25 50 SER C C 1
ATOM 3439 O O . SER C 1 50 ? -49.315 -17.484 16.170 1.00 76.01 50 SER C O 1
ATOM 3442 N N . ILE C 1 51 ? -50.085 -16.368 14.380 1.00 76.89 51 ILE C N 1
ATOM 3443 C CA . ILE C 1 51 ? -51.254 -17.227 14.228 1.00 75.94 51 ILE C CA 1
ATOM 3444 C C . ILE C 1 51 ? -50.809 -18.675 14.156 1.00 76.09 51 ILE C C 1
ATOM 3445 O O . ILE C 1 51 ? -51.444 -19.559 14.726 1.00 74.69 51 ILE C O 1
ATOM 3450 N N . ALA C 1 52 ? -49.709 -18.914 13.452 1.00 76.80 52 ALA C N 1
ATOM 3451 C CA . ALA C 1 52 ? -49.188 -20.265 13.328 1.00 78.58 52 ALA C CA 1
ATOM 3452 C C . ALA C 1 52 ? -48.979 -20.804 14.739 1.00 80.50 52 ALA C C 1
ATOM 3453 O O . ALA C 1 52 ? -49.710 -21.687 15.190 1.00 81.47 52 ALA C O 1
ATOM 3455 N N . GLU C 1 53 ? -47.993 -20.243 15.436 1.00 82.33 53 GLU C N 1
ATOM 3456 C CA . GLU C 1 53 ? -47.660 -20.624 16.807 1.00 82.27 53 GLU C CA 1
ATOM 3457 C C . GLU C 1 53 ? -48.954 -20.814 17.609 1.00 80.85 53 GLU C C 1
ATOM 3458 O O . GLU C 1 53 ? -49.178 -21.866 18.203 1.00 79.56 53 GLU C O 1
ATOM 3464 N N . LYS C 1 54 ? -49.818 -19.804 17.605 1.00 79.82 54 LYS C N 1
ATOM 3465 C CA . LYS C 1 54 ? -51.078 -19.903 18.328 1.00 78.83 54 LYS C CA 1
ATOM 3466 C C . LYS C 1 54 ? -51.693 -21.274 18.152 1.00 77.90 54 LYS C C 1
ATOM 3467 O O . LYS C 1 54 ? -51.956 -21.953 19.128 1.00 78.36 54 LYS C O 1
ATOM 3473 N N . LEU C 1 55 ? -51.907 -21.693 16.909 1.00 77.92 55 LEU C N 1
ATOM 3474 C CA . LEU C 1 55 ? -52.506 -23.000 16.668 1.00 77.11 55 LEU C CA 1
ATOM 3475 C C . LEU C 1 55 ? -51.552 -24.077 16.147 1.00 76.28 55 LEU C C 1
ATOM 3476 O O . LEU C 1 55 ? -51.824 -24.731 15.149 1.00 77.15 55 LEU C O 1
ATOM 3481 N N . GLY C 1 56 ? -50.443 -24.270 16.855 1.00 76.01 56 GLY C N 1
ATOM 3482 C CA . GLY C 1 56 ? -49.472 -25.285 16.474 1.00 76.27 56 GLY C CA 1
ATOM 3483 C C . GLY C 1 56 ? -48.896 -25.064 15.093 1.00 77.21 56 GLY C C 1
ATOM 3484 O O . GLY C 1 56 ? -48.370 -23.989 14.790 1.00 78.19 56 GLY C O 1
ATOM 3485 N N . VAL C 1 57 ? -48.992 -26.088 14.253 1.00 76.50 57 VAL C N 1
ATOM 3486 C CA . VAL C 1 57 ? -48.504 -26.032 12.873 1.00 74.27 57 VAL C CA 1
ATOM 3487 C C . VAL C 1 57 ? -47.190 -25.279 12.646 1.00 72.66 57 VAL C C 1
ATOM 3488 O O . VAL C 1 57 ? -47.072 -24.092 12.931 1.00 70.94 57 VAL C O 1
ATOM 3492 N N . LYS C 1 58 ? -46.196 -25.988 12.130 1.00 72.91 58 LYS C N 1
ATOM 3493 C CA . LYS C 1 58 ? -44.919 -25.367 11.836 1.00 73.34 58 LYS C CA 1
ATOM 3494 C C . LYS C 1 58 ? -45.181 -24.262 10.831 1.00 73.13 58 LYS C C 1
ATOM 3495 O O . LYS C 1 58 ? -46.271 -24.161 10.267 1.00 73.51 58 LYS C O 1
ATOM 3501 N N . ASN C 1 59 ? -44.172 -23.432 10.611 1.00 72.75 59 ASN C N 1
ATOM 3502 C CA . ASN C 1 59 ? -44.281 -22.351 9.654 1.00 71.43 59 ASN C CA 1
ATOM 3503 C C . ASN C 1 59 ? -42.942 -22.009 9.022 1.00 70.85 59 ASN C C 1
ATOM 3504 O O . ASN C 1 59 ? -42.204 -21.191 9.548 1.00 71.36 59 ASN C O 1
ATOM 3509 N N . HIS C 1 60 ? -42.634 -22.624 7.890 1.00 69.78 60 HIS C N 1
ATOM 3510 C CA . HIS C 1 60 ? -41.392 -22.343 7.205 1.00 68.82 60 HIS C CA 1
ATOM 3511 C C . HIS C 1 60 ? -41.499 -20.957 6.599 1.00 67.87 60 HIS C C 1
ATOM 3512 O O . HIS C 1 60 ? -42.595 -20.439 6.408 1.00 67.14 60 HIS C O 1
ATOM 3519 N N . LEU C 1 61 ? -40.350 -20.357 6.316 1.00 67.14 61 LEU C N 1
ATOM 3520 C CA . LEU C 1 61 ? -40.284 -19.037 5.704 1.00 65.52 61 LEU C CA 1
ATOM 3521 C C . LEU C 1 61 ? -39.391 -19.148 4.486 1.00 64.77 61 LEU C C 1
ATOM 3522 O O . LEU C 1 61 ? -38.371 -19.832 4.518 1.00 65.33 61 LEU C O 1
ATOM 3527 N N . LEU C 1 62 ? -39.779 -18.488 3.406 1.00 62.99 62 LEU C N 1
ATOM 3528 C CA . LEU C 1 62 ? -38.973 -18.499 2.203 1.00 61.55 62 LEU C CA 1
ATOM 3529 C C . LEU C 1 62 ? -38.689 -17.052 1.826 1.00 62.99 62 LEU C C 1
ATOM 3530 O O . LEU C 1 62 ? -39.596 -16.228 1.721 1.00 63.25 62 LEU C O 1
ATOM 3535 N N . ASP C 1 63 ? -37.417 -16.737 1.647 1.00 63.87 63 ASP C N 1
ATOM 3536 C CA . ASP C 1 63 ? -37.023 -15.400 1.282 1.00 65.68 63 ASP C CA 1
ATOM 3537 C C . ASP C 1 63 ? -37.212 -15.231 -0.224 1.00 66.77 63 ASP C C 1
ATOM 3538 O O . ASP C 1 63 ? -36.351 -15.631 -1.003 1.00 68.47 63 ASP C O 1
ATOM 3543 N N . MET C 1 64 ? -38.337 -14.649 -0.637 1.00 66.93 64 MET C N 1
ATOM 3544 C CA . MET C 1 64 ? -38.605 -14.450 -2.061 1.00 68.08 64 MET C CA 1
ATOM 3545 C C . MET C 1 64 ? -38.086 -13.105 -2.523 1.00 69.69 64 MET C C 1
ATOM 3546 O O . MET C 1 64 ? -38.502 -12.593 -3.558 1.00 70.20 64 MET C O 1
ATOM 3551 N N . SER C 1 65 ? -37.171 -12.534 -1.752 1.00 72.16 65 SER C N 1
ATOM 3552 C CA . SER C 1 65 ? -36.607 -11.227 -2.080 1.00 74.08 65 SER C CA 1
ATOM 3553 C C . SER C 1 65 ? -35.912 -11.208 -3.439 1.00 74.38 65 SER C C 1
ATOM 3554 O O . SER C 1 65 ? -36.089 -10.283 -4.235 1.00 74.05 65 SER C O 1
ATOM 3557 N N . LEU C 1 66 ? -35.131 -12.243 -3.697 1.00 75.75 66 LEU C N 1
ATOM 3558 C CA . LEU C 1 66 ? -34.408 -12.380 -4.950 1.00 78.05 66 LEU C CA 1
ATOM 3559 C C . LEU C 1 66 ? -35.349 -12.411 -6.179 1.00 78.10 66 LEU C C 1
ATOM 3560 O O . LEU C 1 66 ? -34.905 -12.334 -7.331 1.00 76.18 66 LEU C O 1
ATOM 3565 N N . LEU C 1 67 ? -36.650 -12.506 -5.927 1.00 78.08 67 LEU C N 1
ATOM 3566 C CA . LEU C 1 67 ? -37.626 -12.544 -7.005 1.00 78.28 67 LEU C CA 1
ATOM 3567 C C . LEU C 1 67 ? -37.772 -11.178 -7.661 1.00 78.98 67 LEU C C 1
ATOM 3568 O O . LEU C 1 67 ? -38.403 -11.039 -8.707 1.00 79.31 67 LEU C O 1
ATOM 3573 N N . ASN C 1 68 ? -37.189 -10.159 -7.050 1.00 80.29 68 ASN C N 1
ATOM 3574 C CA . ASN C 1 68 ? -37.297 -8.821 -7.609 1.00 80.96 68 ASN C CA 1
ATOM 3575 C C . ASN C 1 68 ? -36.300 -8.510 -8.706 1.00 80.12 68 ASN C C 1
ATOM 3576 O O . ASN C 1 68 ? -36.332 -7.423 -9.274 1.00 80.28 68 ASN C O 1
ATOM 3581 N N . GLN C 1 69 ? -35.410 -9.454 -9.002 1.00 79.23 69 GLN C N 1
ATOM 3582 C CA . GLN C 1 69 ? -34.443 -9.259 -10.076 1.00 78.16 69 GLN C CA 1
ATOM 3583 C C . GLN C 1 69 ? -35.291 -9.084 -11.326 1.00 80.21 69 GLN C C 1
ATOM 3584 O O . GLN C 1 69 ? -34.891 -8.432 -12.283 1.00 80.28 69 GLN C O 1
ATOM 3590 N N . LEU C 1 70 ? -36.480 -9.676 -11.288 1.00 82.76 70 LEU C N 1
ATOM 3591 C CA . LEU C 1 70 ? -37.424 -9.628 -12.393 1.00 85.68 70 LEU C CA 1
ATOM 3592 C C . LEU C 1 70 ? -38.321 -8.398 -12.358 1.00 88.58 70 LEU C C 1
ATOM 3593 O O . LEU C 1 70 ? -39.062 -8.146 -13.303 1.00 89.44 70 LEU C O 1
ATOM 3598 N N . ALA C 1 71 ? -38.279 -7.645 -11.264 1.00 92.26 71 ALA C N 1
ATOM 3599 C CA . ALA C 1 71 ? -39.092 -6.436 -11.164 1.00 95.01 71 ALA C CA 1
ATOM 3600 C C . ALA C 1 71 ? -38.574 -5.474 -12.241 1.00 96.69 71 ALA C C 1
ATOM 3601 O O . ALA C 1 71 ? -37.365 -5.381 -12.468 1.00 97.50 71 ALA C O 1
ATOM 3603 N N . PRO C 1 72 ? -39.481 -4.755 -12.920 1.00 97.70 72 PRO C N 1
ATOM 3604 C CA . PRO C 1 72 ? -39.154 -3.798 -13.983 1.00 98.88 72 PRO C CA 1
ATOM 3605 C C . PRO C 1 72 ? -37.835 -3.022 -13.855 1.00 100.21 72 PRO C C 1
ATOM 3606 O O . PRO C 1 72 ? -36.792 -3.474 -14.333 1.00 100.18 72 PRO C O 1
ATOM 3610 N N . ASN C 1 73 ? -37.884 -1.855 -13.216 1.00 101.38 73 ASN C N 1
ATOM 3611 C CA . ASN C 1 73 ? -36.700 -1.002 -13.048 1.00 101.69 73 ASN C CA 1
ATOM 3612 C C . ASN C 1 73 ? -35.423 -1.715 -12.575 1.00 101.67 73 ASN C C 1
ATOM 3613 O O . ASN C 1 73 ? -34.320 -1.180 -12.711 1.00 101.69 73 ASN C O 1
ATOM 3618 N N . ALA C 1 74 ? -35.570 -2.915 -12.024 1.00 101.45 74 ALA C N 1
ATOM 3619 C CA . ALA C 1 74 ? -34.420 -3.669 -11.543 1.00 101.61 74 ALA C CA 1
ATOM 3620 C C . ALA C 1 74 ? -33.665 -4.323 -12.699 1.00 101.69 74 ALA C C 1
ATOM 3621 O O . ALA C 1 74 ? -32.659 -5.008 -12.481 1.00 101.69 74 ALA C O 1
ATOM 3623 N N . LEU C 1 75 ? -34.146 -4.102 -13.925 1.00 101.69 75 LEU C N 1
ATOM 3624 C CA . LEU C 1 75 ? -33.527 -4.678 -15.123 1.00 101.21 75 LEU C CA 1
ATOM 3625 C C . LEU C 1 75 ? -32.505 -3.767 -15.806 1.00 101.27 75 LEU C C 1
ATOM 3626 O O . LEU C 1 75 ? -32.245 -3.910 -17.004 1.00 101.09 75 LEU C O 1
ATOM 3631 N N . THR C 1 76 ? -31.937 -2.835 -15.036 1.00 101.69 76 THR C N 1
ATOM 3632 C CA . THR C 1 76 ? -30.910 -1.889 -15.510 1.00 101.69 76 THR C CA 1
ATOM 3633 C C . THR C 1 76 ? -30.231 -1.184 -14.334 1.00 101.69 76 THR C C 1
ATOM 3634 O O . THR C 1 76 ? -30.709 -1.247 -13.194 1.00 101.69 76 THR C O 1
ATOM 3638 N N . SER C 1 91 ? -43.926 0.193 -10.443 1.00 101.69 91 SER C N 1
ATOM 3639 C CA . SER C 1 91 ? -42.956 -0.319 -11.409 1.00 101.56 91 SER C CA 1
ATOM 3640 C C . SER C 1 91 ? -42.013 -1.328 -10.751 1.00 101.69 91 SER C C 1
ATOM 3641 O O . SER C 1 91 ? -40.815 -1.361 -11.056 1.00 101.69 91 SER C O 1
ATOM 3644 N N . THR C 1 92 ? -42.554 -2.147 -9.850 1.00 101.69 92 THR C N 1
ATOM 3645 C CA . THR C 1 92 ? -41.752 -3.153 -9.151 1.00 101.69 92 THR C CA 1
ATOM 3646 C C . THR C 1 92 ? -42.510 -4.468 -8.957 1.00 101.69 92 THR C C 1
ATOM 3647 O O . THR C 1 92 ? -42.156 -5.277 -8.091 1.00 101.69 92 THR C O 1
ATOM 3651 N N . PHE C 1 93 ? -43.554 -4.680 -9.755 1.00 101.69 93 PHE C N 1
ATOM 3652 C CA . PHE C 1 93 ? -44.339 -5.907 -9.652 1.00 101.69 93 PHE C CA 1
ATOM 3653 C C . PHE C 1 93 ? -43.763 -6.967 -10.591 1.00 101.62 93 PHE C C 1
ATOM 3654 O O . PHE C 1 93 ? -43.133 -6.653 -11.610 1.00 101.54 93 PHE C O 1
ATOM 3662 N N . VAL C 1 94 ? -43.970 -8.225 -10.225 1.00 100.66 94 VAL C N 1
ATOM 3663 C CA . VAL C 1 94 ? -43.516 -9.344 -11.032 1.00 98.53 94 VAL C CA 1
ATOM 3664 C C . VAL C 1 94 ? -44.792 -10.028 -11.519 1.00 96.05 94 VAL C C 1
ATOM 3665 O O . VAL C 1 94 ? -45.580 -10.548 -10.726 1.00 96.11 94 VAL C O 1
ATOM 3669 N N . PRO C 1 95 ? -45.028 -10.007 -12.835 1.00 93.53 95 PRO C N 1
ATOM 3670 C CA . PRO C 1 95 ? -46.224 -10.632 -13.402 1.00 91.26 95 PRO C CA 1
ATOM 3671 C C . PRO C 1 95 ? -46.285 -12.142 -13.180 1.00 89.09 95 PRO C C 1
ATOM 3672 O O . PRO C 1 95 ? -45.269 -12.841 -13.231 1.00 87.35 95 PRO C O 1
ATOM 3676 N N . GLY C 1 96 ? -47.494 -12.630 -12.925 1.00 87.21 96 GLY C N 1
ATOM 3677 C CA . GLY C 1 96 ? -47.685 -14.044 -12.681 1.00 84.57 96 GLY C CA 1
ATOM 3678 C C . GLY C 1 96 ? -46.684 -14.586 -11.680 1.00 82.93 96 GLY C C 1
ATOM 3679 O O . GLY C 1 96 ? -45.934 -15.508 -11.992 1.00 82.03 96 GLY C O 1
ATOM 3680 N N . ARG C 1 97 ? -46.653 -14.025 -10.477 1.00 81.20 97 ARG C N 1
ATOM 3681 C CA . ARG C 1 97 ? -45.711 -14.525 -9.497 1.00 80.23 97 ARG C CA 1
ATOM 3682 C C . ARG C 1 97 ? -46.251 -15.745 -8.765 1.00 77.42 97 ARG C C 1
ATOM 3683 O O . ARG C 1 97 ? -45.477 -16.524 -8.189 1.00 77.12 97 ARG C O 1
ATOM 3691 N N . ASN C 1 98 ? -47.572 -15.926 -8.796 1.00 72.83 98 ASN C N 1
ATOM 3692 C CA . ASN C 1 98 ? -48.174 -17.088 -8.152 1.00 68.75 98 ASN C CA 1
ATOM 3693 C C . ASN C 1 98 ? -47.566 -18.351 -8.736 1.00 66.93 98 ASN C C 1
ATOM 3694 O O . ASN C 1 98 ? -47.452 -19.373 -8.060 1.00 67.87 98 ASN C O 1
ATOM 3699 N N . LEU C 1 99 ? -47.185 -18.281 -10.003 1.00 63.73 99 LEU C N 1
ATOM 3700 C CA . LEU C 1 99 ? -46.563 -19.412 -10.652 1.00 61.25 99 LEU C CA 1
ATOM 3701 C C . LEU C 1 99 ? -45.369 -19.779 -9.780 1.00 60.88 99 LEU C C 1
ATOM 3702 O O . LEU C 1 99 ? -45.204 -20.940 -9.399 1.00 60.61 99 LEU C O 1
ATOM 3707 N N . VAL C 1 100 ? -44.561 -18.770 -9.443 1.00 60.05 100 VAL C N 1
ATOM 3708 C CA . VAL C 1 100 ? -43.375 -18.941 -8.598 1.00 58.93 100 VAL C CA 1
ATOM 3709 C C . VAL C 1 100 ? -43.731 -19.386 -7.172 1.00 57.44 100 VAL C C 1
ATOM 3710 O O . VAL C 1 100 ? -43.107 -20.285 -6.602 1.00 55.05 100 VAL C O 1
ATOM 3714 N N . PHE C 1 101 ? -44.738 -18.758 -6.589 1.00 56.48 101 PHE C N 1
ATOM 3715 C CA . PHE C 1 101 ? -45.114 -19.141 -5.244 1.00 57.72 101 PHE C CA 1
ATOM 3716 C C . PHE C 1 101 ? -45.567 -20.579 -5.161 1.00 56.95 101 PHE C C 1
ATOM 3717 O O . PHE C 1 101 ? -45.181 -21.307 -4.247 1.00 58.58 101 PHE C O 1
ATOM 3725 N N . LEU C 1 102 ? -46.391 -20.995 -6.115 1.00 55.59 102 LEU C N 1
ATOM 3726 C CA . LEU C 1 102 ? -46.876 -22.359 -6.114 1.00 52.05 102 LEU C CA 1
ATOM 3727 C C . LEU C 1 102 ? -45.716 -23.275 -6.455 1.00 51.08 102 LEU C C 1
ATOM 3728 O O . LEU C 1 102 ? -45.611 -24.363 -5.893 1.00 49.86 102 LEU C O 1
ATOM 3733 N N . SER C 1 103 ? -44.843 -22.832 -7.360 1.00 49.46 103 SER C N 1
ATOM 3734 C CA . SER C 1 103 ? -43.682 -23.640 -7.737 1.00 50.79 103 SER C CA 1
ATOM 3735 C C . SER C 1 103 ? -42.871 -23.951 -6.503 1.00 52.42 103 SER C C 1
ATOM 3736 O O . SER C 1 103 ? -42.485 -25.097 -6.282 1.00 53.41 103 SER C O 1
ATOM 3739 N N . PHE C 1 104 ? -42.606 -22.917 -5.704 1.00 53.29 104 PHE C N 1
ATOM 3740 C CA . PHE C 1 104 ? -41.816 -23.078 -4.489 1.00 53.66 104 PHE C CA 1
ATOM 3741 C C . PHE C 1 104 ? -42.540 -23.867 -3.394 1.00 52.98 104 PHE C C 1
ATOM 3742 O O . PHE C 1 104 ? -41.938 -24.716 -2.737 1.00 53.20 104 PHE C O 1
ATOM 3750 N N . ALA C 1 105 ? -43.823 -23.593 -3.193 1.00 52.45 105 ALA C N 1
ATOM 3751 C CA . ALA C 1 105 ? -44.589 -24.318 -2.187 1.00 53.80 105 ALA C CA 1
ATOM 3752 C C . ALA C 1 105 ? -44.578 -25.813 -2.522 1.00 55.33 105 ALA C C 1
ATOM 3753 O O . ALA C 1 105 ? -44.589 -26.658 -1.625 1.00 55.97 105 ALA C O 1
ATOM 3755 N N . SER C 1 106 ? -44.534 -26.128 -3.814 1.00 55.77 106 SER C N 1
ATOM 3756 C CA . SER C 1 106 ? -44.516 -27.511 -4.275 1.00 57.70 106 SER C CA 1
ATOM 3757 C C . SER C 1 106 ? -43.155 -28.182 -4.109 1.00 58.20 106 SER C C 1
ATOM 3758 O O . SER C 1 106 ? -43.079 -29.393 -3.887 1.00 59.96 106 SER C O 1
ATOM 3761 N N . ILE C 1 107 ? -42.076 -27.420 -4.243 1.00 57.97 107 ILE C N 1
ATOM 3762 C CA . ILE C 1 107 ? -40.754 -28.009 -4.058 1.00 57.55 107 ILE C CA 1
ATOM 3763 C C . ILE C 1 107 ? -40.622 -28.244 -2.562 1.00 57.48 107 ILE C C 1
ATOM 3764 O O . ILE C 1 107 ? -40.109 -29.269 -2.128 1.00 56.69 107 ILE C O 1
ATOM 3769 N N . LEU C 1 108 ? -41.119 -27.290 -1.780 1.00 57.87 108 LEU C N 1
ATOM 3770 C CA . LEU C 1 108 ? -41.093 -27.394 -0.327 1.00 59.02 108 LEU C CA 1
ATOM 3771 C C . LEU C 1 108 ? -41.942 -28.599 0.115 1.00 59.10 108 LEU C C 1
ATOM 3772 O O . LEU C 1 108 ? -41.488 -29.443 0.891 1.00 57.15 108 LEU C O 1
ATOM 3777 N N . ALA C 1 109 ? -43.175 -28.669 -0.388 1.00 59.42 109 ALA C N 1
ATOM 3778 C CA . ALA C 1 109 ? -44.076 -29.780 -0.081 1.00 58.96 109 ALA C CA 1
ATOM 3779 C C . ALA C 1 109 ? -43.314 -31.089 -0.328 1.00 59.72 109 ALA C C 1
ATOM 3780 O O . ALA C 1 109 ? -43.264 -31.987 0.528 1.00 60.34 109 ALA C O 1
ATOM 3782 N N . TYR C 1 110 ? -42.714 -31.183 -1.511 1.00 58.28 110 TYR C N 1
ATOM 3783 C CA . TYR C 1 110 ? -41.940 -32.351 -1.891 1.00 57.48 110 TYR C CA 1
ATOM 3784 C C . TYR C 1 110 ? -40.913 -32.759 -0.827 1.00 58.45 110 TYR C C 1
ATOM 3785 O O . TYR C 1 110 ? -40.834 -33.928 -0.434 1.00 57.83 110 TYR C O 1
ATOM 3794 N N . GLN C 1 111 ? -40.131 -31.781 -0.367 1.00 58.47 111 GLN C N 1
ATOM 3795 C CA . GLN C 1 111 ? -39.098 -32.003 0.637 1.00 56.95 111 GLN C CA 1
ATOM 3796 C C . GLN C 1 111 ? -39.665 -32.444 1.971 1.00 57.28 111 GLN C C 1
ATOM 3797 O O . GLN C 1 111 ? -39.178 -33.388 2.577 1.00 59.61 111 GLN C O 1
ATOM 3803 N N . ILE C 1 112 ? -40.693 -31.766 2.445 1.00 57.35 112 ILE C N 1
ATOM 3804 C CA . ILE C 1 112 ? -41.268 -32.141 3.724 1.00 56.68 112 ILE C CA 1
ATOM 3805 C C . ILE C 1 112 ? -42.279 -33.261 3.571 1.00 57.69 112 ILE C C 1
ATOM 3806 O O . ILE C 1 112 ? -43.065 -33.515 4.483 1.00 58.18 112 ILE C O 1
ATOM 3811 N N . GLY C 1 113 ? -42.276 -33.911 2.411 1.00 57.35 113 GLY C N 1
ATOM 3812 C CA . GLY C 1 113 ? -43.202 -35.003 2.172 1.00 59.04 113 GLY C CA 1
ATOM 3813 C C . GLY C 1 113 ? -44.682 -34.710 2.369 1.00 60.34 113 GLY C C 1
ATOM 3814 O O . GLY C 1 113 ? -45.342 -35.341 3.190 1.00 60.64 113 GLY C O 1
ATOM 3815 N N . ALA C 1 114 ? -45.212 -33.751 1.618 1.00 61.64 114 ALA C N 1
ATOM 3816 C CA . ALA C 1 114 ? -46.631 -33.412 1.702 1.00 62.14 114 ALA C CA 1
ATOM 3817 C C . ALA C 1 114 ? -47.244 -33.608 0.311 1.00 62.94 114 ALA C C 1
ATOM 3818 O O . ALA C 1 114 ? -46.592 -33.340 -0.705 1.00 63.25 114 ALA C O 1
ATOM 3820 N N . ARG C 1 115 ? -48.483 -34.096 0.261 1.00 62.93 115 ARG C N 1
ATOM 3821 C CA . ARG C 1 115 ? -49.138 -34.317 -1.023 1.00 62.90 115 ARG C CA 1
ATOM 3822 C C . ARG C 1 115 ? -50.028 -33.143 -1.351 1.00 62.23 115 ARG C C 1
ATOM 3823 O O . ARG C 1 115 ? -50.134 -32.715 -2.502 1.00 62.53 115 ARG C O 1
ATOM 3831 N N . HIS C 1 116 ? -50.654 -32.616 -0.313 1.00 61.50 116 HIS C N 1
ATOM 3832 C CA . HIS C 1 116 ? -51.576 -31.514 -0.465 1.00 61.61 116 HIS C CA 1
ATOM 3833 C C . HIS C 1 116 ? -50.961 -30.148 -0.199 1.00 61.44 116 HIS C C 1
ATOM 3834 O O . HIS C 1 116 ? -50.278 -29.936 0.794 1.00 62.55 116 HIS C O 1
ATOM 3841 N N . ILE C 1 117 ? -51.205 -29.232 -1.129 1.00 60.87 117 ILE C N 1
ATOM 3842 C CA . ILE C 1 117 ? -50.715 -27.865 -1.066 1.00 58.53 117 ILE C CA 1
ATOM 3843 C C . ILE C 1 117 ? -51.967 -27.008 -1.073 1.00 59.27 117 ILE C C 1
ATOM 3844 O O . ILE C 1 117 ? -52.668 -26.969 -2.079 1.00 59.11 117 ILE C O 1
ATOM 3849 N N . ILE C 1 118 ? -52.278 -26.344 0.038 1.00 59.95 118 ILE C N 1
ATOM 3850 C CA . ILE C 1 118 ? -53.478 -25.515 0.075 1.00 60.93 118 ILE C CA 1
ATOM 3851 C C . ILE C 1 118 ? -53.081 -24.085 -0.165 1.00 60.32 118 ILE C C 1
ATOM 3852 O O . ILE C 1 118 ? -52.018 -23.665 0.257 1.00 61.11 118 ILE C O 1
ATOM 3857 N N . THR C 1 119 ? -53.935 -23.341 -0.850 1.00 61.32 119 THR C N 1
ATOM 3858 C CA . THR C 1 119 ? -53.646 -21.954 -1.156 1.00 64.46 119 THR C CA 1
ATOM 3859 C C . THR C 1 119 ? -54.925 -21.133 -1.173 1.00 66.23 119 THR C C 1
ATOM 3860 O O . THR C 1 119 ? -55.964 -21.585 -1.637 1.00 66.89 119 THR C O 1
ATOM 3864 N N . GLY C 1 120 ? -54.836 -19.912 -0.671 1.00 69.04 120 GLY C N 1
ATOM 3865 C CA . GLY C 1 120 ? -56.002 -19.065 -0.593 1.00 72.30 120 GLY C CA 1
ATOM 3866 C C . GLY C 1 120 ? -56.436 -18.339 -1.842 1.00 76.00 120 GLY C C 1
ATOM 3867 O O . GLY C 1 120 ? -57.497 -17.719 -1.820 1.00 78.17 120 GLY C O 1
ATOM 3868 N N . VAL C 1 121 ? -55.659 -18.389 -2.923 1.00 78.81 121 VAL C N 1
ATOM 3869 C CA . VAL C 1 121 ? -56.072 -17.688 -4.137 1.00 82.87 121 VAL C CA 1
ATOM 3870 C C . VAL C 1 121 ? -57.508 -18.054 -4.524 1.00 87.68 121 VAL C C 1
ATOM 3871 O O . VAL C 1 121 ? -57.935 -19.209 -4.396 1.00 89.28 121 VAL C O 1
ATOM 3875 N N . CYS C 1 122 ? -58.266 -17.058 -4.967 1.00 91.77 122 CYS C N 1
ATOM 3876 C CA . CYS C 1 122 ? -59.643 -17.295 -5.369 1.00 95.71 122 CYS C CA 1
ATOM 3877 C C . CYS C 1 122 ? -59.957 -16.546 -6.661 1.00 97.44 122 CYS C C 1
ATOM 3878 O O . CYS C 1 122 ? -59.071 -15.929 -7.261 1.00 98.09 122 CYS C O 1
ATOM 3881 N N . GLU C 1 123 ? -61.216 -16.609 -7.090 1.00 99.49 123 GLU C N 1
ATOM 3882 C CA . GLU C 1 123 ? -61.641 -15.959 -8.329 1.00 100.28 123 GLU C CA 1
ATOM 3883 C C . GLU C 1 123 ? -63.164 -15.956 -8.462 1.00 100.01 123 GLU C C 1
ATOM 3884 O O . GLU C 1 123 ? -63.724 -15.180 -9.235 1.00 100.26 123 GLU C O 1
ATOM 3890 N N . GLY C 1 128 ? -58.890 -11.373 -10.174 1.00 83.93 128 GLY C N 1
ATOM 3891 C CA . GLY C 1 128 ? -58.869 -10.474 -11.320 1.00 84.12 128 GLY C CA 1
ATOM 3892 C C . GLY C 1 128 ? -57.648 -10.596 -12.230 1.00 83.78 128 GLY C C 1
ATOM 3893 O O . GLY C 1 128 ? -57.668 -10.130 -13.368 1.00 83.58 128 GLY C O 1
ATOM 3894 N N . TYR C 1 129 ? -56.574 -11.206 -11.735 1.00 83.30 129 TYR C N 1
ATOM 3895 C CA . TYR C 1 129 ? -55.363 -11.384 -12.535 1.00 81.60 129 TYR C CA 1
ATOM 3896 C C . TYR C 1 129 ? -55.285 -12.816 -13.058 1.00 78.93 129 TYR C C 1
ATOM 3897 O O . TYR C 1 129 ? -55.768 -13.754 -12.415 1.00 78.84 129 TYR C O 1
ATOM 3906 N N . PRO C 1 130 ? -54.660 -13.004 -14.229 1.00 75.43 130 PRO C N 1
ATOM 3907 C CA . PRO C 1 130 ? -54.527 -14.329 -14.824 1.00 72.41 130 PRO C CA 1
ATOM 3908 C C . PRO C 1 130 ? -54.044 -15.427 -13.883 1.00 71.12 130 PRO C C 1
ATOM 3909 O O . PRO C 1 130 ? -54.611 -16.516 -13.881 1.00 70.71 130 PRO C O 1
ATOM 3913 N N . ASP C 1 131 ? -53.020 -15.153 -13.077 1.00 70.02 131 ASP C N 1
ATOM 3914 C CA . ASP C 1 131 ? -52.491 -16.177 -12.173 1.00 69.30 131 ASP C CA 1
ATOM 3915 C C . ASP C 1 131 ? -53.289 -16.419 -10.878 1.00 68.74 131 ASP C C 1
ATOM 3916 O O . ASP C 1 131 ? -52.758 -16.908 -9.884 1.00 68.38 131 ASP C O 1
ATOM 3921 N N . CYS C 1 132 ? -54.573 -16.093 -10.906 1.00 67.72 132 CYS C N 1
ATOM 3922 C CA . CYS C 1 132 ? -55.438 -16.319 -9.761 1.00 68.20 132 CYS C CA 1
ATOM 3923 C C . CYS C 1 132 ? -56.608 -17.168 -10.218 1.00 66.99 132 CYS C C 1
ATOM 3924 O O . CYS C 1 132 ? -57.457 -17.559 -9.419 1.00 68.77 132 CYS C O 1
ATOM 3927 N N . ARG C 1 133 ? -56.637 -17.452 -11.515 1.00 65.66 133 ARG C N 1
ATOM 3928 C CA . ARG C 1 133 ? -57.702 -18.230 -12.141 1.00 63.36 133 ARG C CA 1
ATOM 3929 C C . ARG C 1 133 ? -57.609 -19.722 -11.878 1.00 61.33 133 ARG C C 1
ATOM 3930 O O . ARG C 1 133 ? -56.520 -20.279 -11.829 1.00 60.09 133 ARG C O 1
ATOM 3938 N N . ASP C 1 134 ? -58.772 -20.351 -11.714 1.00 60.31 134 ASP C N 1
ATOM 3939 C CA . ASP C 1 134 ? -58.894 -21.784 -11.462 1.00 58.97 134 ASP C CA 1
ATOM 3940 C C . ASP C 1 134 ? -58.135 -22.525 -12.556 1.00 58.64 134 ASP C C 1
ATOM 3941 O O . ASP C 1 134 ? -57.448 -23.512 -12.310 1.00 59.37 134 ASP C O 1
ATOM 3946 N N . GLU C 1 135 ? -58.266 -22.021 -13.770 1.00 58.35 135 GLU C N 1
ATOM 3947 C CA . GLU C 1 135 ? -57.607 -22.579 -14.941 1.00 59.03 135 GLU C CA 1
ATOM 3948 C C . GLU C 1 135 ? -56.113 -22.663 -14.689 1.00 59.34 135 GLU C C 1
ATOM 3949 O O . GLU C 1 135 ? -55.490 -23.714 -14.851 1.00 60.09 135 GLU C O 1
ATOM 3955 N N . PHE C 1 136 ? -55.543 -21.524 -14.306 1.00 59.14 136 PHE C N 1
ATOM 3956 C CA . PHE C 1 136 ? -54.125 -21.431 -14.022 1.00 56.12 136 PHE C CA 1
ATOM 3957 C C . PHE C 1 136 ? -53.734 -22.378 -12.919 1.00 54.18 136 PHE C C 1
ATOM 3958 O O . PHE C 1 136 ? -52.835 -23.191 -13.085 1.00 54.39 136 PHE C O 1
ATOM 3966 N N . VAL C 1 137 ? -54.403 -22.268 -11.781 1.00 52.38 137 VAL C N 1
ATOM 3967 C CA . VAL C 1 137 ? -54.069 -23.129 -10.662 1.00 51.87 137 VAL C CA 1
ATOM 3968 C C . VAL C 1 137 ? -54.055 -24.588 -11.078 1.00 52.08 137 VAL C C 1
ATOM 3969 O O . VAL C 1 137 ? -53.121 -25.320 -10.735 1.00 52.90 137 VAL C O 1
ATOM 3973 N N . LYS C 1 138 ? -55.080 -25.009 -11.821 1.00 50.81 138 LYS C N 1
ATOM 3974 C CA . LYS C 1 138 ? -55.173 -26.394 -12.291 1.00 49.52 138 LYS C CA 1
ATOM 3975 C C . LYS C 1 138 ? -54.022 -26.776 -13.234 1.00 50.02 138 LYS C C 1
ATOM 3976 O O . LYS C 1 138 ? -53.376 -27.814 -13.053 1.00 49.68 138 LYS C O 1
ATOM 3982 N N . SER C 1 139 ? -53.765 -25.954 -14.245 1.00 49.59 139 SER C N 1
ATOM 3983 C CA . SER C 1 139 ? -52.674 -26.245 -15.154 1.00 49.82 139 SER C CA 1
ATOM 3984 C C . SER C 1 139 ? -51.363 -26.290 -14.366 1.00 50.67 139 SER C C 1
ATOM 3985 O O . SER C 1 139 ? -50.470 -27.070 -14.671 1.00 47.64 139 SER C O 1
ATOM 3988 N N . CYS C 1 140 ? -51.269 -25.439 -13.346 1.00 53.39 140 CYS C N 1
ATOM 3989 C CA . CYS C 1 140 ? -50.090 -25.341 -12.478 1.00 54.50 140 CYS C CA 1
ATOM 3990 C C . CYS C 1 140 ? -49.860 -26.651 -11.699 1.00 54.55 140 CYS C C 1
ATOM 3991 O O . CYS C 1 140 ? -48.727 -27.141 -11.581 1.00 54.20 140 CYS C O 1
ATOM 3994 N N . ASN C 1 141 ? -50.947 -27.209 -11.171 1.00 52.91 141 ASN C N 1
ATOM 3995 C CA . ASN C 1 141 ? -50.882 -28.462 -10.437 1.00 51.57 141 ASN C CA 1
ATOM 3996 C C . ASN C 1 141 ? -50.337 -29.584 -11.335 1.00 51.29 141 ASN C C 1
ATOM 3997 O O . ASN C 1 141 ? -49.575 -30.431 -10.895 1.00 52.17 141 ASN C O 1
ATOM 4002 N N . VAL C 1 142 ? -50.727 -29.589 -12.599 1.00 50.90 142 VAL C N 1
ATOM 4003 C CA . VAL C 1 142 ? -50.253 -30.615 -13.509 1.00 49.96 142 VAL C CA 1
ATOM 4004 C C . VAL C 1 142 ? -48.758 -30.432 -13.737 1.00 51.64 142 VAL C C 1
ATOM 4005 O O . VAL C 1 142 ? -48.006 -31.401 -13.717 1.00 52.20 142 VAL C O 1
ATOM 4009 N N . THR C 1 143 ? -48.336 -29.185 -13.960 1.00 52.37 143 THR C N 1
ATOM 4010 C CA . THR C 1 143 ? -46.930 -28.865 -14.213 1.00 52.17 143 THR C CA 1
ATOM 4011 C C . THR C 1 143 ? -46.004 -29.295 -13.082 1.00 52.54 143 THR C C 1
ATOM 4012 O O . THR C 1 143 ? -44.923 -29.836 -13.338 1.00 51.88 143 THR C O 1
ATOM 4016 N N . VAL C 1 144 ? -46.414 -29.038 -11.838 1.00 51.47 144 VAL C N 1
ATOM 4017 C CA . VAL C 1 144 ? -45.603 -29.432 -10.698 1.00 50.84 144 VAL C CA 1
ATOM 4018 C C . VAL C 1 144 ? -45.538 -30.961 -10.578 1.00 51.13 144 VAL C C 1
ATOM 4019 O O . VAL C 1 144 ? -44.466 -31.516 -10.335 1.00 52.16 144 VAL C O 1
ATOM 4023 N N . ASN C 1 145 ? -46.668 -31.648 -10.752 1.00 49.39 145 ASN C N 1
ATOM 4024 C CA . ASN C 1 145 ? -46.679 -33.105 -10.682 1.00 48.50 145 ASN C CA 1
ATOM 4025 C C . ASN C 1 145 ? -45.693 -33.675 -11.715 1.00 49.51 145 ASN C C 1
ATOM 4026 O O . ASN C 1 145 ? -44.952 -34.616 -11.437 1.00 48.06 145 ASN C O 1
ATOM 4031 N N . LEU C 1 146 ? -45.686 -33.091 -12.908 1.00 49.70 146 LEU C N 1
ATOM 4032 C CA . LEU C 1 146 ? -44.811 -33.541 -13.974 1.00 50.36 146 LEU C CA 1
ATOM 4033 C C . LEU C 1 146 ? -43.364 -33.151 -13.745 1.00 52.84 146 LEU C C 1
ATOM 4034 O O . LEU C 1 146 ? -42.442 -33.832 -14.214 1.00 54.30 146 LEU C O 1
ATOM 4039 N N . ALA C 1 147 ? -43.162 -32.040 -13.049 1.00 52.53 147 ALA C N 1
ATOM 4040 C CA . ALA C 1 147 ? -41.823 -31.554 -12.799 1.00 52.96 147 ALA C CA 1
ATOM 4041 C C . ALA C 1 147 ? -41.128 -32.364 -11.728 1.00 54.39 147 ALA C C 1
ATOM 4042 O O . ALA C 1 147 ? -39.907 -32.501 -11.727 1.00 55.54 147 ALA C O 1
ATOM 4044 N N . MET C 1 148 ? -41.899 -32.936 -10.823 1.00 56.12 148 MET C N 1
ATOM 4045 C CA . MET C 1 148 ? -41.284 -33.689 -9.746 1.00 58.32 148 MET C CA 1
ATOM 4046 C C . MET C 1 148 ? -41.776 -35.103 -9.514 1.00 60.58 148 MET C C 1
ATOM 4047 O O . MET C 1 148 ? -41.587 -35.637 -8.425 1.00 61.34 148 MET C O 1
ATOM 4052 N N . GLU C 1 149 ? -42.376 -35.710 -10.539 1.00 62.99 149 GLU C N 1
ATOM 4053 C CA . GLU C 1 149 ? -42.921 -37.066 -10.454 1.00 63.61 149 GLU C CA 1
ATOM 4054 C C . GLU C 1 149 ? -43.593 -37.360 -9.123 1.00 63.22 149 GLU C C 1
ATOM 4055 O O . GLU C 1 149 ? -43.204 -38.293 -8.429 1.00 63.68 149 GLU C O 1
ATOM 4061 N N . LYS C 1 150 ? -44.607 -36.561 -8.781 1.00 62.91 150 LYS C N 1
ATOM 4062 C CA . LYS C 1 150 ? -45.355 -36.710 -7.524 1.00 63.84 150 LYS C CA 1
ATOM 4063 C C . LYS C 1 150 ? -46.821 -36.289 -7.692 1.00 62.49 150 LYS C C 1
ATOM 4064 O O . LYS C 1 150 ? -47.113 -35.236 -8.259 1.00 62.30 150 LYS C O 1
ATOM 4070 N N . PRO C 1 151 ? -47.757 -37.100 -7.170 1.00 60.78 151 PRO C N 1
ATOM 4071 C CA . PRO C 1 151 ? -49.209 -36.895 -7.218 1.00 58.23 151 PRO C CA 1
ATOM 4072 C C . PRO C 1 151 ? -49.694 -35.716 -6.406 1.00 56.59 151 PRO C C 1
ATOM 4073 O O . PRO C 1 151 ? -50.591 -35.883 -5.600 1.00 57.27 151 PRO C O 1
ATOM 4077 N N . PHE C 1 152 ? -49.118 -34.536 -6.597 1.00 54.64 152 PHE C N 1
ATOM 4078 C CA . PHE C 1 152 ? -49.551 -33.370 -5.832 1.00 52.83 152 PHE C CA 1
ATOM 4079 C C . PHE C 1 152 ? -50.987 -32.963 -6.121 1.00 52.06 152 PHE C C 1
ATOM 4080 O O . PHE C 1 152 ? -51.508 -33.181 -7.220 1.00 52.86 152 PHE C O 1
ATOM 4088 N N . VAL C 1 153 ? -51.603 -32.341 -5.126 1.00 49.71 153 VAL C N 1
ATOM 4089 C CA . VAL C 1 153 ? -52.972 -31.861 -5.222 1.00 49.67 153 VAL C CA 1
ATOM 4090 C C . VAL C 1 153 ? -53.049 -30.440 -4.655 1.00 49.47 153 VAL C C 1
ATOM 4091 O O . VAL C 1 153 ? -52.967 -30.249 -3.443 1.00 51.11 153 VAL C O 1
ATOM 4095 N N . ILE C 1 154 ? -53.203 -29.449 -5.522 1.00 46.94 154 ILE C N 1
ATOM 4096 C CA . ILE C 1 154 ? -53.298 -28.063 -5.083 1.00 46.39 154 ILE C CA 1
ATOM 4097 C C . ILE C 1 154 ? -54.765 -27.740 -4.791 1.00 47.64 154 ILE C C 1
ATOM 4098 O O . ILE C 1 154 ? -55.557 -27.650 -5.716 1.00 48.94 154 ILE C O 1
ATOM 4103 N N . HIS C 1 155 ? -55.124 -27.572 -3.514 1.00 49.58 155 HIS C N 1
ATOM 4104 C CA . HIS C 1 155 ? -56.517 -27.281 -3.092 1.00 50.00 155 HIS C CA 1
ATOM 4105 C C . HIS C 1 155 ? -56.793 -25.792 -2.933 1.00 51.51 155 HIS C C 1
ATOM 4106 O O . HIS C 1 155 ? -56.124 -25.132 -2.140 1.00 54.59 155 HIS C O 1
ATOM 4113 N N . THR C 1 156 ? -57.780 -25.250 -3.640 1.00 50.83 156 THR C N 1
ATOM 4114 C CA . THR C 1 156 ? -58.073 -23.816 -3.494 1.00 51.99 156 THR C CA 1
ATOM 4115 C C . THR C 1 156 ? -59.483 -23.601 -2.945 1.00 52.65 156 THR C C 1
ATOM 4116 O O . THR C 1 156 ? -60.326 -23.015 -3.601 1.00 53.61 156 THR C O 1
ATOM 4120 N N . PRO C 1 157 ? -59.730 -24.036 -1.705 1.00 53.22 157 PRO C N 1
ATOM 4121 C CA . PRO C 1 157 ? -61.010 -23.947 -1.003 1.00 53.68 157 PRO C CA 1
ATOM 4122 C C . PRO C 1 157 ? -61.827 -22.668 -1.056 1.00 54.74 157 PRO C C 1
ATOM 4123 O O . PRO C 1 157 ? -62.978 -22.666 -0.637 1.00 56.59 157 PRO C O 1
ATOM 4127 N N . LEU C 1 158 ? -61.270 -21.585 -1.569 1.00 55.85 158 LEU C N 1
ATOM 4128 C CA . LEU C 1 158 ? -62.038 -20.343 -1.617 1.00 56.76 158 LEU C CA 1
ATOM 4129 C C . LEU C 1 158 ? -62.192 -19.859 -3.051 1.00 57.46 158 LEU C C 1
ATOM 4130 O O . LEU C 1 158 ? -62.597 -18.719 -3.288 1.00 58.38 158 LEU C O 1
ATOM 4135 N N . MET C 1 159 ? -61.861 -20.727 -3.997 1.00 57.06 159 MET C N 1
ATOM 4136 C CA . MET C 1 159 ? -61.922 -20.397 -5.413 1.00 56.89 159 MET C CA 1
ATOM 4137 C C . MET C 1 159 ? -63.274 -19.884 -5.884 1.00 56.65 159 MET C C 1
ATOM 4138 O O . MET C 1 159 ? -63.353 -18.980 -6.725 1.00 57.38 159 MET C O 1
ATOM 4143 N N . TRP C 1 160 ? -64.338 -20.449 -5.334 1.00 56.38 160 TRP C N 1
ATOM 4144 C CA . TRP C 1 160 ? -65.681 -20.041 -5.724 1.00 57.69 160 TRP C CA 1
ATOM 4145 C C . TRP C 1 160 ? -66.478 -19.423 -4.575 1.00 60.06 160 TRP C C 1
ATOM 4146 O O . TRP C 1 160 ? -67.681 -19.653 -4.446 1.00 62.46 160 TRP C O 1
ATOM 4157 N N . LEU C 1 161 ? -65.810 -18.646 -3.736 1.00 61.05 161 LEU C N 1
ATOM 4158 C CA . LEU C 1 161 ? -66.471 -18.006 -2.623 1.00 61.17 161 LEU C CA 1
ATOM 4159 C C . LEU C 1 161 ? -66.233 -16.519 -2.707 1.00 63.21 161 LEU C C 1
ATOM 4160 O O . LEU C 1 161 ? -65.281 -16.072 -3.339 1.00 63.51 161 LEU C O 1
ATOM 4165 N N . ASN C 1 162 ? -67.118 -15.745 -2.096 1.00 66.33 162 ASN C N 1
ATOM 4166 C CA . ASN C 1 162 ? -66.961 -14.295 -2.070 1.00 68.03 162 ASN C CA 1
ATOM 4167 C C . ASN C 1 162 ? -66.574 -13.924 -0.649 1.00 68.84 162 ASN C C 1
ATOM 4168 O O . ASN C 1 162 ? -66.472 -14.793 0.228 1.00 68.42 162 ASN C O 1
ATOM 4173 N N . LYS C 1 163 ? -66.367 -12.636 -0.420 1.00 69.56 163 LYS C N 1
ATOM 4174 C CA . LYS C 1 163 ? -65.980 -12.185 0.901 1.00 71.06 163 LYS C CA 1
ATOM 4175 C C . LYS C 1 163 ? -66.985 -12.715 1.920 1.00 70.68 163 LYS C C 1
ATOM 4176 O O . LYS C 1 163 ? -66.611 -13.316 2.934 1.00 70.32 163 LYS C O 1
ATOM 4182 N N . ALA C 1 164 ? -68.264 -12.513 1.621 1.00 70.19 164 ALA C N 1
ATOM 4183 C CA . ALA C 1 164 ? -69.350 -12.949 2.494 1.00 70.39 164 ALA C CA 1
ATOM 4184 C C . ALA C 1 164 ? -69.297 -14.439 2.832 1.00 70.83 164 ALA C C 1
ATOM 4185 O O . ALA C 1 164 ? -69.432 -14.841 3.996 1.00 69.39 164 ALA C O 1
ATOM 4187 N N . GLU C 1 165 ? -69.101 -15.252 1.800 1.00 71.81 165 GLU C N 1
ATOM 4188 C CA . GLU C 1 165 ? -69.032 -16.696 1.951 1.00 72.12 165 GLU C CA 1
ATOM 4189 C C . GLU C 1 165 ? -67.814 -17.164 2.740 1.00 72.19 165 GLU C C 1
ATOM 4190 O O . GLU C 1 165 ? -67.894 -18.151 3.474 1.00 70.99 165 GLU C O 1
ATOM 4196 N N . THR C 1 166 ? -66.691 -16.459 2.589 1.00 71.97 166 THR C N 1
ATOM 4197 C CA . THR C 1 166 ? -65.459 -16.823 3.287 1.00 70.47 166 THR C CA 1
ATOM 4198 C C . THR C 1 166 ? -65.591 -16.630 4.792 1.00 70.19 166 THR C C 1
ATOM 4199 O O . THR C 1 166 ? -64.989 -17.374 5.569 1.00 69.39 166 THR C O 1
ATOM 4203 N N . TRP C 1 167 ? -66.367 -15.618 5.192 1.00 70.58 167 TRP C N 1
ATOM 4204 C CA . TRP C 1 167 ? -66.650 -15.341 6.611 1.00 70.89 167 TRP C CA 1
ATOM 4205 C C . TRP C 1 167 ? -67.525 -16.502 7.131 1.00 71.83 167 TRP C C 1
ATOM 4206 O O . TRP C 1 167 ? -67.307 -17.050 8.223 1.00 70.03 167 TRP C O 1
ATOM 4217 N N . LYS C 1 168 ? -68.527 -16.857 6.328 1.00 72.14 168 LYS C N 1
ATOM 4218 C CA . LYS C 1 168 ? -69.427 -17.952 6.646 1.00 72.87 168 LYS C CA 1
ATOM 4219 C C . LYS C 1 168 ? -68.594 -19.217 6.885 1.00 73.64 168 LYS C C 1
ATOM 4220 O O . LYS C 1 168 ? -68.833 -19.959 7.826 1.00 74.05 168 LYS C O 1
ATOM 4226 N N . LEU C 1 169 ? -67.603 -19.450 6.035 1.00 75.33 169 LEU C N 1
ATOM 4227 C CA . LEU C 1 169 ? -66.752 -20.619 6.177 1.00 75.86 169 LEU C CA 1
ATOM 4228 C C . LEU C 1 169 ? -65.959 -20.541 7.460 1.00 77.47 169 LEU C C 1
ATOM 4229 O O . LEU C 1 169 ? -65.832 -21.531 8.176 1.00 78.01 169 LEU C O 1
ATOM 4234 N N . ALA C 1 170 ? -65.405 -19.365 7.740 1.00 79.58 170 ALA C N 1
ATOM 4235 C CA . ALA C 1 170 ? -64.616 -19.177 8.952 1.00 81.54 170 ALA C CA 1
ATOM 4236 C C . ALA C 1 170 ? -65.525 -19.471 10.128 1.00 83.07 170 ALA C C 1
ATOM 4237 O O . ALA C 1 170 ? -65.124 -20.101 11.105 1.00 82.52 170 ALA C O 1
ATOM 4239 N N . ASP C 1 171 ? -66.766 -19.016 10.014 1.00 85.84 171 ASP C N 1
ATOM 4240 C CA . ASP C 1 171 ? -67.737 -19.227 11.068 1.00 88.61 171 ASP C CA 1
ATOM 4241 C C . ASP C 1 171 ? -68.051 -20.713 11.185 1.00 88.93 171 ASP C C 1
ATOM 4242 O O . ASP C 1 171 ? -67.908 -21.292 12.260 1.00 90.43 171 ASP C O 1
ATOM 4247 N N . GLU C 1 172 ? -68.471 -21.339 10.092 1.00 88.34 172 GLU C N 1
ATOM 4248 C CA . GLU C 1 172 ? -68.754 -22.764 10.143 1.00 88.08 172 GLU C CA 1
ATOM 4249 C C . GLU C 1 172 ? -67.599 -23.467 10.869 1.00 87.10 172 GLU C C 1
ATOM 4250 O O . GLU C 1 172 ? -67.819 -24.186 11.835 1.00 87.34 172 GLU C O 1
ATOM 4256 N N . LEU C 1 173 ? -66.364 -23.244 10.429 1.00 86.19 173 LEU C N 1
ATOM 4257 C CA . LEU C 1 173 ? -65.216 -23.878 11.084 1.00 85.03 173 LEU C CA 1
ATOM 4258 C C . LEU C 1 173 ? -65.170 -23.544 12.570 1.00 84.64 173 LEU C C 1
ATOM 4259 O O . LEU C 1 173 ? -64.307 -24.037 13.296 1.00 83.64 173 LEU C O 1
ATOM 4264 N N . GLY C 1 174 ? -66.092 -22.694 13.010 1.00 83.95 174 GLY C N 1
ATOM 4265 C CA . GLY C 1 174 ? -66.128 -22.290 14.401 1.00 84.56 174 GLY C CA 1
ATOM 4266 C C . GLY C 1 174 ? -64.916 -21.451 14.751 1.00 85.04 174 GLY C C 1
ATOM 4267 O O . GLY C 1 174 ? -64.247 -21.703 15.760 1.00 85.67 174 GLY C O 1
ATOM 4268 N N . ALA C 1 175 ? -64.625 -20.449 13.924 1.00 84.81 175 ALA C N 1
ATOM 4269 C CA . ALA C 1 175 ? -63.471 -19.595 14.170 1.00 84.45 175 ALA C CA 1
ATOM 4270 C C . ALA C 1 175 ? -63.686 -18.132 13.787 1.00 84.07 175 ALA C C 1
ATOM 4271 O O . ALA C 1 175 ? -62.730 -17.359 13.730 1.00 84.21 175 ALA C O 1
ATOM 4273 N N . LEU C 1 176 ? -64.937 -17.751 13.542 1.00 83.65 176 LEU C N 1
ATOM 4274 C CA . LEU C 1 176 ? -65.253 -16.379 13.158 1.00 83.95 176 LEU C CA 1
ATOM 4275 C C . LEU C 1 176 ? -64.550 -15.297 13.995 1.00 84.63 176 LEU C C 1
ATOM 4276 O O . LEU C 1 176 ? -64.140 -14.260 13.465 1.00 84.01 176 LEU C O 1
ATOM 4281 N N . ASP C 1 177 ? -64.411 -15.537 15.295 1.00 85.52 177 ASP C N 1
ATOM 4282 C CA . ASP C 1 177 ? -63.765 -14.575 16.188 1.00 86.51 177 ASP C CA 1
ATOM 4283 C C . ASP C 1 177 ? -62.264 -14.483 15.955 1.00 86.13 177 ASP C C 1
ATOM 4284 O O . ASP C 1 177 ? -61.712 -13.391 15.787 1.00 86.40 177 ASP C O 1
ATOM 4289 N N . PHE C 1 178 ? -61.612 -15.643 15.959 1.00 85.05 178 PHE C N 1
ATOM 4290 C CA . PHE C 1 178 ? -60.172 -15.739 15.758 1.00 83.62 178 PHE C CA 1
ATOM 4291 C C . PHE C 1 178 ? -59.727 -15.005 14.495 1.00 83.48 178 PHE C C 1
ATOM 4292 O O . PHE C 1 178 ? -58.783 -14.210 14.520 1.00 83.79 178 PHE C O 1
ATOM 4300 N N . VAL C 1 179 ? -60.419 -15.279 13.394 1.00 81.99 179 VAL C N 1
ATOM 4301 C CA . VAL C 1 179 ? -60.128 -14.655 12.113 1.00 80.58 179 VAL C CA 1
ATOM 4302 C C . VAL C 1 179 ? -60.448 -13.166 12.181 1.00 79.93 179 VAL C C 1
ATOM 4303 O O . VAL C 1 179 ? -59.680 -12.322 11.725 1.00 80.86 179 VAL C O 1
ATOM 4307 N N . LYS C 1 180 ? -61.589 -12.857 12.770 1.00 78.57 180 LYS C N 1
ATOM 4308 C CA . LYS C 1 180 ? -62.036 -11.487 12.903 1.00 77.84 180 LYS C CA 1
ATOM 4309 C C . LYS C 1 180 ? -61.008 -10.572 13.557 1.00 77.00 180 LYS C C 1
ATOM 4310 O O . LYS C 1 180 ? -60.755 -9.464 13.072 1.00 76.31 180 LYS C O 1
ATOM 4316 N N . ASN C 1 181 ? -60.402 -11.044 14.646 1.00 76.46 181 ASN C N 1
ATOM 4317 C CA . ASN C 1 181 ? -59.450 -10.225 15.394 1.00 75.12 181 ASN C CA 1
ATOM 4318 C C . ASN C 1 181 ? -57.961 -10.501 15.257 1.00 72.97 181 ASN C C 1
ATOM 4319 O O . ASN C 1 181 ? -57.157 -9.692 15.707 1.00 73.31 181 ASN C O 1
ATOM 4324 N N . ASN C 1 182 ? -57.572 -11.610 14.644 1.00 71.35 182 ASN C N 1
ATOM 4325 C CA . ASN C 1 182 ? -56.143 -11.899 14.532 1.00 71.21 182 ASN C CA 1
ATOM 4326 C C . ASN C 1 182 ? -55.476 -11.807 13.179 1.00 69.18 182 ASN C C 1
ATOM 4327 O O . ASN C 1 182 ? -54.249 -11.687 13.108 1.00 68.56 182 ASN C O 1
ATOM 4332 N N . THR C 1 183 ? -56.264 -11.873 12.109 1.00 66.84 183 THR C N 1
ATOM 4333 C CA . THR C 1 183 ? -55.697 -11.823 10.765 1.00 63.69 183 THR C CA 1
ATOM 4334 C C . THR C 1 183 ? -55.418 -10.402 10.276 1.00 63.09 183 THR C C 1
ATOM 4335 O O . THR C 1 183 ? -56.038 -9.442 10.743 1.00 62.81 183 THR C O 1
ATOM 4339 N N . LEU C 1 184 ? -54.465 -10.280 9.353 1.00 61.31 184 LEU C N 1
ATOM 4340 C CA . LEU C 1 184 ? -54.100 -8.992 8.766 1.00 60.27 184 LEU C CA 1
ATOM 4341 C C . LEU C 1 184 ? -54.524 -8.930 7.298 1.00 60.64 184 LEU C C 1
ATOM 4342 O O . LEU C 1 184 ? -54.075 -9.732 6.494 1.00 61.45 184 LEU C O 1
ATOM 4347 N N . THR C 1 185 ? -55.393 -7.985 6.956 1.00 61.09 185 THR C N 1
ATOM 4348 C CA . THR C 1 185 ? -55.873 -7.845 5.584 1.00 61.69 185 THR C CA 1
ATOM 4349 C C . THR C 1 185 ? -55.440 -6.498 5.039 1.00 62.55 185 THR C C 1
ATOM 4350 O O . THR C 1 185 ? -54.949 -6.398 3.921 1.00 64.45 185 THR C O 1
ATOM 4354 N N . CYS C 1 186 ? -55.637 -5.466 5.850 1.00 63.33 186 CYS C N 1
ATOM 4355 C CA . CYS C 1 186 ? -55.298 -4.099 5.493 1.00 63.03 186 CYS C CA 1
ATOM 4356 C C . CYS C 1 186 ? -53.965 -4.018 4.783 1.00 63.29 186 CYS C C 1
ATOM 4357 O O . CYS C 1 186 ? -53.016 -4.674 5.182 1.00 62.91 186 CYS C O 1
ATOM 4360 N N . TYR C 1 187 ? -53.899 -3.218 3.727 1.00 65.34 187 TYR C N 1
ATOM 4361 C CA . TYR C 1 187 ? -52.655 -3.025 2.987 1.00 66.64 187 TYR C CA 1
ATOM 4362 C C . TYR C 1 187 ? -51.705 -2.142 3.796 1.00 66.96 187 TYR C C 1
ATOM 4363 O O . TYR C 1 187 ? -50.653 -1.743 3.307 1.00 67.49 187 TYR C O 1
ATOM 4372 N N . ASN C 1 188 ? -52.085 -1.816 5.028 1.00 67.54 188 ASN C N 1
ATOM 4373 C CA . ASN C 1 188 ? -51.245 -0.974 5.872 1.00 67.21 188 ASN C CA 1
ATOM 4374 C C . ASN C 1 188 ? -50.980 -1.565 7.260 1.00 67.09 188 ASN C C 1
ATOM 4375 O O . ASN C 1 188 ? -51.071 -0.876 8.278 1.00 67.92 188 ASN C O 1
ATOM 4380 N N . GLY C 1 189 ? -50.667 -2.854 7.283 1.00 65.81 189 GLY C N 1
ATOM 4381 C CA . GLY C 1 189 ? -50.356 -3.544 8.514 1.00 65.74 189 GLY C CA 1
ATOM 4382 C C . GLY C 1 189 ? -51.158 -3.264 9.764 1.00 67.44 189 GLY C C 1
ATOM 4383 O O . GLY C 1 189 ? -50.613 -3.351 10.858 1.00 68.90 189 GLY C O 1
ATOM 4384 N N . ILE C 1 190 ? -52.433 -2.922 9.633 1.00 68.41 190 ILE C N 1
ATOM 4385 C CA . ILE C 1 190 ? -53.263 -2.691 10.812 1.00 68.99 190 ILE C CA 1
ATOM 4386 C C . ILE C 1 190 ? -54.181 -3.921 10.942 1.00 70.44 190 ILE C C 1
ATOM 4387 O O . ILE C 1 190 ? -55.070 -4.153 10.111 1.00 69.87 190 ILE C O 1
ATOM 4392 N N . ILE C 1 191 ? -53.927 -4.712 11.980 1.00 71.13 191 ILE C N 1
ATOM 4393 C CA . ILE C 1 191 ? -54.659 -5.943 12.269 1.00 72.82 191 ILE C CA 1
ATOM 4394 C C . ILE C 1 191 ? -56.173 -5.818 12.276 1.00 72.62 191 ILE C C 1
ATOM 4395 O O . ILE C 1 191 ? -56.706 -4.730 12.398 1.00 73.62 191 ILE C O 1
ATOM 4400 N N . ALA C 1 192 ? -56.848 -6.957 12.140 1.00 72.80 192 ALA C N 1
ATOM 4401 C CA . ALA C 1 192 ? -58.304 -7.046 12.128 1.00 73.12 192 ALA C CA 1
ATOM 4402 C C . ALA C 1 192 ? -58.972 -6.032 11.217 1.00 73.19 192 ALA C C 1
ATOM 4403 O O . ALA C 1 192 ? -58.766 -6.054 10.007 1.00 74.05 192 ALA C O 1
ATOM 4405 N N . ASP C 1 193 ? -59.765 -5.143 11.803 1.00 73.16 193 ASP C N 1
ATOM 4406 C CA . ASP C 1 193 ? -60.479 -4.128 11.042 1.00 74.27 193 ASP C CA 1
ATOM 4407 C C . ASP C 1 193 ? -59.565 -3.211 10.244 1.00 72.81 193 ASP C C 1
ATOM 4408 O O . ASP C 1 193 ? -59.999 -2.586 9.278 1.00 74.45 193 ASP C O 1
ATOM 4413 N N . GLY C 1 194 ? -58.305 -3.125 10.656 1.00 70.20 194 GLY C N 1
ATOM 4414 C CA . GLY C 1 194 ? -57.328 -2.320 9.944 1.00 66.82 194 GLY C CA 1
ATOM 4415 C C . GLY C 1 194 ? -57.622 -0.861 9.710 1.00 65.62 194 GLY C C 1
ATOM 4416 O O . GLY C 1 194 ? -58.468 -0.270 10.377 1.00 64.62 194 GLY C O 1
ATOM 4417 N N . CYS C 1 195 ? -56.922 -0.285 8.737 1.00 65.24 195 CYS C N 1
ATOM 4418 C CA . CYS C 1 195 ? -57.069 1.128 8.425 1.00 66.54 195 CYS C CA 1
ATOM 4419 C C . CYS C 1 195 ? -58.479 1.572 8.051 1.00 66.82 195 CYS C C 1
ATOM 4420 O O . CYS C 1 195 ? -58.834 2.728 8.265 1.00 67.84 195 CYS C O 1
ATOM 4423 N N . GLY C 1 196 ? -59.281 0.667 7.502 1.00 66.93 196 GLY C N 1
ATOM 4424 C CA . GLY C 1 196 ? -60.638 1.030 7.132 1.00 66.49 196 GLY C CA 1
ATOM 4425 C C . GLY C 1 196 ? -60.747 2.056 6.014 1.00 66.63 196 GLY C C 1
ATOM 4426 O O . GLY C 1 196 ? -61.851 2.468 5.669 1.00 66.27 196 GLY C O 1
ATOM 4427 N N . GLU C 1 197 ? -59.614 2.472 5.450 1.00 66.59 197 GLU C N 1
ATOM 4428 C CA . GLU C 1 197 ? -59.607 3.440 4.359 1.00 66.84 197 GLU C CA 1
ATOM 4429 C C . GLU C 1 197 ? -58.871 2.943 3.113 1.00 66.27 197 GLU C C 1
ATOM 4430 O O . GLU C 1 197 ? -58.441 3.754 2.287 1.00 66.07 197 GLU C O 1
ATOM 4436 N N . CYS C 1 198 ? -58.710 1.626 2.980 1.00 64.80 198 CYS C N 1
ATOM 4437 C CA . CYS C 1 198 ? -58.025 1.057 1.819 1.00 62.89 198 CYS C CA 1
ATOM 4438 C C . CYS C 1 198 ? -58.846 -0.075 1.231 1.00 63.08 198 CYS C C 1
ATOM 4439 O O . CYS C 1 198 ? -59.617 -0.729 1.938 1.00 62.33 198 CYS C O 1
ATOM 4442 N N . PRO C 1 199 ? -58.689 -0.325 -0.077 1.00 63.94 199 PRO C N 1
ATOM 4443 C CA . PRO C 1 199 ? -59.412 -1.378 -0.799 1.00 64.88 199 PRO C CA 1
ATOM 4444 C C . PRO C 1 199 ? -59.572 -2.688 -0.039 1.00 64.95 199 PRO C C 1
ATOM 4445 O O . PRO C 1 199 ? -60.687 -3.095 0.263 1.00 65.41 199 PRO C O 1
ATOM 4449 N N . ALA C 1 200 ? -58.462 -3.348 0.260 1.00 65.63 200 ALA C N 1
ATOM 4450 C CA . ALA C 1 200 ? -58.512 -4.607 0.997 1.00 68.45 200 ALA C CA 1
ATOM 4451 C C . ALA C 1 200 ? -59.413 -4.520 2.236 1.00 69.55 200 ALA C C 1
ATOM 4452 O O . ALA C 1 200 ? -60.278 -5.379 2.447 1.00 70.90 200 ALA C O 1
ATOM 4454 N N . CYS C 1 201 ? -59.199 -3.495 3.060 1.00 69.53 201 CYS C N 1
ATOM 4455 C CA . CYS C 1 201 ? -59.999 -3.289 4.263 1.00 68.92 201 CYS C CA 1
ATOM 4456 C C . CYS C 1 201 ? -61.475 -3.162 3.932 1.00 70.22 201 CYS C C 1
ATOM 4457 O O . CYS C 1 201 ? -62.308 -3.807 4.556 1.00 71.31 201 CYS C O 1
ATOM 4460 N N . HIS C 1 202 ? -61.793 -2.317 2.957 1.00 71.23 202 HIS C N 1
ATOM 4461 C CA . HIS C 1 202 ? -63.171 -2.116 2.537 1.00 72.82 202 HIS C CA 1
ATOM 4462 C C . HIS C 1 202 ? -63.881 -3.417 2.156 1.00 73.29 202 HIS C C 1
ATOM 4463 O O . HIS C 1 202 ? -64.917 -3.769 2.734 1.00 73.70 202 HIS C O 1
ATOM 4470 N N . LEU C 1 203 ? -63.320 -4.129 1.187 1.00 73.09 203 LEU C N 1
ATOM 4471 C CA . LEU C 1 203 ? -63.897 -5.385 0.725 1.00 73.49 203 LEU C CA 1
ATOM 4472 C C . LEU C 1 203 ? -64.116 -6.381 1.862 1.00 72.88 203 LEU C C 1
ATOM 4473 O O . LEU C 1 203 ? -65.130 -7.072 1.918 1.00 72.44 203 LEU C O 1
ATOM 4478 N N . ARG C 1 204 ? -63.157 -6.450 2.771 1.00 72.75 204 ARG C N 1
ATOM 4479 C CA . ARG C 1 204 ? -63.250 -7.365 3.895 1.00 73.36 204 ARG C CA 1
ATOM 4480 C C . ARG C 1 204 ? -64.399 -7.001 4.828 1.00 73.57 204 ARG C C 1
ATOM 4481 O O . ARG C 1 204 ? -65.070 -7.863 5.395 1.00 72.29 204 ARG C O 1
ATOM 4489 N N . SER C 1 205 ? -64.607 -5.706 4.990 1.00 75.40 205 SER C N 1
ATOM 4490 C CA . SER C 1 205 ? -65.648 -5.200 5.861 1.00 76.91 205 SER C CA 1
ATOM 4491 C C . SER C 1 205 ? -67.019 -5.410 5.229 1.00 77.28 205 SER C C 1
ATOM 4492 O O . SER C 1 205 ? -67.977 -5.834 5.893 1.00 76.28 205 SER C O 1
ATOM 4495 N N . LYS C 1 206 ? -67.098 -5.093 3.941 1.00 76.81 206 LYS C N 1
ATOM 4496 C CA . LYS C 1 206 ? -68.326 -5.237 3.183 1.00 76.93 206 LYS C CA 1
ATOM 4497 C C . LYS C 1 206 ? -68.785 -6.688 3.252 1.00 76.19 206 LYS C C 1
ATOM 4498 O O . LYS C 1 206 ? -69.963 -6.974 3.441 1.00 75.95 206 LYS C O 1
ATOM 4504 N N . GLY C 1 207 ? -67.837 -7.603 3.107 1.00 76.04 207 GLY C N 1
ATOM 4505 C CA . GLY C 1 207 ? -68.162 -9.012 3.154 1.00 74.69 207 GLY C CA 1
ATOM 4506 C C . GLY C 1 207 ? -68.558 -9.448 4.542 1.00 74.88 207 GLY C C 1
ATOM 4507 O O . GLY C 1 207 ? -69.321 -10.387 4.695 1.00 73.84 207 GLY C O 1
ATOM 4508 N N . TYR C 1 208 ? -68.043 -8.770 5.561 1.00 77.70 208 TYR C N 1
ATOM 4509 C CA . TYR C 1 208 ? -68.373 -9.125 6.939 1.00 79.66 208 TYR C CA 1
ATOM 4510 C C . TYR C 1 208 ? -69.813 -8.784 7.266 1.00 80.96 208 TYR C C 1
ATOM 4511 O O . TYR C 1 208 ? -70.457 -9.489 8.033 1.00 80.88 208 TYR C O 1
ATOM 4520 N N . GLU C 1 209 ? -70.314 -7.695 6.692 1.00 83.17 209 GLU C N 1
ATOM 4521 C CA . GLU C 1 209 ? -71.685 -7.285 6.942 1.00 85.02 209 GLU C CA 1
ATOM 4522 C C . GLU C 1 209 ? -72.655 -8.146 6.168 1.00 85.57 209 GLU C C 1
ATOM 4523 O O . GLU C 1 209 ? -73.578 -8.717 6.751 1.00 86.54 209 GLU C O 1
ATOM 4529 N N . GLU C 1 210 ? -72.450 -8.251 4.859 1.00 85.78 210 GLU C N 1
ATOM 4530 C CA . GLU C 1 210 ? -73.322 -9.083 4.041 1.00 85.55 210 GLU C CA 1
ATOM 4531 C C . GLU C 1 210 ? -73.531 -10.389 4.793 1.00 85.05 210 GLU C C 1
ATOM 4532 O O . GLU C 1 210 ? -74.652 -10.861 4.936 1.00 85.34 210 GLU C O 1
ATOM 4538 N N . TYR C 1 211 ? -72.448 -10.956 5.306 1.00 84.17 211 TYR C N 1
ATOM 4539 C CA . TYR C 1 211 ? -72.556 -12.198 6.045 1.00 84.12 211 TYR C CA 1
ATOM 4540 C C . TYR C 1 211 ? -73.441 -12.077 7.268 1.00 85.82 211 TYR C C 1
ATOM 4541 O O . TYR C 1 211 ? -74.230 -12.974 7.551 1.00 87.39 211 TYR C O 1
ATOM 4550 N N . MET C 1 212 ? -73.304 -10.986 8.011 1.00 87.37 212 MET C N 1
ATOM 4551 C CA . MET C 1 212 ? -74.123 -10.812 9.199 1.00 88.45 212 MET C CA 1
ATOM 4552 C C . MET C 1 212 ? -75.599 -10.897 8.839 1.00 89.79 212 MET C C 1
ATOM 4553 O O . MET C 1 212 ? -76.346 -11.608 9.511 1.00 90.85 212 MET C O 1
ATOM 4558 N N . VAL C 1 213 ? -76.019 -10.204 7.777 1.00 90.10 213 VAL C N 1
ATOM 4559 C CA . VAL C 1 213 ? -77.429 -10.230 7.386 1.00 91.07 213 VAL C CA 1
ATOM 4560 C C . VAL C 1 213 ? -77.961 -11.661 7.328 1.00 92.70 213 VAL C C 1
ATOM 4561 O O . VAL C 1 213 ? -79.034 -11.947 7.854 1.00 93.27 213 VAL C O 1
ATOM 4565 N N . MET C 1 214 ? -77.199 -12.563 6.714 1.00 94.52 214 MET C N 1
ATOM 4566 C CA . MET C 1 214 ? -77.609 -13.962 6.597 1.00 95.98 214 MET C CA 1
ATOM 4567 C C . MET C 1 214 ? -77.630 -14.646 7.966 1.00 95.88 214 MET C C 1
ATOM 4568 O O . MET C 1 214 ? -77.917 -15.838 8.069 1.00 95.56 214 MET C O 1
ATOM 4573 N N . LYS C 1 215 ? -77.332 -13.877 9.010 1.00 96.42 215 LYS C N 1
ATOM 4574 C CA . LYS C 1 215 ? -77.281 -14.375 10.388 1.00 97.46 215 LYS C CA 1
ATOM 4575 C C . LYS C 1 215 ? -76.197 -15.439 10.559 1.00 97.44 215 LYS C C 1
ATOM 4576 O O . LYS C 1 215 ? -75.047 -15.058 10.876 1.00 96.38 215 LYS C O 1
ATOM 4582 N N . LYS D 1 3 ? -35.999 -47.253 -35.027 1.00 77.67 3 LYS D N 1
ATOM 4583 C CA . LYS D 1 3 ? -36.608 -45.989 -34.522 1.00 78.98 3 LYS D CA 1
ATOM 4584 C C . LYS D 1 3 ? -37.883 -46.360 -33.754 1.00 79.53 3 LYS D C 1
ATOM 4585 O O . LYS D 1 3 ? -37.875 -47.271 -32.912 1.00 78.58 3 LYS D O 1
ATOM 4591 N N . GLU D 1 4 ? -38.968 -45.643 -34.046 1.00 79.09 4 GLU D N 1
ATOM 4592 C CA . GLU D 1 4 ? -40.258 -45.904 -33.432 1.00 77.89 4 GLU D CA 1
ATOM 4593 C C . GLU D 1 4 ? -41.372 -45.611 -34.427 1.00 76.43 4 GLU D C 1
ATOM 4594 O O . GLU D 1 4 ? -41.122 -45.085 -35.513 1.00 75.41 4 GLU D O 1
ATOM 4600 N N . LYS D 1 5 ? -42.598 -45.960 -34.039 1.00 74.79 5 LYS D N 1
ATOM 4601 C CA . LYS D 1 5 ? -43.785 -45.800 -34.875 1.00 72.77 5 LYS D CA 1
ATOM 4602 C C . LYS D 1 5 ? -44.422 -44.417 -34.824 1.00 71.52 5 LYS D C 1
ATOM 4603 O O . LYS D 1 5 ? -44.388 -43.741 -33.792 1.00 71.70 5 LYS D O 1
ATOM 4609 N N . ALA D 1 6 ? -45.014 -44.006 -35.942 1.00 68.98 6 ALA D N 1
ATOM 4610 C CA . ALA D 1 6 ? -45.672 -42.713 -36.016 1.00 68.25 6 ALA D CA 1
ATOM 4611 C C . ALA D 1 6 ? -46.991 -42.830 -36.760 1.00 67.73 6 ALA D C 1
ATOM 4612 O O . ALA D 1 6 ? -47.067 -43.492 -37.786 1.00 67.74 6 ALA D O 1
ATOM 4614 N N . ILE D 1 7 ? -48.025 -42.184 -36.231 1.00 67.23 7 ILE D N 1
ATOM 4615 C CA . ILE D 1 7 ? -49.354 -42.182 -36.838 1.00 65.85 7 ILE D CA 1
ATOM 4616 C C . ILE D 1 7 ? -49.688 -40.752 -37.299 1.00 64.90 7 ILE D C 1
ATOM 4617 O O . ILE D 1 7 ? -49.748 -39.830 -36.487 1.00 64.97 7 ILE D O 1
ATOM 4622 N N . VAL D 1 8 ? -49.883 -40.567 -38.602 1.00 63.78 8 VAL D N 1
ATOM 4623 C CA . VAL D 1 8 ? -50.203 -39.246 -39.157 1.00 63.12 8 VAL D CA 1
ATOM 4624 C C . VAL D 1 8 ? -51.701 -39.040 -39.403 1.00 61.87 8 VAL D C 1
ATOM 4625 O O . VAL D 1 8 ? -52.319 -39.791 -40.155 1.00 61.73 8 VAL D O 1
ATOM 4629 N N . VAL D 1 9 ? -52.285 -38.033 -38.762 1.00 60.54 9 VAL D N 1
ATOM 4630 C CA . VAL D 1 9 ? -53.689 -37.741 -38.972 1.00 59.90 9 VAL D CA 1
ATOM 4631 C C . VAL D 1 9 ? -53.669 -37.165 -40.376 1.00 61.65 9 VAL D C 1
ATOM 4632 O O . VAL D 1 9 ? -53.180 -36.058 -40.594 1.00 61.94 9 VAL D O 1
ATOM 4636 N N . PHE D 1 10 ? -54.201 -37.937 -41.320 1.00 63.48 10 PHE D N 1
ATOM 4637 C CA . PHE D 1 10 ? -54.186 -37.602 -42.747 1.00 64.55 10 PHE D CA 1
ATOM 4638 C C . PHE D 1 10 ? -55.537 -37.317 -43.404 1.00 64.68 10 PHE D C 1
ATOM 4639 O O . PHE D 1 10 ? -56.542 -37.986 -43.125 1.00 65.35 10 PHE D O 1
ATOM 4647 N N . SER D 1 11 ? -55.557 -36.320 -44.286 1.00 64.10 11 SER D N 1
ATOM 4648 C CA . SER D 1 11 ? -56.785 -35.955 -44.993 1.00 63.75 11 SER D CA 1
ATOM 4649 C C . SER D 1 11 ? -56.560 -35.856 -46.496 1.00 64.65 11 SER D C 1
ATOM 4650 O O . SER D 1 11 ? -57.516 -35.740 -47.262 1.00 65.54 11 SER D O 1
ATOM 4653 N N . GLY D 1 12 ? -55.302 -35.895 -46.923 1.00 65.55 12 GLY D N 1
ATOM 4654 C CA . GLY D 1 12 ? -55.018 -35.803 -48.346 1.00 66.66 12 GLY D CA 1
ATOM 4655 C C . GLY D 1 12 ? -54.920 -34.364 -48.827 1.00 67.26 12 GLY D C 1
ATOM 4656 O O . GLY D 1 12 ? -54.805 -34.094 -50.033 1.00 66.29 12 GLY D O 1
ATOM 4657 N N . GLY D 1 13 ? -54.982 -33.431 -47.879 1.00 66.83 13 GLY D N 1
ATOM 4658 C CA . GLY D 1 13 ? -54.858 -32.029 -48.223 1.00 65.75 13 GLY D CA 1
ATOM 4659 C C . GLY D 1 13 ? -53.378 -31.715 -48.343 1.00 65.74 13 GLY D C 1
ATOM 4660 O O . GLY D 1 13 ? -52.521 -32.559 -48.032 1.00 64.88 13 GLY D O 1
ATOM 4661 N N . GLN D 1 14 ? -53.068 -30.502 -48.787 1.00 64.87 14 GLN D N 1
ATOM 4662 C CA . GLN D 1 14 ? -51.682 -30.087 -48.951 1.00 64.00 14 GLN D CA 1
ATOM 4663 C C . GLN D 1 14 ? -50.925 -30.380 -47.668 1.00 64.23 14 GLN D C 1
ATOM 4664 O O . GLN D 1 14 ? -49.941 -31.134 -47.641 1.00 62.99 14 GLN D O 1
ATOM 4670 N N . ASP D 1 15 ? -51.429 -29.775 -46.601 1.00 64.85 15 ASP D N 1
ATOM 4671 C CA . ASP D 1 15 ? -50.857 -29.880 -45.272 1.00 64.65 15 ASP D CA 1
ATOM 4672 C C . ASP D 1 15 ? -50.628 -31.276 -44.712 1.00 63.65 15 ASP D C 1
ATOM 4673 O O . ASP D 1 15 ? -49.477 -31.703 -44.578 1.00 64.43 15 ASP D O 1
ATOM 4678 N N . SER D 1 16 ? -51.697 -31.985 -44.365 1.00 61.55 16 SER D N 1
ATOM 4679 C CA . SER D 1 16 ? -51.526 -33.319 -43.799 1.00 60.92 16 SER D CA 1
ATOM 4680 C C . SER D 1 16 ? -50.631 -34.155 -44.671 1.00 59.52 16 SER D C 1
ATOM 4681 O O . SER D 1 16 ? -49.831 -34.937 -44.176 1.00 58.22 16 SER D O 1
ATOM 4684 N N . THR D 1 17 ? -50.751 -33.973 -45.980 1.00 60.66 17 THR D N 1
ATOM 4685 C CA . THR D 1 17 ? -49.919 -34.722 -46.918 1.00 61.68 17 THR D CA 1
ATOM 4686 C C . THR D 1 17 ? -48.438 -34.383 -46.728 1.00 61.24 17 THR D C 1
ATOM 4687 O O . THR D 1 17 ? -47.604 -35.282 -46.585 1.00 60.23 17 THR D O 1
ATOM 4691 N N . THR D 1 18 ? -48.112 -33.093 -46.716 1.00 62.09 18 THR D N 1
ATOM 4692 C CA . THR D 1 18 ? -46.732 -32.688 -46.504 1.00 64.00 18 THR D CA 1
ATOM 4693 C C . THR D 1 18 ? -46.282 -33.225 -45.145 1.00 65.17 18 THR D C 1
ATOM 4694 O O . THR D 1 18 ? -45.134 -33.640 -44.986 1.00 65.60 18 THR D O 1
ATOM 4698 N N . CYS D 1 19 ? -47.184 -33.221 -44.164 1.00 65.20 19 CYS D N 1
ATOM 4699 C CA . CYS D 1 19 ? -46.839 -33.747 -42.849 1.00 66.18 19 CYS D CA 1
ATOM 4700 C C . CYS D 1 19 ? -46.511 -35.218 -42.949 1.00 66.20 19 CYS D C 1
ATOM 4701 O O . CYS D 1 19 ? -45.647 -35.699 -42.235 1.00 66.23 19 CYS D O 1
ATOM 4704 N N . LEU D 1 20 ? -47.211 -35.934 -43.828 1.00 67.91 20 LEU D N 1
ATOM 4705 C CA . LEU D 1 20 ? -46.979 -37.370 -44.015 1.00 69.22 20 LEU D CA 1
ATOM 4706 C C . LEU D 1 20 ? -45.630 -37.653 -44.664 1.00 69.99 20 LEU D C 1
ATOM 4707 O O . LEU D 1 20 ? -44.886 -38.535 -44.223 1.00 68.74 20 LEU D O 1
ATOM 4712 N N . LEU D 1 21 ? -45.324 -36.905 -45.718 1.00 71.18 21 LEU D N 1
ATOM 4713 C CA . LEU D 1 21 ? -44.060 -37.073 -46.415 1.00 73.42 21 LEU D CA 1
ATOM 4714 C C . LEU D 1 21 ? -42.917 -36.807 -45.429 1.00 75.13 21 LEU D C 1
ATOM 4715 O O . LEU D 1 21 ? -41.925 -37.546 -45.383 1.00 75.91 21 LEU D O 1
ATOM 4720 N N . TRP D 1 22 ? -43.081 -35.755 -44.630 1.00 75.60 22 TRP D N 1
ATOM 4721 C CA . TRP D 1 22 ? -42.101 -35.367 -43.617 1.00 75.09 22 TRP D CA 1
ATOM 4722 C C . TRP D 1 22 ? -41.951 -36.464 -42.564 1.00 76.10 22 TRP D C 1
ATOM 4723 O O . TRP D 1 22 ? -40.856 -36.722 -42.072 1.00 77.60 22 TRP D O 1
ATOM 4734 N N . ALA D 1 23 ? -43.060 -37.101 -42.215 1.00 77.01 23 ALA D N 1
ATOM 4735 C CA . ALA D 1 23 ? -43.043 -38.155 -41.216 1.00 77.99 23 ALA D CA 1
ATOM 4736 C C . ALA D 1 23 ? -42.375 -39.404 -41.783 1.00 78.93 23 ALA D C 1
ATOM 4737 O O . ALA D 1 23 ? -41.780 -40.202 -41.041 1.00 79.02 23 ALA D O 1
ATOM 4739 N N . LEU D 1 24 ? -42.463 -39.562 -43.102 1.00 79.22 24 LEU D N 1
ATOM 4740 C CA . LEU D 1 24 ? -41.879 -40.723 -43.761 1.00 80.02 24 LEU D CA 1
ATOM 4741 C C . LEU D 1 24 ? -40.366 -40.813 -43.650 1.00 80.67 24 LEU D C 1
ATOM 4742 O O . LEU D 1 24 ? -39.810 -41.907 -43.688 1.00 80.72 24 LEU D O 1
ATOM 4747 N N . LYS D 1 25 ? -39.696 -39.675 -43.509 1.00 82.05 25 LYS D N 1
ATOM 4748 C CA . LYS D 1 25 ? -38.244 -39.693 -43.387 1.00 83.11 25 LYS D CA 1
ATOM 4749 C C . LYS D 1 25 ? -37.761 -39.239 -42.021 1.00 82.82 25 LYS D C 1
ATOM 4750 O O . LYS D 1 25 ? -36.624 -38.813 -41.873 1.00 83.99 25 LYS D O 1
ATOM 4756 N N . GLU D 1 26 ? -38.629 -39.327 -41.022 1.00 82.83 26 GLU D N 1
ATOM 4757 C CA . GLU D 1 26 ? -38.270 -38.941 -39.667 1.00 83.69 26 GLU D CA 1
ATOM 4758 C C . GLU D 1 26 ? -38.383 -40.170 -38.800 1.00 84.63 26 GLU D C 1
ATOM 4759 O O . GLU D 1 26 ? -37.645 -40.335 -37.829 1.00 85.58 26 GLU D O 1
ATOM 4765 N N . PHE D 1 27 ? -39.327 -41.032 -39.157 1.00 85.13 27 PHE D N 1
ATOM 4766 C CA . PHE D 1 27 ? -39.550 -42.269 -38.423 1.00 85.71 27 PHE D CA 1
ATOM 4767 C C . PHE D 1 27 ? -39.537 -43.432 -39.404 1.00 87.73 27 PHE D C 1
ATOM 4768 O O . PHE D 1 27 ? -39.789 -43.255 -40.603 1.00 88.82 27 PHE D O 1
ATOM 4776 N N . GLU D 1 28 ? -39.252 -44.625 -38.899 1.00 88.69 28 GLU D N 1
ATOM 4777 C CA . GLU D 1 28 ? -39.209 -45.788 -39.763 1.00 89.49 28 GLU D CA 1
ATOM 4778 C C . GLU D 1 28 ? -40.610 -46.277 -40.070 1.00 88.57 28 GLU D C 1
ATOM 4779 O O . GLU D 1 28 ? -40.982 -46.382 -41.237 1.00 89.40 28 GLU D O 1
ATOM 4785 N N . GLU D 1 29 ? -41.402 -46.552 -39.041 1.00 86.86 29 GLU D N 1
ATOM 4786 C CA . GLU D 1 29 ? -42.769 -46.998 -39.269 1.00 85.20 29 GLU D CA 1
ATOM 4787 C C . GLU D 1 29 ? -43.754 -45.828 -39.249 1.00 83.84 29 GLU D C 1
ATOM 4788 O O . GLU D 1 29 ? -43.844 -45.090 -38.264 1.00 84.27 29 GLU D O 1
ATOM 4794 N N . VAL D 1 30 ? -44.487 -45.664 -40.348 1.00 81.15 30 VAL D N 1
ATOM 4795 C CA . VAL D 1 30 ? -45.466 -44.593 -40.482 1.00 78.33 30 VAL D CA 1
ATOM 4796 C C . VAL D 1 30 ? -46.811 -45.132 -40.954 1.00 77.40 30 VAL D C 1
ATOM 4797 O O . VAL D 1 30 ? -46.883 -45.902 -41.914 1.00 78.10 30 VAL D O 1
ATOM 4801 N N . GLU D 1 31 ? -47.873 -44.721 -40.267 1.00 75.32 31 GLU D N 1
ATOM 4802 C CA . GLU D 1 31 ? -49.233 -45.128 -40.594 1.00 72.16 31 GLU D CA 1
ATOM 4803 C C . GLU D 1 31 ? -50.126 -43.906 -40.555 1.00 70.78 31 GLU D C 1
ATOM 4804 O O . GLU D 1 31 ? -49.753 -42.887 -39.974 1.00 70.15 31 GLU D O 1
ATOM 4810 N N . THR D 1 32 ? -51.300 -43.997 -41.173 1.00 68.97 32 THR D N 1
ATOM 4811 C CA . THR D 1 32 ? -52.199 -42.853 -41.213 1.00 67.48 32 THR D CA 1
ATOM 4812 C C . THR D 1 32 ? -53.641 -43.124 -40.779 1.00 65.52 32 THR D C 1
ATOM 4813 O O . THR D 1 32 ? -54.116 -44.250 -40.867 1.00 64.01 32 THR D O 1
ATOM 4817 N N . VAL D 1 33 ? -54.309 -42.079 -40.291 1.00 63.33 33 VAL D N 1
ATOM 4818 C CA . VAL D 1 33 ? -55.705 -42.149 -39.872 1.00 63.73 33 VAL D CA 1
ATOM 4819 C C . VAL D 1 33 ? -56.445 -41.097 -40.674 1.00 65.73 33 VAL D C 1
ATOM 4820 O O . VAL D 1 33 ? -55.935 -39.991 -40.861 1.00 66.19 33 VAL D O 1
ATOM 4824 N N . THR D 1 34 ? -57.635 -41.440 -41.165 1.00 66.56 34 THR D N 1
ATOM 4825 C CA . THR D 1 34 ? -58.441 -40.490 -41.918 1.00 65.22 34 THR D CA 1
ATOM 4826 C C . THR D 1 34 ? -59.818 -40.494 -41.308 1.00 65.20 34 THR D C 1
ATOM 4827 O O . THR D 1 34 ? -60.402 -41.543 -41.094 1.00 64.55 34 THR D O 1
ATOM 4831 N N . PHE D 1 35 ? -60.323 -39.310 -41.018 1.00 66.22 35 PHE D N 1
ATOM 4832 C CA . PHE D 1 35 ? -61.623 -39.186 -40.413 1.00 67.89 35 PHE D CA 1
ATOM 4833 C C . PHE D 1 35 ? -62.641 -38.881 -41.481 1.00 70.88 35 PHE D C 1
ATOM 4834 O O . PHE D 1 35 ? -62.417 -38.002 -42.306 1.00 70.28 35 PHE D O 1
ATOM 4842 N N . HIS D 1 36 ? -63.755 -39.615 -41.455 1.00 75.22 36 HIS D N 1
ATOM 4843 C CA . HIS D 1 36 ? -64.845 -39.436 -42.413 1.00 79.17 36 HIS D CA 1
ATOM 4844 C C . HIS D 1 36 ? -66.214 -39.501 -41.730 1.00 82.11 36 HIS D C 1
ATOM 4845 O O . HIS D 1 36 ? -66.320 -39.375 -40.516 1.00 82.84 36 HIS D O 1
ATOM 4852 N N . TYR D 1 37 ? -67.261 -39.701 -42.521 1.00 85.87 37 TYR D N 1
ATOM 4853 C CA . TYR D 1 37 ? -68.620 -39.772 -41.995 1.00 89.35 37 TYR D CA 1
ATOM 4854 C C . TYR D 1 37 ? -69.516 -40.695 -42.844 1.00 92.94 37 TYR D C 1
ATOM 4855 O O . TYR D 1 37 ? -70.054 -40.287 -43.885 1.00 94.66 37 TYR D O 1
ATOM 4864 N N . ASN D 1 38 ? -69.666 -41.936 -42.388 1.00 95.86 38 ASN D N 1
ATOM 4865 C CA . ASN D 1 38 ? -70.494 -42.942 -43.054 1.00 98.99 38 ASN D CA 1
ATOM 4866 C C . ASN D 1 38 ? -69.838 -43.653 -44.235 1.00 100.58 38 ASN D C 1
ATOM 4867 O O . ASN D 1 38 ? -69.182 -44.684 -44.050 1.00 101.20 38 ASN D O 1
ATOM 4872 N N . GLN D 1 39 ? -70.030 -43.115 -45.445 1.00 101.69 39 GLN D N 1
ATOM 4873 C CA . GLN D 1 39 ? -69.464 -43.724 -46.657 1.00 101.69 39 GLN D CA 1
ATOM 4874 C C . GLN D 1 39 ? -68.011 -43.361 -46.965 1.00 101.69 39 GLN D C 1
ATOM 4875 O O . GLN D 1 39 ? -67.675 -42.202 -47.253 1.00 101.69 39 GLN D O 1
ATOM 4881 N N . ARG D 1 40 ? -67.160 -44.384 -46.893 1.00 101.69 40 ARG D N 1
ATOM 4882 C CA . ARG D 1 40 ? -65.726 -44.270 -47.159 1.00 101.69 40 ARG D CA 1
ATOM 4883 C C . ARG D 1 40 ? -65.570 -44.045 -48.655 1.00 101.69 40 ARG D C 1
ATOM 4884 O O . ARG D 1 40 ? -64.666 -44.592 -49.293 1.00 101.69 40 ARG D O 1
ATOM 4892 N N . HIS D 1 41 ? -66.462 -43.227 -49.203 1.00 101.69 41 HIS D N 1
ATOM 4893 C CA . HIS D 1 41 ? -66.487 -42.958 -50.630 1.00 101.69 41 HIS D CA 1
ATOM 4894 C C . HIS D 1 41 ? -66.643 -41.465 -50.921 1.00 101.69 41 HIS D C 1
ATOM 4895 O O . HIS D 1 41 ? -67.316 -41.065 -51.881 1.00 101.69 41 HIS D O 1
ATOM 4902 N N . SER D 1 42 ? -66.036 -40.644 -50.067 1.00 101.69 42 SER D N 1
ATOM 4903 C CA . SER D 1 42 ? -66.054 -39.192 -50.240 1.00 101.69 42 SER D CA 1
ATOM 4904 C C . SER D 1 42 ? -64.799 -38.847 -51.067 1.00 101.69 42 SER D C 1
ATOM 4905 O O . SER D 1 42 ? -63.849 -39.641 -51.107 1.00 101.69 42 SER D O 1
ATOM 4908 N N . GLN D 1 43 ? -64.775 -37.694 -51.736 1.00 101.18 43 GLN D N 1
ATOM 4909 C CA . GLN D 1 43 ? -63.588 -37.375 -52.533 1.00 100.78 43 GLN D CA 1
ATOM 4910 C C . GLN D 1 43 ? -62.440 -36.859 -51.670 1.00 99.21 43 GLN D C 1
ATOM 4911 O O . GLN D 1 43 ? -61.436 -36.366 -52.184 1.00 99.38 43 GLN D O 1
ATOM 4917 N N . GLU D 1 44 ? -62.600 -36.977 -50.355 1.00 97.19 44 GLU D N 1
ATOM 4918 C CA . GLU D 1 44 ? -61.562 -36.570 -49.416 1.00 94.77 44 GLU D CA 1
ATOM 4919 C C . GLU D 1 44 ? -60.899 -37.866 -49.006 1.00 92.18 44 GLU D C 1
ATOM 4920 O O . GLU D 1 44 ? -59.687 -38.040 -49.138 1.00 91.73 44 GLU D O 1
ATOM 4926 N N . VAL D 1 45 ? -61.718 -38.786 -48.517 1.00 89.48 45 VAL D N 1
ATOM 4927 C CA . VAL D 1 45 ? -61.224 -40.083 -48.100 1.00 87.54 45 VAL D CA 1
ATOM 4928 C C . VAL D 1 45 ? -60.684 -40.832 -49.314 1.00 86.23 45 VAL D C 1
ATOM 4929 O O . VAL D 1 45 ? -59.800 -41.676 -49.198 1.00 85.87 45 VAL D O 1
ATOM 4933 N N . GLU D 1 46 ? -61.202 -40.502 -50.487 1.00 85.14 46 GLU D N 1
ATOM 4934 C CA . GLU D 1 46 ? -60.746 -41.151 -51.703 1.00 84.77 46 GLU D CA 1
ATOM 4935 C C . GLU D 1 46 ? -59.308 -40.715 -51.985 1.00 83.34 46 GLU D C 1
ATOM 4936 O O . GLU D 1 46 ? -58.414 -41.542 -52.169 1.00 83.35 46 GLU D O 1
ATOM 4942 N N . VAL D 1 47 ? -59.085 -39.407 -51.997 1.00 81.40 47 VAL D N 1
ATOM 4943 C CA . VAL D 1 47 ? -57.756 -38.862 -52.246 1.00 79.58 47 VAL D CA 1
ATOM 4944 C C . VAL D 1 47 ? -56.763 -39.354 -51.199 1.00 79.78 47 VAL D C 1
ATOM 4945 O O . VAL D 1 47 ? -55.612 -39.675 -51.505 1.00 78.86 47 VAL D O 1
ATOM 4949 N N . ALA D 1 48 ? -57.220 -39.400 -49.952 1.00 79.60 48 ALA D N 1
ATOM 4950 C CA . ALA D 1 48 ? -56.384 -39.837 -48.847 1.00 78.58 48 ALA D CA 1
ATOM 4951 C C . ALA D 1 48 ? -55.920 -41.266 -49.052 1.00 77.90 48 ALA D C 1
ATOM 4952 O O . ALA D 1 48 ? -54.716 -41.527 -49.122 1.00 76.27 48 ALA D O 1
ATOM 4954 N N . LYS D 1 49 ? -56.884 -42.181 -49.156 1.00 77.94 49 LYS D N 1
ATOM 4955 C CA . LYS D 1 49 ? -56.583 -43.598 -49.352 1.00 79.07 49 LYS D CA 1
ATOM 4956 C C . LYS D 1 49 ? -55.692 -43.771 -50.578 1.00 79.15 49 LYS D C 1
ATOM 4957 O O . LYS D 1 49 ? -54.817 -44.651 -50.614 1.00 78.68 49 LYS D O 1
ATOM 4963 N N . SER D 1 50 ? -55.915 -42.921 -51.578 1.00 78.26 50 SER D N 1
ATOM 4964 C CA . SER D 1 50 ? -55.128 -42.967 -52.798 1.00 77.78 50 SER D CA 1
ATOM 4965 C C . SER D 1 50 ? -53.665 -42.631 -52.521 1.00 78.71 50 SER D C 1
ATOM 4966 O O . SER D 1 50 ? -52.780 -43.466 -52.728 1.00 77.95 50 SER D O 1
ATOM 4969 N N . ILE D 1 51 ? -53.419 -41.406 -52.051 1.00 79.45 51 ILE D N 1
ATOM 4970 C CA . ILE D 1 51 ? -52.062 -40.960 -51.753 1.00 78.76 51 ILE D CA 1
ATOM 4971 C C . ILE D 1 51 ? -51.398 -41.963 -50.827 1.00 79.94 51 ILE D C 1
ATOM 4972 O O . ILE D 1 51 ? -50.219 -42.299 -50.995 1.00 79.45 51 ILE D O 1
ATOM 4977 N N . ALA D 1 52 ? -52.161 -42.444 -49.850 1.00 80.36 52 ALA D N 1
ATOM 4978 C CA . ALA D 1 52 ? -51.632 -43.426 -48.920 1.00 81.53 52 ALA D CA 1
ATOM 4979 C C . ALA D 1 52 ? -51.076 -44.597 -49.733 1.00 81.83 52 ALA D C 1
ATOM 4980 O O . ALA D 1 52 ? -49.862 -44.805 -49.797 1.00 81.01 52 ALA D O 1
ATOM 4982 N N . GLU D 1 53 ? -51.981 -45.337 -50.369 1.00 83.13 53 GLU D N 1
ATOM 4983 C CA . GLU D 1 53 ? -51.627 -46.491 -51.196 1.00 83.53 53 GLU D CA 1
ATOM 4984 C C . GLU D 1 53 ? -50.409 -46.155 -52.064 1.00 80.78 53 GLU D C 1
ATOM 4985 O O . GLU D 1 53 ? -49.413 -46.880 -52.065 1.00 77.94 53 GLU D O 1
ATOM 4991 N N . LYS D 1 54 ? -50.492 -45.046 -52.791 1.00 79.85 54 LYS D N 1
ATOM 4992 C CA . LYS D 1 54 ? -49.388 -44.622 -53.638 1.00 79.57 54 LYS D CA 1
ATOM 4993 C C . LYS D 1 54 ? -48.065 -44.804 -52.919 1.00 79.35 54 LYS D C 1
ATOM 4994 O O . LYS D 1 54 ? -47.180 -45.487 -53.425 1.00 79.26 54 LYS D O 1
ATOM 5000 N N . LEU D 1 55 ? -47.929 -44.211 -51.735 1.00 78.72 55 LEU D N 1
ATOM 5001 C CA . LEU D 1 55 ? -46.683 -44.340 -50.994 1.00 78.41 55 LEU D CA 1
ATOM 5002 C C . LEU D 1 55 ? -46.747 -45.255 -49.767 1.00 77.85 55 LEU D C 1
ATOM 5003 O O . LEU D 1 55 ? -46.392 -44.858 -48.661 1.00 78.99 55 LEU D O 1
ATOM 5008 N N . GLY D 1 56 ? -47.182 -46.493 -49.984 1.00 76.94 56 GLY D N 1
ATOM 5009 C CA . GLY D 1 56 ? -47.268 -47.464 -48.907 1.00 75.23 56 GLY D CA 1
ATOM 5010 C C . GLY D 1 56 ? -48.140 -47.006 -47.764 1.00 75.45 56 GLY D C 1
ATOM 5011 O O . GLY D 1 56 ? -49.304 -46.641 -47.957 1.00 76.62 56 GLY D O 1
ATOM 5012 N N . VAL D 1 57 ? -47.576 -47.034 -46.564 1.00 74.45 57 VAL D N 1
ATOM 5013 C CA . VAL D 1 57 ? -48.279 -46.610 -45.357 1.00 73.66 57 VAL D CA 1
ATOM 5014 C C . VAL D 1 57 ? -49.761 -46.990 -45.260 1.00 72.73 57 VAL D C 1
ATOM 5015 O O . VAL D 1 57 ? -50.588 -46.597 -46.089 1.00 70.23 57 VAL D O 1
ATOM 5019 N N . LYS D 1 58 ? -50.086 -47.763 -44.230 1.00 73.01 58 LYS D N 1
ATOM 5020 C CA . LYS D 1 58 ? -51.466 -48.155 -43.998 1.00 73.60 58 LYS D CA 1
ATOM 5021 C C . LYS D 1 58 ? -52.276 -46.886 -43.808 1.00 72.82 58 LYS D C 1
ATOM 5022 O O . LYS D 1 58 ? -51.715 -45.795 -43.632 1.00 73.30 58 LYS D O 1
ATOM 5028 N N . ASN D 1 59 ? -53.595 -47.033 -43.841 1.00 71.10 59 ASN D N 1
ATOM 5029 C CA . ASN D 1 59 ? -54.478 -45.905 -43.642 1.00 69.46 59 ASN D CA 1
ATOM 5030 C C . ASN D 1 59 ? -55.774 -46.319 -42.989 1.00 68.54 59 ASN D C 1
ATOM 5031 O O . ASN D 1 59 ? -56.702 -46.713 -43.669 1.00 70.37 59 ASN D O 1
ATOM 5036 N N . HIS D 1 60 ? -55.844 -46.221 -41.670 1.00 68.16 60 HIS D N 1
ATOM 5037 C CA . HIS D 1 60 ? -57.060 -46.566 -40.950 1.00 66.89 60 HIS D CA 1
ATOM 5038 C C . HIS D 1 60 ? -58.092 -45.484 -41.223 1.00 65.87 60 HIS D C 1
ATOM 5039 O O . HIS D 1 60 ? -57.757 -44.373 -41.640 1.00 66.11 60 HIS D O 1
ATOM 5046 N N . LEU D 1 61 ? -59.353 -45.818 -41.001 1.00 64.09 61 LEU D N 1
ATOM 5047 C CA . LEU D 1 61 ? -60.426 -44.860 -41.191 1.00 62.80 61 LEU D CA 1
ATOM 5048 C C . LEU D 1 61 ? -61.243 -44.872 -39.918 1.00 62.67 61 LEU D C 1
ATOM 5049 O O . LEU D 1 61 ? -61.398 -45.911 -39.273 1.00 63.19 61 LEU D O 1
ATOM 5054 N N . LEU D 1 62 ? -61.733 -43.710 -39.531 1.00 61.21 62 LEU D N 1
ATOM 5055 C CA . LEU D 1 62 ? -62.553 -43.624 -38.350 1.00 61.20 62 LEU D CA 1
ATOM 5056 C C . LEU D 1 62 ? -63.833 -42.889 -38.726 1.00 62.79 62 LEU D C 1
ATOM 5057 O O . LEU D 1 62 ? -63.812 -41.804 -39.305 1.00 62.20 62 LEU D O 1
ATOM 5062 N N . ASP D 1 63 ? -64.959 -43.502 -38.413 1.00 64.59 63 ASP D N 1
ATOM 5063 C CA . ASP D 1 63 ? -66.226 -42.899 -38.722 1.00 66.62 63 ASP D CA 1
ATOM 5064 C C . ASP D 1 63 ? -66.578 -41.899 -37.629 1.00 67.21 63 ASP D C 1
ATOM 5065 O O . ASP D 1 63 ? -67.094 -42.281 -36.584 1.00 67.17 63 ASP D O 1
ATOM 5070 N N . MET D 1 64 ? -66.293 -40.621 -37.861 1.00 68.11 64 MET D N 1
ATOM 5071 C CA . MET D 1 64 ? -66.587 -39.593 -36.863 1.00 68.83 64 MET D CA 1
ATOM 5072 C C . MET D 1 64 ? -67.962 -39.006 -37.086 1.00 69.37 64 MET D C 1
ATOM 5073 O O . MET D 1 64 ? -68.261 -37.908 -36.623 1.00 68.70 64 MET D O 1
ATOM 5078 N N . SER D 1 65 ? -68.800 -39.748 -37.798 1.00 71.86 65 SER D N 1
ATOM 5079 C CA . SER D 1 65 ? -70.157 -39.291 -38.098 1.00 74.09 65 SER D CA 1
ATOM 5080 C C . SER D 1 65 ? -70.975 -39.025 -36.838 1.00 75.18 65 SER D C 1
ATOM 5081 O O . SER D 1 65 ? -71.677 -38.015 -36.725 1.00 75.16 65 SER D O 1
ATOM 5084 N N . LEU D 1 66 ? -70.863 -39.940 -35.889 1.00 77.29 66 LEU D N 1
ATOM 5085 C CA . LEU D 1 66 ? -71.563 -39.846 -34.621 1.00 80.41 66 LEU D CA 1
ATOM 5086 C C . LEU D 1 66 ? -71.204 -38.565 -33.842 1.00 81.06 66 LEU D C 1
ATOM 5087 O O . LEU D 1 66 ? -71.878 -38.185 -32.876 1.00 79.49 66 LEU D O 1
ATOM 5092 N N . LEU D 1 67 ? -70.146 -37.891 -34.281 1.00 81.40 67 LEU D N 1
ATOM 5093 C CA . LEU D 1 67 ? -69.707 -36.673 -33.623 1.00 81.22 67 LEU D CA 1
ATOM 5094 C C . LEU D 1 67 ? -70.705 -35.548 -33.832 1.00 82.19 67 LEU D C 1
ATOM 5095 O O . LEU D 1 67 ? -70.634 -34.515 -33.164 1.00 83.35 67 LEU D O 1
ATOM 5100 N N . ASN D 1 68 ? -71.643 -35.745 -34.751 1.00 82.70 68 ASN D N 1
ATOM 5101 C CA . ASN D 1 68 ? -72.619 -34.704 -35.033 1.00 82.73 68 ASN D CA 1
ATOM 5102 C C . ASN D 1 68 ? -73.775 -34.629 -34.059 1.00 81.16 68 ASN D C 1
ATOM 5103 O O . ASN D 1 68 ? -74.607 -33.735 -34.160 1.00 79.91 68 ASN D O 1
ATOM 5108 N N . GLN D 1 69 ? -73.825 -35.563 -33.115 1.00 80.03 69 GLN D N 1
ATOM 5109 C CA . GLN D 1 69 ? -74.872 -35.551 -32.108 1.00 79.49 69 GLN D CA 1
ATOM 5110 C C . GLN D 1 69 ? -74.709 -34.224 -31.376 1.00 81.70 69 GLN D C 1
ATOM 5111 O O . GLN D 1 69 ? -75.660 -33.682 -30.805 1.00 81.90 69 GLN D O 1
ATOM 5117 N N . LEU D 1 70 ? -73.479 -33.717 -31.412 1.00 83.93 70 LEU D N 1
ATOM 5118 C CA . LEU D 1 70 ? -73.107 -32.472 -30.760 1.00 86.45 70 LEU D CA 1
ATOM 5119 C C . LEU D 1 70 ? -73.328 -31.246 -31.636 1.00 89.04 70 LEU D C 1
ATOM 5120 O O . LEU D 1 70 ? -73.236 -30.110 -31.159 1.00 89.31 70 LEU D O 1
ATOM 5125 N N . ALA D 1 71 ? -73.608 -31.473 -32.917 1.00 92.43 71 ALA D N 1
ATOM 5126 C CA . ALA D 1 71 ? -73.867 -30.365 -33.840 1.00 94.61 71 ALA D CA 1
ATOM 5127 C C . ALA D 1 71 ? -75.139 -29.660 -33.354 1.00 95.94 71 ALA D C 1
ATOM 5128 O O . ALA D 1 71 ? -76.109 -30.312 -32.961 1.00 95.89 71 ALA D O 1
ATOM 5130 N N . PRO D 1 72 ? -75.148 -28.318 -33.375 1.00 97.34 72 PRO D N 1
ATOM 5131 C CA . PRO D 1 72 ? -76.283 -27.497 -32.935 1.00 98.16 72 PRO D CA 1
ATOM 5132 C C . PRO D 1 72 ? -77.702 -28.064 -33.120 1.00 98.84 72 PRO D C 1
ATOM 5133 O O . PRO D 1 72 ? -78.243 -28.720 -32.226 1.00 97.85 72 PRO D O 1
ATOM 5137 N N . ASN D 1 73 ? -78.300 -27.800 -34.278 1.00 100.47 73 ASN D N 1
ATOM 5138 C CA . ASN D 1 73 ? -79.666 -28.251 -34.575 1.00 101.69 73 ASN D CA 1
ATOM 5139 C C . ASN D 1 73 ? -79.947 -29.730 -34.283 1.00 101.69 73 ASN D C 1
ATOM 5140 O O . ASN D 1 73 ? -81.110 -30.144 -34.204 1.00 101.69 73 ASN D O 1
ATOM 5145 N N . ALA D 1 74 ? -78.894 -30.525 -34.125 1.00 101.68 74 ALA D N 1
ATOM 5146 C CA . ALA D 1 74 ? -79.064 -31.944 -33.840 1.00 101.53 74 ALA D CA 1
ATOM 5147 C C . ALA D 1 74 ? -79.426 -32.185 -32.373 1.00 101.69 74 ALA D C 1
ATOM 5148 O O . ALA D 1 74 ? -79.628 -33.330 -31.960 1.00 101.30 74 ALA D O 1
ATOM 5150 N N . LEU D 1 75 ? -79.521 -31.101 -31.600 1.00 101.69 75 LEU D N 1
ATOM 5151 C CA . LEU D 1 75 ? -79.841 -31.180 -30.172 1.00 101.61 75 LEU D CA 1
ATOM 5152 C C . LEU D 1 75 ? -81.333 -31.058 -29.851 1.00 101.66 75 LEU D C 1
ATOM 5153 O O . LEU D 1 75 ? -81.706 -30.685 -28.732 1.00 101.69 75 LEU D O 1
ATOM 5158 N N . THR D 1 76 ? -82.174 -31.377 -30.838 1.00 101.69 76 THR D N 1
ATOM 5159 C CA . THR D 1 76 ? -83.639 -31.350 -30.700 1.00 101.69 76 THR D CA 1
ATOM 5160 C C . THR D 1 76 ? -84.326 -32.081 -31.859 1.00 101.69 76 THR D C 1
ATOM 5161 O O . THR D 1 76 ? -83.709 -32.368 -32.888 1.00 101.69 76 THR D O 1
ATOM 5165 N N . SER D 1 91 ? -74.874 -24.080 -39.066 1.00 99.56 91 SER D N 1
ATOM 5166 C CA . SER D 1 91 ? -75.409 -24.498 -37.776 1.00 100.06 91 SER D CA 1
ATOM 5167 C C . SER D 1 91 ? -75.222 -25.989 -37.560 1.00 100.50 91 SER D C 1
ATOM 5168 O O . SER D 1 91 ? -76.103 -26.653 -37.007 1.00 100.31 91 SER D O 1
ATOM 5171 N N . THR D 1 92 ? -74.079 -26.514 -38.005 1.00 101.04 92 THR D N 1
ATOM 5172 C CA . THR D 1 92 ? -73.773 -27.941 -37.850 1.00 101.69 92 THR D CA 1
ATOM 5173 C C . THR D 1 92 ? -72.300 -28.208 -37.492 1.00 101.69 92 THR D C 1
ATOM 5174 O O . THR D 1 92 ? -71.798 -29.326 -37.671 1.00 101.69 92 THR D O 1
ATOM 5178 N N . PHE D 1 93 ? -71.616 -27.182 -36.986 1.00 100.95 93 PHE D N 1
ATOM 5179 C CA . PHE D 1 93 ? -70.217 -27.322 -36.597 1.00 100.02 93 PHE D CA 1
ATOM 5180 C C . PHE D 1 93 ? -70.118 -27.759 -35.137 1.00 99.07 93 PHE D C 1
ATOM 5181 O O . PHE D 1 93 ? -71.010 -27.488 -34.325 1.00 99.26 93 PHE D O 1
ATOM 5189 N N . VAL D 1 94 ? -69.030 -28.448 -34.819 1.00 97.30 94 VAL D N 1
ATOM 5190 C CA . VAL D 1 94 ? -68.775 -28.906 -33.465 1.00 95.26 94 VAL D CA 1
ATOM 5191 C C . VAL D 1 94 ? -67.548 -28.127 -33.012 1.00 93.39 94 VAL D C 1
ATOM 5192 O O . VAL D 1 94 ? -66.464 -28.285 -33.576 1.00 93.85 94 VAL D O 1
ATOM 5196 N N . PRO D 1 95 ? -67.709 -27.245 -32.010 1.00 90.80 95 PRO D N 1
ATOM 5197 C CA . PRO D 1 95 ? -66.587 -26.448 -31.510 1.00 88.57 95 PRO D CA 1
ATOM 5198 C C . PRO D 1 95 ? -65.455 -27.289 -30.917 1.00 86.32 95 PRO D C 1
ATOM 5199 O O . PRO D 1 95 ? -65.689 -28.317 -30.283 1.00 85.01 95 PRO D O 1
ATOM 5203 N N . GLY D 1 96 ? -64.224 -26.848 -31.148 1.00 84.32 96 GLY D N 1
ATOM 5204 C CA . GLY D 1 96 ? -63.071 -27.566 -30.646 1.00 82.60 96 GLY D CA 1
ATOM 5205 C C . GLY D 1 96 ? -63.146 -29.051 -30.932 1.00 81.69 96 GLY D C 1
ATOM 5206 O O . GLY D 1 96 ? -63.071 -29.862 -30.017 1.00 81.63 96 GLY D O 1
ATOM 5207 N N . ARG D 1 97 ? -63.296 -29.427 -32.195 1.00 81.28 97 ARG D N 1
ATOM 5208 C CA . ARG D 1 97 ? -63.371 -30.842 -32.504 1.00 81.02 97 ARG D CA 1
ATOM 5209 C C . ARG D 1 97 ? -61.997 -31.478 -32.606 1.00 79.04 97 ARG D C 1
ATOM 5210 O O . ARG D 1 97 ? -61.870 -32.699 -32.523 1.00 80.23 97 ARG D O 1
ATOM 5218 N N . ASN D 1 98 ? -60.962 -30.660 -32.782 1.00 75.78 98 ASN D N 1
ATOM 5219 C CA . ASN D 1 98 ? -59.604 -31.197 -32.849 1.00 70.53 98 ASN D CA 1
ATOM 5220 C C . ASN D 1 98 ? -59.311 -31.951 -31.564 1.00 67.41 98 ASN D C 1
ATOM 5221 O O . ASN D 1 98 ? -58.554 -32.919 -31.554 1.00 66.63 98 ASN D O 1
ATOM 5226 N N . LEU D 1 99 ? -59.914 -31.494 -30.474 1.00 64.23 99 LEU D N 1
ATOM 5227 C CA . LEU D 1 99 ? -59.718 -32.147 -29.201 1.00 62.53 99 LEU D CA 1
ATOM 5228 C C . LEU D 1 99 ? -60.076 -33.611 -29.457 1.00 62.01 99 LEU D C 1
ATOM 5229 O O . LEU D 1 99 ? -59.284 -34.518 -29.181 1.00 62.63 99 LEU D O 1
ATOM 5234 N N . VAL D 1 100 ? -61.261 -33.828 -30.022 1.00 59.78 100 VAL D N 1
ATOM 5235 C CA . VAL D 1 100 ? -61.751 -35.165 -30.338 1.00 56.67 100 VAL D CA 1
ATOM 5236 C C . VAL D 1 100 ? -60.861 -35.896 -31.344 1.00 55.72 100 VAL D C 1
ATOM 5237 O O . VAL D 1 100 ? -60.562 -37.075 -31.173 1.00 54.69 100 VAL D O 1
ATOM 5241 N N . PHE D 1 101 ? -60.435 -35.210 -32.398 1.00 55.24 101 PHE D N 1
ATOM 5242 C CA . PHE D 1 101 ? -59.592 -35.870 -33.390 1.00 56.41 101 PHE D CA 1
ATOM 5243 C C . PHE D 1 101 ? -58.267 -36.331 -32.804 1.00 54.87 101 PHE D C 1
ATOM 5244 O O . PHE D 1 101 ? -57.814 -37.450 -33.054 1.00 52.71 101 PHE D O 1
ATOM 5252 N N . LEU D 1 102 ? -57.639 -35.463 -32.025 1.00 53.99 102 LEU D N 1
ATOM 5253 C CA . LEU D 1 102 ? -56.377 -35.814 -31.411 1.00 53.18 102 LEU D CA 1
ATOM 5254 C C . LEU D 1 102 ? -56.634 -36.883 -30.363 1.00 54.20 102 LEU D C 1
ATOM 5255 O O . LEU D 1 102 ? -55.823 -37.797 -30.208 1.00 53.02 102 LEU D O 1
ATOM 5260 N N . SER D 1 103 ? -57.757 -36.768 -29.641 1.00 54.31 103 SER D N 1
ATOM 5261 C CA . SER D 1 103 ? -58.117 -37.767 -28.631 1.00 53.84 103 SER D CA 1
ATOM 5262 C C . SER D 1 103 ? -58.176 -39.126 -29.294 1.00 55.30 103 SER D C 1
ATOM 5263 O O . SER D 1 103 ? -57.564 -40.077 -28.819 1.00 57.05 103 SER D O 1
ATOM 5266 N N . PHE D 1 104 ? -58.912 -39.216 -30.399 1.00 54.79 104 PHE D N 1
ATOM 5267 C CA . PHE D 1 104 ? -59.046 -40.482 -31.093 1.00 54.98 104 PHE D CA 1
ATOM 5268 C C . PHE D 1 104 ? -57.763 -40.983 -31.736 1.00 55.03 104 PHE D C 1
ATOM 5269 O O . PHE D 1 104 ? -57.479 -42.186 -31.673 1.00 54.88 104 PHE D O 1
ATOM 5277 N N . ALA D 1 105 ? -56.996 -40.081 -32.355 1.00 54.32 105 ALA D N 1
ATOM 5278 C CA . ALA D 1 105 ? -55.740 -40.469 -32.994 1.00 53.56 105 ALA D CA 1
ATOM 5279 C C . ALA D 1 105 ? -54.793 -41.020 -31.942 1.00 53.71 105 ALA D C 1
ATOM 5280 O O . ALA D 1 105 ? -53.970 -41.870 -32.232 1.00 54.27 105 ALA D O 1
ATOM 5282 N N . SER D 1 106 ? -54.926 -40.541 -30.713 1.00 54.97 106 SER D N 1
ATOM 5283 C CA . SER D 1 106 ? -54.086 -41.000 -29.612 1.00 56.58 106 SER D CA 1
ATOM 5284 C C . SER D 1 106 ? -54.513 -42.357 -29.068 1.00 56.60 106 SER D C 1
ATOM 5285 O O . SER D 1 106 ? -53.681 -43.149 -28.647 1.00 56.99 106 SER D O 1
ATOM 5288 N N . ILE D 1 107 ? -55.811 -42.621 -29.045 1.00 57.81 107 ILE D N 1
ATOM 5289 C CA . ILE D 1 107 ? -56.271 -43.920 -28.586 1.00 58.04 107 ILE D CA 1
ATOM 5290 C C . ILE D 1 107 ? -55.830 -44.895 -29.688 1.00 59.40 107 ILE D C 1
ATOM 5291 O O . ILE D 1 107 ? -55.312 -45.977 -29.409 1.00 60.60 107 ILE D O 1
ATOM 5296 N N . LEU D 1 108 ? -56.004 -44.496 -30.943 1.00 59.55 108 LEU D N 1
ATOM 5297 C CA . LEU D 1 108 ? -55.597 -45.344 -32.056 1.00 61.59 108 LEU D CA 1
ATOM 5298 C C . LEU D 1 108 ? -54.084 -45.623 -31.975 1.00 62.44 108 LEU D C 1
ATOM 5299 O O . LEU D 1 108 ? -53.643 -46.778 -32.030 1.00 61.57 108 LEU D O 1
ATOM 5304 N N . ALA D 1 109 ? -53.297 -44.555 -31.849 1.00 63.25 109 ALA D N 1
ATOM 5305 C CA . ALA D 1 109 ? -51.844 -44.661 -31.738 1.00 62.45 109 ALA D CA 1
ATOM 5306 C C . ALA D 1 109 ? -51.522 -45.702 -30.670 1.00 62.32 109 ALA D C 1
ATOM 5307 O O . ALA D 1 109 ? -50.746 -46.636 -30.890 1.00 63.01 109 ALA D O 1
ATOM 5309 N N . TYR D 1 110 ? -52.139 -45.530 -29.512 1.00 61.02 110 TYR D N 1
ATOM 5310 C CA . TYR D 1 110 ? -51.945 -46.440 -28.400 1.00 60.69 110 TYR D CA 1
ATOM 5311 C C . TYR D 1 110 ? -52.146 -47.893 -28.793 1.00 60.91 110 TYR D C 1
ATOM 5312 O O . TYR D 1 110 ? -51.316 -48.736 -28.471 1.00 60.47 110 TYR D O 1
ATOM 5321 N N . GLN D 1 111 ? -53.257 -48.177 -29.475 1.00 60.18 111 GLN D N 1
ATOM 5322 C CA . GLN D 1 111 ? -53.582 -49.529 -29.907 1.00 58.80 111 GLN D CA 1
ATOM 5323 C C . GLN D 1 111 ? -52.556 -50.055 -30.899 1.00 58.59 111 GLN D C 1
ATOM 5324 O O . GLN D 1 111 ? -52.050 -51.159 -30.744 1.00 58.78 111 GLN D O 1
ATOM 5330 N N . ILE D 1 112 ? -52.233 -49.273 -31.917 1.00 57.99 112 ILE D N 1
ATOM 5331 C CA . ILE D 1 112 ? -51.275 -49.752 -32.890 1.00 59.64 112 ILE D CA 1
ATOM 5332 C C . ILE D 1 112 ? -49.839 -49.570 -32.426 1.00 60.42 112 ILE D C 1
ATOM 5333 O O . ILE D 1 112 ? -48.909 -49.676 -33.223 1.00 60.02 112 ILE D O 1
ATOM 5338 N N . GLY D 1 113 ? -49.660 -49.284 -31.142 1.00 61.21 113 GLY D N 1
ATOM 5339 C CA . GLY D 1 113 ? -48.324 -49.105 -30.596 1.00 62.41 113 GLY D CA 1
ATOM 5340 C C . GLY D 1 113 ? -47.459 -48.032 -31.243 1.00 64.90 113 GLY D C 1
ATOM 5341 O O . GLY D 1 113 ? -46.346 -48.307 -31.709 1.00 64.96 113 GLY D O 1
ATOM 5342 N N . ALA D 1 114 ? -47.962 -46.800 -31.273 1.00 66.18 114 ALA D N 1
ATOM 5343 C CA . ALA D 1 114 ? -47.215 -45.681 -31.847 1.00 65.85 114 ALA D CA 1
ATOM 5344 C C . ALA D 1 114 ? -46.994 -44.622 -30.763 1.00 65.96 114 ALA D C 1
ATOM 5345 O O . ALA D 1 114 ? -47.880 -44.358 -29.938 1.00 64.39 114 ALA D O 1
ATOM 5347 N N . ARG D 1 115 ? -45.807 -44.022 -30.753 1.00 66.13 115 ARG D N 1
ATOM 5348 C CA . ARG D 1 115 ? -45.506 -43.006 -29.752 1.00 65.71 115 ARG D CA 1
ATOM 5349 C C . ARG D 1 115 ? -45.775 -41.637 -30.336 1.00 65.14 115 ARG D C 1
ATOM 5350 O O . ARG D 1 115 ? -46.297 -40.747 -29.660 1.00 65.67 115 ARG D O 1
ATOM 5358 N N . HIS D 1 116 ? -45.421 -41.493 -31.609 1.00 63.65 116 HIS D N 1
ATOM 5359 C CA . HIS D 1 116 ? -45.582 -40.239 -32.319 1.00 62.47 116 HIS D CA 1
ATOM 5360 C C . HIS D 1 116 ? -46.877 -40.122 -33.111 1.00 61.39 116 HIS D C 1
ATOM 5361 O O . HIS D 1 116 ? -47.250 -41.011 -33.873 1.00 60.72 116 HIS D O 1
ATOM 5368 N N . ILE D 1 117 ? -47.557 -39.006 -32.892 1.00 60.16 117 ILE D N 1
ATOM 5369 C CA . ILE D 1 117 ? -48.803 -38.688 -33.551 1.00 59.39 117 ILE D CA 1
ATOM 5370 C C . ILE D 1 117 ? -48.537 -37.396 -34.306 1.00 61.46 117 ILE D C 1
ATOM 5371 O O . ILE D 1 117 ? -48.357 -36.359 -33.683 1.00 63.96 117 ILE D O 1
ATOM 5376 N N . ILE D 1 118 ? -48.476 -37.442 -35.632 1.00 62.81 118 ILE D N 1
ATOM 5377 C CA . ILE D 1 118 ? -48.234 -36.211 -36.387 1.00 65.59 118 ILE D CA 1
ATOM 5378 C C . ILE D 1 118 ? -49.550 -35.602 -36.863 1.00 66.33 118 ILE D C 1
ATOM 5379 O O . ILE D 1 118 ? -50.485 -36.318 -37.203 1.00 66.83 118 ILE D O 1
ATOM 5384 N N . THR D 1 119 ? -49.620 -34.278 -36.891 1.00 66.81 119 THR D N 1
ATOM 5385 C CA . THR D 1 119 ? -50.833 -33.605 -37.304 1.00 68.40 119 THR D CA 1
ATOM 5386 C C . THR D 1 119 ? -50.512 -32.323 -38.045 1.00 69.20 119 THR D C 1
ATOM 5387 O O . THR D 1 119 ? -49.580 -31.612 -37.699 1.00 69.74 119 THR D O 1
ATOM 5391 N N . GLY D 1 120 ? -51.309 -32.027 -39.060 1.00 70.94 120 GLY D N 1
ATOM 5392 C CA . GLY D 1 120 ? -51.073 -30.850 -39.862 1.00 73.54 120 GLY D CA 1
ATOM 5393 C C . GLY D 1 120 ? -51.558 -29.525 -39.327 1.00 76.75 120 GLY D C 1
ATOM 5394 O O . GLY D 1 120 ? -51.259 -28.497 -39.926 1.00 77.99 120 GLY D O 1
ATOM 5395 N N . VAL D 1 121 ? -52.297 -29.511 -38.224 1.00 79.64 121 VAL D N 1
ATOM 5396 C CA . VAL D 1 121 ? -52.762 -28.225 -37.709 1.00 83.71 121 VAL D CA 1
ATOM 5397 C C . VAL D 1 121 ? -51.607 -27.220 -37.567 1.00 87.06 121 VAL D C 1
ATOM 5398 O O . VAL D 1 121 ? -50.482 -27.579 -37.196 1.00 87.34 121 VAL D O 1
ATOM 5402 N N . CYS D 1 122 ? -51.878 -25.964 -37.900 1.00 90.63 122 CYS D N 1
ATOM 5403 C CA . CYS D 1 122 ? -50.866 -24.921 -37.781 1.00 94.15 122 CYS D CA 1
ATOM 5404 C C . CYS D 1 122 ? -51.454 -23.623 -37.198 1.00 96.35 122 CYS D C 1
ATOM 5405 O O . CYS D 1 122 ? -52.631 -23.572 -36.821 1.00 96.05 122 CYS D O 1
ATOM 5408 N N . GLU D 1 123 ? -50.635 -22.579 -37.110 1.00 98.48 123 GLU D N 1
ATOM 5409 C CA . GLU D 1 123 ? -51.098 -21.321 -36.540 1.00 99.97 123 GLU D CA 1
ATOM 5410 C C . GLU D 1 123 ? -50.111 -20.193 -36.816 1.00 100.55 123 GLU D C 1
ATOM 5411 O O . GLU D 1 123 ? -50.484 -19.018 -36.784 1.00 101.56 123 GLU D O 1
ATOM 5417 N N . GLY D 1 128 ? -56.557 -19.948 -36.735 1.00 80.98 128 GLY D N 1
ATOM 5418 C CA . GLY D 1 128 ? -57.443 -18.884 -36.282 1.00 81.84 128 GLY D CA 1
ATOM 5419 C C . GLY D 1 128 ? -58.433 -19.286 -35.198 1.00 81.09 128 GLY D C 1
ATOM 5420 O O . GLY D 1 128 ? -59.016 -18.435 -34.530 1.00 79.88 128 GLY D O 1
ATOM 5421 N N . TYR D 1 129 ? -58.643 -20.588 -35.032 1.00 81.59 129 TYR D N 1
ATOM 5422 C CA . TYR D 1 129 ? -59.554 -21.083 -34.007 1.00 80.26 129 TYR D CA 1
ATOM 5423 C C . TYR D 1 129 ? -58.756 -21.600 -32.818 1.00 77.43 129 TYR D C 1
ATOM 5424 O O . TYR D 1 129 ? -57.646 -22.133 -32.978 1.00 75.02 129 TYR D O 1
ATOM 5433 N N . PRO D 1 130 ? -59.325 -21.471 -31.611 1.00 74.84 130 PRO D N 1
ATOM 5434 C CA . PRO D 1 130 ? -58.663 -21.922 -30.391 1.00 73.25 130 PRO D CA 1
ATOM 5435 C C . PRO D 1 130 ? -58.021 -23.300 -30.458 1.00 71.91 130 PRO D C 1
ATOM 5436 O O . PRO D 1 130 ? -56.886 -23.468 -30.012 1.00 71.19 130 PRO D O 1
ATOM 5440 N N . ASP D 1 131 ? -58.728 -24.282 -31.018 1.00 71.26 131 ASP D N 1
ATOM 5441 C CA . ASP D 1 131 ? -58.187 -25.637 -31.087 1.00 71.12 131 ASP D CA 1
ATOM 5442 C C . ASP D 1 131 ? -57.180 -25.895 -32.197 1.00 71.19 131 ASP D C 1
ATOM 5443 O O . ASP D 1 131 ? -56.996 -27.030 -32.624 1.00 71.46 131 ASP D O 1
ATOM 5448 N N . CYS D 1 132 ? -56.514 -24.835 -32.642 1.00 71.19 132 CYS D N 1
ATOM 5449 C CA . CYS D 1 132 ? -55.497 -24.941 -33.677 1.00 69.67 132 CYS D CA 1
ATOM 5450 C C . CYS D 1 132 ? -54.216 -24.332 -33.160 1.00 67.23 132 CYS D C 1
ATOM 5451 O O . CYS D 1 132 ? -53.192 -24.375 -33.830 1.00 68.26 132 CYS D O 1
ATOM 5454 N N . ARG D 1 133 ? -54.290 -23.768 -31.959 1.00 64.91 133 ARG D N 1
ATOM 5455 C CA . ARG D 1 133 ? -53.155 -23.113 -31.312 1.00 63.09 133 ARG D CA 1
ATOM 5456 C C . ARG D 1 133 ? -52.132 -24.089 -30.714 1.00 62.69 133 ARG D C 1
ATOM 5457 O O . ARG D 1 133 ? -52.480 -25.163 -30.208 1.00 62.45 133 ARG D O 1
ATOM 5465 N N . ASP D 1 134 ? -50.863 -23.699 -30.790 1.00 61.80 134 ASP D N 1
ATOM 5466 C CA . ASP D 1 134 ? -49.750 -24.485 -30.262 1.00 61.67 134 ASP D CA 1
ATOM 5467 C C . ASP D 1 134 ? -50.027 -24.822 -28.799 1.00 62.52 134 ASP D C 1
ATOM 5468 O O . ASP D 1 134 ? -49.762 -25.933 -28.331 1.00 62.15 134 ASP D O 1
ATOM 5473 N N . GLU D 1 135 ? -50.558 -23.830 -28.091 1.00 62.95 135 GLU D N 1
ATOM 5474 C CA . GLU D 1 135 ? -50.917 -23.929 -26.684 1.00 62.72 135 GLU D CA 1
ATOM 5475 C C . GLU D 1 135 ? -51.847 -25.120 -26.508 1.00 62.96 135 GLU D C 1
ATOM 5476 O O . GLU D 1 135 ? -51.578 -26.030 -25.717 1.00 64.19 135 GLU D O 1
ATOM 5482 N N . PHE D 1 136 ? -52.949 -25.104 -27.257 1.00 61.74 136 PHE D N 1
ATOM 5483 C CA . PHE D 1 136 ? -53.934 -26.178 -27.198 1.00 59.66 136 PHE D CA 1
ATOM 5484 C C . PHE D 1 136 ? -53.310 -27.522 -27.507 1.00 57.78 136 PHE D C 1
ATOM 5485 O O . PHE D 1 136 ? -53.444 -28.463 -26.738 1.00 58.79 136 PHE D O 1
ATOM 5493 N N . VAL D 1 137 ? -52.635 -27.617 -28.644 1.00 55.58 137 VAL D N 1
ATOM 5494 C CA . VAL D 1 137 ? -52.022 -28.879 -29.017 1.00 52.95 137 VAL D CA 1
ATOM 5495 C C . VAL D 1 137 ? -51.127 -29.416 -27.914 1.00 52.72 137 VAL D C 1
ATOM 5496 O O . VAL D 1 137 ? -51.177 -30.610 -27.606 1.00 53.12 137 VAL D O 1
ATOM 5500 N N . LYS D 1 138 ? -50.323 -28.532 -27.316 1.00 51.82 138 LYS D N 1
ATOM 5501 C CA . LYS D 1 138 ? -49.401 -28.920 -26.243 1.00 50.14 138 LYS D CA 1
ATOM 5502 C C . LYS D 1 138 ? -50.132 -29.397 -24.990 1.00 49.26 138 LYS D C 1
ATOM 5503 O O . LYS D 1 138 ? -49.786 -30.441 -24.420 1.00 47.22 138 LYS D O 1
ATOM 5509 N N . SER D 1 139 ? -51.135 -28.636 -24.559 1.00 47.61 139 SER D N 1
ATOM 5510 C CA . SER D 1 139 ? -51.906 -29.035 -23.398 1.00 48.40 139 SER D CA 1
ATOM 5511 C C . SER D 1 139 ? -52.587 -30.361 -23.701 1.00 49.42 139 SER D C 1
ATOM 5512 O O . SER D 1 139 ? -52.770 -31.200 -22.830 1.00 50.35 139 SER D O 1
ATOM 5515 N N . CYS D 1 140 ? -52.956 -30.536 -24.959 1.00 51.42 140 CYS D N 1
ATOM 5516 C CA . CYS D 1 140 ? -53.623 -31.736 -25.421 1.00 53.38 140 CYS D CA 1
ATOM 5517 C C . CYS D 1 140 ? -52.718 -32.964 -25.287 1.00 52.74 140 CYS D C 1
ATOM 5518 O O . CYS D 1 140 ? -53.136 -34.034 -24.823 1.00 53.15 140 CYS D O 1
ATOM 5521 N N . ASN D 1 141 ? -51.473 -32.801 -25.703 1.00 51.18 141 ASN D N 1
ATOM 5522 C CA . ASN D 1 141 ? -50.505 -33.875 -25.632 1.00 49.89 141 ASN D CA 1
ATOM 5523 C C . ASN D 1 141 ? -50.317 -34.333 -24.181 1.00 50.36 141 ASN D C 1
ATOM 5524 O O . ASN D 1 141 ? -50.097 -35.507 -23.913 1.00 50.42 141 ASN D O 1
ATOM 5529 N N . VAL D 1 142 ? -50.405 -33.404 -23.240 1.00 50.36 142 VAL D N 1
ATOM 5530 C CA . VAL D 1 142 ? -50.233 -33.753 -21.840 1.00 50.06 142 VAL D CA 1
ATOM 5531 C C . VAL D 1 142 ? -51.435 -34.565 -21.388 1.00 51.49 142 VAL D C 1
ATOM 5532 O O . VAL D 1 142 ? -51.288 -35.591 -20.723 1.00 52.28 142 VAL D O 1
ATOM 5536 N N . THR D 1 143 ? -52.624 -34.090 -21.751 1.00 51.31 143 THR D N 1
ATOM 5537 C CA . THR D 1 143 ? -53.868 -34.746 -21.384 1.00 52.35 143 THR D CA 1
ATOM 5538 C C . THR D 1 143 ? -53.938 -36.186 -21.860 1.00 53.27 143 THR D C 1
ATOM 5539 O O . THR D 1 143 ? -54.386 -37.050 -21.115 1.00 55.11 143 THR D O 1
ATOM 5543 N N . VAL D 1 144 ? -53.521 -36.453 -23.097 1.00 52.62 144 VAL D N 1
ATOM 5544 C CA . VAL D 1 144 ? -53.562 -37.812 -23.597 1.00 52.11 144 VAL D CA 1
ATOM 5545 C C . VAL D 1 144 ? -52.551 -38.679 -22.861 1.00 53.24 144 VAL D C 1
ATOM 5546 O O . VAL D 1 144 ? -52.867 -39.809 -22.481 1.00 55.88 144 VAL D O 1
ATOM 5550 N N . ASN D 1 145 ? -51.345 -38.164 -22.637 1.00 53.07 145 ASN D N 1
ATOM 5551 C CA . ASN D 1 145 ? -50.316 -38.938 -21.938 1.00 52.89 145 ASN D CA 1
ATOM 5552 C C . ASN D 1 145 ? -50.833 -39.351 -20.567 1.00 53.03 145 ASN D C 1
ATOM 5553 O O . ASN D 1 145 ? -50.596 -40.468 -20.105 1.00 53.26 145 ASN D O 1
ATOM 5558 N N . LEU D 1 146 ? -51.542 -38.438 -19.920 1.00 52.03 146 LEU D N 1
ATOM 5559 C CA . LEU D 1 146 ? -52.078 -38.691 -18.598 1.00 52.50 146 LEU D CA 1
ATOM 5560 C C . LEU D 1 146 ? -53.283 -39.607 -18.615 1.00 55.69 146 LEU D C 1
ATOM 5561 O O . LEU D 1 146 ? -53.546 -40.331 -17.651 1.00 58.23 146 LEU D O 1
ATOM 5566 N N . ALA D 1 147 ? -54.036 -39.548 -19.701 1.00 56.79 147 ALA D N 1
ATOM 5567 C CA . ALA D 1 147 ? -55.232 -40.353 -19.821 1.00 57.66 147 ALA D CA 1
ATOM 5568 C C . ALA D 1 147 ? -54.887 -41.808 -20.099 1.00 58.73 147 ALA D C 1
ATOM 5569 O O . ALA D 1 147 ? -55.625 -42.713 -19.699 1.00 58.95 147 ALA D O 1
ATOM 5571 N N . MET D 1 148 ? -53.753 -42.046 -20.749 1.00 58.88 148 MET D N 1
ATOM 5572 C CA . MET D 1 148 ? -53.405 -43.413 -21.093 1.00 61.09 148 MET D CA 1
ATOM 5573 C C . MET D 1 148 ? -52.037 -43.889 -20.669 1.00 62.55 148 MET D C 1
ATOM 5574 O O . MET D 1 148 ? -51.504 -44.816 -21.273 1.00 64.06 148 MET D O 1
ATOM 5579 N N . GLU D 1 149 ? -51.480 -43.271 -19.632 1.00 64.27 149 GLU D N 1
ATOM 5580 C CA . GLU D 1 149 ? -50.151 -43.619 -19.130 1.00 65.43 149 GLU D CA 1
ATOM 5581 C C . GLU D 1 149 ? -49.163 -44.016 -20.225 1.00 65.31 149 GLU D C 1
ATOM 5582 O O . GLU D 1 149 ? -48.637 -45.123 -20.209 1.00 66.54 149 GLU D O 1
ATOM 5588 N N . LYS D 1 150 ? -48.915 -43.105 -21.166 1.00 64.73 150 LYS D N 1
ATOM 5589 C CA . LYS D 1 150 ? -47.993 -43.344 -22.277 1.00 65.24 150 LYS D CA 1
ATOM 5590 C C . LYS D 1 150 ? -47.304 -42.037 -22.701 1.00 64.05 150 LYS D C 1
ATOM 5591 O O . LYS D 1 150 ? -47.947 -40.988 -22.813 1.00 65.03 150 LYS D O 1
ATOM 5597 N N . PRO D 1 151 ? -45.986 -42.093 -22.954 1.00 61.98 151 PRO D N 1
ATOM 5598 C CA . PRO D 1 151 ? -45.133 -40.971 -23.371 1.00 59.03 151 PRO D CA 1
ATOM 5599 C C . PRO D 1 151 ? -45.398 -40.469 -24.788 1.00 56.89 151 PRO D C 1
ATOM 5600 O O . PRO D 1 151 ? -44.465 -40.346 -25.569 1.00 56.53 151 PRO D O 1
ATOM 5604 N N . PHE D 1 152 ? -46.648 -40.182 -25.126 1.00 54.99 152 PHE D N 1
ATOM 5605 C CA . PHE D 1 152 ? -46.966 -39.701 -26.468 1.00 54.78 152 PHE D CA 1
ATOM 5606 C C . PHE D 1 152 ? -46.331 -38.366 -26.806 1.00 53.43 152 PHE D C 1
ATOM 5607 O O . PHE D 1 152 ? -46.100 -37.517 -25.941 1.00 52.09 152 PHE D O 1
ATOM 5615 N N . VAL D 1 153 ? -46.089 -38.184 -28.094 1.00 53.07 153 VAL D N 1
ATOM 5616 C CA . VAL D 1 153 ? -45.508 -36.957 -28.613 1.00 53.38 153 VAL D CA 1
ATOM 5617 C C . VAL D 1 153 ? -46.314 -36.504 -29.844 1.00 53.50 153 VAL D C 1
ATOM 5618 O O . VAL D 1 153 ? -46.232 -37.110 -30.913 1.00 54.80 153 VAL D O 1
ATOM 5622 N N . ILE D 1 154 ? -47.095 -35.446 -29.689 1.00 50.88 154 ILE D N 1
ATOM 5623 C CA . ILE D 1 154 ? -47.868 -34.915 -30.798 1.00 50.33 154 ILE D CA 1
ATOM 5624 C C . ILE D 1 154 ? -46.987 -33.906 -31.551 1.00 51.99 154 ILE D C 1
ATOM 5625 O O . ILE D 1 154 ? -46.714 -32.838 -31.024 1.00 54.55 154 ILE D O 1
ATOM 5630 N N . HIS D 1 155 ? -46.525 -34.249 -32.757 1.00 52.96 155 HIS D N 1
ATOM 5631 C CA . HIS D 1 155 ? -45.663 -33.362 -33.575 1.00 53.53 155 HIS D CA 1
ATOM 5632 C C . HIS D 1 155 ? -46.454 -32.478 -34.552 1.00 53.63 155 HIS D C 1
ATOM 5633 O O . HIS D 1 155 ? -47.195 -33.008 -35.372 1.00 55.53 155 HIS D O 1
ATOM 5640 N N . THR D 1 156 ? -46.297 -31.154 -34.503 1.00 52.04 156 THR D N 1
ATOM 5641 C CA . THR D 1 156 ? -47.033 -30.307 -35.444 1.00 53.10 156 THR D CA 1
ATOM 5642 C C . THR D 1 156 ? -46.065 -29.529 -36.342 1.00 53.33 156 THR D C 1
ATOM 5643 O O . THR D 1 156 ? -46.009 -28.308 -36.294 1.00 55.31 156 THR D O 1
ATOM 5647 N N . PRO D 1 157 ? -45.328 -30.235 -37.214 1.00 52.49 157 PRO D N 1
ATOM 5648 C CA . PRO D 1 157 ? -44.340 -29.683 -38.138 1.00 52.24 157 PRO D CA 1
ATOM 5649 C C . PRO D 1 157 ? -44.662 -28.459 -38.980 1.00 53.11 157 PRO D C 1
ATOM 5650 O O . PRO D 1 157 ? -43.767 -27.915 -39.612 1.00 54.44 157 PRO D O 1
ATOM 5654 N N . LEU D 1 158 ? -45.904 -28.001 -38.999 1.00 53.86 158 LEU D N 1
ATOM 5655 C CA . LEU D 1 158 ? -46.213 -26.822 -39.806 1.00 54.73 158 LEU D CA 1
ATOM 5656 C C . LEU D 1 158 ? -46.766 -25.717 -38.936 1.00 55.70 158 LEU D C 1
ATOM 5657 O O . LEU D 1 158 ? -47.267 -24.721 -39.454 1.00 55.92 158 LEU D O 1
ATOM 5662 N N . MET D 1 159 ? -46.677 -25.906 -37.621 1.00 55.85 159 MET D N 1
ATOM 5663 C CA . MET D 1 159 ? -47.195 -24.955 -36.640 1.00 55.61 159 MET D CA 1
ATOM 5664 C C . MET D 1 159 ? -46.770 -23.514 -36.865 1.00 55.05 159 MET D C 1
ATOM 5665 O O . MET D 1 159 ? -47.572 -22.593 -36.700 1.00 53.66 159 MET D O 1
ATOM 5670 N N . TRP D 1 160 ? -45.512 -23.339 -37.256 1.00 55.94 160 TRP D N 1
ATOM 5671 C CA . TRP D 1 160 ? -44.930 -22.024 -37.481 1.00 56.80 160 TRP D CA 1
ATOM 5672 C C . TRP D 1 160 ? -44.517 -21.783 -38.937 1.00 59.28 160 TRP D C 1
ATOM 5673 O O . TRP D 1 160 ? -43.505 -21.127 -39.217 1.00 61.43 160 TRP D O 1
ATOM 5684 N N . LEU D 1 161 ? -45.294 -22.317 -39.868 1.00 59.91 161 LEU D N 1
ATOM 5685 C CA . LEU D 1 161 ? -45.002 -22.141 -41.277 1.00 60.01 161 LEU D CA 1
ATOM 5686 C C . LEU D 1 161 ? -46.197 -21.526 -41.967 1.00 63.02 161 LEU D C 1
ATOM 5687 O O . LEU D 1 161 ? -47.328 -21.712 -41.525 1.00 63.75 161 LEU D O 1
ATOM 5692 N N . ASN D 1 162 ? -45.949 -20.774 -43.037 1.00 65.59 162 ASN D N 1
ATOM 5693 C CA . ASN D 1 162 ? -47.039 -20.164 -43.787 1.00 67.25 162 ASN D CA 1
ATOM 5694 C C . ASN D 1 162 ? -47.205 -20.989 -45.048 1.00 68.07 162 ASN D C 1
ATOM 5695 O O . ASN D 1 162 ? -46.433 -21.929 -45.285 1.00 65.97 162 ASN D O 1
ATOM 5700 N N . LYS D 1 163 ? -48.212 -20.643 -45.845 1.00 69.58 163 LYS D N 1
ATOM 5701 C CA . LYS D 1 163 ? -48.486 -21.368 -47.078 1.00 71.40 163 LYS D CA 1
ATOM 5702 C C . LYS D 1 163 ? -47.189 -21.485 -47.884 1.00 71.89 163 LYS D C 1
ATOM 5703 O O . LYS D 1 163 ? -46.791 -22.586 -48.298 1.00 72.01 163 LYS D O 1
ATOM 5709 N N . ALA D 1 164 ? -46.527 -20.347 -48.081 1.00 70.41 164 ALA D N 1
ATOM 5710 C CA . ALA D 1 164 ? -45.273 -20.298 -48.814 1.00 69.32 164 ALA D CA 1
ATOM 5711 C C . ALA D 1 164 ? -44.221 -21.271 -48.270 1.00 68.70 164 ALA D C 1
ATOM 5712 O O . ALA D 1 164 ? -43.595 -22.017 -49.014 1.00 66.78 164 ALA D O 1
ATOM 5714 N N . GLU D 1 165 ? -44.034 -21.251 -46.960 1.00 70.60 165 GLU D N 1
ATOM 5715 C CA . GLU D 1 165 ? -43.056 -22.102 -46.298 1.00 72.50 165 GLU D CA 1
ATOM 5716 C C . GLU D 1 165 ? -43.384 -23.587 -46.381 1.00 72.54 165 GLU D C 1
ATOM 5717 O O . GLU D 1 165 ? -42.482 -24.422 -46.437 1.00 71.13 165 GLU D O 1
ATOM 5723 N N . THR D 1 166 ? -44.676 -23.916 -46.377 1.00 73.34 166 THR D N 1
ATOM 5724 C CA . THR D 1 166 ? -45.103 -25.309 -46.444 1.00 72.14 166 THR D CA 1
ATOM 5725 C C . THR D 1 166 ? -44.779 -25.911 -47.808 1.00 72.36 166 THR D C 1
ATOM 5726 O O . THR D 1 166 ? -44.477 -27.103 -47.901 1.00 72.59 166 THR D O 1
ATOM 5730 N N . TRP D 1 167 ? -44.854 -25.085 -48.859 1.00 71.83 167 TRP D N 1
ATOM 5731 C CA . TRP D 1 167 ? -44.509 -25.500 -50.229 1.00 70.74 167 TRP D CA 1
ATOM 5732 C C . TRP D 1 167 ? -42.999 -25.771 -50.262 1.00 71.66 167 TRP D C 1
ATOM 5733 O O . TRP D 1 167 ? -42.526 -26.768 -50.819 1.00 71.43 167 TRP D O 1
ATOM 5744 N N . LYS D 1 168 ? -42.249 -24.849 -49.665 1.00 72.29 168 LYS D N 1
ATOM 5745 C CA . LYS D 1 168 ? -40.800 -24.960 -49.563 1.00 72.18 168 LYS D CA 1
ATOM 5746 C C . LYS D 1 168 ? -40.456 -26.285 -48.881 1.00 71.33 168 LYS D C 1
ATOM 5747 O O . LYS D 1 168 ? -39.534 -26.979 -49.291 1.00 70.66 168 LYS D O 1
ATOM 5753 N N . LEU D 1 169 ? -41.209 -26.635 -47.842 1.00 71.54 169 LEU D N 1
ATOM 5754 C CA . LEU D 1 169 ? -40.960 -27.875 -47.126 1.00 73.05 169 LEU D CA 1
ATOM 5755 C C . LEU D 1 169 ? -41.237 -29.055 -48.028 1.00 74.92 169 LEU D C 1
ATOM 5756 O O . LEU D 1 169 ? -40.451 -29.999 -48.079 1.00 74.55 169 LEU D O 1
ATOM 5761 N N . ALA D 1 170 ? -42.367 -29.003 -48.727 1.00 77.84 170 ALA D N 1
ATOM 5762 C CA . ALA D 1 170 ? -42.753 -30.076 -49.637 1.00 80.00 170 ALA D CA 1
ATOM 5763 C C . ALA D 1 170 ? -41.640 -30.240 -50.653 1.00 82.10 170 ALA D C 1
ATOM 5764 O O . ALA D 1 170 ? -41.244 -31.362 -50.998 1.00 81.57 170 ALA D O 1
ATOM 5766 N N . ASP D 1 171 ? -41.127 -29.104 -51.116 1.00 84.37 171 ASP D N 1
ATOM 5767 C CA . ASP D 1 171 ? -40.050 -29.102 -52.088 1.00 86.69 171 ASP D CA 1
ATOM 5768 C C . ASP D 1 171 ? -38.781 -29.695 -51.478 1.00 86.24 171 ASP D C 1
ATOM 5769 O O . ASP D 1 171 ? -38.216 -30.634 -52.025 1.00 85.80 171 ASP D O 1
ATOM 5774 N N . GLU D 1 172 ? -38.331 -29.156 -50.349 1.00 86.15 172 GLU D N 1
ATOM 5775 C CA . GLU D 1 172 ? -37.148 -29.702 -49.710 1.00 85.88 172 GLU D CA 1
ATOM 5776 C C . GLU D 1 172 ? -37.304 -31.220 -49.641 1.00 85.06 172 GLU D C 1
ATOM 5777 O O . GLU D 1 172 ? -36.420 -31.950 -50.062 1.00 85.34 172 GLU D O 1
ATOM 5783 N N . LEU D 1 173 ? -38.433 -31.701 -49.133 1.00 84.56 173 LEU D N 1
ATOM 5784 C CA . LEU D 1 173 ? -38.653 -33.144 -49.048 1.00 84.86 173 LEU D CA 1
ATOM 5785 C C . LEU D 1 173 ? -38.552 -33.806 -50.418 1.00 85.02 173 LEU D C 1
ATOM 5786 O O . LEU D 1 173 ? -38.613 -35.032 -50.535 1.00 84.62 173 LEU D O 1
ATOM 5791 N N . GLY D 1 174 ? -38.405 -32.987 -51.452 1.00 84.95 174 GLY D N 1
ATOM 5792 C CA . GLY D 1 174 ? -38.308 -33.515 -52.800 1.00 84.84 174 GLY D CA 1
ATOM 5793 C C . GLY D 1 174 ? -39.633 -34.112 -53.227 1.00 84.99 174 GLY D C 1
ATOM 5794 O O . GLY D 1 174 ? -39.690 -35.243 -53.708 1.00 84.95 174 GLY D O 1
ATOM 5795 N N . ALA D 1 175 ? -40.708 -33.351 -53.050 1.00 84.49 175 ALA D N 1
ATOM 5796 C CA . ALA D 1 175 ? -42.026 -33.839 -53.421 1.00 83.61 175 ALA D CA 1
ATOM 5797 C C . ALA D 1 175 ? -42.971 -32.740 -53.903 1.00 83.58 175 ALA D C 1
ATOM 5798 O O . ALA D 1 175 ? -44.180 -32.955 -53.982 1.00 82.85 175 ALA D O 1
ATOM 5800 N N . LEU D 1 176 ? -42.420 -31.576 -54.245 1.00 83.49 176 LEU D N 1
ATOM 5801 C CA . LEU D 1 176 ? -43.229 -30.448 -54.707 1.00 83.40 176 LEU D CA 1
ATOM 5802 C C . LEU D 1 176 ? -44.258 -30.815 -55.779 1.00 83.69 176 LEU D C 1
ATOM 5803 O O . LEU D 1 176 ? -45.384 -30.304 -55.780 1.00 81.41 176 LEU D O 1
ATOM 5808 N N . ASP D 1 177 ? -43.869 -31.707 -56.686 1.00 85.28 177 ASP D N 1
ATOM 5809 C CA . ASP D 1 177 ? -44.755 -32.141 -57.769 1.00 86.77 177 ASP D CA 1
ATOM 5810 C C . ASP D 1 177 ? -45.909 -32.992 -57.259 1.00 86.26 177 ASP D C 1
ATOM 5811 O O . ASP D 1 177 ? -47.071 -32.725 -57.566 1.00 85.71 177 ASP D O 1
ATOM 5816 N N . PHE D 1 178 ? -45.568 -34.020 -56.484 1.00 85.28 178 PHE D N 1
ATOM 5817 C CA . PHE D 1 178 ? -46.551 -34.940 -55.921 1.00 83.84 178 PHE D CA 1
ATOM 5818 C C . PHE D 1 178 ? -47.665 -34.219 -55.162 1.00 82.76 178 PHE D C 1
ATOM 5819 O O . PHE D 1 178 ? -48.848 -34.504 -55.349 1.00 81.71 178 PHE D O 1
ATOM 5827 N N . VAL D 1 179 ? -47.268 -33.285 -54.303 1.00 81.30 179 VAL D N 1
ATOM 5828 C CA . VAL D 1 179 ? -48.204 -32.507 -53.507 1.00 79.02 179 VAL D CA 1
ATOM 5829 C C . VAL D 1 179 ? -48.955 -31.560 -54.431 1.00 78.98 179 VAL D C 1
ATOM 5830 O O . VAL D 1 179 ? -50.168 -31.383 -54.318 1.00 79.16 179 VAL D O 1
ATOM 5834 N N . LYS D 1 180 ? -48.225 -30.959 -55.357 1.00 78.15 180 LYS D N 1
ATOM 5835 C CA . LYS D 1 180 ? -48.821 -30.027 -56.294 1.00 77.55 180 LYS D CA 1
ATOM 5836 C C . LYS D 1 180 ? -50.010 -30.596 -57.056 1.00 76.45 180 LYS D C 1
ATOM 5837 O O . LYS D 1 180 ? -51.053 -29.952 -57.158 1.00 77.34 180 LYS D O 1
ATOM 5843 N N . ASN D 1 181 ? -49.864 -31.809 -57.575 1.00 75.47 181 ASN D N 1
ATOM 5844 C CA . ASN D 1 181 ? -50.919 -32.415 -58.380 1.00 73.96 181 ASN D CA 1
ATOM 5845 C C . ASN D 1 181 ? -51.807 -33.497 -57.760 1.00 73.85 181 ASN D C 1
ATOM 5846 O O . ASN D 1 181 ? -52.815 -33.852 -58.362 1.00 74.29 181 ASN D O 1
ATOM 5851 N N . ASN D 1 182 ? -51.465 -34.029 -56.585 1.00 73.36 182 ASN D N 1
ATOM 5852 C CA . ASN D 1 182 ? -52.281 -35.096 -55.979 1.00 71.11 182 ASN D CA 1
ATOM 5853 C C . ASN D 1 182 ? -53.118 -34.771 -54.741 1.00 69.79 182 ASN D C 1
ATOM 5854 O O . ASN D 1 182 ? -54.078 -35.475 -54.440 1.00 70.35 182 ASN D O 1
ATOM 5859 N N . THR D 1 183 ? -52.763 -33.723 -54.015 1.00 67.23 183 THR D N 1
ATOM 5860 C CA . THR D 1 183 ? -53.505 -33.384 -52.813 1.00 65.70 183 THR D CA 1
ATOM 5861 C C . THR D 1 183 ? -54.784 -32.593 -53.096 1.00 66.50 183 THR D C 1
ATOM 5862 O O . THR D 1 183 ? -54.906 -31.934 -54.126 1.00 68.01 183 THR D O 1
ATOM 5866 N N . LEU D 1 184 ? -55.739 -32.663 -52.176 1.00 64.94 184 LEU D N 1
ATOM 5867 C CA . LEU D 1 184 ? -56.997 -31.937 -52.317 1.00 62.80 184 LEU D CA 1
ATOM 5868 C C . LEU D 1 184 ? -57.091 -30.839 -51.246 1.00 62.87 184 LEU D C 1
ATOM 5869 O O . LEU D 1 184 ? -57.024 -31.110 -50.048 1.00 63.30 184 LEU D O 1
ATOM 5874 N N . THR D 1 185 ? -57.242 -29.595 -51.678 1.00 62.82 185 THR D N 1
ATOM 5875 C CA . THR D 1 185 ? -57.329 -28.473 -50.747 1.00 63.77 185 THR D CA 1
ATOM 5876 C C . THR D 1 185 ? -58.659 -27.753 -50.902 1.00 66.23 185 THR D C 1
ATOM 5877 O O . THR D 1 185 ? -59.310 -27.380 -49.925 1.00 67.07 185 THR D O 1
ATOM 5881 N N . CYS D 1 186 ? -59.040 -27.542 -52.154 1.00 68.36 186 CYS D N 1
ATOM 5882 C CA . CYS D 1 186 ? -60.270 -26.851 -52.491 1.00 67.70 186 CYS D CA 1
ATOM 5883 C C . CYS D 1 186 ? -61.423 -27.368 -51.663 1.00 67.56 186 CYS D C 1
ATOM 5884 O O . CYS D 1 186 ? -61.542 -28.571 -51.446 1.00 67.33 186 CYS D O 1
ATOM 5887 N N . TYR D 1 187 ? -62.273 -26.453 -51.209 1.00 68.52 187 TYR D N 1
ATOM 5888 C CA . TYR D 1 187 ? -63.461 -26.810 -50.438 1.00 69.84 187 TYR D CA 1
ATOM 5889 C C . TYR D 1 187 ? -64.536 -27.463 -51.323 1.00 70.34 187 TYR D C 1
ATOM 5890 O O . TYR D 1 187 ? -65.647 -27.737 -50.869 1.00 71.07 187 TYR D O 1
ATOM 5899 N N . ASN D 1 188 ? -64.210 -27.718 -52.584 1.00 70.53 188 ASN D N 1
ATOM 5900 C CA . ASN D 1 188 ? -65.174 -28.318 -53.492 1.00 69.58 188 ASN D CA 1
ATOM 5901 C C . ASN D 1 188 ? -64.638 -29.527 -54.241 1.00 69.77 188 ASN D C 1
ATOM 5902 O O . ASN D 1 188 ? -64.836 -29.656 -55.444 1.00 71.80 188 ASN D O 1
ATOM 5907 N N . GLY D 1 189 ? -63.948 -30.400 -53.519 1.00 69.00 189 GLY D N 1
ATOM 5908 C CA . GLY D 1 189 ? -63.414 -31.618 -54.098 1.00 69.04 189 GLY D CA 1
ATOM 5909 C C . GLY D 1 189 ? -62.723 -31.576 -55.446 1.00 69.70 189 GLY D C 1
ATOM 5910 O O . GLY D 1 189 ? -62.750 -32.568 -56.175 1.00 70.11 189 GLY D O 1
ATOM 5911 N N . ILE D 1 190 ? -62.112 -30.450 -55.799 1.00 69.82 190 ILE D N 1
ATOM 5912 C CA . ILE D 1 190 ? -61.404 -30.380 -57.066 1.00 70.67 190 ILE D CA 1
ATOM 5913 C C . ILE D 1 190 ? -59.907 -30.474 -56.744 1.00 72.13 190 ILE D C 1
ATOM 5914 O O . ILE D 1 190 ? -59.334 -29.572 -56.132 1.00 72.31 190 ILE D O 1
ATOM 5919 N N . ILE D 1 191 ? -59.298 -31.589 -57.145 1.00 73.02 191 ILE D N 1
ATOM 5920 C CA . ILE D 1 191 ? -57.888 -31.870 -56.904 1.00 74.49 191 ILE D CA 1
ATOM 5921 C C . ILE D 1 191 ? -56.920 -30.775 -57.341 1.00 75.31 191 ILE D C 1
ATOM 5922 O O . ILE D 1 191 ? -57.267 -29.900 -58.126 1.00 75.36 191 ILE D O 1
ATOM 5927 N N . ALA D 1 192 ? -55.698 -30.848 -56.815 1.00 76.38 192 ALA D N 1
ATOM 5928 C CA . ALA D 1 192 ? -54.631 -29.898 -57.103 1.00 76.82 192 ALA D CA 1
ATOM 5929 C C . ALA D 1 192 ? -55.098 -28.443 -57.058 1.00 77.24 192 ALA D C 1
ATOM 5930 O O . ALA D 1 192 ? -55.565 -27.964 -56.021 1.00 77.40 192 ALA D O 1
ATOM 5932 N N . ASP D 1 193 ? -54.977 -27.747 -58.183 1.00 76.98 193 ASP D N 1
ATOM 5933 C CA . ASP D 1 193 ? -55.365 -26.346 -58.256 1.00 77.50 193 ASP D CA 1
ATOM 5934 C C . ASP D 1 193 ? -56.823 -26.080 -57.880 1.00 76.40 193 ASP D C 1
ATOM 5935 O O . ASP D 1 193 ? -57.182 -24.948 -57.555 1.00 77.11 193 ASP D O 1
ATOM 5940 N N . GLY D 1 194 ? -57.660 -27.115 -57.939 1.00 74.29 194 GLY D N 1
ATOM 5941 C CA . GLY D 1 194 ? -59.060 -26.980 -57.567 1.00 70.46 194 G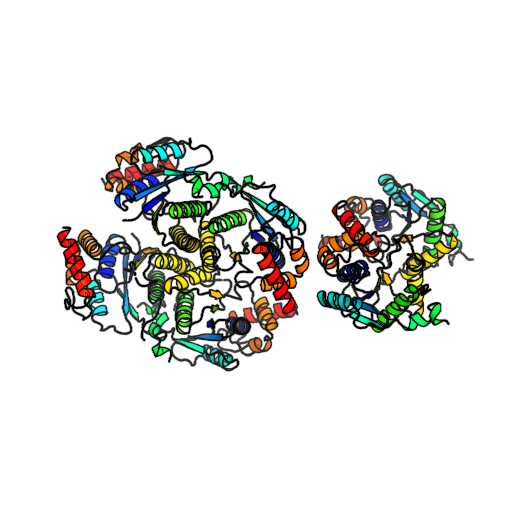LY D CA 1
ATOM 5942 C C . GLY D 1 194 ? -59.897 -25.897 -58.221 1.00 69.54 194 GLY D C 1
ATOM 5943 O O . GLY D 1 194 ? -59.541 -25.336 -59.260 1.00 68.67 194 GLY D O 1
ATOM 5944 N N . CYS D 1 195 ? -61.023 -25.592 -57.584 1.00 68.51 195 CYS D N 1
ATOM 5945 C CA . CYS D 1 195 ? -61.955 -24.605 -58.101 1.00 69.33 195 CYS D CA 1
ATOM 5946 C C . CYS D 1 195 ? -61.357 -23.237 -58.383 1.00 70.82 195 CYS D C 1
ATOM 5947 O O . CYS D 1 195 ? -61.830 -22.529 -59.269 1.00 71.63 195 CYS D O 1
ATOM 5950 N N . GLY D 1 196 ? -60.326 -22.860 -57.633 1.00 71.59 196 GLY D N 1
ATOM 5951 C CA . GLY D 1 196 ? -59.705 -21.563 -57.835 1.00 70.97 196 GLY D CA 1
ATOM 5952 C C . GLY D 1 196 ? -60.581 -20.375 -57.460 1.00 71.14 196 GLY D C 1
ATOM 5953 O O . GLY D 1 196 ? -60.162 -19.229 -57.598 1.00 71.11 196 GLY D O 1
ATOM 5954 N N . GLU D 1 197 ? -61.793 -20.631 -56.981 1.00 71.72 197 GLU D N 1
ATOM 5955 C CA . GLU D 1 197 ? -62.690 -19.542 -56.598 1.00 73.78 197 GLU D CA 1
ATOM 5956 C C . GLU D 1 197 ? -63.145 -19.601 -55.131 1.00 73.99 197 GLU D C 1
ATOM 5957 O O . GLU D 1 197 ? -64.140 -18.961 -54.756 1.00 74.54 197 GLU D O 1
ATOM 5963 N N . CYS D 1 198 ? -62.435 -20.372 -54.307 1.00 72.30 198 CYS D N 1
ATOM 5964 C CA . CYS D 1 198 ? -62.780 -20.482 -52.890 1.00 70.45 198 CYS D CA 1
ATOM 5965 C C . CYS D 1 198 ? -61.566 -20.186 -52.010 1.00 69.24 198 CYS D C 1
ATOM 5966 O O . CYS D 1 198 ? -60.424 -20.370 -52.430 1.00 69.39 198 CYS D O 1
ATOM 5969 N N . PRO D 1 199 ? -61.802 -19.726 -50.773 1.00 67.69 199 PRO D N 1
ATOM 5970 C CA . PRO D 1 199 ? -60.751 -19.395 -49.808 1.00 66.55 199 PRO D CA 1
ATOM 5971 C C . PRO D 1 199 ? -59.577 -20.384 -49.758 1.00 66.47 199 PRO D C 1
ATOM 5972 O O . PRO D 1 199 ? -58.439 -20.012 -50.007 1.00 66.60 199 PRO D O 1
ATOM 5976 N N . ALA D 1 200 ? -59.843 -21.638 -49.431 1.00 66.22 200 ALA D N 1
ATOM 5977 C CA . ALA D 1 200 ? -58.774 -22.617 -49.364 1.00 67.75 200 ALA D CA 1
ATOM 5978 C C . ALA D 1 200 ? -57.931 -22.584 -50.630 1.00 69.12 200 ALA D C 1
ATOM 5979 O O . ALA D 1 200 ? -56.702 -22.499 -50.573 1.00 69.55 200 ALA D O 1
ATOM 5981 N N . CYS D 1 201 ? -58.594 -22.647 -51.778 1.00 69.99 201 CYS D N 1
ATOM 5982 C CA . CYS D 1 201 ? -57.896 -22.631 -53.058 1.00 71.36 201 CYS D CA 1
ATOM 5983 C C . CYS D 1 201 ? -57.014 -21.406 -53.202 1.00 71.75 201 CYS D C 1
ATOM 5984 O O . CYS D 1 201 ? -55.836 -21.513 -53.539 1.00 71.53 201 CYS D O 1
ATOM 5987 N N . HIS D 1 202 ? -57.599 -20.243 -52.953 1.00 73.08 202 HIS D N 1
ATOM 5988 C CA . HIS D 1 202 ? -56.880 -18.981 -53.052 1.00 75.49 202 HIS D CA 1
ATOM 5989 C C . HIS D 1 202 ? -55.602 -18.950 -52.220 1.00 77.02 202 HIS D C 1
ATOM 5990 O O . HIS D 1 202 ? -54.509 -18.716 -52.746 1.00 78.83 202 HIS D O 1
ATOM 5997 N N . LEU D 1 203 ? -55.737 -19.185 -50.921 1.00 77.07 203 LEU D N 1
ATOM 5998 C CA . LEU D 1 203 ? -54.589 -19.180 -50.020 1.00 76.20 203 LEU D CA 1
ATOM 5999 C C . LEU D 1 203 ? -53.481 -20.125 -50.472 1.00 74.74 203 LEU D C 1
ATOM 6000 O O . LEU D 1 203 ? -52.301 -19.780 -50.406 1.00 73.09 203 LEU D O 1
ATOM 6005 N N . ARG D 1 204 ? -53.872 -21.315 -50.925 1.00 74.04 204 ARG D N 1
ATOM 6006 C CA . ARG D 1 204 ? -52.923 -22.323 -51.387 1.00 73.57 204 ARG D CA 1
ATOM 6007 C C . ARG D 1 204 ? -52.158 -21.850 -52.611 1.00 73.88 204 ARG D C 1
ATOM 6008 O O . ARG D 1 204 ? -50.957 -22.105 -52.756 1.00 72.11 204 ARG D O 1
ATOM 6016 N N . SER D 1 205 ? -52.876 -21.163 -53.494 1.00 75.57 205 SER D N 1
ATOM 6017 C CA . SER D 1 205 ? -52.308 -20.645 -54.729 1.00 76.15 205 SER D CA 1
ATOM 6018 C C . SER D 1 205 ? -51.362 -19.485 -54.438 1.00 76.95 205 SER D C 1
ATOM 6019 O O . SER D 1 205 ? -50.250 -19.414 -54.981 1.00 76.71 205 SER D O 1
ATOM 6022 N N . LYS D 1 206 ? -51.827 -18.574 -53.585 1.00 76.84 206 LYS D N 1
ATOM 6023 C CA . LYS D 1 206 ? -51.054 -17.410 -53.189 1.00 76.38 206 LYS D CA 1
ATOM 6024 C C . LYS D 1 206 ? -49.738 -17.880 -52.578 1.00 75.96 206 LYS D C 1
ATOM 6025 O O . LYS D 1 206 ? -48.684 -17.317 -52.840 1.00 75.32 206 LYS D O 1
ATOM 6031 N N . GLY D 1 207 ? -49.808 -18.929 -51.771 1.00 75.77 207 GLY D N 1
ATOM 6032 C CA . GLY D 1 207 ? -48.612 -19.443 -51.141 1.00 75.66 207 GLY D CA 1
ATOM 6033 C C . GLY D 1 207 ? -47.711 -20.123 -52.138 1.00 75.71 207 GLY D C 1
ATOM 6034 O O . GLY D 1 207 ? -46.501 -20.150 -51.971 1.00 75.83 207 GLY D O 1
ATOM 6035 N N . TYR D 1 208 ? -48.294 -20.684 -53.184 1.00 77.88 208 TYR D N 1
ATOM 6036 C CA . TYR D 1 208 ? -47.494 -21.364 -54.193 1.00 79.69 208 TYR D CA 1
ATOM 6037 C C . TYR D 1 208 ? -46.643 -20.388 -54.980 1.00 81.10 208 TYR D C 1
ATOM 6038 O O . TYR D 1 208 ? -45.534 -20.717 -55.385 1.00 80.55 208 TYR D O 1
ATOM 6047 N N . GLU D 1 209 ? -47.173 -19.190 -55.214 1.00 83.78 209 GLU D N 1
ATOM 6048 C CA . GLU D 1 209 ? -46.436 -18.175 -55.959 1.00 86.12 209 GLU D CA 1
ATOM 6049 C C . GLU D 1 209 ? -45.345 -17.544 -55.112 1.00 86.37 209 GLU D C 1
ATOM 6050 O O . GLU D 1 209 ? -44.177 -17.542 -55.501 1.00 85.92 209 GLU D O 1
ATOM 6056 N N . GLU D 1 210 ? -45.725 -17.018 -53.950 1.00 87.23 210 GLU D N 1
ATOM 6057 C CA . GLU D 1 210 ? -44.761 -16.414 -53.045 1.00 85.92 210 GLU D CA 1
ATOM 6058 C C . GLU D 1 210 ? -43.559 -17.342 -53.017 1.00 85.14 210 GLU D C 1
ATOM 6059 O O . GLU D 1 210 ? -42.425 -16.900 -53.158 1.00 85.44 210 GLU D O 1
ATOM 6065 N N . TYR D 1 211 ? -43.809 -18.637 -52.865 1.00 84.35 211 TYR D N 1
ATOM 6066 C CA . TYR D 1 211 ? -42.716 -19.594 -52.832 1.00 84.86 211 TYR D CA 1
ATOM 6067 C C . TYR D 1 211 ? -41.892 -19.585 -54.108 1.00 86.08 211 TYR D C 1
ATOM 6068 O O . TYR D 1 211 ? -40.664 -19.682 -54.059 1.00 86.48 211 TYR D O 1
ATOM 6077 N N . MET D 1 212 ? -42.556 -19.490 -55.254 1.00 87.50 212 MET D N 1
ATOM 6078 C CA . MET D 1 212 ? -41.824 -19.476 -56.512 1.00 88.68 212 MET D CA 1
ATOM 6079 C C . MET D 1 212 ? -40.822 -18.326 -56.531 1.00 89.72 212 MET D C 1
ATOM 6080 O O . MET D 1 212 ? -39.658 -18.542 -56.874 1.00 90.95 212 MET D O 1
ATOM 6085 N N . VAL D 1 213 ? -41.251 -17.121 -56.140 1.00 89.56 213 VAL D N 1
ATOM 6086 C CA . VAL D 1 213 ? -40.348 -15.973 -56.145 1.00 89.23 213 VAL D CA 1
ATOM 6087 C C . VAL D 1 213 ? -39.026 -16.320 -55.467 1.00 91.01 213 VAL D C 1
ATOM 6088 O O . VAL D 1 213 ? -37.963 -16.046 -56.010 1.00 92.21 213 VAL D O 1
ATOM 6092 N N . MET D 1 214 ? -39.086 -16.945 -54.296 1.00 92.40 214 MET D N 1
ATOM 6093 C CA . MET D 1 214 ? -37.873 -17.311 -53.575 1.00 94.06 214 MET D CA 1
ATOM 6094 C C . MET D 1 214 ? -37.071 -18.365 -54.340 1.00 94.86 214 MET D C 1
ATOM 6095 O O . MET D 1 214 ? -36.031 -18.820 -53.872 1.00 94.76 214 MET D O 1
ATOM 6100 N N . LYS D 1 215 ? -37.552 -18.740 -55.521 1.00 96.16 215 LYS D N 1
ATOM 6101 C CA . LYS D 1 215 ? -36.906 -19.764 -56.357 1.00 97.95 215 LYS D CA 1
ATOM 6102 C C . LYS D 1 215 ? -36.888 -21.144 -55.681 1.00 97.86 215 LYS D C 1
ATOM 6103 O O . LYS D 1 215 ? -37.879 -21.899 -55.828 1.00 96.74 215 LYS D O 1
ATOM 6109 N N . LYS E 1 3 ? -19.790 -8.005 -56.997 1.00 81.27 3 LYS E N 1
ATOM 6110 C CA . LYS E 1 3 ? -19.251 -9.384 -56.903 1.00 80.94 3 LYS E CA 1
ATOM 6111 C C . LYS E 1 3 ? -19.397 -10.162 -58.221 1.00 83.74 3 LYS E C 1
ATOM 6112 O O . LYS E 1 3 ? -20.492 -10.247 -58.812 1.00 84.52 3 LYS E O 1
ATOM 6118 N N . GLU E 1 4 ? -18.255 -10.684 -58.683 1.00 84.39 4 GLU E N 1
ATOM 6119 C CA . GLU E 1 4 ? -18.127 -11.488 -59.898 1.00 81.77 4 GLU E CA 1
ATOM 6120 C C . GLU E 1 4 ? -17.304 -12.716 -59.483 1.00 80.38 4 GLU E C 1
ATOM 6121 O O . GLU E 1 4 ? -17.304 -13.072 -58.308 1.00 80.83 4 GLU E O 1
ATOM 6127 N N . LYS E 1 5 ? -16.591 -13.359 -60.400 1.00 78.84 5 LYS E N 1
ATOM 6128 C CA . LYS E 1 5 ? -15.840 -14.574 -60.028 1.00 76.85 5 LYS E CA 1
ATOM 6129 C C . LYS E 1 5 ? -14.369 -14.412 -59.677 1.00 75.65 5 LYS E C 1
ATOM 6130 O O . LYS E 1 5 ? -13.611 -13.731 -60.369 1.00 76.13 5 LYS E O 1
ATOM 6136 N N . ALA E 1 6 ? -13.960 -15.077 -58.608 1.00 73.37 6 ALA E N 1
ATOM 6137 C CA . ALA E 1 6 ? -12.584 -15.004 -58.171 1.00 71.60 6 ALA E CA 1
ATOM 6138 C C . ALA E 1 6 ? -12.058 -16.402 -57.903 1.00 71.26 6 ALA E C 1
ATOM 6139 O O . ALA E 1 6 ? -12.833 -17.325 -57.709 1.00 71.86 6 ALA E O 1
ATOM 6141 N N . ILE E 1 7 ? -10.736 -16.551 -57.897 1.00 71.26 7 ILE E N 1
ATOM 6142 C CA . ILE E 1 7 ? -10.079 -17.837 -57.649 1.00 69.77 7 ILE E CA 1
ATOM 6143 C C . ILE E 1 7 ? -8.940 -17.639 -56.635 1.00 70.01 7 ILE E C 1
ATOM 6144 O O . ILE E 1 7 ? -8.103 -16.753 -56.805 1.00 70.11 7 ILE E O 1
ATOM 6149 N N . VAL E 1 8 ? -8.919 -18.455 -55.579 1.00 69.61 8 VAL E N 1
ATOM 6150 C CA . VAL E 1 8 ? -7.900 -18.350 -54.526 1.00 68.09 8 VAL E CA 1
ATOM 6151 C C . VAL E 1 8 ? -6.822 -19.441 -54.620 1.00 69.24 8 VAL E C 1
ATOM 6152 O O . VAL E 1 8 ? -7.143 -20.604 -54.882 1.00 70.86 8 VAL E O 1
ATOM 6156 N N . VAL E 1 9 ? -5.552 -19.066 -54.417 1.00 68.65 9 VAL E N 1
ATOM 6157 C CA . VAL E 1 9 ? -4.440 -20.022 -54.461 1.00 68.10 9 VAL E CA 1
ATOM 6158 C C . VAL E 1 9 ? -4.473 -20.626 -53.088 1.00 68.61 9 VAL E C 1
ATOM 6159 O O . VAL E 1 9 ? -3.983 -20.044 -52.135 1.00 70.75 9 VAL E O 1
ATOM 6163 N N . PHE E 1 10 ? -5.053 -21.808 -52.996 1.00 69.11 10 PHE E N 1
ATOM 6164 C CA . PHE E 1 10 ? -5.244 -22.477 -51.722 1.00 70.20 10 PHE E CA 1
ATOM 6165 C C . PHE E 1 10 ? -4.278 -23.628 -51.438 1.00 69.66 10 PHE E C 1
ATOM 6166 O O . PHE E 1 10 ? -3.811 -24.290 -52.358 1.00 69.78 10 PHE E O 1
ATOM 6174 N N . SER E 1 11 ? -3.984 -23.860 -50.160 1.00 69.88 11 SER E N 1
ATOM 6175 C CA . SER E 1 11 ? -3.081 -24.943 -49.754 1.00 70.06 11 SER E CA 1
ATOM 6176 C C . SER E 1 11 ? -3.433 -25.524 -48.390 1.00 69.20 11 SER E C 1
ATOM 6177 O O . SER E 1 11 ? -2.858 -26.520 -47.976 1.00 69.84 11 SER E O 1
ATOM 6180 N N . GLY E 1 12 ? -4.355 -24.895 -47.678 1.00 68.61 12 GLY E N 1
ATOM 6181 C CA . GLY E 1 12 ? -4.732 -25.418 -46.382 1.00 68.37 12 GLY E CA 1
ATOM 6182 C C . GLY E 1 12 ? -4.040 -24.784 -45.192 1.00 67.97 12 GLY E C 1
ATOM 6183 O O . GLY E 1 12 ? -4.230 -25.214 -44.053 1.00 68.82 12 GLY E O 1
ATOM 6184 N N . GLY E 1 13 ? -3.229 -23.768 -45.438 1.00 66.83 13 GLY E N 1
ATOM 6185 C CA . GLY E 1 13 ? -2.568 -23.108 -44.332 1.00 65.84 13 GLY E CA 1
ATOM 6186 C C . GLY E 1 13 ? -3.433 -21.987 -43.773 1.00 65.55 13 GLY E C 1
ATOM 6187 O O . GLY E 1 13 ? -4.516 -21.690 -44.298 1.00 63.94 13 GLY E O 1
ATOM 6188 N N . GLN E 1 14 ? -2.943 -21.348 -42.716 1.00 64.55 14 GLN E N 1
ATOM 6189 C CA . GLN E 1 14 ? -3.670 -20.268 -42.087 1.00 65.54 14 GLN E CA 1
ATOM 6190 C C . GLN E 1 14 ? -3.893 -19.107 -43.040 1.00 66.88 14 GLN E C 1
ATOM 6191 O O . GLN E 1 14 ? -5.012 -18.601 -43.163 1.00 66.62 14 GLN E O 1
ATOM 6197 N N . ASP E 1 15 ? -2.826 -18.700 -43.726 1.00 68.50 15 ASP E N 1
ATOM 6198 C CA . ASP E 1 15 ? -2.880 -17.562 -44.640 1.00 69.20 15 ASP E CA 1
ATOM 6199 C C . ASP E 1 15 ? -3.786 -17.706 -45.864 1.00 68.85 15 ASP E C 1
ATOM 6200 O O . ASP E 1 15 ? -4.523 -16.767 -46.201 1.00 67.19 15 ASP E O 1
ATOM 6205 N N . SER E 1 16 ? -3.736 -18.862 -46.527 1.00 68.58 16 SER E N 1
ATOM 6206 C CA . SER E 1 16 ? -4.570 -19.093 -47.714 1.00 68.36 16 SER E CA 1
ATOM 6207 C C . SER E 1 16 ? -6.016 -19.277 -47.305 1.00 69.24 16 SER E C 1
ATOM 6208 O O . SER E 1 16 ? -6.934 -18.733 -47.931 1.00 69.67 16 SER E O 1
ATOM 6211 N N . THR E 1 17 ? -6.222 -20.045 -46.242 1.00 68.81 17 THR E N 1
ATOM 6212 C CA . THR E 1 17 ? -7.575 -20.271 -45.776 1.00 67.44 17 THR E CA 1
ATOM 6213 C C . THR E 1 17 ? -8.203 -18.926 -45.474 1.00 66.98 17 THR E C 1
ATOM 6214 O O . THR E 1 17 ? -9.276 -18.600 -45.993 1.00 67.60 17 THR E O 1
ATOM 6218 N N . THR E 1 18 ? -7.521 -18.139 -44.649 1.00 64.72 18 THR E N 1
ATOM 6219 C CA . THR E 1 18 ? -8.028 -16.827 -44.295 1.00 63.06 18 THR E CA 1
ATOM 6220 C C . THR E 1 18 ? -8.325 -16.027 -45.558 1.00 62.97 18 THR E C 1
ATOM 6221 O O . THR E 1 18 ? -9.228 -15.193 -45.564 1.00 63.23 18 THR E O 1
ATOM 6225 N N . CYS E 1 19 ? -7.577 -16.282 -46.627 1.00 61.81 19 CYS E N 1
ATOM 6226 C CA . CYS E 1 19 ? -7.810 -15.567 -47.876 1.00 62.92 19 CYS E CA 1
ATOM 6227 C C . CYS E 1 19 ? -9.058 -16.065 -48.594 1.00 63.43 19 CYS E C 1
ATOM 6228 O O . CYS E 1 19 ? -9.766 -15.286 -49.242 1.00 62.88 19 CYS E O 1
ATOM 6231 N N . LEU E 1 20 ? -9.326 -17.365 -48.482 1.00 63.55 20 LEU E N 1
ATOM 6232 C CA . LEU E 1 20 ? -10.503 -17.961 -49.114 1.00 62.30 20 LEU E CA 1
ATOM 6233 C C . LEU E 1 20 ? -11.749 -17.415 -48.425 1.00 62.91 20 LEU E C 1
ATOM 6234 O O . LEU E 1 20 ? -12.717 -17.014 -49.084 1.00 62.67 20 LEU E O 1
ATOM 6239 N N . LEU E 1 21 ? -11.707 -17.404 -47.092 1.00 62.55 21 LEU E N 1
ATOM 6240 C CA . LEU E 1 21 ? -12.804 -16.887 -46.281 1.00 62.43 21 LEU E CA 1
ATOM 6241 C C . LEU E 1 21 ? -12.974 -15.411 -46.634 1.00 62.11 21 LEU E C 1
ATOM 6242 O O . LEU E 1 21 ? -14.073 -14.948 -46.904 1.00 62.00 21 LEU E O 1
ATOM 6247 N N . TRP E 1 22 ? -11.871 -14.677 -46.645 1.00 63.22 22 TRP E N 1
ATOM 6248 C CA . TRP E 1 22 ? -11.923 -13.268 -46.987 1.00 64.31 22 TRP E CA 1
ATOM 6249 C C . TRP E 1 22 ? -12.549 -13.147 -48.370 1.00 66.30 22 TRP E C 1
ATOM 6250 O O . TRP E 1 22 ? -13.410 -12.295 -48.609 1.00 65.69 22 TRP E O 1
ATOM 6261 N N . ALA E 1 23 ? -12.096 -14.005 -49.282 1.00 68.15 23 ALA E N 1
ATOM 6262 C CA . ALA E 1 23 ? -12.587 -14.001 -50.657 1.00 69.48 23 ALA E CA 1
ATOM 6263 C C . ALA E 1 23 ? -14.077 -14.314 -50.717 1.00 70.72 23 ALA E C 1
ATOM 6264 O O . ALA E 1 23 ? -14.829 -13.653 -51.454 1.00 70.79 23 ALA E O 1
ATOM 6266 N N . LEU E 1 24 ? -14.491 -15.314 -49.935 1.00 69.80 24 LEU E N 1
ATOM 6267 C CA . LEU E 1 24 ? -15.884 -15.739 -49.889 1.00 70.74 24 LEU E CA 1
ATOM 6268 C C . LEU E 1 24 ? -16.862 -14.624 -49.549 1.00 72.04 24 LEU E C 1
ATOM 6269 O O . LEU E 1 24 ? -18.008 -14.636 -49.999 1.00 72.64 24 LEU E O 1
ATOM 6274 N N . LYS E 1 25 ? -16.408 -13.655 -48.765 1.00 73.05 25 LYS E N 1
ATOM 6275 C CA . LYS E 1 25 ? -17.261 -12.545 -48.380 1.00 74.01 25 LYS E CA 1
ATOM 6276 C C . LYS E 1 25 ? -17.230 -11.429 -49.401 1.00 73.59 25 LYS E C 1
ATOM 6277 O O . LYS E 1 25 ? -18.179 -10.669 -49.516 1.00 72.77 25 LYS E O 1
ATOM 6283 N N . GLU E 1 26 ? -16.144 -11.338 -50.158 1.00 74.51 26 GLU E N 1
ATOM 6284 C CA . GLU E 1 26 ? -16.007 -10.271 -51.136 1.00 75.11 26 GLU E CA 1
ATOM 6285 C C . GLU E 1 26 ? -16.541 -10.605 -52.518 1.00 75.94 26 GLU E C 1
ATOM 6286 O O . GLU E 1 26 ? -16.841 -9.696 -53.300 1.00 75.84 26 GLU E O 1
ATOM 6292 N N . PHE E 1 27 ? -16.663 -11.894 -52.832 1.00 76.12 27 PHE E N 1
ATOM 6293 C CA . PHE E 1 27 ? -17.130 -12.274 -54.163 1.00 76.26 27 PHE E CA 1
ATOM 6294 C C . PHE E 1 27 ? -18.339 -13.190 -54.304 1.00 78.14 27 PHE E C 1
ATOM 6295 O O . PHE E 1 27 ? -18.673 -13.978 -53.416 1.00 79.12 27 PHE E O 1
ATOM 6303 N N . GLU E 1 28 ? -18.983 -13.068 -55.460 1.00 79.73 28 GLU E N 1
ATOM 6304 C CA . GLU E 1 28 ? -20.147 -13.865 -55.801 1.00 81.44 28 GLU E CA 1
ATOM 6305 C C . GLU E 1 28 ? -19.794 -15.363 -55.853 1.00 80.60 28 GLU E C 1
ATOM 6306 O O . GLU E 1 28 ? -20.335 -16.160 -55.085 1.00 81.82 28 GLU E O 1
ATOM 6312 N N . GLU E 1 29 ? -18.890 -15.739 -56.757 1.00 78.51 29 GLU E N 1
ATOM 6313 C CA . GLU E 1 29 ? -18.473 -17.133 -56.902 1.00 76.55 29 GLU E CA 1
ATOM 6314 C C . GLU E 1 29 ? -16.983 -17.271 -56.593 1.00 73.93 29 GLU E C 1
ATOM 6315 O O . GLU E 1 29 ? -16.200 -16.394 -56.945 1.00 74.10 29 GLU E O 1
ATOM 6321 N N . VAL E 1 30 ? -16.589 -18.376 -55.964 1.00 70.75 30 VAL E N 1
ATOM 6322 C CA . VAL E 1 30 ? -15.190 -18.583 -55.591 1.00 69.64 30 VAL E CA 1
ATOM 6323 C C . VAL E 1 30 ? -14.637 -20.001 -55.789 1.00 70.15 30 VAL E C 1
ATOM 6324 O O . VAL E 1 30 ? -15.234 -20.979 -55.352 1.00 70.57 30 VAL E O 1
ATOM 6328 N N . GLU E 1 31 ? -13.481 -20.106 -56.436 1.00 70.37 31 GLU E N 1
ATOM 6329 C CA . GLU E 1 31 ? -12.859 -21.400 -56.663 1.00 71.86 31 GLU E CA 1
ATOM 6330 C C . GLU E 1 31 ? -11.428 -21.391 -56.130 1.00 72.40 31 GLU E C 1
ATOM 6331 O O . GLU E 1 31 ? -10.834 -20.329 -55.936 1.00 71.97 31 GLU E O 1
ATOM 6337 N N . THR E 1 32 ? -10.874 -22.573 -55.890 1.00 72.04 32 THR E N 1
ATOM 6338 C CA . THR E 1 32 ? -9.521 -22.658 -55.368 1.00 71.90 32 THR E CA 1
ATOM 6339 C C . THR E 1 32 ? -8.590 -23.526 -56.213 1.00 71.45 32 THR E C 1
ATOM 6340 O O . THR E 1 32 ? -9.023 -24.473 -56.881 1.00 69.02 32 THR E O 1
ATOM 6344 N N . VAL E 1 33 ? -7.305 -23.178 -56.156 1.00 70.25 33 VAL E N 1
ATOM 6345 C CA . VAL E 1 33 ? -6.245 -23.879 -56.862 1.00 69.76 33 VAL E CA 1
ATOM 6346 C C . VAL E 1 33 ? -5.254 -24.355 -55.821 1.00 70.75 33 VAL E C 1
ATOM 6347 O O . VAL E 1 33 ? -4.803 -23.563 -54.995 1.00 72.22 33 VAL E O 1
ATOM 6351 N N . THR E 1 34 ? -4.915 -25.636 -55.849 1.00 70.27 34 THR E N 1
ATOM 6352 C CA . THR E 1 34 ? -3.931 -26.163 -54.919 1.00 70.32 34 THR E CA 1
ATOM 6353 C C . THR E 1 34 ? -2.835 -26.775 -55.772 1.00 73.07 34 THR E C 1
ATOM 6354 O O . THR E 1 34 ? -3.112 -27.598 -56.653 1.00 73.50 34 THR E O 1
ATOM 6358 N N . PHE E 1 35 ? -1.599 -26.335 -55.530 1.00 74.38 35 PHE E N 1
ATOM 6359 C CA . PHE E 1 35 ? -0.431 -26.817 -56.261 1.00 74.92 35 PHE E CA 1
ATOM 6360 C C . PHE E 1 35 ? 0.226 -27.911 -55.438 1.00 76.54 35 PHE E C 1
ATOM 6361 O O . PHE E 1 35 ? 0.193 -27.874 -54.217 1.00 77.17 35 PHE E O 1
ATOM 6369 N N . HIS E 1 36 ? 0.829 -28.882 -56.108 1.00 78.91 36 HIS E N 1
ATOM 6370 C CA . HIS E 1 36 ? 1.490 -29.981 -55.417 1.00 80.84 36 HIS E CA 1
ATOM 6371 C C . HIS E 1 36 ? 2.617 -30.536 -56.276 1.00 82.39 36 HIS E C 1
ATOM 6372 O O . HIS E 1 36 ? 2.744 -30.197 -57.452 1.00 82.07 36 HIS E O 1
ATOM 6379 N N . TYR E 1 37 ? 3.426 -31.401 -55.686 1.00 84.67 37 TYR E N 1
ATOM 6380 C CA . TYR E 1 37 ? 4.535 -31.991 -56.407 1.00 88.59 37 TYR E CA 1
ATOM 6381 C C . TYR E 1 37 ? 4.372 -33.499 -56.609 1.00 91.00 37 TYR E C 1
ATOM 6382 O O . TYR E 1 37 ? 5.167 -34.305 -56.115 1.00 91.15 37 TYR E O 1
ATOM 6391 N N . ASN E 1 38 ? 3.322 -33.851 -57.351 1.00 93.53 38 ASN E N 1
ATOM 6392 C CA . ASN E 1 38 ? 2.965 -35.231 -57.682 1.00 96.08 38 ASN E CA 1
ATOM 6393 C C . ASN E 1 38 ? 2.280 -35.991 -56.538 1.00 96.81 38 ASN E C 1
ATOM 6394 O O . ASN E 1 38 ? 1.805 -37.112 -56.731 1.00 96.67 38 ASN E O 1
ATOM 6399 N N . GLN E 1 39 ? 2.229 -35.374 -55.357 1.00 97.35 39 GLN E N 1
ATOM 6400 C CA . GLN E 1 39 ? 1.594 -35.975 -54.185 1.00 97.98 39 GLN E CA 1
ATOM 6401 C C . GLN E 1 39 ? 0.104 -35.627 -54.140 1.00 98.39 39 GLN E C 1
ATOM 6402 O O . GLN E 1 39 ? -0.366 -34.977 -53.206 1.00 98.25 39 GLN E O 1
ATOM 6408 N N . ARG E 1 40 ? -0.633 -36.073 -55.152 1.00 98.53 40 ARG E N 1
ATOM 6409 C CA . ARG E 1 40 ? -2.062 -35.804 -55.251 1.00 98.41 40 ARG E CA 1
ATOM 6410 C C . ARG E 1 40 ? -2.823 -36.138 -53.967 1.00 98.36 40 ARG E C 1
ATOM 6411 O O . ARG E 1 40 ? -3.918 -35.623 -53.751 1.00 98.89 40 ARG E O 1
ATOM 6419 N N . HIS E 1 41 ? -2.261 -36.998 -53.118 1.00 98.26 41 HIS E N 1
ATOM 6420 C CA . HIS E 1 41 ? -2.941 -37.364 -51.870 1.00 98.29 41 HIS E CA 1
ATOM 6421 C C . HIS E 1 41 ? -2.114 -37.064 -50.624 1.00 97.87 41 HIS E C 1
ATOM 6422 O O . HIS E 1 41 ? -2.296 -37.693 -49.583 1.00 96.89 41 HIS E O 1
ATOM 6429 N N . SER E 1 42 ? -1.212 -36.093 -50.741 1.00 97.49 42 SER E N 1
ATOM 6430 C CA . SER E 1 42 ? -0.361 -35.687 -49.632 1.00 96.19 42 SER E CA 1
ATOM 6431 C C . SER E 1 42 ? -1.194 -35.141 -48.479 1.00 95.63 42 SER E C 1
ATOM 6432 O O . SER E 1 42 ? -2.396 -34.882 -48.614 1.00 94.67 42 SER E O 1
ATOM 6435 N N . GLN E 1 43 ? -0.538 -34.969 -47.340 1.00 95.02 43 GLN E N 1
ATOM 6436 C CA . GLN E 1 43 ? -1.193 -34.458 -46.155 1.00 94.76 43 GLN E CA 1
ATOM 6437 C C . GLN E 1 43 ? -1.627 -33.018 -46.372 1.00 93.80 43 GLN E C 1
ATOM 6438 O O . GLN E 1 43 ? -2.473 -32.508 -45.640 1.00 94.64 43 GLN E O 1
ATOM 6444 N N . GLU E 1 44 ? -1.063 -32.364 -47.387 1.00 91.88 44 GLU E N 1
ATOM 6445 C CA . GLU E 1 44 ? -1.418 -30.974 -47.678 1.00 90.06 44 GLU E CA 1
ATOM 6446 C C . GLU E 1 44 ? -2.681 -30.893 -48.514 1.00 87.24 44 GLU E C 1
ATOM 6447 O O . GLU E 1 44 ? -3.625 -30.191 -48.169 1.00 84.76 44 GLU E O 1
ATOM 6453 N N . VAL E 1 45 ? -2.677 -31.614 -49.629 1.00 85.60 45 VAL E N 1
ATOM 6454 C CA . VAL E 1 45 ? -3.811 -31.627 -50.542 1.00 84.33 45 VAL E CA 1
ATOM 6455 C C . VAL E 1 45 ? -5.032 -32.215 -49.856 1.00 82.91 45 VAL E C 1
ATOM 6456 O O . VAL E 1 45 ? -6.161 -31.790 -50.089 1.00 81.72 45 VAL E O 1
ATOM 6460 N N . GLU E 1 46 ? -4.798 -33.203 -49.006 1.00 82.64 46 GLU E N 1
ATOM 6461 C CA . GLU E 1 46 ? -5.882 -33.814 -48.264 1.00 82.50 46 GLU E CA 1
ATOM 6462 C C . GLU E 1 46 ? -6.531 -32.722 -47.413 1.00 80.06 46 GLU E C 1
ATOM 6463 O O . GLU E 1 46 ? -7.681 -32.338 -47.637 1.00 77.93 46 GLU E O 1
ATOM 6469 N N . VAL E 1 47 ? -5.761 -32.221 -46.447 1.00 78.46 47 VAL E N 1
ATOM 6470 C CA . VAL E 1 47 ? -6.200 -31.166 -45.530 1.00 75.48 47 VAL E CA 1
ATOM 6471 C C . VAL E 1 47 ? -6.776 -29.968 -46.266 1.00 75.01 47 VAL E C 1
ATOM 6472 O O . VAL E 1 47 ? -7.598 -29.243 -45.728 1.00 74.54 47 VAL E O 1
ATOM 6476 N N . ALA E 1 48 ? -6.335 -29.763 -47.501 1.00 74.85 48 ALA E N 1
ATOM 6477 C CA . ALA E 1 48 ? -6.803 -28.641 -48.297 1.00 72.88 48 ALA E CA 1
ATOM 6478 C C . ALA E 1 48 ? -8.150 -28.976 -48.900 1.00 72.20 48 ALA E C 1
ATOM 6479 O O . ALA E 1 48 ? -9.105 -28.221 -48.753 1.00 71.54 48 ALA E O 1
ATOM 6481 N N . LYS E 1 49 ? -8.228 -30.109 -49.588 1.00 72.04 49 LYS E N 1
ATOM 6482 C CA . LYS E 1 49 ? -9.492 -30.520 -50.187 1.00 72.24 49 LYS E CA 1
ATOM 6483 C C . LYS E 1 49 ? -10.535 -30.595 -49.073 1.00 71.52 49 LYS E C 1
ATOM 6484 O O . LYS E 1 49 ? -11.671 -30.132 -49.224 1.00 68.72 49 LYS E O 1
ATOM 6490 N N . SER E 1 50 ? -10.125 -31.188 -47.953 1.00 71.19 50 SER E N 1
ATOM 6491 C CA . SER E 1 50 ? -10.995 -31.330 -46.802 1.00 70.87 50 SER E CA 1
ATOM 6492 C C . SER E 1 50 ? -11.625 -29.994 -46.490 1.00 72.25 50 SER E C 1
ATOM 6493 O O . SER E 1 50 ? -12.837 -29.820 -46.583 1.00 72.80 50 SER E O 1
ATOM 6496 N N . ILE E 1 51 ? -10.785 -29.040 -46.121 1.00 74.11 51 ILE E N 1
ATOM 6497 C CA . ILE E 1 51 ? -11.265 -27.709 -45.785 1.00 75.25 51 ILE E CA 1
ATOM 6498 C C . ILE E 1 51 ? -11.942 -27.063 -46.985 1.00 75.94 51 ILE E C 1
ATOM 6499 O O . ILE E 1 51 ? -12.765 -26.165 -46.831 1.00 74.84 51 ILE E O 1
ATOM 6504 N N . ALA E 1 52 ? -11.605 -27.548 -48.177 1.00 78.44 52 ALA E N 1
ATOM 6505 C CA . ALA E 1 52 ? -12.189 -27.033 -49.413 1.00 80.14 52 ALA E CA 1
ATOM 6506 C C . ALA E 1 52 ? -13.672 -27.357 -49.442 1.00 80.69 52 ALA E C 1
ATOM 6507 O O . ALA E 1 52 ? -14.495 -26.490 -49.717 1.00 79.88 52 ALA E O 1
ATOM 6509 N N . GLU E 1 53 ? -13.994 -28.614 -49.141 1.00 81.86 53 GLU E N 1
ATOM 6510 C CA . GLU E 1 53 ? -15.371 -29.104 -49.130 1.00 82.55 53 GLU E CA 1
ATOM 6511 C C . GLU E 1 53 ? -16.223 -28.520 -48.012 1.00 81.54 53 GLU E C 1
ATOM 6512 O O . GLU E 1 53 ? -17.420 -28.310 -48.201 1.00 80.65 53 GLU E O 1
ATOM 6518 N N . LYS E 1 54 ? -15.611 -28.253 -46.858 1.00 80.53 54 LYS E N 1
ATOM 6519 C CA . LYS E 1 54 ? -16.346 -27.707 -45.723 1.00 79.32 54 LYS E CA 1
ATOM 6520 C C . LYS E 1 54 ? -17.115 -26.431 -46.040 1.00 80.16 54 LYS E C 1
ATOM 6521 O O . LYS E 1 54 ? -18.243 -26.262 -45.563 1.00 80.25 54 LYS E O 1
ATOM 6527 N N . LEU E 1 55 ? -16.531 -25.527 -46.830 1.00 80.02 55 LEU E N 1
ATOM 6528 C CA . LEU E 1 55 ? -17.252 -24.298 -47.171 1.00 79.76 55 LEU E CA 1
ATOM 6529 C C . LEU E 1 55 ? -17.634 -24.173 -48.642 1.00 78.42 55 LEU E C 1
ATOM 6530 O O . LEU E 1 55 ? -17.892 -23.070 -49.135 1.00 78.15 55 LEU E O 1
ATOM 6535 N N . GLY E 1 56 ? -17.698 -25.316 -49.323 1.00 76.99 56 GLY E N 1
ATOM 6536 C CA . GLY E 1 56 ? -18.068 -25.332 -50.724 1.00 75.07 56 GLY E CA 1
ATOM 6537 C C . GLY E 1 56 ? -16.853 -25.104 -51.591 1.00 75.25 56 GLY E C 1
ATOM 6538 O O . GLY E 1 56 ? -15.801 -25.701 -51.375 1.00 77.35 56 GLY E O 1
ATOM 6539 N N . VAL E 1 57 ? -16.997 -24.231 -52.577 1.00 73.49 57 VAL E N 1
ATOM 6540 C CA . VAL E 1 57 ? -15.914 -23.900 -53.495 1.00 68.88 57 VAL E CA 1
ATOM 6541 C C . VAL E 1 57 ? -15.199 -25.088 -54.125 1.00 66.97 57 VAL E C 1
ATOM 6542 O O . VAL E 1 57 ? -14.583 -25.914 -53.455 1.00 64.09 57 VAL E O 1
ATOM 6546 N N . LYS E 1 58 ? -15.306 -25.157 -55.444 1.00 67.49 58 LYS E N 1
ATOM 6547 C CA . LYS E 1 58 ? -14.660 -26.206 -56.208 1.00 67.60 58 LYS E CA 1
ATOM 6548 C C . LYS E 1 58 ? -13.170 -26.018 -55.965 1.00 67.37 58 LYS E C 1
ATOM 6549 O O . LYS E 1 58 ? -12.713 -24.903 -55.717 1.00 67.12 58 LYS E O 1
ATOM 6555 N N . ASN E 1 59 ? -12.411 -27.105 -56.011 1.00 67.88 59 ASN E N 1
ATOM 6556 C CA . ASN E 1 59 ? -10.974 -27.018 -55.797 1.00 68.22 59 ASN E CA 1
ATOM 6557 C C . ASN E 1 59 ? -10.188 -27.776 -56.854 1.00 69.32 59 ASN E C 1
ATOM 6558 O O . ASN E 1 59 ? -10.031 -28.991 -56.744 1.00 69.83 59 ASN E O 1
ATOM 6563 N N . HIS E 1 60 ? -9.688 -27.063 -57.866 1.00 70.11 60 HIS E N 1
ATOM 6564 C CA . HIS E 1 60 ? -8.892 -27.680 -58.930 1.00 69.83 60 HIS E CA 1
ATOM 6565 C C . HIS E 1 60 ? -7.506 -27.997 -58.360 1.00 69.98 60 HIS E C 1
ATOM 6566 O O . HIS E 1 60 ? -7.131 -27.507 -57.302 1.00 70.43 60 HIS E O 1
ATOM 6573 N N . LEU E 1 61 ? -6.735 -28.805 -59.068 1.00 69.97 61 LEU E N 1
ATOM 6574 C CA . LEU E 1 61 ? -5.412 -29.170 -58.595 1.00 70.31 61 LEU E CA 1
ATOM 6575 C C . LEU E 1 61 ? -4.426 -29.074 -59.765 1.00 71.39 61 LEU E C 1
ATOM 6576 O O . LEU E 1 61 ? -4.817 -29.218 -60.924 1.00 71.49 61 LEU E O 1
ATOM 6581 N N . LEU E 1 62 ? -3.158 -28.797 -59.475 1.00 71.34 62 LEU E N 1
ATOM 6582 C CA . LEU E 1 62 ? -2.152 -28.708 -60.529 1.00 71.44 62 LEU E CA 1
ATOM 6583 C C . LEU E 1 62 ? -0.813 -29.267 -60.078 1.00 73.62 62 LEU E C 1
ATOM 6584 O O . LEU E 1 62 ? -0.209 -28.791 -59.115 1.00 74.03 62 LEU E O 1
ATOM 6589 N N . ASP E 1 63 ? -0.341 -30.286 -60.778 1.00 75.79 63 ASP E N 1
ATOM 6590 C CA . ASP E 1 63 ? 0.941 -30.867 -60.431 1.00 77.28 63 ASP E CA 1
ATOM 6591 C C . ASP E 1 63 ? 2.013 -29.924 -60.933 1.00 78.03 63 ASP E C 1
ATOM 6592 O O . ASP E 1 63 ? 2.175 -29.769 -62.146 1.00 78.84 63 ASP E O 1
ATOM 6597 N N . MET E 1 64 ? 2.731 -29.290 -60.011 1.00 78.04 64 MET E N 1
ATOM 6598 C CA . MET E 1 64 ? 3.802 -28.371 -60.384 1.00 77.79 64 MET E CA 1
ATOM 6599 C C . MET E 1 64 ? 5.141 -29.028 -60.089 1.00 77.67 64 MET E C 1
ATOM 6600 O O . MET E 1 64 ? 5.967 -28.473 -59.377 1.00 77.75 64 MET E O 1
ATOM 6605 N N . SER E 1 65 ? 5.364 -30.212 -60.633 1.00 78.35 65 SER E N 1
ATOM 6606 C CA . SER E 1 65 ? 6.617 -30.894 -60.372 1.00 80.29 65 SER E CA 1
ATOM 6607 C C . SER E 1 65 ? 7.651 -30.636 -61.457 1.00 80.45 65 SER E C 1
ATOM 6608 O O . SER E 1 65 ? 8.852 -30.785 -61.223 1.00 79.21 65 SER E O 1
ATOM 6611 N N . LEU E 1 66 ? 7.195 -30.253 -62.644 1.00 81.20 66 LEU E N 1
ATOM 6612 C CA . LEU E 1 66 ? 8.130 -29.978 -63.728 1.00 82.28 66 LEU E CA 1
ATOM 6613 C C . LEU E 1 66 ? 9.079 -28.883 -63.259 1.00 81.31 66 LEU E C 1
ATOM 6614 O O . LEU E 1 66 ? 10.215 -28.784 -63.705 1.00 81.09 66 LEU E O 1
ATOM 6619 N N . LEU E 1 67 ? 8.589 -28.064 -62.342 1.00 80.89 67 LEU E N 1
ATOM 6620 C CA . LEU E 1 67 ? 9.354 -26.962 -61.802 1.00 80.64 67 LEU E CA 1
ATOM 6621 C C . LEU E 1 67 ? 10.606 -27.418 -61.042 1.00 82.03 67 LEU E C 1
ATOM 6622 O O . LEU E 1 67 ? 11.439 -26.592 -60.665 1.00 82.88 67 LEU E O 1
ATOM 6627 N N . ASN E 1 68 ? 10.753 -28.725 -60.821 1.00 83.27 68 ASN E N 1
ATOM 6628 C CA . ASN E 1 68 ? 11.926 -29.229 -60.104 1.00 83.92 68 ASN E CA 1
ATOM 6629 C C . ASN E 1 68 ? 13.121 -29.439 -61.005 1.00 84.18 68 ASN E C 1
ATOM 6630 O O . ASN E 1 68 ? 14.228 -29.648 -60.511 1.00 83.62 68 ASN E O 1
ATOM 6635 N N . GLN E 1 69 ? 12.885 -29.396 -62.320 1.00 84.49 69 GLN E N 1
ATOM 6636 C CA . GLN E 1 69 ? 13.941 -29.533 -63.327 1.00 83.99 69 GLN E CA 1
ATOM 6637 C C . GLN E 1 69 ? 14.855 -28.322 -63.180 1.00 84.77 69 GLN E C 1
ATOM 6638 O O . GLN E 1 69 ? 16.017 -28.346 -63.578 1.00 85.48 69 GLN E O 1
ATOM 6644 N N . LEU E 1 70 ? 14.318 -27.256 -62.608 1.00 85.28 70 LEU E N 1
ATOM 6645 C CA . LEU E 1 70 ? 15.085 -26.045 -62.437 1.00 86.64 70 LEU E CA 1
ATOM 6646 C C . LEU E 1 70 ? 15.917 -26.042 -61.174 1.00 88.48 70 LEU E C 1
ATOM 6647 O O . LEU E 1 70 ? 16.827 -25.225 -61.035 1.00 89.38 70 LEU E O 1
ATOM 6652 N N . ALA E 1 71 ? 15.606 -26.945 -60.249 1.00 90.60 71 ALA E N 1
ATOM 6653 C CA . ALA E 1 71 ? 16.357 -27.030 -58.997 1.00 91.36 71 ALA E CA 1
ATOM 6654 C C . ALA E 1 71 ? 17.812 -27.305 -59.339 1.00 92.34 71 ALA E C 1
ATOM 6655 O O . ALA E 1 71 ? 18.108 -28.067 -60.258 1.00 92.25 71 ALA E O 1
ATOM 6657 N N . PRO E 1 72 ? 18.741 -26.687 -58.600 1.00 93.69 72 PRO E N 1
ATOM 6658 C CA . PRO E 1 72 ? 20.182 -26.854 -58.818 1.00 94.90 72 PRO E CA 1
ATOM 6659 C C . PRO E 1 72 ? 20.561 -28.271 -59.246 1.00 96.86 72 PRO E C 1
ATOM 6660 O O . PRO E 1 72 ? 20.984 -28.505 -60.387 1.00 96.73 72 PRO E O 1
ATOM 6664 N N . ASN E 1 73 ? 20.393 -29.201 -58.310 1.00 98.47 73 ASN E N 1
ATOM 6665 C CA . ASN E 1 73 ? 20.691 -30.623 -58.486 1.00 100.44 73 ASN E CA 1
ATOM 6666 C C . ASN E 1 73 ? 20.130 -31.224 -59.781 1.00 101.24 73 ASN E C 1
ATOM 6667 O O . ASN E 1 73 ? 20.862 -31.843 -60.568 1.00 101.07 73 ASN E O 1
ATOM 6672 N N . ALA E 1 74 ? 18.823 -31.049 -59.979 1.00 101.16 74 ALA E N 1
ATOM 6673 C CA . ALA E 1 74 ? 18.128 -31.566 -61.153 1.00 101.12 74 ALA E CA 1
ATOM 6674 C C . ALA E 1 74 ? 18.714 -31.015 -62.448 1.00 101.53 74 ALA E C 1
ATOM 6675 O O . ALA E 1 74 ? 18.453 -31.535 -63.537 1.00 101.69 74 ALA E O 1
ATOM 6677 N N . LEU E 1 75 ? 19.501 -29.953 -62.326 1.00 101.69 75 LEU E N 1
ATOM 6678 C CA . LEU E 1 75 ? 20.131 -29.351 -63.489 1.00 101.69 75 LEU E CA 1
ATOM 6679 C C . LEU E 1 75 ? 21.455 -30.058 -63.758 1.00 101.69 75 LEU E C 1
ATOM 6680 O O . LEU E 1 75 ? 22.229 -29.648 -64.629 1.00 101.69 75 LEU E O 1
ATOM 6685 N N . THR E 1 76 ? 21.698 -31.129 -63.001 1.00 101.69 76 THR E N 1
ATOM 6686 C CA . THR E 1 76 ? 22.912 -31.935 -63.140 1.00 101.69 76 THR E CA 1
ATOM 6687 C C . THR E 1 76 ? 22.589 -33.434 -63.080 1.00 101.69 76 THR E C 1
ATOM 6688 O O . THR E 1 76 ? 21.566 -33.851 -62.521 1.00 101.69 76 THR E O 1
ATOM 6692 N N . SER E 1 91 ? 21.740 -28.209 -53.162 1.00 100.92 91 SER E N 1
ATOM 6693 C CA . SER E 1 91 ? 20.755 -27.176 -52.856 1.00 101.48 91 SER E CA 1
ATOM 6694 C C . SER E 1 91 ? 19.511 -27.414 -53.716 1.00 101.69 91 SER E C 1
ATOM 6695 O O . SER E 1 91 ? 19.629 -27.785 -54.888 1.00 101.69 91 SER E O 1
ATOM 6698 N N . THR E 1 92 ? 18.325 -27.212 -53.139 1.00 100.84 92 THR E N 1
ATOM 6699 C CA . THR E 1 92 ? 17.074 -27.414 -53.878 1.00 99.57 92 THR E CA 1
ATOM 6700 C C . THR E 1 92 ? 16.261 -26.120 -53.982 1.00 98.45 92 THR E C 1
ATOM 6701 O O . THR E 1 92 ? 15.029 -26.121 -53.924 1.00 98.46 92 THR E O 1
ATOM 6705 N N . PHE E 1 93 ? 16.972 -25.014 -54.160 1.00 96.83 93 PHE E N 1
ATOM 6706 C CA . PHE E 1 93 ? 16.351 -23.701 -54.265 1.00 95.10 93 PHE E CA 1
ATOM 6707 C C . PHE E 1 93 ? 15.924 -23.341 -55.686 1.00 93.29 93 PHE E C 1
ATOM 6708 O O . PHE E 1 93 ? 16.703 -23.478 -56.634 1.00 94.03 93 PHE E O 1
ATOM 6716 N N . VAL E 1 94 ? 14.687 -22.872 -55.823 1.00 89.79 94 VAL E N 1
ATOM 6717 C CA . VAL E 1 94 ? 14.163 -22.459 -57.116 1.00 86.41 94 VAL E CA 1
ATOM 6718 C C . VAL E 1 94 ? 13.587 -21.064 -56.953 1.00 83.94 94 VAL E C 1
ATOM 6719 O O . VAL E 1 94 ? 12.498 -20.875 -56.422 1.00 81.46 94 VAL E O 1
ATOM 6723 N N . PRO E 1 95 ? 14.332 -20.058 -57.412 1.00 83.47 95 PRO E N 1
ATOM 6724 C CA . PRO E 1 95 ? 13.931 -18.654 -57.328 1.00 83.00 95 PRO E CA 1
ATOM 6725 C C . PRO E 1 95 ? 12.744 -18.322 -58.215 1.00 81.91 95 PRO E C 1
ATOM 6726 O O . PRO E 1 95 ? 12.633 -18.820 -59.334 1.00 81.30 95 PRO E O 1
ATOM 6730 N N . GLY E 1 96 ? 11.857 -17.477 -57.710 1.00 80.66 96 GLY E N 1
ATOM 6731 C CA . GLY E 1 96 ? 10.694 -17.106 -58.486 1.00 80.32 96 GLY E CA 1
ATOM 6732 C C . GLY E 1 96 ? 9.666 -18.216 -58.562 1.00 80.31 96 GLY E C 1
ATOM 6733 O O . GLY E 1 96 ? 8.842 -18.244 -59.470 1.00 80.27 96 GLY E O 1
ATOM 6734 N N . ARG E 1 97 ? 9.713 -19.144 -57.613 1.00 80.74 97 ARG E N 1
AT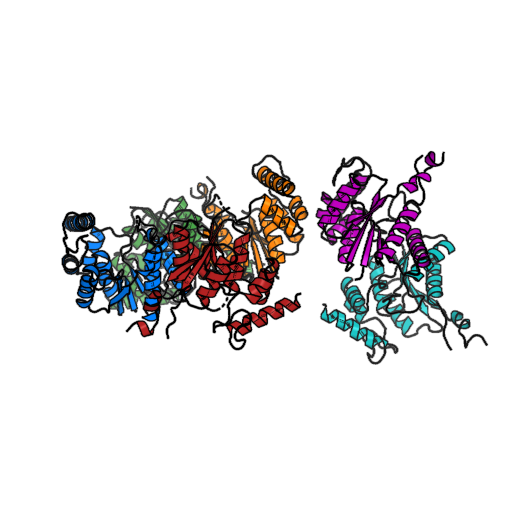OM 6735 C CA . ARG E 1 97 ? 8.754 -20.234 -57.594 1.00 79.88 97 ARG E CA 1
ATOM 6736 C C . ARG E 1 97 ? 7.367 -19.615 -57.594 1.00 77.78 97 ARG E C 1
ATOM 6737 O O . ARG E 1 97 ? 6.418 -20.188 -58.118 1.00 77.64 97 ARG E O 1
ATOM 6745 N N . ASN E 1 98 ? 7.273 -18.416 -57.028 1.00 75.54 98 ASN E N 1
ATOM 6746 C CA . ASN E 1 98 ? 6.016 -17.687 -56.944 1.00 73.32 98 ASN E CA 1
ATOM 6747 C C . ASN E 1 98 ? 5.671 -17.000 -58.248 1.00 72.11 98 ASN E C 1
ATOM 6748 O O . ASN E 1 98 ? 4.524 -16.613 -58.477 1.00 71.54 98 ASN E O 1
ATOM 6753 N N . LEU E 1 99 ? 6.683 -16.814 -59.086 1.00 70.09 99 LEU E N 1
ATOM 6754 C CA . LEU E 1 99 ? 6.484 -16.189 -60.375 1.00 67.00 99 LEU E CA 1
ATOM 6755 C C . LEU E 1 99 ? 5.854 -17.223 -61.289 1.00 67.21 99 LEU E C 1
ATOM 6756 O O . LEU E 1 99 ? 5.338 -16.881 -62.336 1.00 70.16 99 LEU E O 1
ATOM 6761 N N . VAL E 1 100 ? 5.877 -18.487 -60.885 1.00 66.30 100 VAL E N 1
ATOM 6762 C CA . VAL E 1 100 ? 5.294 -19.548 -61.695 1.00 65.37 100 VAL E CA 1
ATOM 6763 C C . VAL E 1 100 ? 3.896 -19.922 -61.231 1.00 66.86 100 VAL E C 1
ATOM 6764 O O . VAL E 1 100 ? 3.048 -20.276 -62.049 1.00 68.38 100 VAL E O 1
ATOM 6768 N N . PHE E 1 101 ? 3.649 -19.849 -59.924 1.00 66.95 101 PHE E N 1
ATOM 6769 C CA . PHE E 1 101 ? 2.332 -20.194 -59.381 1.00 65.84 101 PHE E CA 1
ATOM 6770 C C . PHE E 1 101 ? 1.271 -19.162 -59.744 1.00 65.59 101 PHE E C 1
ATOM 6771 O O . PHE E 1 101 ? 0.113 -19.501 -59.999 1.00 65.40 101 PHE E O 1
ATOM 6779 N N . LEU E 1 102 ? 1.655 -17.894 -59.742 1.00 65.43 102 LEU E N 1
ATOM 6780 C CA . LEU E 1 102 ? 0.704 -16.854 -60.074 1.00 65.50 102 LEU E CA 1
ATOM 6781 C C . LEU E 1 102 ? 0.436 -16.895 -61.555 1.00 64.64 102 LEU E C 1
ATOM 6782 O O . LEU E 1 102 ? -0.709 -16.804 -61.975 1.00 65.60 102 LEU E O 1
ATOM 6787 N N . SER E 1 103 ? 1.488 -17.031 -62.352 1.00 63.28 103 SER E N 1
ATOM 6788 C CA . SER E 1 103 ? 1.306 -17.087 -63.797 1.00 63.77 103 SER E CA 1
ATOM 6789 C C . SER E 1 103 ? 0.369 -18.238 -64.107 1.00 62.75 103 SER E C 1
ATOM 6790 O O . SER E 1 103 ? -0.533 -18.110 -64.925 1.00 62.93 103 SER E O 1
ATOM 6793 N N . PHE E 1 104 ? 0.584 -19.365 -63.443 1.00 62.11 104 PHE E N 1
ATOM 6794 C CA . PHE E 1 104 ? -0.274 -20.529 -63.631 1.00 62.35 104 PHE E CA 1
ATOM 6795 C C . PHE E 1 104 ? -1.713 -20.234 -63.185 1.00 61.57 104 PHE E C 1
ATOM 6796 O O . PHE E 1 104 ? -2.651 -20.360 -63.966 1.00 60.46 104 PHE E O 1
ATOM 6804 N N . ALA E 1 105 ? -1.874 -19.844 -61.925 1.00 61.17 105 ALA E N 1
ATOM 6805 C CA . ALA E 1 105 ? -3.182 -19.507 -61.389 1.00 60.51 105 ALA E CA 1
ATOM 6806 C C . ALA E 1 105 ? -3.850 -18.525 -62.351 1.00 59.69 105 ALA E C 1
ATOM 6807 O O . ALA E 1 105 ? -5.023 -18.651 -62.689 1.00 59.57 105 ALA E O 1
ATOM 6809 N N . SER E 1 106 ? -3.074 -17.548 -62.789 1.00 59.27 106 SER E N 1
ATOM 6810 C CA . SER E 1 106 ? -3.537 -16.535 -63.718 1.00 59.82 106 SER E CA 1
ATOM 6811 C C . SER E 1 106 ? -4.070 -17.173 -65.020 1.00 59.14 106 SER E C 1
ATOM 6812 O O . SER E 1 106 ? -4.993 -16.644 -65.645 1.00 57.58 106 SER E O 1
ATOM 6815 N N . ILE E 1 107 ? -3.484 -18.299 -65.426 1.00 58.58 107 ILE E N 1
ATOM 6816 C CA . ILE E 1 107 ? -3.926 -19.018 -66.630 1.00 58.86 107 ILE E CA 1
ATOM 6817 C C . ILE E 1 107 ? -5.265 -19.724 -66.342 1.00 59.09 107 ILE E C 1
ATOM 6818 O O . ILE E 1 107 ? -6.202 -19.664 -67.142 1.00 57.84 107 ILE E O 1
ATOM 6823 N N . LEU E 1 108 ? -5.337 -20.397 -65.195 1.00 59.71 108 LEU E N 1
ATOM 6824 C CA . LEU E 1 108 ? -6.538 -21.107 -64.793 1.00 60.17 108 LEU E CA 1
ATOM 6825 C C . LEU E 1 108 ? -7.661 -20.095 -64.703 1.00 59.97 108 LEU E C 1
ATOM 6826 O O . LEU E 1 108 ? -8.743 -20.304 -65.249 1.00 59.49 108 LEU E O 1
ATOM 6831 N N . ALA E 1 109 ? -7.407 -18.996 -64.006 1.00 59.78 109 ALA E N 1
ATOM 6832 C CA . ALA E 1 109 ? -8.416 -17.957 -63.885 1.00 60.34 109 ALA E CA 1
ATOM 6833 C C . ALA E 1 109 ? -8.964 -17.650 -65.271 1.00 60.61 109 ALA E C 1
ATOM 6834 O O . ALA E 1 109 ? -10.131 -17.349 -65.426 1.00 62.18 109 ALA E O 1
ATOM 6836 N N . TYR E 1 110 ? -8.125 -17.737 -66.288 1.00 61.91 110 TYR E N 1
ATOM 6837 C CA . TYR E 1 110 ? -8.586 -17.470 -67.641 1.00 63.61 110 TYR E CA 1
ATOM 6838 C C . TYR E 1 110 ? -9.619 -18.504 -68.055 1.00 65.10 110 TYR E C 1
ATOM 6839 O O . TYR E 1 110 ? -10.777 -18.180 -68.332 1.00 63.67 110 TYR E O 1
ATOM 6848 N N . GLN E 1 111 ? -9.169 -19.754 -68.095 1.00 66.56 111 GLN E N 1
ATOM 6849 C CA . GLN E 1 111 ? -10.004 -20.881 -68.477 1.00 67.58 111 GLN E CA 1
ATOM 6850 C C . GLN E 1 111 ? -11.304 -20.939 -67.690 1.00 67.99 111 GLN E C 1
ATOM 6851 O O . GLN E 1 111 ? -12.346 -21.247 -68.256 1.00 69.09 111 GLN E O 1
ATOM 6857 N N . ILE E 1 112 ? -11.246 -20.652 -66.389 1.00 67.98 112 ILE E N 1
ATOM 6858 C CA . ILE E 1 112 ? -12.435 -20.731 -65.542 1.00 67.09 112 ILE E CA 1
ATOM 6859 C C . ILE E 1 112 ? -13.295 -19.461 -65.506 1.00 65.12 112 ILE E C 1
ATOM 6860 O O . ILE E 1 112 ? -14.361 -19.446 -64.899 1.00 64.19 112 ILE E O 1
ATOM 6865 N N . GLY E 1 113 ? -12.839 -18.398 -66.157 1.00 63.94 113 GLY E N 1
ATOM 6866 C CA . GLY E 1 113 ? -13.616 -17.171 -66.190 1.00 62.74 113 GLY E CA 1
ATOM 6867 C C . GLY E 1 113 ? -13.523 -16.245 -64.990 1.00 62.87 113 GLY E C 1
ATOM 6868 O O . GLY E 1 113 ? -14.349 -15.348 -64.834 1.00 63.84 113 GLY E O 1
ATOM 6869 N N . ALA E 1 114 ? -12.530 -16.450 -64.134 1.00 62.28 114 ALA E N 1
ATOM 6870 C CA . ALA E 1 114 ? -12.358 -15.603 -62.962 1.00 62.64 114 ALA E CA 1
ATOM 6871 C C . ALA E 1 114 ? -11.569 -14.341 -63.317 1.00 63.44 114 ALA E C 1
ATOM 6872 O O . ALA E 1 114 ? -10.700 -14.365 -64.194 1.00 64.76 114 ALA E O 1
ATOM 6874 N N . ARG E 1 115 ? -11.868 -13.233 -62.649 1.00 63.34 115 ARG E N 1
ATOM 6875 C CA . ARG E 1 115 ? -11.142 -12.001 -62.922 1.00 63.89 115 ARG E CA 1
ATOM 6876 C C . ARG E 1 115 ? -10.202 -11.684 -61.778 1.00 63.58 115 ARG E C 1
ATOM 6877 O O . ARG E 1 115 ? -9.179 -11.018 -61.957 1.00 66.16 115 ARG E O 1
ATOM 6885 N N . HIS E 1 116 ? -10.550 -12.181 -60.602 1.00 61.47 116 HIS E N 1
ATOM 6886 C CA . HIS E 1 116 ? -9.777 -11.926 -59.403 1.00 59.31 116 HIS E CA 1
ATOM 6887 C C . HIS E 1 116 ? -8.958 -13.120 -58.907 1.00 58.59 116 HIS E C 1
ATOM 6888 O O . HIS E 1 116 ? -9.505 -14.175 -58.602 1.00 58.66 116 HIS E O 1
ATOM 6895 N N . ILE E 1 117 ? -7.640 -12.963 -58.848 1.00 56.74 117 ILE E N 1
ATOM 6896 C CA . ILE E 1 117 ? -6.801 -14.034 -58.341 1.00 55.56 117 ILE E CA 1
ATOM 6897 C C . ILE E 1 117 ? -6.431 -13.608 -56.938 1.00 56.84 117 ILE E C 1
ATOM 6898 O O . ILE E 1 117 ? -5.916 -12.512 -56.742 1.00 57.92 117 ILE E O 1
ATOM 6903 N N . ILE E 1 118 ? -6.711 -14.455 -55.960 1.00 57.48 118 ILE E N 1
ATOM 6904 C CA . ILE E 1 118 ? -6.395 -14.131 -54.577 1.00 59.25 118 ILE E CA 1
ATOM 6905 C C . ILE E 1 118 ? -5.194 -14.948 -54.134 1.00 62.16 118 ILE E C 1
ATOM 6906 O O . ILE E 1 118 ? -5.103 -16.135 -54.405 1.00 63.31 118 ILE E O 1
ATOM 6911 N N . THR E 1 119 ? -4.259 -14.305 -53.453 1.00 66.10 119 THR E N 1
ATOM 6912 C CA . THR E 1 119 ? -3.056 -14.984 -52.999 1.00 69.55 119 THR E CA 1
ATOM 6913 C C . THR E 1 119 ? -2.675 -14.447 -51.631 1.00 72.27 119 THR E C 1
ATOM 6914 O O . THR E 1 119 ? -2.995 -13.303 -51.303 1.00 73.25 119 THR E O 1
ATOM 6918 N N . GLY E 1 120 ? -1.987 -15.261 -50.834 1.00 74.70 120 GLY E N 1
ATOM 6919 C CA . GLY E 1 120 ? -1.612 -14.826 -49.499 1.00 78.06 120 GLY E CA 1
ATOM 6920 C C . GLY E 1 120 ? -0.154 -14.459 -49.335 1.00 81.35 120 GLY E C 1
ATOM 6921 O O . GLY E 1 120 ? 0.348 -14.411 -48.207 1.00 82.75 120 GLY E O 1
ATOM 6922 N N . VAL E 1 121 ? 0.520 -14.185 -50.451 1.00 83.57 121 VAL E N 1
ATOM 6923 C CA . VAL E 1 121 ? 1.939 -13.840 -50.443 1.00 86.01 121 VAL E CA 1
ATOM 6924 C C . VAL E 1 121 ? 2.253 -12.478 -49.832 1.00 89.32 121 VAL E C 1
ATOM 6925 O O . VAL E 1 121 ? 2.463 -11.496 -50.552 1.00 90.29 121 VAL E O 1
ATOM 6929 N N . CYS E 1 122 ? 2.310 -12.437 -48.501 1.00 91.75 122 CYS E N 1
ATOM 6930 C CA . CYS E 1 122 ? 2.599 -11.214 -47.750 1.00 94.98 122 CYS E CA 1
ATOM 6931 C C . CYS E 1 122 ? 4.069 -10.759 -47.820 1.00 96.62 122 CYS E C 1
ATOM 6932 O O . CYS E 1 122 ? 4.990 -11.582 -47.804 1.00 96.93 122 CYS E O 1
ATOM 6935 N N . GLU E 1 123 ? 4.276 -9.443 -47.886 1.00 98.08 123 GLU E N 1
ATOM 6936 C CA . GLU E 1 123 ? 5.623 -8.858 -47.933 1.00 99.38 123 GLU E CA 1
ATOM 6937 C C . GLU E 1 123 ? 6.135 -8.757 -46.500 1.00 99.68 123 GLU E C 1
ATOM 6938 O O . GLU E 1 123 ? 7.318 -8.493 -46.247 1.00 97.83 123 GLU E O 1
ATOM 6944 N N . THR E 1 124 ? 5.207 -8.963 -45.571 1.00 100.73 124 THR E N 1
ATOM 6945 C CA . THR E 1 124 ? 5.491 -8.937 -44.145 1.00 101.50 124 THR E CA 1
ATOM 6946 C C . THR E 1 124 ? 6.131 -10.260 -43.713 1.00 101.69 124 THR E C 1
ATOM 6947 O O . THR E 1 124 ? 5.570 -10.992 -42.896 1.00 101.52 124 THR E O 1
ATOM 6951 N N . ASP E 1 125 ? 7.290 -10.569 -44.293 1.00 101.69 125 ASP E N 1
ATOM 6952 C CA . ASP E 1 125 ? 8.036 -11.782 -43.956 1.00 101.69 125 ASP E CA 1
ATOM 6953 C C . ASP E 1 125 ? 9.508 -11.368 -43.762 1.00 101.69 125 ASP E C 1
ATOM 6954 O O . ASP E 1 125 ? 10.079 -10.658 -44.611 1.00 101.69 125 ASP E O 1
ATOM 6959 N N . PHE E 1 126 ? 10.104 -11.780 -42.635 1.00 101.69 126 PHE E N 1
ATOM 6960 C CA . PHE E 1 126 ? 11.489 -11.412 -42.310 1.00 101.69 126 PHE E CA 1
ATOM 6961 C C . PHE E 1 126 ? 12.436 -11.676 -43.484 1.00 101.69 126 PHE E C 1
ATOM 6962 O O . PHE E 1 126 ? 13.311 -10.854 -43.790 1.00 101.47 126 PHE E O 1
ATOM 6970 N N . SER E 1 127 ? 12.235 -12.813 -44.147 1.00 101.69 127 SER E N 1
ATOM 6971 C CA . SER E 1 127 ? 13.033 -13.189 -45.308 1.00 101.69 127 SER E CA 1
ATOM 6972 C C . SER E 1 127 ? 12.662 -12.251 -46.471 1.00 101.62 127 SER E C 1
ATOM 6973 O O . SER E 1 127 ? 13.472 -11.983 -47.364 1.00 101.43 127 SER E O 1
ATOM 6976 N N . GLY E 1 128 ? 11.427 -11.755 -46.443 1.00 100.78 128 GLY E N 1
ATOM 6977 C CA . GLY E 1 128 ? 10.951 -10.860 -47.478 1.00 98.60 128 GLY E CA 1
ATOM 6978 C C . GLY E 1 128 ? 11.476 -11.207 -48.855 1.00 97.79 128 GLY E C 1
ATOM 6979 O O . GLY E 1 128 ? 12.080 -10.347 -49.492 1.00 98.71 128 GLY E O 1
ATOM 6980 N N . TYR E 1 129 ? 11.257 -12.448 -49.309 1.00 95.42 129 TYR E N 1
ATOM 6981 C CA . TYR E 1 129 ? 11.710 -12.896 -50.632 1.00 91.67 129 TYR E CA 1
ATOM 6982 C C . TYR E 1 129 ? 11.234 -11.979 -51.738 1.00 87.80 129 TYR E C 1
ATOM 6983 O O . TYR E 1 129 ? 10.089 -11.540 -51.738 1.00 88.83 129 TYR E O 1
ATOM 6992 N N . PRO E 1 130 ? 12.099 -11.712 -52.723 1.00 83.02 130 PRO E N 1
ATOM 6993 C CA . PRO E 1 130 ? 11.743 -10.830 -53.831 1.00 78.69 130 PRO E CA 1
ATOM 6994 C C . PRO E 1 130 ? 10.360 -11.056 -54.442 1.00 75.52 130 PRO E C 1
ATOM 6995 O O . PRO E 1 130 ? 9.646 -10.091 -54.704 1.00 74.32 130 PRO E O 1
ATOM 6999 N N . ASP E 1 131 ? 9.978 -12.318 -54.643 1.00 73.05 131 ASP E N 1
ATOM 7000 C CA . ASP E 1 131 ? 8.678 -12.664 -55.235 1.00 70.47 131 ASP E CA 1
ATOM 7001 C C . ASP E 1 131 ? 7.552 -12.840 -54.217 1.00 69.11 131 ASP E C 1
ATOM 7002 O O . ASP E 1 131 ? 6.720 -13.743 -54.338 1.00 68.36 131 ASP E O 1
ATOM 7007 N N . CYS E 1 132 ? 7.531 -11.968 -53.218 1.00 67.63 132 CYS E N 1
ATOM 7008 C CA . CYS E 1 132 ? 6.519 -11.980 -52.173 1.00 66.99 132 CYS E CA 1
ATOM 7009 C C . CYS E 1 132 ? 6.263 -10.532 -51.860 1.00 65.47 132 CYS E C 1
ATOM 7010 O O . CYS E 1 132 ? 5.306 -10.179 -51.179 1.00 66.59 132 CYS E O 1
ATOM 7013 N N . ARG E 1 133 ? 7.145 -9.695 -52.372 1.00 63.78 133 ARG E N 1
ATOM 7014 C CA . ARG E 1 133 ? 7.058 -8.277 -52.148 1.00 63.99 133 ARG E CA 1
ATOM 7015 C C . ARG E 1 133 ? 5.941 -7.701 -52.981 1.00 61.64 133 ARG E C 1
ATOM 7016 O O . ARG E 1 133 ? 5.657 -8.175 -54.073 1.00 61.38 133 ARG E O 1
ATOM 7024 N N . ASP E 1 134 ? 5.312 -6.672 -52.442 1.00 60.27 134 ASP E N 1
ATOM 7025 C CA . ASP E 1 134 ? 4.213 -5.981 -53.089 1.00 60.19 134 ASP E CA 1
ATOM 7026 C C . ASP E 1 134 ? 4.495 -5.632 -54.557 1.00 60.71 134 ASP E C 1
ATOM 7027 O O . ASP E 1 134 ? 3.706 -5.984 -55.430 1.00 61.05 134 ASP E O 1
ATOM 7032 N N . GLU E 1 135 ? 5.604 -4.937 -54.822 1.00 61.10 135 GLU E N 1
ATOM 7033 C CA . GLU E 1 135 ? 6.005 -4.556 -56.186 1.00 61.07 135 GLU E CA 1
ATOM 7034 C C . GLU E 1 135 ? 5.889 -5.705 -57.191 1.00 60.36 135 GLU E C 1
ATOM 7035 O O . GLU E 1 135 ? 5.192 -5.602 -58.200 1.00 60.49 135 GLU E O 1
ATOM 7041 N N . PHE E 1 136 ? 6.639 -6.772 -56.933 1.00 57.78 136 PHE E N 1
ATOM 7042 C CA . PHE E 1 136 ? 6.633 -7.932 -57.799 1.00 56.61 136 PHE E CA 1
ATOM 7043 C C . PHE E 1 136 ? 5.199 -8.352 -58.122 1.00 56.66 136 PHE E C 1
ATOM 7044 O O . PHE E 1 136 ? 4.846 -8.570 -59.284 1.00 55.60 136 PHE E O 1
ATOM 7052 N N . VAL E 1 137 ? 4.373 -8.474 -57.086 1.00 55.97 137 VAL E N 1
ATOM 7053 C CA . VAL E 1 137 ? 2.991 -8.881 -57.288 1.00 53.83 137 VAL E CA 1
ATOM 7054 C C . VAL E 1 137 ? 2.292 -7.915 -58.218 1.00 54.05 137 VAL E C 1
ATOM 7055 O O . VAL E 1 137 ? 1.606 -8.343 -59.140 1.00 55.94 137 VAL E O 1
ATOM 7059 N N . LYS E 1 138 ? 2.478 -6.617 -57.985 1.00 54.01 138 LYS E N 1
ATOM 7060 C CA . LYS E 1 138 ? 1.861 -5.577 -58.812 1.00 54.36 138 LYS E CA 1
ATOM 7061 C C . LYS E 1 138 ? 2.343 -5.715 -60.252 1.00 55.26 138 LYS E C 1
ATOM 7062 O O . LYS E 1 138 ? 1.536 -5.747 -61.180 1.00 57.21 138 LYS E O 1
ATOM 7068 N N . SER E 1 139 ? 3.660 -5.783 -60.435 1.00 55.66 139 SER E N 1
ATOM 7069 C CA . SER E 1 139 ? 4.242 -5.942 -61.764 1.00 55.19 139 SER E CA 1
ATOM 7070 C C . SER E 1 139 ? 3.727 -7.224 -62.382 1.00 54.51 139 SER E C 1
ATOM 7071 O O . SER E 1 139 ? 3.470 -7.288 -63.565 1.00 54.66 139 SER E O 1
ATOM 7074 N N . CYS E 1 140 ? 3.584 -8.249 -61.561 1.00 55.70 140 CYS E N 1
ATOM 7075 C CA . CYS E 1 140 ? 3.115 -9.537 -62.024 1.00 57.09 140 CYS E CA 1
ATOM 7076 C C . CYS E 1 140 ? 1.667 -9.457 -62.493 1.00 57.76 140 CYS E C 1
ATOM 7077 O O . CYS E 1 140 ? 1.247 -10.215 -63.367 1.00 58.17 140 CYS E O 1
ATOM 7080 N N . ASN E 1 141 ? 0.902 -8.540 -61.908 1.00 58.14 141 ASN E N 1
ATOM 7081 C CA . ASN E 1 141 ? -0.491 -8.366 -62.293 1.00 58.00 141 ASN E CA 1
ATOM 7082 C C . ASN E 1 141 ? -0.496 -7.812 -63.714 1.00 57.74 141 ASN E C 1
ATOM 7083 O O . ASN E 1 141 ? -1.154 -8.341 -64.604 1.00 58.28 141 ASN E O 1
ATOM 7088 N N . VAL E 1 142 ? 0.262 -6.744 -63.919 1.00 57.10 142 VAL E N 1
ATOM 7089 C CA . VAL E 1 142 ? 0.368 -6.111 -65.225 1.00 55.99 142 VAL E CA 1
ATOM 7090 C C . VAL E 1 142 ? 0.795 -7.103 -66.313 1.00 56.63 142 VAL E C 1
ATOM 7091 O O . VAL E 1 142 ? 0.190 -7.169 -67.382 1.00 56.92 142 VAL E O 1
ATOM 7095 N N . THR E 1 143 ? 1.843 -7.870 -66.035 1.00 56.01 143 THR E N 1
ATOM 7096 C CA . THR E 1 143 ? 2.349 -8.840 -66.984 1.00 54.89 143 THR E CA 1
ATOM 7097 C C . THR E 1 143 ? 1.255 -9.798 -67.440 1.00 55.68 143 THR E C 1
ATOM 7098 O O . THR E 1 143 ? 0.951 -9.849 -68.632 1.00 56.48 143 THR E O 1
ATOM 7102 N N . VAL E 1 144 ? 0.648 -10.544 -66.517 1.00 54.67 144 VAL E N 1
ATOM 7103 C CA . VAL E 1 144 ? -0.401 -11.483 -66.914 1.00 53.45 144 VAL E CA 1
ATOM 7104 C C . VAL E 1 144 ? -1.502 -10.795 -67.712 1.00 55.17 144 VAL E C 1
ATOM 7105 O O . VAL E 1 144 ? -1.964 -11.325 -68.721 1.00 56.29 144 VAL E O 1
ATOM 7109 N N . ASN E 1 145 ? -1.922 -9.614 -67.271 1.00 55.92 145 ASN E N 1
ATOM 7110 C CA . ASN E 1 145 ? -2.947 -8.865 -67.991 1.00 55.83 145 ASN E CA 1
ATOM 7111 C C . ASN E 1 145 ? -2.511 -8.683 -69.439 1.00 56.86 145 ASN E C 1
ATOM 7112 O O . ASN E 1 145 ? -3.308 -8.821 -70.356 1.00 57.82 145 ASN E O 1
ATOM 7117 N N . LEU E 1 146 ? -1.243 -8.362 -69.646 1.00 57.30 146 LEU E N 1
ATOM 7118 C CA . LEU E 1 146 ? -0.758 -8.167 -70.996 1.00 59.28 146 LEU E CA 1
ATOM 7119 C C . LEU E 1 146 ? -0.692 -9.482 -71.761 1.00 60.62 146 LEU E C 1
ATOM 7120 O O . LEU E 1 146 ? -0.794 -9.501 -72.990 1.00 60.39 146 LEU E O 1
ATOM 7125 N N . ALA E 1 147 ? -0.537 -10.578 -71.027 1.00 61.13 147 ALA E N 1
ATOM 7126 C CA . ALA E 1 147 ? -0.421 -11.890 -71.633 1.00 62.38 147 ALA E CA 1
ATOM 7127 C C . ALA E 1 147 ? -1.722 -12.492 -72.146 1.00 63.67 147 ALA E C 1
ATOM 7128 O O . ALA E 1 147 ? -1.690 -13.396 -72.984 1.00 65.00 147 ALA E O 1
ATOM 7130 N N . MET E 1 148 ? -2.862 -12.007 -71.664 1.00 64.24 148 MET E N 1
ATOM 7131 C CA . MET E 1 148 ? -4.149 -12.539 -72.121 1.00 65.72 148 MET E CA 1
ATOM 7132 C C . MET E 1 148 ? -5.213 -11.480 -72.448 1.00 67.43 148 MET E C 1
ATOM 7133 O O . MET E 1 148 ? -6.390 -11.817 -72.607 1.00 68.64 148 MET E O 1
ATOM 7138 N N . GLU E 1 149 ? -4.817 -10.214 -72.554 1.00 68.44 149 GLU E N 1
ATOM 7139 C CA . GLU E 1 149 ? -5.779 -9.153 -72.845 1.00 70.60 149 GLU E CA 1
ATOM 7140 C C . GLU E 1 149 ? -7.044 -9.334 -71.986 1.00 70.98 149 GLU E C 1
ATOM 7141 O O . GLU E 1 149 ? -8.178 -9.235 -72.458 1.00 71.47 149 GLU E O 1
ATOM 7147 N N . LYS E 1 150 ? -6.817 -9.604 -70.708 1.00 70.86 150 LYS E N 1
ATOM 7148 C CA . LYS E 1 150 ? -7.874 -9.805 -69.734 1.00 71.51 150 LYS E CA 1
ATOM 7149 C C . LYS E 1 150 ? -7.445 -8.984 -68.508 1.00 71.32 150 LYS E C 1
ATOM 7150 O O . LYS E 1 150 ? -6.351 -9.185 -67.982 1.00 71.32 150 LYS E O 1
ATOM 7156 N N . PRO E 1 151 ? -8.292 -8.026 -68.063 1.00 70.95 151 PRO E N 1
ATOM 7157 C CA . PRO E 1 151 ? -8.041 -7.148 -66.910 1.00 68.54 151 PRO E CA 1
ATOM 7158 C C . PRO E 1 151 ? -8.064 -7.848 -65.558 1.00 66.80 151 PRO E C 1
ATOM 7159 O O . PRO E 1 151 ? -8.920 -7.570 -64.727 1.00 66.88 151 PRO E O 1
ATOM 7163 N N . PHE E 1 152 ? -7.122 -8.749 -65.334 1.00 66.15 152 PHE E N 1
ATOM 7164 C CA . PHE E 1 152 ? -7.056 -9.461 -64.067 1.00 65.88 152 PHE E CA 1
ATOM 7165 C C . PHE E 1 152 ? -6.741 -8.541 -62.898 1.00 65.19 152 PHE E C 1
ATOM 7166 O O . PHE E 1 152 ? -6.175 -7.450 -63.053 1.00 64.60 152 PHE E O 1
ATOM 7174 N N . VAL E 1 153 ? -7.098 -9.004 -61.713 1.00 63.28 153 VAL E N 1
ATOM 7175 C CA . VAL E 1 153 ? -6.844 -8.237 -60.521 1.00 62.69 153 VAL E CA 1
ATOM 7176 C C . VAL E 1 153 ? -6.277 -9.152 -59.453 1.00 62.11 153 VAL E C 1
ATOM 7177 O O . VAL E 1 153 ? -7.025 -9.864 -58.795 1.00 61.80 153 VAL E O 1
ATOM 7181 N N . ILE E 1 154 ? -4.956 -9.151 -59.286 1.00 61.44 154 ILE E N 1
ATOM 7182 C CA . ILE E 1 154 ? -4.351 -9.995 -58.262 1.00 60.49 154 ILE E CA 1
ATOM 7183 C C . ILE E 1 154 ? -4.534 -9.300 -56.913 1.00 61.60 154 ILE E C 1
ATOM 7184 O O . ILE E 1 154 ? -4.201 -8.118 -56.751 1.00 60.47 154 ILE E O 1
ATOM 7189 N N . HIS E 1 155 ? -5.111 -10.040 -55.966 1.00 62.77 155 HIS E N 1
ATOM 7190 C CA . HIS E 1 155 ? -5.412 -9.541 -54.619 1.00 62.28 155 HIS E CA 1
ATOM 7191 C C . HIS E 1 155 ? -4.529 -10.188 -53.575 1.00 62.30 155 HIS E C 1
ATOM 7192 O O . HIS E 1 155 ? -4.421 -11.412 -53.538 1.00 62.92 155 HIS E O 1
ATOM 7199 N N . THR E 1 156 ? -3.909 -9.378 -52.726 1.00 61.88 156 THR E N 1
ATOM 7200 C CA . THR E 1 156 ? -3.073 -9.919 -51.664 1.00 63.96 156 THR E CA 1
ATOM 7201 C C . THR E 1 156 ? -3.609 -9.314 -50.380 1.00 64.47 156 THR E C 1
ATOM 7202 O O . THR E 1 156 ? -3.128 -8.281 -49.934 1.00 65.41 156 THR E O 1
ATOM 7206 N N . PRO E 1 157 ? -4.640 -9.938 -49.786 1.00 65.36 157 PRO E N 1
ATOM 7207 C CA . PRO E 1 157 ? -5.219 -9.410 -48.551 1.00 64.92 157 PRO E CA 1
ATOM 7208 C C . PRO E 1 157 ? -4.389 -9.493 -47.263 1.00 64.74 157 PRO E C 1
ATOM 7209 O O . PRO E 1 157 ? -4.811 -8.989 -46.231 1.00 65.04 157 PRO E O 1
ATOM 7213 N N . LEU E 1 158 ? -3.208 -10.098 -47.314 1.00 65.23 158 LEU E N 1
ATOM 7214 C CA . LEU E 1 158 ? -2.356 -10.168 -46.122 1.00 65.28 158 LEU E CA 1
ATOM 7215 C C . LEU E 1 158 ? -1.014 -9.467 -46.368 1.00 65.76 158 LEU E C 1
ATOM 7216 O O . LEU E 1 158 ? -0.081 -9.606 -45.565 1.00 66.53 158 LEU E O 1
ATOM 7221 N N . MET E 1 159 ? -0.920 -8.734 -47.479 1.00 64.42 159 MET E N 1
ATOM 7222 C CA . MET E 1 159 ? 0.306 -8.039 -47.876 1.00 63.36 159 MET E CA 1
ATOM 7223 C C . MET E 1 159 ? 0.926 -7.176 -46.794 1.00 63.14 159 MET E C 1
ATOM 7224 O O . MET E 1 159 ? 2.139 -7.189 -46.588 1.00 62.46 159 MET E O 1
ATOM 7229 N N . TRP E 1 160 ? 0.079 -6.427 -46.107 1.00 62.72 160 TRP E N 1
ATOM 7230 C CA . TRP E 1 160 ? 0.530 -5.544 -45.057 1.00 62.28 160 TRP E CA 1
ATOM 7231 C C . TRP E 1 160 ? 0.029 -5.990 -43.694 1.00 63.20 160 TRP E C 1
ATOM 7232 O O . TRP E 1 160 ? -0.279 -5.147 -42.848 1.00 65.33 160 TRP E O 1
ATOM 7243 N N . LEU E 1 161 ? -0.074 -7.298 -43.471 1.00 61.24 161 LEU E N 1
ATOM 7244 C CA . LEU E 1 161 ? -0.542 -7.778 -42.178 1.00 60.58 161 LEU E CA 1
ATOM 7245 C C . LEU E 1 161 ? 0.477 -8.692 -41.524 1.00 62.46 161 LEU E C 1
ATOM 7246 O O . LEU E 1 161 ? 1.248 -9.361 -42.202 1.00 63.33 161 LEU E O 1
ATOM 7251 N N . ASN E 1 162 ? 0.507 -8.707 -40.202 1.00 63.53 162 ASN E N 1
ATOM 7252 C CA . ASN E 1 162 ? 1.436 -9.588 -39.521 1.00 66.01 162 ASN E CA 1
ATOM 7253 C C . ASN E 1 162 ? 0.603 -10.788 -39.096 1.00 66.79 162 ASN E C 1
ATOM 7254 O O . ASN E 1 162 ? -0.623 -10.763 -39.252 1.00 68.29 162 ASN E O 1
ATOM 7259 N N . LYS E 1 163 ? 1.242 -11.827 -38.563 1.00 66.63 163 LYS E N 1
ATOM 7260 C CA . LYS E 1 163 ? 0.515 -13.031 -38.158 1.00 67.21 163 LYS E CA 1
ATOM 7261 C C . LYS E 1 163 ? -0.653 -12.704 -37.231 1.00 68.49 163 LYS E C 1
ATOM 7262 O O . LYS E 1 163 ? -1.761 -13.234 -37.391 1.00 68.30 163 LYS E O 1
ATOM 7268 N N . ALA E 1 164 ? -0.402 -11.821 -36.268 1.00 68.61 164 ALA E N 1
ATOM 7269 C CA . ALA E 1 164 ? -1.428 -11.428 -35.314 1.00 68.84 164 ALA E CA 1
ATOM 7270 C C . ALA E 1 164 ? -2.547 -10.648 -35.984 1.00 68.84 164 ALA E C 1
ATOM 7271 O O . ALA E 1 164 ? -3.646 -10.560 -35.464 1.00 67.79 164 ALA E O 1
ATOM 7273 N N . GLU E 1 165 ? -2.270 -10.081 -37.144 1.00 71.03 165 GLU E N 1
ATOM 7274 C CA . GLU E 1 165 ? -3.289 -9.324 -37.855 1.00 73.87 165 GLU E CA 1
ATOM 7275 C C . GLU E 1 165 ? -4.068 -10.235 -38.796 1.00 72.95 165 GLU E C 1
ATOM 7276 O O . GLU E 1 165 ? -5.189 -9.909 -39.217 1.00 70.39 165 GLU E O 1
ATOM 7282 N N . THR E 1 166 ? -3.454 -11.372 -39.127 1.00 72.11 166 THR E N 1
ATOM 7283 C CA . THR E 1 166 ? -4.076 -12.363 -39.991 1.00 72.07 166 THR E CA 1
ATOM 7284 C C . THR E 1 166 ? -5.151 -13.088 -39.177 1.00 71.32 166 THR E C 1
ATOM 7285 O O . THR E 1 166 ? -6.245 -13.346 -39.684 1.00 70.12 166 THR E O 1
ATOM 7289 N N . TRP E 1 167 ? -4.830 -13.394 -37.914 1.00 70.68 167 TRP E N 1
ATOM 7290 C CA . TRP E 1 167 ? -5.772 -14.018 -36.967 1.00 68.78 167 TRP E CA 1
ATOM 7291 C C . TRP E 1 167 ? -6.910 -13.021 -36.677 1.00 68.18 167 TRP E C 1
ATOM 7292 O O . TRP E 1 167 ? -8.091 -13.366 -36.604 1.00 70.69 167 TRP E O 1
ATOM 7303 N N . LYS E 1 168 ? -6.527 -11.774 -36.480 1.00 66.61 168 LYS E N 1
ATOM 7304 C CA . LYS E 1 168 ? -7.479 -10.713 -36.242 1.00 65.47 168 LYS E CA 1
ATOM 7305 C C . LYS E 1 168 ? -8.403 -10.608 -37.456 1.00 63.91 168 LYS E C 1
ATOM 7306 O O . LYS E 1 168 ? -9.513 -10.103 -37.349 1.00 63.02 168 LYS E O 1
ATOM 7312 N N . LEU E 1 169 ? -7.940 -11.083 -38.613 1.00 64.13 169 LEU E N 1
ATOM 7313 C CA . LEU E 1 169 ? -8.752 -11.022 -39.834 1.00 63.88 169 LEU E CA 1
ATOM 7314 C C . LEU E 1 169 ? -9.715 -12.190 -39.853 1.00 64.24 169 LEU E C 1
ATOM 7315 O O . LEU E 1 169 ? -10.906 -12.021 -40.122 1.00 63.50 169 LEU E O 1
ATOM 7320 N N . ALA E 1 170 ? -9.175 -13.376 -39.584 1.00 64.62 170 ALA E N 1
ATOM 7321 C CA . ALA E 1 170 ? -9.956 -14.596 -39.537 1.00 65.72 170 ALA E CA 1
ATOM 7322 C C . ALA E 1 170 ? -11.042 -14.348 -38.516 1.00 68.64 170 ALA E C 1
ATOM 7323 O O . ALA E 1 170 ? -12.228 -14.598 -38.759 1.00 70.01 170 ALA E O 1
ATOM 7325 N N . ASP E 1 171 ? -10.629 -13.835 -37.367 1.00 70.35 171 ASP E N 1
ATOM 7326 C CA . ASP E 1 171 ? -11.562 -13.547 -36.296 1.00 73.33 171 ASP E CA 1
ATOM 7327 C C . ASP E 1 171 ? -12.669 -12.575 -36.737 1.00 74.82 171 ASP E C 1
ATOM 7328 O O . ASP E 1 171 ? -13.854 -12.867 -36.607 1.00 75.29 171 ASP E O 1
ATOM 7333 N N . GLU E 1 172 ? -12.278 -11.421 -37.258 1.00 75.84 172 GLU E N 1
ATOM 7334 C CA . GLU E 1 172 ? -13.240 -10.431 -37.710 1.00 76.71 172 GLU E CA 1
ATOM 7335 C C . GLU E 1 172 ? -14.079 -11.013 -38.845 1.00 75.66 172 GLU E C 1
ATOM 7336 O O . GLU E 1 172 ? -15.162 -10.516 -39.160 1.00 75.71 172 GLU E O 1
ATOM 7342 N N . LEU E 1 173 ? -13.568 -12.077 -39.453 1.00 73.86 173 LEU E N 1
ATOM 7343 C CA . LEU E 1 173 ? -14.237 -12.720 -40.581 1.00 72.65 173 LEU E CA 1
ATOM 7344 C C . LEU E 1 173 ? -15.209 -13.774 -40.086 1.00 72.19 173 LEU E C 1
ATOM 7345 O O . LEU E 1 173 ? -15.978 -14.351 -40.862 1.00 73.04 173 LEU E O 1
ATOM 7350 N N . GLY E 1 174 ? -15.157 -14.025 -38.784 1.00 70.89 174 GLY E N 1
ATOM 7351 C CA . GLY E 1 174 ? -16.029 -15.008 -38.178 1.00 68.40 174 GLY E CA 1
ATOM 7352 C C . GLY E 1 174 ? -15.494 -16.421 -38.250 1.00 68.10 174 GLY E C 1
ATOM 7353 O O . GLY E 1 174 ? -16.158 -17.347 -37.804 1.00 68.53 174 GLY E O 1
ATOM 7354 N N . ALA E 1 175 ? -14.291 -16.608 -38.782 1.00 67.77 175 ALA E N 1
ATOM 7355 C CA . ALA E 1 175 ? -13.753 -17.958 -38.897 1.00 67.71 175 ALA E CA 1
ATOM 7356 C C . ALA E 1 175 ? -12.560 -18.278 -38.004 1.00 67.50 175 ALA E C 1
ATOM 7357 O O . ALA E 1 175 ? -11.860 -19.271 -38.236 1.00 67.38 175 ALA E O 1
ATOM 7359 N N . LEU E 1 176 ? -12.336 -17.468 -36.973 1.00 66.96 176 LEU E N 1
ATOM 7360 C CA . LEU E 1 176 ? -11.194 -17.702 -36.094 1.00 66.67 176 LEU E CA 1
ATOM 7361 C C . LEU E 1 176 ? -11.020 -19.166 -35.719 1.00 65.88 176 LEU E C 1
ATOM 7362 O O . LEU E 1 176 ? -9.942 -19.746 -35.889 1.00 64.66 176 LEU E O 1
ATOM 7367 N N . ASP E 1 177 ? -12.085 -19.769 -35.213 1.00 65.45 177 ASP E N 1
ATOM 7368 C CA . ASP E 1 177 ? -12.004 -21.158 -34.803 1.00 65.81 177 ASP E CA 1
ATOM 7369 C C . ASP E 1 177 ? -11.931 -22.142 -35.949 1.00 66.01 177 ASP E C 1
ATOM 7370 O O . ASP E 1 177 ? -11.260 -23.179 -35.845 1.00 64.59 177 ASP E O 1
ATOM 7375 N N . PHE E 1 178 ? -12.615 -21.825 -37.042 1.00 65.99 178 PHE E N 1
ATOM 7376 C CA . PHE E 1 178 ? -12.568 -22.710 -38.183 1.00 67.21 178 PHE E CA 1
ATOM 7377 C C . PHE E 1 178 ? -11.105 -22.811 -38.604 1.00 68.31 178 PHE E C 1
ATOM 7378 O O . PHE E 1 178 ? -10.560 -23.912 -38.756 1.00 69.19 178 PHE E O 1
ATOM 7386 N N . VAL E 1 179 ? -10.472 -21.649 -38.776 1.00 67.76 179 VAL E N 1
ATOM 7387 C CA . VAL E 1 179 ? -9.069 -21.581 -39.175 1.00 66.22 179 VAL E CA 1
ATOM 7388 C C . VAL E 1 179 ? -8.145 -22.279 -38.186 1.00 66.49 179 VAL E C 1
ATOM 7389 O O . VAL E 1 179 ? -7.290 -23.076 -38.571 1.00 66.39 179 VAL E O 1
ATOM 7393 N N . LYS E 1 180 ? -8.328 -21.986 -36.906 1.00 67.24 180 LYS E N 1
ATOM 7394 C CA . LYS E 1 180 ? -7.490 -22.583 -35.882 1.00 68.39 180 LYS E CA 1
ATOM 7395 C C . LYS E 1 180 ? -7.391 -24.102 -35.922 1.00 68.72 180 LYS E C 1
ATOM 7396 O O . LYS E 1 180 ? -6.315 -24.651 -36.112 1.00 66.42 180 LYS E O 1
ATOM 7402 N N . ASN E 1 181 ? -8.526 -24.772 -35.758 1.00 71.50 181 ASN E N 1
ATOM 7403 C CA . ASN E 1 181 ? -8.557 -26.230 -35.720 1.00 73.27 181 ASN E CA 1
ATOM 7404 C C . ASN E 1 181 ? -8.444 -26.972 -37.043 1.00 73.32 181 ASN E C 1
ATOM 7405 O O . ASN E 1 181 ? -8.172 -28.172 -37.045 1.00 73.13 181 ASN E O 1
ATOM 7410 N N . ASN E 1 182 ? -8.632 -26.288 -38.164 1.00 73.65 182 ASN E N 1
ATOM 7411 C CA . ASN E 1 182 ? -8.587 -26.990 -39.445 1.00 75.12 182 ASN E CA 1
ATOM 7412 C C . ASN E 1 182 ? -7.360 -26.851 -40.367 1.00 75.38 182 ASN E C 1
ATOM 7413 O O . ASN E 1 182 ? -6.962 -27.821 -41.029 1.00 73.51 182 ASN E O 1
ATOM 7418 N N . THR E 1 183 ? -6.757 -25.666 -40.408 1.00 75.80 183 THR E N 1
ATOM 7419 C CA . THR E 1 183 ? -5.613 -25.434 -41.283 1.00 75.67 183 THR E CA 1
ATOM 7420 C C . THR E 1 183 ? -4.318 -26.070 -40.777 1.00 77.27 183 THR E C 1
ATOM 7421 O O . THR E 1 183 ? -4.109 -26.186 -39.572 1.00 76.28 183 THR E O 1
ATOM 7425 N N . LEU E 1 184 ? -3.464 -26.490 -41.717 1.00 79.41 184 LEU E N 1
ATOM 7426 C CA . LEU E 1 184 ? -2.172 -27.111 -41.405 1.00 81.27 184 LEU E CA 1
ATOM 7427 C C . LEU E 1 184 ? -1.019 -26.112 -41.538 1.00 83.71 184 LEU E C 1
ATOM 7428 O O . LEU E 1 184 ? -0.878 -25.441 -42.564 1.00 84.02 184 LEU E O 1
ATOM 7433 N N . THR E 1 185 ? -0.193 -26.029 -40.499 1.00 85.03 185 THR E N 1
ATOM 7434 C CA . THR E 1 185 ? 0.929 -25.104 -40.484 1.00 85.69 185 THR E CA 1
ATOM 7435 C C . THR E 1 185 ? 2.234 -25.834 -40.177 1.00 87.91 185 THR E C 1
ATOM 7436 O O . THR E 1 185 ? 3.242 -25.618 -40.845 1.00 88.39 185 THR E O 1
ATOM 7440 N N . CYS E 1 186 ? 2.212 -26.697 -39.166 1.00 90.32 186 CYS E N 1
ATOM 7441 C CA . CYS E 1 186 ? 3.398 -27.459 -38.778 1.00 92.56 186 CYS E CA 1
ATOM 7442 C C . CYS E 1 186 ? 4.039 -28.144 -39.978 1.00 94.54 186 CYS E C 1
ATOM 7443 O O . CYS E 1 186 ? 3.342 -28.625 -40.872 1.00 94.88 186 CYS E O 1
ATOM 7446 N N . TYR E 1 187 ? 5.370 -28.195 -39.991 1.00 96.53 187 TYR E N 1
ATOM 7447 C CA . TYR E 1 187 ? 6.099 -28.817 -41.095 1.00 97.33 187 TYR E CA 1
ATOM 7448 C C . TYR E 1 187 ? 6.028 -30.334 -41.025 1.00 97.89 187 TYR E C 1
ATOM 7449 O O . TYR E 1 187 ? 5.837 -31.012 -42.038 1.00 98.20 187 TYR E O 1
ATOM 7458 N N . ASN E 1 188 ? 6.185 -30.853 -39.813 1.00 98.59 188 ASN E N 1
ATOM 7459 C CA . ASN E 1 188 ? 6.160 -32.287 -39.552 1.00 99.06 188 ASN E CA 1
ATOM 7460 C C . ASN E 1 188 ? 4.884 -32.970 -40.024 1.00 99.06 188 ASN E C 1
ATOM 7461 O O . ASN E 1 188 ? 4.885 -34.167 -40.310 1.00 98.38 188 ASN E O 1
ATOM 7466 N N . GLY E 1 189 ? 3.797 -32.207 -40.095 1.00 98.88 189 GLY E N 1
ATOM 7467 C CA . GLY E 1 189 ? 2.537 -32.767 -40.540 1.00 98.77 189 GLY E CA 1
ATOM 7468 C C . GLY E 1 189 ? 1.514 -32.988 -39.442 1.00 98.76 189 GLY E C 1
ATOM 7469 O O . GLY E 1 189 ? 0.959 -34.081 -39.320 1.00 98.41 189 GLY E O 1
ATOM 7470 N N . ILE E 1 190 ? 1.268 -31.956 -38.637 1.00 98.36 190 ILE E N 1
ATOM 7471 C CA . ILE E 1 190 ? 0.283 -32.031 -37.563 1.00 97.64 190 ILE E CA 1
ATOM 7472 C C . ILE E 1 190 ? -0.721 -30.891 -37.740 1.00 98.18 190 ILE E C 1
ATOM 7473 O O . ILE E 1 190 ? -0.340 -29.722 -37.804 1.00 99.20 190 ILE E O 1
ATOM 7478 N N . ILE E 1 191 ? -2.001 -31.232 -37.832 1.00 97.92 191 ILE E N 1
ATOM 7479 C CA . ILE E 1 191 ? -3.044 -30.230 -38.005 1.00 98.08 191 ILE E CA 1
ATOM 7480 C C . ILE E 1 191 ? -3.044 -29.187 -36.898 1.00 97.75 191 ILE E C 1
ATOM 7481 O O . ILE E 1 191 ? -2.660 -29.462 -35.766 1.00 97.13 191 ILE E O 1
ATOM 7486 N N . ALA E 1 192 ? -3.477 -27.984 -37.247 1.00 98.35 192 ALA E N 1
ATOM 7487 C CA . ALA E 1 192 ? -3.552 -26.886 -36.303 1.00 98.76 192 ALA E CA 1
ATOM 7488 C C . ALA E 1 192 ? -2.264 -26.723 -35.506 1.00 99.52 192 ALA E C 1
ATOM 7489 O O . ALA E 1 192 ? -1.195 -26.486 -36.076 1.00 99.38 192 ALA E O 1
ATOM 7491 N N . ASP E 1 193 ? -2.392 -26.864 -34.187 1.00 100.51 193 ASP E N 1
ATOM 7492 C CA . ASP E 1 193 ? -1.290 -26.732 -33.231 1.00 101.01 193 ASP E CA 1
ATOM 7493 C C . ASP E 1 193 ? 0.057 -27.278 -33.665 1.00 101.25 193 ASP E C 1
ATOM 7494 O O . ASP E 1 193 ? 1.095 -26.688 -33.357 1.00 101.69 193 ASP E O 1
ATOM 7499 N N . GLY E 1 194 ? 0.048 -28.415 -34.349 1.00 101.34 194 GLY E N 1
ATOM 7500 C CA . GLY E 1 194 ? 1.296 -29.000 -34.800 1.00 101.67 194 GLY E CA 1
ATOM 7501 C C . GLY E 1 194 ? 2.207 -29.436 -33.667 1.00 101.69 194 GLY E C 1
ATOM 7502 O O . GLY E 1 194 ? 1.756 -29.643 -32.533 1.00 101.69 194 GLY E O 1
ATOM 7503 N N . CYS E 1 195 ? 3.493 -29.571 -33.979 1.00 101.62 195 CYS E N 1
ATOM 7504 C CA . CYS E 1 195 ? 4.495 -29.988 -33.004 1.00 101.40 195 CYS E CA 1
ATOM 7505 C C . CYS E 1 195 ? 4.807 -28.897 -31.974 1.00 101.03 195 CYS E C 1
ATOM 7506 O O . CYS E 1 195 ? 5.224 -29.194 -30.850 1.00 99.87 195 CYS E O 1
ATOM 7509 N N . GLY E 1 196 ? 4.608 -27.640 -32.366 1.00 100.66 196 GLY E N 1
ATOM 7510 C CA . GLY E 1 196 ? 4.875 -26.529 -31.467 1.00 101.32 196 GLY E CA 1
ATOM 7511 C C . GLY E 1 196 ? 6.347 -26.156 -31.394 1.00 101.69 196 GLY E C 1
ATOM 7512 O O . GLY E 1 196 ? 6.741 -25.291 -30.606 1.00 101.66 196 GLY E O 1
ATOM 7513 N N . GLU E 1 197 ? 7.161 -26.811 -32.219 1.00 101.69 197 GLU E N 1
ATOM 7514 C CA . GLU E 1 197 ? 8.597 -26.555 -32.254 1.00 101.67 197 GLU E CA 1
ATOM 7515 C C . GLU E 1 197 ? 9.074 -25.973 -33.578 1.00 101.69 197 GLU E C 1
ATOM 7516 O O . GLU E 1 197 ? 9.773 -24.958 -33.592 1.00 101.69 197 GLU E O 1
ATOM 7522 N N . CYS E 1 198 ? 8.702 -26.606 -34.689 1.00 101.69 198 CYS E N 1
ATOM 7523 C CA . CYS E 1 198 ? 9.115 -26.106 -35.997 1.00 101.63 198 CYS E CA 1
ATOM 7524 C C . CYS E 1 198 ? 8.792 -24.614 -36.112 1.00 101.45 198 CYS E C 1
ATOM 7525 O O . CYS E 1 198 ? 7.719 -24.158 -35.707 1.00 100.88 198 CYS E O 1
ATOM 7528 N N . PRO E 1 199 ? 9.732 -23.836 -36.661 1.00 101.49 199 PRO E N 1
ATOM 7529 C CA . PRO E 1 199 ? 9.643 -22.386 -36.870 1.00 101.61 199 PRO E CA 1
ATOM 7530 C C . PRO E 1 199 ? 8.273 -21.858 -37.314 1.00 100.96 199 PRO E C 1
ATOM 7531 O O . PRO E 1 199 ? 7.821 -20.817 -36.829 1.00 100.25 199 PRO E O 1
ATOM 7535 N N . ALA E 1 200 ? 7.629 -22.577 -38.236 1.00 100.55 200 ALA E N 1
ATOM 7536 C CA . ALA E 1 200 ? 6.310 -22.212 -38.754 1.00 99.52 200 ALA E CA 1
ATOM 7537 C C . ALA E 1 200 ? 5.263 -22.187 -37.644 1.00 99.26 200 ALA E C 1
ATOM 7538 O O . ALA E 1 200 ? 4.445 -21.266 -37.574 1.00 98.36 200 ALA E O 1
ATOM 7540 N N . CYS E 1 201 ? 5.286 -23.210 -36.790 1.00 98.41 201 CYS E N 1
ATOM 7541 C CA . CYS E 1 201 ? 4.351 -23.304 -35.671 1.00 98.07 201 CYS E CA 1
ATOM 7542 C C . CYS E 1 201 ? 4.504 -22.133 -34.700 1.00 98.43 201 CYS E C 1
ATOM 7543 O O . CYS E 1 201 ? 3.542 -21.709 -34.060 1.00 98.08 201 CYS E O 1
ATOM 7546 N N . HIS E 1 202 ? 5.726 -21.618 -34.606 1.00 99.10 202 HIS E N 1
ATOM 7547 C CA . HIS E 1 202 ? 6.047 -20.506 -33.727 1.00 98.25 202 HIS E CA 1
ATOM 7548 C C . HIS E 1 202 ? 5.407 -19.190 -34.145 1.00 97.62 202 HIS E C 1
ATOM 7549 O O . HIS E 1 202 ? 4.814 -18.510 -33.316 1.00 97.97 202 HIS E O 1
ATOM 7556 N N . LEU E 1 203 ? 5.523 -18.814 -35.415 1.00 96.92 203 LEU E N 1
ATOM 7557 C CA . LEU E 1 203 ? 4.911 -17.564 -35.867 1.00 96.21 203 LEU E CA 1
ATOM 7558 C C . LEU E 1 203 ? 3.408 -17.656 -35.664 1.00 95.68 203 LEU E C 1
ATOM 7559 O O . LEU E 1 203 ? 2.779 -16.717 -35.182 1.00 95.52 203 LEU E O 1
ATOM 7564 N N . ARG E 1 204 ? 2.850 -18.802 -36.053 1.00 95.09 204 ARG E N 1
ATOM 7565 C CA . ARG E 1 204 ? 1.422 -19.090 -35.928 1.00 93.33 204 ARG E CA 1
ATOM 7566 C C . ARG E 1 204 ? 1.079 -18.943 -34.449 1.00 92.91 204 ARG E C 1
ATOM 7567 O O . ARG E 1 204 ? 0.247 -18.115 -34.059 1.00 92.66 204 ARG E O 1
ATOM 7575 N N . SER E 1 205 ? 1.759 -19.748 -33.637 1.00 91.46 205 SER E N 1
ATOM 7576 C CA . SER E 1 205 ? 1.587 -19.770 -32.193 1.00 89.69 205 SER E CA 1
ATOM 7577 C C . SER E 1 205 ? 1.745 -18.390 -31.535 1.00 88.96 205 SER E C 1
ATOM 7578 O O . SER E 1 205 ? 0.823 -17.900 -30.890 1.00 88.44 205 SER E O 1
ATOM 7581 N N . LYS E 1 206 ? 2.909 -17.765 -31.703 1.00 89.14 206 LYS E N 1
ATOM 7582 C CA . LYS E 1 206 ? 3.175 -16.449 -31.119 1.00 89.07 206 LYS E CA 1
ATOM 7583 C C . LYS E 1 206 ? 2.166 -15.418 -31.593 1.00 89.49 206 LYS E C 1
ATOM 7584 O O . LYS E 1 206 ? 1.599 -14.680 -30.792 1.00 90.08 206 LYS E O 1
ATOM 7590 N N . GLY E 1 207 ? 1.955 -15.363 -32.903 1.00 90.00 207 GLY E N 1
ATOM 7591 C CA . GLY E 1 207 ? 1.006 -14.417 -33.460 1.00 89.54 207 GLY E CA 1
ATOM 7592 C C . GLY E 1 207 ? -0.358 -14.587 -32.828 1.00 89.52 207 GLY E C 1
ATOM 7593 O O . GLY E 1 207 ? -1.098 -13.618 -32.649 1.00 89.05 207 GLY E O 1
ATOM 7594 N N . TYR E 1 208 ? -0.684 -15.832 -32.491 1.00 89.93 208 TYR E N 1
ATOM 7595 C CA . TYR E 1 208 ? -1.958 -16.158 -31.864 1.00 90.80 208 TYR E CA 1
ATOM 7596 C C . TYR E 1 208 ? -2.041 -15.508 -30.488 1.00 90.09 208 TYR E C 1
ATOM 7597 O O . TYR E 1 208 ? -2.899 -14.659 -30.242 1.00 88.38 208 TYR E O 1
ATOM 7606 N N . GLU E 1 209 ? -1.144 -15.914 -29.594 1.00 90.10 209 GLU E N 1
ATOM 7607 C CA . GLU E 1 209 ? -1.106 -15.352 -28.249 1.00 90.87 209 GLU E CA 1
ATOM 7608 C C . GLU E 1 209 ? -1.012 -13.831 -28.330 1.00 89.95 209 GLU E C 1
ATOM 7609 O O . GLU E 1 209 ? -1.582 -13.110 -27.512 1.00 89.09 209 GLU E O 1
ATOM 7615 N N . GLU E 1 210 ? -0.294 -13.355 -29.336 1.00 90.20 210 GLU E N 1
ATOM 7616 C CA . GLU E 1 210 ? -0.129 -11.932 -29.568 1.00 90.49 210 GLU E CA 1
ATOM 7617 C C . GLU E 1 210 ? -1.492 -11.274 -29.857 1.00 89.39 210 GLU E C 1
ATOM 7618 O O . GLU E 1 210 ? -1.769 -10.178 -29.373 1.00 89.13 210 GLU E O 1
ATOM 7624 N N . TYR E 1 211 ? -2.339 -11.938 -30.645 1.00 88.04 211 TYR E N 1
ATOM 7625 C CA . TYR E 1 211 ? -3.656 -11.387 -30.974 1.00 85.80 211 TYR E CA 1
ATOM 7626 C C . TYR E 1 211 ? -4.580 -11.430 -29.772 1.00 86.19 211 TYR E C 1
ATOM 7627 O O . TYR E 1 211 ? -5.383 -10.518 -29.562 1.00 85.07 211 TYR E O 1
ATOM 7636 N N . MET E 1 212 ? -4.476 -12.511 -29.003 1.00 87.45 212 MET E N 1
ATOM 7637 C CA . MET E 1 212 ? -5.291 -12.687 -27.815 1.00 89.08 212 MET E CA 1
ATOM 7638 C C . MET E 1 212 ? -5.022 -11.518 -26.901 1.00 90.49 212 MET E C 1
ATOM 7639 O O . MET E 1 212 ? -5.912 -10.708 -26.667 1.00 90.70 212 MET E O 1
ATOM 7644 N N . VAL E 1 213 ? -3.793 -11.424 -26.396 1.00 92.38 213 VAL E N 1
ATOM 7645 C CA . VAL E 1 213 ? -3.439 -10.321 -25.509 1.00 94.98 213 VAL E CA 1
ATOM 7646 C C . VAL E 1 213 ? -3.789 -9.023 -26.220 1.00 95.45 213 VAL E C 1
ATOM 7647 O O . VAL E 1 213 ? -4.761 -8.351 -25.877 1.00 94.75 213 VAL E O 1
ATOM 7651 N N . MET E 1 214 ? -3.002 -8.682 -27.229 1.00 97.27 214 MET E N 1
ATOM 7652 C CA . MET E 1 214 ? -3.242 -7.463 -27.974 1.00 99.15 214 MET E CA 1
ATOM 7653 C C . MET E 1 214 ? -4.503 -7.592 -28.796 1.00 99.00 214 MET E C 1
ATOM 7654 O O . MET E 1 214 ? -4.457 -7.585 -30.031 1.00 99.06 214 MET E O 1
ATOM 7659 N N . LYS E 1 215 ? -5.625 -7.737 -28.094 1.00 99.34 215 LYS E N 1
ATOM 7660 C CA . LYS E 1 215 ? -6.922 -7.849 -28.742 1.00 99.89 215 LYS E CA 1
ATOM 7661 C C . LYS E 1 215 ? -7.484 -6.433 -28.772 1.00 100.38 215 LYS E C 1
ATOM 7662 O O . LYS E 1 215 ? -8.664 -6.252 -28.410 1.00 101.39 215 LYS E O 1
ATOM 7668 N N . LYS F 1 3 ? 2.830 2.668 -39.836 1.00 87.62 3 LYS F N 1
ATOM 7669 C CA . LYS F 1 3 ? 4.182 2.713 -39.205 1.00 88.16 3 LYS F CA 1
ATOM 7670 C C . LYS F 1 3 ? 5.192 3.478 -40.077 1.00 87.82 3 LYS F C 1
ATOM 7671 O O . LYS F 1 3 ? 6.391 3.523 -39.771 1.00 86.91 3 LYS F O 1
ATOM 7677 N N . GLU F 1 4 ? 4.690 4.078 -41.159 1.00 87.01 4 GLU F N 1
ATOM 7678 C CA . GLU F 1 4 ? 5.510 4.856 -42.093 1.00 84.30 4 GLU F CA 1
ATOM 7679 C C . GLU F 1 4 ? 4.794 6.155 -42.470 1.00 82.44 4 GLU F C 1
ATOM 7680 O O . GLU F 1 4 ? 3.693 6.428 -41.987 1.00 82.17 4 GLU F O 1
ATOM 7686 N N . LYS F 1 5 ? 5.430 6.951 -43.325 1.00 81.17 5 LYS F N 1
ATOM 7687 C CA . LYS F 1 5 ? 4.895 8.245 -43.773 1.00 79.35 5 LYS F CA 1
ATOM 7688 C C . LYS F 1 5 ? 3.951 8.069 -44.969 1.00 77.64 5 LYS F C 1
ATOM 7689 O O . LYS F 1 5 ? 4.044 7.088 -45.695 1.00 77.63 5 LYS F O 1
ATOM 7695 N N . ALA F 1 6 ? 3.054 9.019 -45.196 1.00 76.00 6 ALA F N 1
ATOM 7696 C CA . ALA F 1 6 ? 2.137 8.877 -46.317 1.00 74.99 6 ALA F CA 1
ATOM 7697 C C . ALA F 1 6 ? 1.607 10.183 -46.887 1.00 75.07 6 ALA F C 1
ATOM 7698 O O . ALA F 1 6 ? 0.991 10.977 -46.185 1.00 74.01 6 ALA F O 1
ATOM 7700 N N . ILE F 1 7 ? 1.850 10.388 -48.178 1.00 76.46 7 ILE F N 1
ATOM 7701 C CA . ILE F 1 7 ? 1.387 11.582 -48.892 1.00 76.58 7 ILE F CA 1
ATOM 7702 C C . ILE F 1 7 ? 0.052 11.231 -49.574 1.00 77.04 7 ILE F C 1
ATOM 7703 O O . ILE F 1 7 ? -0.077 10.165 -50.184 1.00 77.86 7 ILE F O 1
ATOM 7708 N N . VAL F 1 8 ? -0.935 12.116 -49.456 1.00 76.77 8 VAL F N 1
ATOM 7709 C CA . VAL F 1 8 ? -2.256 11.890 -50.047 1.00 76.84 8 VAL F CA 1
ATOM 7710 C C . VAL F 1 8 ? -2.609 12.975 -51.050 1.00 77.40 8 VAL F C 1
ATOM 7711 O O . VAL F 1 8 ? -2.588 14.158 -50.720 1.00 77.48 8 VAL F O 1
ATOM 7715 N N . VAL F 1 9 ? -2.924 12.569 -52.278 1.00 78.61 9 VAL F N 1
ATOM 7716 C CA . VAL F 1 9 ? -3.302 13.518 -53.320 1.00 79.22 9 VAL F CA 1
ATOM 7717 C C . VAL F 1 9 ? -4.640 14.091 -52.875 1.00 80.74 9 VAL F C 1
ATOM 7718 O O . VAL F 1 9 ? -5.654 13.401 -52.876 1.00 80.27 9 VAL F O 1
ATOM 7722 N N . PHE F 1 10 ? -4.634 15.361 -52.494 1.00 82.93 10 PHE F N 1
ATOM 7723 C CA . PHE F 1 10 ? -5.833 15.998 -51.975 1.00 85.41 10 PHE F CA 1
ATOM 7724 C C . PHE F 1 10 ? -6.358 17.191 -52.768 1.00 86.19 10 PHE F C 1
ATOM 7725 O O . PHE F 1 10 ? -5.616 18.127 -53.062 1.00 86.61 10 PHE F O 1
ATOM 7733 N N . SER F 1 11 ? -7.651 17.164 -53.081 1.00 86.52 11 SER F N 1
ATOM 7734 C CA . SER F 1 11 ? -8.273 18.237 -53.852 1.00 87.21 11 SER F CA 1
ATOM 7735 C C . SER F 1 11 ? -9.358 18.993 -53.096 1.00 87.74 11 SER F C 1
ATOM 7736 O O . SER F 1 11 ? -9.701 20.120 -53.459 1.00 88.22 11 SER F O 1
ATOM 7739 N N . GLY F 1 12 ? -9.904 18.365 -52.055 1.00 88.26 12 GLY F N 1
ATOM 7740 C CA . GLY F 1 12 ? -10.965 18.986 -51.276 1.00 86.99 12 GLY F CA 1
ATOM 7741 C C . GLY F 1 12 ? -12.300 18.309 -51.540 1.00 86.65 12 GLY F C 1
ATOM 7742 O O . GLY F 1 12 ? -13.221 18.395 -50.732 1.00 86.71 12 GLY F O 1
ATOM 7743 N N . GLY F 1 13 ? -12.407 17.639 -52.684 1.00 86.46 13 GLY F N 1
ATOM 7744 C CA . GLY F 1 13 ? -13.633 16.946 -53.024 1.00 85.70 13 GLY F CA 1
ATOM 7745 C C . GLY F 1 13 ? -13.970 15.879 -51.999 1.00 85.88 13 GLY F C 1
ATOM 7746 O O . GLY F 1 13 ? -13.159 15.560 -51.128 1.00 85.04 13 GLY F O 1
ATOM 7747 N N . GLN F 1 14 ? -15.170 15.321 -52.110 1.00 85.68 14 GLN F N 1
ATOM 7748 C CA . GLN F 1 14 ? -15.638 14.297 -51.191 1.00 85.92 14 GLN F CA 1
ATOM 7749 C C . GLN F 1 14 ? -14.668 13.135 -51.063 1.00 86.78 14 GLN F C 1
ATOM 7750 O O . GLN F 1 14 ? -14.334 12.707 -49.956 1.00 86.05 14 GLN F O 1
ATOM 7756 N N . ASP F 1 15 ? -14.218 12.638 -52.212 1.00 88.31 15 ASP F N 1
ATOM 7757 C CA . ASP F 1 15 ? -13.315 11.489 -52.287 1.00 89.03 15 ASP F CA 1
ATOM 7758 C C . ASP F 1 15 ? -11.882 11.661 -51.782 1.00 88.68 15 ASP F C 1
ATOM 7759 O O . ASP F 1 15 ? -11.430 10.881 -50.944 1.00 87.75 15 ASP F O 1
ATOM 7764 N N . SER F 1 16 ? -11.160 12.658 -52.288 1.00 88.86 16 SER F N 1
ATOM 7765 C CA . SER F 1 16 ? -9.784 12.884 -51.843 1.00 88.76 16 SER F CA 1
ATOM 7766 C C . SER F 1 16 ? -9.763 13.122 -50.341 1.00 89.57 16 SER F C 1
ATOM 7767 O O . SER F 1 16 ? -8.738 12.933 -49.681 1.00 89.91 16 SER F O 1
ATOM 7770 N N . THR F 1 17 ? -10.911 13.536 -49.812 1.00 90.32 17 THR F N 1
ATOM 7771 C CA . THR F 1 17 ? -11.065 13.799 -48.388 1.00 91.21 17 THR F CA 1
ATOM 7772 C C . THR F 1 17 ? -11.307 12.491 -47.652 1.00 90.45 17 THR F C 1
ATOM 7773 O O . THR F 1 17 ? -10.700 12.227 -46.612 1.00 89.49 17 THR F O 1
ATOM 7777 N N . THR F 1 18 ? -12.199 11.673 -48.190 1.00 89.96 18 THR F N 1
ATOM 7778 C CA . THR F 1 18 ? -12.479 10.397 -47.560 1.00 90.66 18 THR F CA 1
ATOM 7779 C C . THR F 1 18 ? -11.159 9.622 -47.522 1.00 91.06 18 THR F C 1
ATOM 7780 O O . THR F 1 18 ? -10.926 8.799 -46.623 1.00 91.47 18 THR F O 1
ATOM 7784 N N . CYS F 1 19 ? -10.298 9.910 -48.500 1.00 90.33 19 CYS F N 1
ATOM 7785 C CA . CYS F 1 19 ? -8.989 9.275 -48.600 1.00 89.57 19 CYS F CA 1
ATOM 7786 C C . CYS F 1 19 ? -8.026 9.849 -47.579 1.00 89.38 19 CYS F C 1
ATOM 7787 O O . CYS F 1 19 ? -7.228 9.109 -47.003 1.00 90.12 19 CYS F O 1
ATOM 7790 N N . LEU F 1 20 ? -8.091 11.163 -47.361 1.00 88.52 20 LEU F N 1
ATOM 7791 C CA . LEU F 1 20 ? -7.215 11.810 -46.380 1.00 87.87 20 LEU F CA 1
ATOM 7792 C C . LEU F 1 20 ? -7.533 11.297 -44.970 1.00 87.08 20 LEU F C 1
ATOM 7793 O O . LEU F 1 20 ? -6.624 11.077 -44.160 1.00 85.60 20 LEU F O 1
ATOM 7798 N N . LEU F 1 21 ? -8.826 11.100 -44.699 1.00 87.08 21 LEU F N 1
ATOM 7799 C CA . LEU F 1 21 ? -9.307 10.586 -43.413 1.00 87.22 21 LEU F CA 1
ATOM 7800 C C . LEU F 1 21 ? -8.878 9.130 -43.237 1.00 87.18 21 LEU F C 1
ATOM 7801 O O . LEU F 1 21 ? -8.385 8.738 -42.173 1.00 87.44 21 LEU F O 1
ATOM 7806 N N . TRP F 1 22 ? -9.072 8.342 -44.296 1.00 86.81 22 TRP F N 1
ATOM 7807 C CA . TRP F 1 22 ? -8.706 6.926 -44.323 1.00 85.67 22 TRP F CA 1
ATOM 7808 C C . TRP F 1 22 ? -7.215 6.747 -44.016 1.00 85.12 22 TRP F C 1
ATOM 7809 O O . TRP F 1 22 ? -6.819 5.869 -43.244 1.00 83.68 22 TRP F O 1
ATOM 7820 N N . ALA F 1 23 ? -6.398 7.593 -44.633 1.00 85.06 23 ALA F N 1
ATOM 7821 C CA . ALA F 1 23 ? -4.952 7.552 -44.459 1.00 85.50 23 ALA F CA 1
ATOM 7822 C C . ALA F 1 23 ? -4.495 7.804 -43.013 1.00 85.95 23 ALA F C 1
ATOM 7823 O O . ALA F 1 23 ? -3.569 7.144 -42.514 1.00 85.08 23 ALA F O 1
ATOM 7825 N N . LEU F 1 24 ? -5.143 8.758 -42.346 1.00 85.87 24 LEU F N 1
ATOM 7826 C CA . LEU F 1 24 ? -4.795 9.102 -40.972 1.00 85.63 24 LEU F CA 1
ATOM 7827 C C . LEU F 1 24 ? -5.022 7.944 -40.002 1.00 85.82 24 LEU F C 1
ATOM 7828 O O . LEU F 1 24 ? -4.369 7.853 -38.964 1.00 84.40 24 LEU F O 1
ATOM 7833 N N . LYS F 1 25 ? -5.948 7.057 -40.344 1.00 86.59 25 LYS F N 1
ATOM 7834 C CA . LYS F 1 25 ? -6.223 5.909 -39.496 1.00 87.45 25 LYS F CA 1
ATOM 7835 C C . LYS F 1 25 ? -5.096 4.916 -39.715 1.00 88.28 25 LYS F C 1
ATOM 7836 O O . LYS F 1 25 ? -4.406 4.524 -38.778 1.00 88.30 25 LYS F O 1
ATOM 7842 N N . GLU F 1 26 ? -4.903 4.542 -40.976 1.00 89.91 26 GLU F N 1
ATOM 7843 C CA . GLU F 1 26 ? -3.891 3.563 -41.366 1.00 90.97 26 GLU F CA 1
ATOM 7844 C C . GLU F 1 26 ? -2.421 3.943 -41.134 1.00 91.16 26 GLU F C 1
ATOM 7845 O O . GLU F 1 26 ? -1.646 3.114 -40.656 1.00 91.54 26 GLU F O 1
ATOM 7851 N N . PHE F 1 27 ? -2.022 5.172 -41.459 1.00 90.78 27 PHE F N 1
ATOM 7852 C CA . PHE F 1 27 ? -0.617 5.540 -41.296 1.00 91.41 27 PHE F CA 1
ATOM 7853 C C . PHE F 1 27 ? -0.292 6.421 -40.106 1.00 92.37 27 PHE F C 1
ATOM 7854 O O . PHE F 1 27 ? -1.130 7.183 -39.632 1.00 93.28 27 PHE F O 1
ATOM 7862 N N . GLU F 1 28 ? 0.943 6.312 -39.629 1.00 92.83 28 GLU F N 1
ATOM 7863 C CA . GLU F 1 28 ? 1.389 7.116 -38.505 1.00 93.38 28 GLU F CA 1
ATOM 7864 C C . GLU F 1 28 ? 1.373 8.593 -38.902 1.00 92.21 28 GLU F C 1
ATOM 7865 O O . GLU F 1 28 ? 0.523 9.360 -38.440 1.00 91.10 28 GLU F O 1
ATOM 7871 N N . GLU F 1 29 ? 2.309 8.969 -39.776 1.00 90.83 29 GLU F N 1
ATOM 7872 C CA . GLU F 1 29 ? 2.460 10.343 -40.260 1.00 89.56 29 GLU F CA 1
ATOM 7873 C C . GLU F 1 29 ? 1.713 10.537 -41.583 1.00 88.45 29 GLU F C 1
ATOM 7874 O O . GLU F 1 29 ? 1.714 9.642 -42.419 1.00 89.20 29 GLU F O 1
ATOM 7880 N N . VAL F 1 30 ? 1.088 11.698 -41.785 1.00 86.67 30 VAL F N 1
ATOM 7881 C CA . VAL F 1 30 ? 0.344 11.949 -43.024 1.00 85.13 30 VAL F CA 1
ATOM 7882 C C . VAL F 1 30 ? 0.338 13.394 -43.509 1.00 84.75 30 VAL F C 1
ATOM 7883 O O . VAL F 1 30 ? -0.085 14.296 -42.792 1.00 84.60 30 VAL F O 1
ATOM 7887 N N . GLU F 1 31 ? 0.783 13.597 -44.746 1.00 84.82 31 GLU F N 1
ATOM 7888 C CA . GLU F 1 31 ? 0.809 14.923 -45.369 1.00 83.54 31 GLU F CA 1
ATOM 7889 C C . GLU F 1 31 ? -0.037 14.923 -46.631 1.00 82.50 31 GLU F C 1
ATOM 7890 O O . GLU F 1 31 ? -0.495 13.873 -47.069 1.00 83.15 31 GLU F O 1
ATOM 7896 N N . THR F 1 32 ? -0.260 16.093 -47.214 1.00 81.46 32 THR F N 1
ATOM 7897 C CA . THR F 1 32 ? -1.064 16.156 -48.429 1.00 80.86 32 THR F CA 1
ATOM 7898 C C . THR F 1 32 ? -0.471 17.057 -49.501 1.00 80.28 32 THR F C 1
ATOM 7899 O O . THR F 1 32 ? 0.268 17.994 -49.207 1.00 79.53 32 THR F O 1
ATOM 7903 N N . VAL F 1 33 ? -0.784 16.742 -50.753 1.00 80.28 33 VAL F N 1
ATOM 7904 C CA . VAL F 1 33 ? -0.317 17.531 -51.888 1.00 80.42 33 VAL F CA 1
ATOM 7905 C C . VAL F 1 33 ? -1.557 17.867 -52.674 1.00 79.73 33 VAL F C 1
ATOM 7906 O O . VAL F 1 33 ? -2.318 16.971 -53.029 1.00 80.32 33 VAL F O 1
ATOM 7910 N N . THR F 1 34 ? -1.775 19.151 -52.928 1.00 78.08 34 THR F N 1
ATOM 7911 C CA . THR F 1 34 ? -2.937 19.560 -53.692 1.00 77.61 34 THR F CA 1
ATOM 7912 C C . THR F 1 34 ? -2.474 20.246 -54.972 1.00 77.71 34 THR F C 1
ATOM 7913 O O . THR F 1 34 ? -1.861 21.310 -54.927 1.00 77.31 34 THR F O 1
ATOM 7917 N N . PHE F 1 35 ? -2.745 19.608 -56.112 1.00 77.75 35 PHE F N 1
ATOM 7918 C CA . PHE F 1 35 ? -2.350 20.141 -57.419 1.00 76.75 35 PHE F CA 1
ATOM 7919 C C . PHE F 1 35 ? -3.307 21.228 -57.852 1.00 77.32 35 PHE F C 1
ATOM 7920 O O . PHE F 1 35 ? -4.501 21.188 -57.552 1.00 76.17 35 PHE F O 1
ATOM 7928 N N . HIS F 1 36 ? -2.766 22.199 -58.571 1.00 78.82 36 HIS F N 1
ATOM 7929 C CA . HIS F 1 36 ? -3.548 23.316 -59.059 1.00 80.91 36 HIS F CA 1
ATOM 7930 C C . HIS F 1 36 ? -2.865 23.832 -60.303 1.00 83.13 36 HIS F C 1
ATOM 7931 O O . HIS F 1 36 ? -1.656 23.652 -60.472 1.00 83.85 36 HIS F O 1
ATOM 7938 N N . TYR F 1 37 ? -3.623 24.475 -61.179 1.00 84.47 37 TYR F N 1
ATOM 7939 C CA . TYR F 1 37 ? -3.014 25.010 -62.372 1.00 87.20 37 TYR F CA 1
ATOM 7940 C C . TYR F 1 37 ? -2.519 26.422 -62.111 1.00 90.76 37 TYR F C 1
ATOM 7941 O O . TYR F 1 37 ? -1.572 26.606 -61.338 1.00 91.64 37 TYR F O 1
ATOM 7950 N N . ASN F 1 38 ? -3.124 27.425 -62.733 1.00 94.26 38 ASN F N 1
ATOM 7951 C CA . ASN F 1 38 ? -2.669 28.792 -62.482 1.00 96.71 38 ASN F CA 1
ATOM 7952 C C . ASN F 1 38 ? -3.331 29.297 -61.209 1.00 97.00 38 ASN F C 1
ATOM 7953 O O . ASN F 1 38 ? -2.855 30.235 -60.566 1.00 95.43 38 ASN F O 1
ATOM 7958 N N . GLN F 1 39 ? -4.434 28.641 -60.857 1.00 98.63 39 GLN F N 1
ATOM 7959 C CA . GLN F 1 39 ? -5.213 28.983 -59.677 1.00 99.83 39 GLN F CA 1
ATOM 7960 C C . GLN F 1 39 ? -4.568 28.557 -58.369 1.00 99.98 39 GLN F C 1
ATOM 7961 O O . GLN F 1 39 ? -4.068 27.446 -58.225 1.00 100.05 39 GLN F O 1
ATOM 7967 N N . ARG F 1 40 ? -4.596 29.485 -57.424 1.00 100.66 40 ARG F N 1
ATOM 7968 C CA . ARG F 1 40 ? -4.054 29.335 -56.080 1.00 100.09 40 ARG F CA 1
ATOM 7969 C C . ARG F 1 40 ? -4.935 30.346 -55.360 1.00 100.73 40 ARG F C 1
ATOM 7970 O O . ARG F 1 40 ? -5.269 31.382 -55.937 1.00 101.69 40 ARG F O 1
ATOM 7978 N N . HIS F 1 41 ? -5.323 30.066 -54.122 1.00 100.79 41 HIS F N 1
ATOM 7979 C CA . HIS F 1 41 ? -6.243 30.953 -53.395 1.00 100.88 41 HIS F CA 1
ATOM 7980 C C . HIS F 1 41 ? -7.614 30.720 -54.047 1.00 100.64 41 HIS F C 1
ATOM 7981 O O . HIS F 1 41 ? -8.605 31.350 -53.690 1.00 100.63 41 HIS F O 1
ATOM 7988 N N . SER F 1 42 ? -7.644 29.815 -55.020 1.00 100.77 42 SER F N 1
ATOM 7989 C CA . SER F 1 42 ? -8.861 29.472 -55.742 1.00 100.94 42 SER F CA 1
ATOM 7990 C C . SER F 1 42 ? -9.817 28.695 -54.843 1.00 101.04 42 SER F C 1
ATOM 7991 O O . SER F 1 42 ? -9.389 27.923 -53.983 1.00 100.60 42 SER F O 1
ATOM 7994 N N . GLN F 1 43 ? -11.113 28.908 -55.060 1.00 101.49 43 GLN F N 1
ATOM 7995 C CA . GLN F 1 43 ? -12.177 28.245 -54.302 1.00 101.69 43 GLN F CA 1
ATOM 7996 C C . GLN F 1 43 ? -11.856 26.783 -54.013 1.00 101.69 43 GLN F C 1
ATOM 7997 O O . GLN F 1 43 ? -12.178 26.265 -52.938 1.00 101.69 43 GLN F O 1
ATOM 8003 N N . GLU F 1 44 ? -11.228 26.125 -54.986 1.00 101.69 44 GLU F N 1
ATOM 8004 C CA . GLU F 1 44 ? -10.846 24.725 -54.860 1.00 101.43 44 GLU F CA 1
ATOM 8005 C C . GLU F 1 44 ? -9.773 24.592 -53.792 1.00 100.99 44 GLU F C 1
ATOM 8006 O O . GLU F 1 44 ? -9.979 23.925 -52.774 1.00 100.05 44 GLU F O 1
ATOM 8012 N N . VAL F 1 45 ? -8.632 25.237 -54.029 1.00 100.56 45 VAL F N 1
ATOM 8013 C CA . VAL F 1 45 ? -7.523 25.185 -53.085 1.00 101.40 45 VAL F CA 1
ATOM 8014 C C . VAL F 1 45 ? -7.905 25.849 -51.767 1.00 101.19 45 VAL F C 1
ATOM 8015 O O . VAL F 1 45 ? -7.294 25.593 -50.721 1.00 100.39 45 VAL F O 1
ATOM 8019 N N . GLU F 1 46 ? -8.914 26.712 -51.831 1.00 101.42 46 GLU F N 1
ATOM 8020 C CA . GLU F 1 46 ? -9.414 27.385 -50.643 1.00 101.66 46 GLU F CA 1
ATOM 8021 C C . GLU F 1 46 ? -9.866 26.275 -49.705 1.00 101.69 46 GLU F C 1
ATOM 8022 O O . GLU F 1 46 ? -9.278 26.057 -48.641 1.00 101.69 46 GLU F O 1
ATOM 8028 N N . VAL F 1 47 ? -10.910 25.565 -50.133 1.00 101.60 47 VAL F N 1
ATOM 8029 C CA . VAL F 1 47 ? -11.480 24.459 -49.370 1.00 100.82 47 VAL F CA 1
ATOM 8030 C C . VAL F 1 47 ? -10.382 23.494 -48.942 1.00 99.86 47 VAL F C 1
ATOM 8031 O O . VAL F 1 47 ? -10.234 23.182 -47.763 1.00 99.19 47 VAL F O 1
ATOM 8035 N N . ALA F 1 48 ? -9.613 23.030 -49.918 1.00 99.92 48 ALA F N 1
ATOM 8036 C CA . ALA F 1 48 ? -8.519 22.106 -49.664 1.00 100.14 48 ALA F CA 1
ATOM 8037 C C . ALA F 1 48 ? -7.747 22.533 -48.423 1.00 100.16 48 ALA F C 1
ATOM 8038 O O . ALA F 1 48 ? -7.835 21.902 -47.370 1.00 99.48 48 ALA F O 1
ATOM 8040 N N . LYS F 1 49 ? -6.998 23.621 -48.556 1.00 100.33 49 LYS F N 1
ATOM 8041 C CA . LYS F 1 49 ? -6.201 24.136 -47.455 1.00 100.46 49 LYS F CA 1
ATOM 8042 C C . LYS F 1 49 ? -6.982 24.202 -46.140 1.00 100.90 49 LYS F C 1
ATOM 8043 O O . LYS F 1 49 ? -6.457 23.847 -45.078 1.00 101.23 49 LYS F O 1
ATOM 8049 N N . SER F 1 50 ? -8.234 24.650 -46.214 1.00 99.92 50 SER F N 1
ATOM 8050 C CA . SER F 1 50 ? -9.074 24.771 -45.029 1.00 99.31 50 SER F CA 1
ATOM 8051 C C . SER F 1 50 ? -9.272 23.445 -44.320 1.00 99.09 50 SER F C 1
ATOM 8052 O O . SER F 1 50 ? -8.798 23.243 -43.203 1.00 98.54 50 SER F O 1
ATOM 8055 N N . ILE F 1 51 ? -9.998 22.551 -44.982 1.00 99.27 51 ILE F N 1
ATOM 8056 C CA . ILE F 1 51 ? -10.298 21.228 -44.453 1.00 98.52 51 ILE F CA 1
ATOM 8057 C C . ILE F 1 51 ? -9.000 20.513 -44.087 1.00 97.84 51 ILE F C 1
ATOM 8058 O O . ILE F 1 51 ? -8.960 19.696 -43.165 1.00 96.37 51 ILE F O 1
ATOM 8063 N N . ALA F 1 52 ? -7.938 20.851 -44.811 1.00 98.15 52 ALA F N 1
ATOM 8064 C CA . ALA F 1 52 ? -6.622 20.283 -44.560 1.00 98.59 52 ALA F CA 1
ATOM 8065 C C . ALA F 1 52 ? -6.160 20.871 -43.239 1.00 98.96 52 ALA F C 1
ATOM 8066 O O . ALA F 1 52 ? -5.636 20.167 -42.378 1.00 99.31 52 ALA F O 1
ATOM 8068 N N . GLU F 1 53 ? -6.380 22.177 -43.099 1.00 99.27 53 GLU F N 1
ATOM 8069 C CA . GLU F 1 53 ? -6.025 22.941 -41.904 1.00 98.75 53 GLU F CA 1
ATOM 8070 C C . GLU F 1 53 ? -6.689 22.308 -40.668 1.00 97.61 53 GLU F C 1
ATOM 8071 O O . GLU F 1 53 ? -6.022 21.976 -39.686 1.00 96.95 53 GLU F O 1
ATOM 8077 N N . LYS F 1 54 ? -8.007 22.142 -40.728 1.00 96.52 54 LYS F N 1
ATOM 8078 C CA . LYS F 1 54 ? -8.747 21.530 -39.635 1.00 94.64 54 LYS F CA 1
ATOM 8079 C C . LYS F 1 54 ? -8.034 20.250 -39.224 1.00 94.07 54 LYS F C 1
ATOM 8080 O O . LYS F 1 54 ? -7.422 20.191 -38.166 1.00 94.03 54 LYS F O 1
ATOM 8086 N N . LEU F 1 55 ? -8.111 19.238 -40.086 1.00 93.89 55 LEU F N 1
ATOM 8087 C CA . LEU F 1 55 ? -7.500 17.927 -39.862 1.00 93.19 55 LEU F CA 1
ATOM 8088 C C . LEU F 1 55 ? -6.010 17.943 -39.550 1.00 92.49 55 LEU F C 1
ATOM 8089 O O . LEU F 1 55 ? -5.436 16.921 -39.164 1.00 91.00 55 LEU F O 1
ATOM 8094 N N . GLY F 1 56 ? -5.391 19.106 -39.713 1.00 92.48 56 GLY F N 1
ATOM 8095 C CA . GLY F 1 56 ? -3.969 19.226 -39.462 1.00 92.55 56 GLY F CA 1
ATOM 8096 C C . GLY F 1 56 ? -3.254 18.980 -40.773 1.00 93.31 56 GLY F C 1
ATOM 8097 O O . GLY F 1 56 ? -3.321 19.814 -41.690 1.00 93.83 56 GLY F O 1
ATOM 8098 N N . VAL F 1 57 ? -2.582 17.833 -40.865 1.00 92.47 57 VAL F N 1
ATOM 8099 C CA . VAL F 1 57 ? -1.856 17.432 -42.067 1.00 90.87 57 VAL F CA 1
ATOM 8100 C C . VAL F 1 57 ? -1.191 18.560 -42.862 1.00 89.84 57 VAL F C 1
ATOM 8101 O O . VAL F 1 57 ? -1.853 19.391 -43.491 1.00 88.64 57 VAL F O 1
ATOM 8105 N N . LYS F 1 58 ? 0.134 18.571 -42.833 1.00 89.37 58 LYS F N 1
ATOM 8106 C CA . LYS F 1 58 ? 0.901 19.569 -43.558 1.00 89.07 58 LYS F CA 1
ATOM 8107 C C . LYS F 1 58 ? 0.600 19.397 -45.057 1.00 88.58 58 LYS F C 1
ATOM 8108 O O . LYS F 1 58 ? 0.891 18.352 -45.643 1.00 88.29 58 LYS F O 1
ATOM 8114 N N . ASN F 1 59 ? 0.005 20.422 -45.662 1.00 87.62 59 ASN F N 1
ATOM 8115 C CA . ASN F 1 59 ? -0.346 20.403 -47.079 1.00 86.44 59 ASN F CA 1
ATOM 8116 C C . ASN F 1 59 ? 0.728 21.040 -47.972 1.00 87.04 59 ASN F C 1
ATOM 8117 O O . ASN F 1 59 ? 1.541 21.832 -47.507 1.00 88.76 59 ASN F O 1
ATOM 8122 N N . HIS F 1 60 ? 0.724 20.692 -49.255 1.00 86.50 60 HIS F N 1
ATOM 8123 C CA . HIS F 1 60 ? 1.695 21.224 -50.213 1.00 85.44 60 HIS F CA 1
ATOM 8124 C C . HIS F 1 60 ? 1.019 21.417 -51.554 1.00 84.51 60 HIS F C 1
ATOM 8125 O O . HIS F 1 60 ? 0.799 20.443 -52.266 1.00 84.59 60 HIS F O 1
ATOM 8132 N N . LEU F 1 61 ? 0.682 22.646 -51.914 1.00 82.95 61 LEU F N 1
ATOM 8133 C CA . LEU F 1 61 ? 0.057 22.850 -53.207 1.00 82.03 61 LEU F CA 1
ATOM 8134 C C . LEU F 1 61 ? 1.169 22.693 -54.246 1.00 81.68 61 LEU F C 1
ATOM 8135 O O . LEU F 1 61 ? 2.347 22.814 -53.913 1.00 81.01 61 LEU F O 1
ATOM 8140 N N . LEU F 1 62 ? 0.800 22.397 -55.491 1.00 81.73 62 LEU F N 1
ATOM 8141 C CA . LEU F 1 62 ? 1.776 22.193 -56.562 1.00 81.24 62 LEU F CA 1
ATOM 8142 C C . LEU F 1 62 ? 1.183 22.723 -57.862 1.00 81.99 62 LEU F C 1
ATOM 8143 O O . LEU F 1 62 ? 0.096 22.307 -58.260 1.00 82.22 62 LEU F O 1
ATOM 8148 N N . ASP F 1 63 ? 1.899 23.642 -58.510 1.00 83.03 63 ASP F N 1
ATOM 8149 C CA . ASP F 1 63 ? 1.436 24.270 -59.755 1.00 84.03 63 ASP F CA 1
ATOM 8150 C C . ASP F 1 63 ? 1.686 23.383 -60.954 1.00 83.62 63 ASP F C 1
ATOM 8151 O O . ASP F 1 63 ? 2.833 23.087 -61.268 1.00 83.61 63 ASP F O 1
ATOM 8156 N N . MET F 1 64 ? 0.612 22.994 -61.639 1.00 83.44 64 MET F N 1
ATOM 8157 C CA . MET F 1 64 ? 0.711 22.105 -62.793 1.00 83.45 64 MET F CA 1
ATOM 8158 C C . MET F 1 64 ? 0.413 22.748 -64.150 1.00 83.79 64 MET F C 1
ATOM 8159 O O . MET F 1 64 ? 0.137 22.051 -65.127 1.00 84.14 64 MET F O 1
ATOM 8164 N N . SER F 1 65 ? 0.489 24.070 -64.217 1.00 84.26 65 SER F N 1
ATOM 8165 C CA . SER F 1 65 ? 0.208 24.793 -65.454 1.00 84.77 65 SER F CA 1
ATOM 8166 C C . SER F 1 65 ? 1.012 24.320 -66.665 1.00 83.84 65 SER F C 1
ATOM 8167 O O . SER F 1 65 ? 0.463 24.106 -67.745 1.00 82.06 65 SER F O 1
ATOM 8170 N N . LEU F 1 66 ? 2.316 24.170 -66.477 1.00 83.84 66 LEU F N 1
ATOM 8171 C CA . LEU F 1 66 ? 3.202 23.737 -67.548 1.00 83.89 66 LEU F CA 1
ATOM 8172 C C . LEU F 1 66 ? 2.689 22.534 -68.334 1.00 82.80 66 LEU F C 1
ATOM 8173 O O . LEU F 1 66 ? 3.017 22.365 -69.507 1.00 81.72 66 LEU F O 1
ATOM 8178 N N . LEU F 1 67 ? 1.890 21.698 -67.682 1.00 81.62 67 LEU F N 1
ATOM 8179 C CA . LEU F 1 67 ? 1.358 20.506 -68.320 1.00 80.83 67 LEU F CA 1
ATOM 8180 C C . LEU F 1 67 ? 0.424 20.824 -69.477 1.00 80.90 67 LEU F C 1
ATOM 8181 O O . LEU F 1 67 ? -0.034 19.923 -70.173 1.00 81.97 67 LEU F O 1
ATOM 8186 N N . ASN F 1 68 ? 0.149 22.104 -69.698 1.00 80.60 68 ASN F N 1
ATOM 8187 C CA . ASN F 1 68 ? -0.762 22.484 -70.766 1.00 79.49 68 ASN F CA 1
ATOM 8188 C C . ASN F 1 68 ? -0.138 22.773 -72.113 1.00 78.94 68 ASN F C 1
ATOM 8189 O O . ASN F 1 68 ? -0.855 22.999 -73.085 1.00 80.15 68 ASN F O 1
ATOM 8194 N N . GLN F 1 69 ? 1.186 22.784 -72.187 1.00 77.26 69 GLN F N 1
ATOM 8195 C CA . GLN F 1 69 ? 1.829 22.992 -73.472 1.00 76.33 69 GLN F CA 1
ATOM 8196 C C . GLN F 1 69 ? 1.447 21.744 -74.257 1.00 77.29 69 GLN F C 1
ATOM 8197 O O . GLN F 1 69 ? 1.422 21.738 -75.487 1.00 76.78 69 GLN F O 1
ATOM 8203 N N . LEU F 1 70 ? 1.147 20.687 -73.503 1.00 78.87 70 LEU F N 1
ATOM 8204 C CA . LEU F 1 70 ? 0.768 19.390 -74.041 1.00 79.52 70 LEU F CA 1
ATOM 8205 C C . LEU F 1 70 ? -0.669 19.326 -74.493 1.00 81.09 70 LEU F C 1
ATOM 8206 O O . LEU F 1 70 ? -1.215 18.244 -74.687 1.00 82.47 70 LEU F O 1
ATOM 8211 N N . ALA F 1 71 ? -1.288 20.485 -74.658 1.00 82.41 71 ALA F N 1
ATOM 8212 C CA . ALA F 1 71 ? -2.671 20.537 -75.111 1.00 82.89 71 ALA F CA 1
ATOM 8213 C C . ALA F 1 71 ? -2.664 20.742 -76.627 1.00 83.09 71 ALA F C 1
ATOM 8214 O O . ALA F 1 71 ? -1.735 21.345 -77.175 1.00 82.76 71 ALA F O 1
ATOM 8216 N N . PRO F 1 72 ? -3.685 20.222 -77.327 1.00 83.55 72 PRO F N 1
ATOM 8217 C CA . PRO F 1 72 ? -3.753 20.375 -78.784 1.00 84.58 72 PRO F CA 1
ATOM 8218 C C . PRO F 1 72 ? -3.680 21.848 -79.180 1.00 86.70 72 PRO F C 1
ATOM 8219 O O . PRO F 1 72 ? -2.828 22.252 -79.976 1.00 87.62 72 PRO F O 1
ATOM 8223 N N . ASN F 1 73 ? -4.573 22.645 -78.599 1.00 88.13 73 ASN F N 1
ATOM 8224 C CA . ASN F 1 73 ? -4.648 24.076 -78.866 1.00 89.65 73 ASN F CA 1
ATOM 8225 C C . ASN F 1 73 ? -3.527 24.881 -78.193 1.00 89.88 73 ASN F C 1
ATOM 8226 O O . ASN F 1 73 ? -3.588 26.105 -78.118 1.00 89.81 73 ASN F O 1
ATOM 8231 N N . ALA F 1 74 ? -2.505 24.198 -77.698 1.00 90.20 74 ALA F N 1
ATOM 8232 C CA . ALA F 1 74 ? -1.396 24.882 -77.050 1.00 90.22 74 ALA F CA 1
ATOM 8233 C C . ALA F 1 74 ? -0.169 24.712 -77.927 1.00 90.92 74 ALA F C 1
ATOM 8234 O O . ALA F 1 74 ? 0.762 25.522 -77.894 1.00 90.66 74 ALA F O 1
ATOM 8236 N N . LEU F 1 75 ? -0.183 23.648 -78.721 1.00 91.82 75 LEU F N 1
ATOM 8237 C CA . LEU F 1 75 ? 0.922 23.352 -79.621 1.00 92.97 75 LEU F CA 1
ATOM 8238 C C . LEU F 1 75 ? 0.693 23.954 -81.009 1.00 93.58 75 LEU F C 1
ATOM 8239 O O . LEU F 1 75 ? 0.310 23.253 -81.953 1.00 93.25 75 LEU F O 1
ATOM 8244 N N . THR F 1 76 ? 0.917 25.267 -81.108 1.00 94.27 76 THR F N 1
ATOM 8245 C CA . THR F 1 76 ? 0.770 26.025 -82.356 1.00 94.35 76 THR F CA 1
ATOM 8246 C C . THR F 1 76 ? 1.379 27.422 -82.192 1.00 94.12 76 THR F C 1
ATOM 8247 O O . THR F 1 76 ? 0.880 28.247 -81.420 1.00 93.63 76 THR F O 1
ATOM 8251 N N . SER F 1 91 ? -9.022 21.934 -79.214 1.00 89.38 91 SER F N 1
ATOM 8252 C CA . SER F 1 91 ? -9.244 20.955 -78.156 1.00 89.04 91 SER F CA 1
ATOM 8253 C C . SER F 1 91 ? -8.269 21.135 -77.017 1.00 87.63 91 SER F C 1
ATOM 8254 O O . SER F 1 91 ? -7.080 21.328 -77.236 1.00 87.79 91 SER F O 1
ATOM 8257 N N . THR F 1 92 ? -8.787 21.067 -75.798 1.00 86.19 92 THR F N 1
ATOM 8258 C CA . THR F 1 92 ? -7.965 21.182 -74.608 1.00 84.19 92 THR F CA 1
ATOM 8259 C C . THR F 1 92 ? -8.020 19.839 -73.927 1.00 83.16 92 THR F C 1
ATOM 8260 O O . THR F 1 92 ? -8.874 19.608 -73.072 1.00 83.47 92 THR F O 1
ATOM 8264 N N . PHE F 1 93 ? -7.123 18.945 -74.320 1.00 81.69 93 PHE F N 1
ATOM 8265 C CA . PHE F 1 93 ? -7.083 17.627 -73.716 1.00 79.83 93 PHE F CA 1
ATOM 8266 C C . PHE F 1 93 ? -5.687 17.044 -73.654 1.00 79.84 93 PHE F C 1
ATOM 8267 O O . PHE F 1 93 ? -4.997 16.921 -74.673 1.00 79.60 93 PHE F O 1
ATOM 8275 N N . VAL F 1 94 ? -5.280 16.686 -72.441 1.00 79.06 94 VAL F N 1
ATOM 8276 C CA . VAL F 1 94 ? -3.982 16.083 -72.230 1.00 77.67 94 VAL F CA 1
ATOM 8277 C C . VAL F 1 94 ? -4.207 14.662 -71.751 1.00 76.15 94 VAL F C 1
ATOM 8278 O O . VAL F 1 94 ? -4.876 14.423 -70.744 1.00 75.58 94 VAL F O 1
ATOM 8282 N N . PRO F 1 95 ? -3.663 13.693 -72.489 1.00 75.11 95 PRO F N 1
ATOM 8283 C CA . PRO F 1 95 ? -3.804 12.281 -72.136 1.00 74.34 95 PRO F CA 1
ATOM 8284 C C . PRO F 1 95 ? -2.958 11.934 -70.917 1.00 74.00 95 PRO F C 1
ATOM 8285 O O . PRO F 1 95 ? -1.908 12.536 -70.692 1.00 73.41 95 PRO F O 1
ATOM 8289 N N . GLY F 1 96 ? -3.435 10.973 -70.134 1.00 73.69 96 GLY F N 1
ATOM 8290 C CA . GLY F 1 96 ? -2.721 10.521 -68.952 1.00 73.19 96 GLY F CA 1
ATOM 8291 C C . GLY F 1 96 ? -2.138 11.547 -67.993 1.00 72.66 96 GLY F C 1
ATOM 8292 O O . GLY F 1 96 ? -1.051 11.338 -67.453 1.00 71.42 96 GLY F O 1
ATOM 8293 N N . ARG F 1 97 ? -2.838 12.647 -67.744 1.00 72.63 97 ARG F N 1
ATOM 8294 C CA . ARG F 1 97 ? -2.282 13.628 -66.829 1.00 71.56 97 ARG F CA 1
ATOM 8295 C C . ARG F 1 97 ? -2.267 13.011 -65.446 1.00 70.56 97 ARG F C 1
ATOM 8296 O O . ARG F 1 97 ? -1.652 13.525 -64.522 1.00 71.22 97 ARG F O 1
ATOM 8304 N N . ASN F 1 98 ? -2.928 11.875 -65.309 1.00 69.54 98 ASN F N 1
ATOM 8305 C CA . ASN F 1 98 ? -2.941 11.198 -64.028 1.00 68.31 98 ASN F CA 1
ATOM 8306 C C . ASN F 1 98 ? -1.594 10.500 -63.794 1.00 67.76 98 ASN F C 1
ATOM 8307 O O . ASN F 1 98 ? -1.228 10.186 -62.660 1.00 66.98 98 ASN F O 1
ATOM 8312 N N . LEU F 1 99 ? -0.868 10.250 -64.885 1.00 66.77 99 LEU F N 1
ATOM 8313 C CA . LEU F 1 99 ? 0.461 9.638 -64.835 1.00 64.58 99 LEU F CA 1
ATOM 8314 C C . LEU F 1 99 ? 1.373 10.762 -64.323 1.00 65.77 99 LEU F C 1
ATOM 8315 O O . LEU F 1 99 ? 2.279 10.549 -63.517 1.00 66.27 99 LEU F O 1
ATOM 8320 N N . VAL F 1 100 ? 1.115 11.974 -64.794 1.00 65.84 100 VAL F N 1
ATOM 8321 C CA . VAL F 1 100 ? 1.907 13.106 -64.368 1.00 66.46 100 VAL F CA 1
ATOM 8322 C C . VAL F 1 100 ? 1.694 13.435 -62.897 1.00 66.17 100 VAL F C 1
ATOM 8323 O O . VAL F 1 100 ? 2.643 13.784 -62.204 1.00 67.69 100 VAL F O 1
ATOM 8327 N N . PHE F 1 101 ? 0.462 13.330 -62.409 1.00 64.97 101 PHE F N 1
ATOM 8328 C CA . PHE F 1 101 ? 0.204 13.647 -61.002 1.00 63.58 101 PHE F CA 1
ATOM 8329 C C . PHE F 1 101 ? 0.831 12.607 -60.077 1.00 63.65 101 PHE F C 1
ATOM 8330 O O . PHE F 1 101 ? 1.513 12.953 -59.111 1.00 62.73 101 PHE F O 1
ATOM 8338 N N . LEU F 1 102 ? 0.617 11.331 -60.359 1.00 63.49 102 LEU F N 1
ATOM 8339 C CA . LEU F 1 102 ? 1.229 10.339 -59.501 1.00 63.67 102 LEU F CA 1
ATOM 8340 C C . LEU F 1 102 ? 2.740 10.480 -59.611 1.00 62.70 102 LEU F C 1
ATOM 8341 O O . LEU F 1 102 ? 3.441 10.317 -58.631 1.00 63.08 102 LEU F O 1
ATOM 8346 N N . SER F 1 103 ? 3.255 10.795 -60.791 1.00 62.04 103 SER F N 1
ATOM 8347 C CA . SER F 1 103 ? 4.703 10.945 -60.917 1.00 63.06 103 SER F CA 1
ATOM 8348 C C . SER F 1 103 ? 5.177 12.065 -60.014 1.00 63.34 103 SER F C 1
ATOM 8349 O O . SER F 1 103 ? 6.109 11.917 -59.236 1.00 63.35 103 SER F O 1
ATOM 8352 N N . PHE F 1 104 ? 4.540 13.212 -60.140 1.00 63.96 104 PHE F N 1
ATOM 8353 C CA . PHE F 1 104 ? 4.925 14.319 -59.317 1.00 62.97 104 PHE F CA 1
ATOM 8354 C C . PHE F 1 104 ? 4.700 13.925 -57.874 1.00 62.33 104 PHE F C 1
ATOM 8355 O O . PHE F 1 104 ? 5.629 13.966 -57.080 1.00 63.30 104 PHE F O 1
ATOM 8363 N N . ALA F 1 105 ?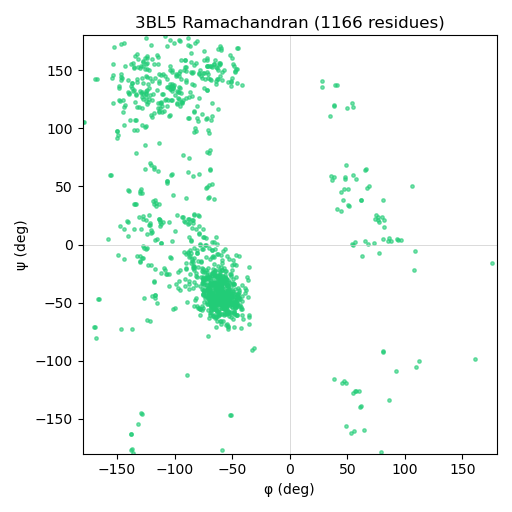 3.478 13.509 -57.546 1.00 61.16 105 ALA F N 1
ATOM 8364 C CA . ALA F 1 105 ? 3.137 13.112 -56.183 1.00 58.52 105 ALA F CA 1
ATOM 8365 C C . ALA F 1 105 ? 4.153 12.143 -55.612 1.00 57.71 105 ALA F C 1
ATOM 8366 O O . ALA F 1 105 ? 4.433 12.182 -54.424 1.00 59.23 105 ALA F O 1
ATOM 8368 N N . SER F 1 106 ? 4.715 11.291 -56.462 1.00 57.70 106 SER F N 1
ATOM 8369 C CA . SER F 1 106 ? 5.713 10.304 -56.045 1.00 58.16 106 SER F CA 1
ATOM 8370 C C . SER F 1 106 ? 7.059 10.942 -55.802 1.00 59.40 106 SER F C 1
ATOM 8371 O O . SER F 1 106 ? 7.823 10.483 -54.968 1.00 61.44 106 SER F O 1
ATOM 8374 N N . ILE F 1 107 ? 7.369 11.982 -56.562 1.00 61.62 107 ILE F N 1
ATOM 8375 C CA . ILE F 1 107 ? 8.636 12.678 -56.408 1.00 62.09 107 ILE F CA 1
ATOM 8376 C C . ILE F 1 107 ? 8.630 13.366 -55.058 1.00 63.03 107 ILE F C 1
ATOM 8377 O O . ILE F 1 107 ? 9.581 13.247 -54.290 1.00 63.54 107 ILE F O 1
ATOM 8382 N N . LEU F 1 108 ? 7.538 14.074 -54.776 1.00 64.21 108 LEU F N 1
ATOM 8383 C CA . LEU F 1 108 ? 7.379 14.790 -53.523 1.00 65.14 108 LEU F CA 1
ATOM 8384 C C . LEU F 1 108 ? 7.527 13.811 -52.374 1.00 65.69 108 LEU F C 1
ATOM 8385 O O . LEU F 1 108 ? 8.176 14.113 -51.376 1.00 65.74 108 LEU F O 1
ATOM 8390 N N . ALA F 1 109 ? 6.927 12.634 -52.514 1.00 65.29 109 ALA F N 1
ATOM 8391 C CA . ALA F 1 109 ? 7.038 11.622 -51.471 1.00 65.28 109 ALA F CA 1
ATOM 8392 C C . ALA F 1 109 ? 8.525 11.377 -51.229 1.00 65.50 109 ALA F C 1
ATOM 8393 O O . ALA F 1 109 ? 9.005 11.420 -50.101 1.00 66.69 109 ALA F O 1
ATOM 8395 N N . TYR F 1 110 ? 9.256 11.133 -52.302 1.00 64.94 110 TYR F N 1
ATOM 8396 C CA . TYR F 1 110 ? 10.675 10.883 -52.194 1.00 65.53 110 TYR F CA 1
ATOM 8397 C C . TYR F 1 110 ? 11.382 11.964 -51.386 1.00 67.82 110 TYR F C 1
ATOM 8398 O O . TYR F 1 110 ? 12.260 11.670 -50.574 1.00 69.16 110 TYR F O 1
ATOM 8407 N N . GLN F 1 111 ? 11.020 13.218 -51.628 1.00 68.20 111 GLN F N 1
ATOM 8408 C CA . GLN F 1 111 ? 11.613 14.314 -50.892 1.00 68.38 111 GLN F CA 1
ATOM 8409 C C . GLN F 1 111 ? 11.028 14.196 -49.486 1.00 70.38 111 GLN F C 1
ATOM 8410 O O . GLN F 1 111 ? 11.672 13.685 -48.577 1.00 70.99 111 GLN F O 1
ATOM 8416 N N . ILE F 1 112 ? 9.788 14.654 -49.336 1.00 72.14 112 ILE F N 1
ATOM 8417 C CA . ILE F 1 112 ? 9.035 14.618 -48.080 1.00 72.38 112 ILE F CA 1
ATOM 8418 C C . ILE F 1 112 ? 9.285 13.389 -47.189 1.00 72.91 112 ILE F C 1
ATOM 8419 O O . ILE F 1 112 ? 8.982 13.407 -46.000 1.00 74.66 112 ILE F O 1
ATOM 8424 N N . GLY F 1 113 ? 9.811 12.318 -47.766 1.00 72.73 113 GLY F N 1
ATOM 8425 C CA . GLY F 1 113 ? 10.084 11.124 -46.990 1.00 73.11 113 GLY F CA 1
ATOM 8426 C C . GLY F 1 113 ? 8.904 10.198 -46.719 1.00 73.96 113 GLY F C 1
ATOM 8427 O O . GLY F 1 113 ? 8.804 9.634 -45.629 1.00 75.12 113 GLY F O 1
ATOM 8428 N N . ALA F 1 114 ? 8.006 10.024 -47.686 1.00 72.88 114 ALA F N 1
ATOM 8429 C CA . ALA F 1 114 ? 6.868 9.129 -47.481 1.00 71.22 114 ALA F CA 1
ATOM 8430 C C . ALA F 1 114 ? 7.004 7.874 -48.329 1.00 70.19 114 ALA F C 1
ATOM 8431 O O . ALA F 1 114 ? 7.555 7.912 -49.425 1.00 69.18 114 ALA F O 1
ATOM 8433 N N . ARG F 1 115 ? 6.512 6.757 -47.804 1.00 70.72 115 ARG F N 1
ATOM 8434 C CA . ARG F 1 115 ? 6.572 5.486 -48.520 1.00 70.60 115 ARG F CA 1
ATOM 8435 C C . ARG F 1 115 ? 5.256 5.229 -49.223 1.00 70.63 115 ARG F C 1
ATOM 8436 O O . ARG F 1 115 ? 5.213 4.493 -50.203 1.00 72.58 115 ARG F O 1
ATOM 8444 N N . HIS F 1 116 ? 4.192 5.850 -48.722 1.00 69.04 116 HIS F N 1
ATOM 8445 C CA . HIS F 1 116 ? 2.865 5.667 -49.276 1.00 68.36 116 HIS F CA 1
ATOM 8446 C C . HIS F 1 116 ? 2.267 6.902 -49.942 1.00 68.25 116 HIS F C 1
ATOM 8447 O O . HIS F 1 116 ? 2.493 8.036 -49.527 1.00 68.72 116 HIS F O 1
ATOM 8454 N N . ILE F 1 117 ? 1.478 6.650 -50.979 1.00 66.74 117 ILE F N 1
ATOM 8455 C CA . ILE F 1 117 ? 0.831 7.693 -51.745 1.00 63.59 117 ILE F CA 1
ATOM 8456 C C . ILE F 1 117 ? -0.624 7.277 -51.889 1.00 63.92 117 ILE F C 1
ATOM 8457 O O . ILE F 1 117 ? -0.924 6.226 -52.449 1.00 65.19 117 ILE F O 1
ATOM 8462 N N . ILE F 1 118 ? -1.525 8.090 -51.361 1.00 63.24 118 ILE F N 1
ATOM 8463 C CA . ILE F 1 118 ? -2.941 7.774 -51.412 1.00 63.01 118 ILE F CA 1
ATOM 8464 C C . ILE F 1 118 ? -3.607 8.575 -52.511 1.00 63.63 118 ILE F C 1
ATOM 8465 O O . ILE F 1 118 ? -3.379 9.767 -52.643 1.00 63.64 118 ILE F O 1
ATOM 8470 N N . THR F 1 119 ? -4.440 7.915 -53.300 1.00 65.58 119 THR F N 1
ATOM 8471 C CA . THR F 1 119 ? -5.136 8.595 -54.376 1.00 68.25 119 THR F CA 1
ATOM 8472 C C . THR F 1 119 ? -6.589 8.074 -54.490 1.00 70.65 119 THR F C 1
ATOM 8473 O O . THR F 1 119 ? -6.859 6.885 -54.293 1.00 70.43 119 THR F O 1
ATOM 8477 N N . GLY F 1 120 ? -7.529 8.967 -54.777 1.00 72.63 120 GLY F N 1
ATOM 8478 C CA . GLY F 1 120 ? -8.912 8.544 -54.893 1.00 77.80 120 GLY F CA 1
ATOM 8479 C C . GLY F 1 120 ? -9.387 8.385 -56.331 1.00 82.08 120 GLY F C 1
ATOM 8480 O O . GLY F 1 120 ? -10.505 8.802 -56.667 1.00 81.70 120 GLY F O 1
ATOM 8481 N N . VAL F 1 121 ? -8.537 7.789 -57.175 1.00 85.15 121 VAL F N 1
ATOM 8482 C CA . VAL F 1 121 ? -8.840 7.560 -58.595 1.00 87.56 121 VAL F CA 1
ATOM 8483 C C . VAL F 1 121 ? -9.581 6.240 -58.787 1.00 89.69 121 VAL F C 1
ATOM 8484 O O . VAL F 1 121 ? -9.010 5.260 -59.253 1.00 91.03 121 VAL F O 1
ATOM 8488 N N . CYS F 1 122 ? -10.858 6.224 -58.426 1.00 92.09 122 CYS F N 1
ATOM 8489 C CA . CYS F 1 122 ? -11.687 5.028 -58.543 1.00 94.80 122 CYS F CA 1
ATOM 8490 C C . CYS F 1 122 ? -11.828 4.538 -59.978 1.00 95.13 122 CYS F C 1
ATOM 8491 O O . CYS F 1 122 ? -11.715 5.307 -60.927 1.00 94.46 122 CYS F O 1
ATOM 8494 N N . GLU F 1 123 ? -12.089 3.245 -60.118 1.00 96.75 123 GLU F N 1
ATOM 8495 C CA . GLU F 1 123 ? -12.271 2.622 -61.420 1.00 98.81 123 GLU F CA 1
ATOM 8496 C C . GLU F 1 123 ? -13.507 1.741 -61.337 1.00 100.20 123 GLU F C 1
ATOM 8497 O O . GLU F 1 123 ? -13.398 0.520 -61.183 1.00 100.65 123 GLU F O 1
ATOM 8503 N N . THR F 1 124 ? -14.681 2.361 -61.423 1.00 101.06 124 THR F N 1
ATOM 8504 C CA . THR F 1 124 ? -15.935 1.620 -61.365 1.00 101.69 124 THR F CA 1
ATOM 8505 C C . THR F 1 124 ? -16.038 0.649 -62.552 1.00 101.69 124 THR F C 1
ATOM 8506 O O . THR F 1 124 ? -17.043 -0.066 -62.693 1.00 101.69 124 THR F O 1
ATOM 8510 N N . ASP F 1 125 ? -14.996 0.635 -63.397 1.00 101.69 125 ASP F N 1
ATOM 8511 C CA . ASP F 1 125 ? -14.914 -0.246 -64.578 1.00 101.69 125 ASP F CA 1
ATOM 8512 C C . ASP F 1 125 ? -15.993 0.009 -65.638 1.00 101.69 125 ASP F C 1
ATOM 8513 O O . ASP F 1 125 ? -15.936 -0.540 -66.748 1.00 101.09 125 ASP F O 1
ATOM 8518 N N . PHE F 1 126 ? -16.975 0.838 -65.283 1.00 101.69 126 PHE F N 1
ATOM 8519 C CA . PHE F 1 126 ? -18.063 1.199 -66.189 1.00 101.69 126 PHE F CA 1
ATOM 8520 C C . PHE F 1 126 ? -17.354 1.843 -67.381 1.00 101.69 126 PHE F C 1
ATOM 8521 O O . PHE F 1 126 ? -17.908 1.935 -68.481 1.00 101.37 126 PHE F O 1
ATOM 8529 N N . SER F 1 127 ? -16.115 2.274 -67.127 1.00 101.66 127 SER F N 1
ATOM 8530 C CA . SER F 1 127 ? -15.251 2.899 -68.125 1.00 100.97 127 SER F CA 1
ATOM 8531 C C . SER F 1 127 ? -14.116 3.688 -67.478 1.00 99.49 127 SER F C 1
ATOM 8532 O O . SER F 1 127 ? -13.096 3.126 -67.067 1.00 99.51 127 SER F O 1
ATOM 8535 N N . GLY F 1 128 ? -14.318 4.998 -67.383 1.00 97.88 128 GLY F N 1
ATOM 8536 C CA . GLY F 1 128 ? -13.311 5.871 -66.823 1.00 94.52 128 GLY F CA 1
ATOM 8537 C C . GLY F 1 128 ? -12.247 6.131 -67.879 1.00 91.92 128 GLY F C 1
ATOM 8538 O O . GLY F 1 128 ? -12.342 5.675 -69.025 1.00 90.99 128 GLY F O 1
ATOM 8539 N N . TYR F 1 129 ? -11.235 6.890 -67.495 1.00 88.63 129 TYR F N 1
ATOM 8540 C CA . TYR F 1 129 ? -10.137 7.178 -68.388 1.00 84.67 129 TYR F CA 1
ATOM 8541 C C . TYR F 1 129 ? -9.160 6.019 -68.233 1.00 82.31 129 TYR F C 1
ATOM 8542 O O . TYR F 1 129 ? -9.247 5.243 -67.279 1.00 81.28 129 TYR F O 1
ATOM 8551 N N . PRO F 1 130 ? -8.211 5.883 -69.166 1.00 79.80 130 PRO F N 1
ATOM 8552 C CA . PRO F 1 130 ? -7.270 4.775 -69.033 1.00 77.73 130 PRO F CA 1
ATOM 8553 C C . PRO F 1 130 ? -6.317 4.917 -67.843 1.00 75.95 130 PRO F C 1
ATOM 8554 O O . PRO F 1 130 ? -5.912 3.913 -67.250 1.00 75.83 130 PRO F O 1
ATOM 8558 N N . ASP F 1 131 ? -5.978 6.161 -67.498 1.00 73.51 131 ASP F N 1
ATOM 8559 C CA . ASP F 1 131 ? -5.059 6.457 -66.401 1.00 71.17 131 ASP F CA 1
ATOM 8560 C C . ASP F 1 131 ? -5.723 6.483 -65.021 1.00 70.25 131 ASP F C 1
ATOM 8561 O O . ASP F 1 131 ? -5.176 7.038 -64.072 1.00 68.98 131 ASP F O 1
ATOM 8566 N N . CYS F 1 132 ? -6.903 5.890 -64.913 1.00 68.84 132 CYS F N 1
ATOM 8567 C CA . CYS F 1 132 ? -7.600 5.831 -63.642 1.00 67.86 132 CYS F CA 1
ATOM 8568 C C . CYS F 1 132 ? -8.036 4.398 -63.425 1.00 66.32 132 CYS F C 1
ATOM 8569 O O . CYS F 1 132 ? -8.974 4.141 -62.692 1.00 67.07 132 CYS F O 1
ATOM 8572 N N . ARG F 1 133 ? -7.344 3.464 -64.063 1.00 65.99 133 ARG F N 1
ATOM 8573 C CA . ARG F 1 133 ? -7.678 2.045 -63.956 1.00 65.63 133 ARG F CA 1
ATOM 8574 C C . ARG F 1 133 ? -6.663 1.294 -63.103 1.00 63.55 133 ARG F C 1
ATOM 8575 O O . ARG F 1 133 ? -5.471 1.564 -63.173 1.00 63.65 133 ARG F O 1
ATOM 8583 N N . ASP F 1 134 ? -7.153 0.342 -62.317 1.00 61.48 134 ASP F N 1
ATOM 8584 C CA . ASP F 1 134 ? -6.327 -0.481 -61.437 1.00 60.51 134 ASP F CA 1
ATOM 8585 C C . ASP F 1 134 ? -5.029 -0.917 -62.115 1.00 61.34 134 ASP F C 1
ATOM 8586 O O . ASP F 1 134 ? -3.948 -0.788 -61.552 1.00 60.86 134 ASP F O 1
ATOM 8591 N N . GLU F 1 135 ? -5.156 -1.430 -63.333 1.00 62.91 135 GLU F N 1
ATOM 8592 C CA . GLU F 1 135 ? -4.029 -1.899 -64.138 1.00 62.74 135 GLU F CA 1
ATOM 8593 C C . GLU F 1 135 ? -2.926 -0.865 -64.267 1.00 61.49 135 GLU F C 1
ATOM 8594 O O . GLU F 1 135 ? -1.751 -1.200 -64.201 1.00 62.48 135 GLU F O 1
ATOM 8600 N N . PHE F 1 136 ? -3.312 0.386 -64.482 1.00 60.22 136 PHE F N 1
ATOM 8601 C CA . PHE F 1 136 ? -2.353 1.465 -64.639 1.00 59.45 136 PHE F CA 1
ATOM 8602 C C . PHE F 1 136 ? -1.679 1.757 -63.316 1.00 58.44 136 PHE F C 1
ATOM 8603 O O . PHE F 1 136 ? -0.475 1.598 -63.172 1.00 58.80 136 PHE F O 1
ATOM 8611 N N . VAL F 1 137 ? -2.465 2.194 -62.348 1.00 58.25 137 VAL F N 1
ATOM 8612 C CA . VAL F 1 137 ? -1.937 2.510 -61.032 1.00 58.73 137 VAL F CA 1
ATOM 8613 C C . VAL F 1 137 ? -0.904 1.477 -60.582 1.00 58.09 137 VAL F C 1
ATOM 8614 O O . VAL F 1 137 ? 0.066 1.821 -59.918 1.00 58.77 137 VAL F O 1
ATOM 8618 N N . LYS F 1 138 ? -1.113 0.218 -60.961 1.00 57.44 138 LYS F N 1
ATOM 8619 C CA . LYS F 1 138 ? -0.204 -0.878 -60.622 1.00 55.59 138 LYS F CA 1
ATOM 8620 C C . LYS F 1 138 ? 1.106 -0.708 -61.373 1.00 56.37 138 LYS F C 1
ATOM 8621 O O . LYS F 1 138 ? 2.172 -0.590 -60.758 1.00 56.74 138 LYS F O 1
ATOM 8627 N N . SER F 1 139 ? 1.025 -0.712 -62.705 1.00 55.62 139 SER F N 1
ATOM 8628 C CA . SER F 1 139 ? 2.205 -0.549 -63.542 1.00 54.94 139 SER F CA 1
ATOM 8629 C C . SER F 1 139 ? 2.919 0.744 -63.157 1.00 55.73 139 SER F C 1
ATOM 8630 O O . SER F 1 139 ? 4.139 0.782 -63.040 1.00 55.36 139 SER F O 1
ATOM 8633 N N . CYS F 1 140 ? 2.142 1.799 -62.950 1.00 57.49 140 CYS F N 1
ATOM 8634 C CA . CYS F 1 140 ? 2.671 3.106 -62.561 1.00 59.45 140 CYS F CA 1
ATOM 8635 C C . CYS F 1 140 ? 3.557 3.012 -61.308 1.00 59.95 140 CYS F C 1
ATOM 8636 O O . CYS F 1 140 ? 4.665 3.558 -61.271 1.00 61.29 140 CYS F O 1
ATOM 8639 N N . ASN F 1 141 ? 3.055 2.318 -60.289 1.00 58.68 141 ASN F N 1
ATOM 8640 C CA . ASN F 1 141 ? 3.770 2.114 -59.035 1.00 56.65 141 ASN F CA 1
ATOM 8641 C C . ASN F 1 141 ? 5.093 1.372 -59.289 1.00 55.61 141 ASN F C 1
ATOM 8642 O O . ASN F 1 141 ? 6.147 1.804 -58.850 1.00 55.02 141 ASN F O 1
ATOM 8647 N N . VAL F 1 142 ? 5.037 0.252 -59.999 1.00 54.28 142 VAL F N 1
ATOM 8648 C CA . VAL F 1 142 ? 6.248 -0.491 -60.298 1.00 52.59 142 VAL F CA 1
ATOM 8649 C C . VAL F 1 142 ? 7.248 0.455 -60.945 1.00 54.01 142 VAL F C 1
ATOM 8650 O O . VAL F 1 142 ? 8.447 0.368 -60.684 1.00 54.39 142 VAL F O 1
ATOM 8654 N N . THR F 1 143 ? 6.759 1.360 -61.791 1.00 54.55 143 THR F N 1
ATOM 8655 C CA . THR F 1 143 ? 7.652 2.280 -62.486 1.00 55.51 143 THR F CA 1
ATOM 8656 C C . THR F 1 143 ? 8.320 3.313 -61.597 1.00 53.55 143 THR F C 1
ATOM 8657 O O . THR F 1 143 ? 9.544 3.373 -61.560 1.00 52.59 143 THR F O 1
ATOM 8661 N N . VAL F 1 144 ? 7.539 4.124 -60.889 1.00 52.17 144 VAL F N 1
ATOM 8662 C CA . VAL F 1 144 ? 8.127 5.122 -59.997 1.00 51.59 144 VAL F CA 1
ATOM 8663 C C . VAL F 1 144 ? 9.107 4.463 -59.025 1.00 52.74 144 VAL F C 1
ATOM 8664 O O . VAL F 1 144 ? 10.123 5.051 -58.674 1.00 54.35 144 VAL F O 1
ATOM 8668 N N . ASN F 1 145 ? 8.807 3.244 -58.593 1.00 53.33 145 ASN F N 1
ATOM 8669 C CA . ASN F 1 145 ? 9.694 2.523 -57.687 1.00 55.08 145 ASN F CA 1
ATOM 8670 C C . ASN F 1 145 ? 11.062 2.318 -58.333 1.00 55.55 145 ASN F C 1
ATOM 8671 O O . ASN F 1 145 ? 12.095 2.468 -57.688 1.00 55.88 145 ASN F O 1
ATOM 8676 N N . LEU F 1 146 ? 11.069 1.960 -59.607 1.00 55.96 146 LEU F N 1
ATOM 8677 C CA . LEU F 1 146 ? 12.321 1.745 -60.306 1.00 57.82 146 LEU F CA 1
ATOM 8678 C C . LEU F 1 146 ? 13.006 3.071 -60.610 1.00 59.48 146 LEU F C 1
ATOM 8679 O O . LEU F 1 146 ? 14.213 3.125 -60.799 1.00 60.08 146 LEU F O 1
ATOM 8684 N N . ALA F 1 147 ? 12.229 4.141 -60.658 1.00 61.13 147 ALA F N 1
ATOM 8685 C CA . ALA F 1 147 ? 12.765 5.447 -60.981 1.00 63.13 147 ALA F CA 1
ATOM 8686 C C . ALA F 1 147 ? 13.470 6.175 -59.835 1.00 65.35 147 ALA F C 1
ATOM 8687 O O . ALA F 1 147 ? 14.176 7.152 -60.070 1.00 67.53 147 ALA F O 1
ATOM 8689 N N . MET F 1 148 ? 13.290 5.720 -58.599 1.00 66.88 148 MET F N 1
ATOM 8690 C CA . MET F 1 148 ? 13.939 6.379 -57.461 1.00 67.10 148 MET F CA 1
ATOM 8691 C C . MET F 1 148 ? 14.446 5.397 -56.422 1.00 67.62 148 MET F C 1
ATOM 8692 O O . MET F 1 148 ? 14.880 5.791 -55.347 1.00 68.15 148 MET F O 1
ATOM 8697 N N . GLU F 1 149 ? 14.384 4.116 -56.740 1.00 68.87 149 GLU F N 1
ATOM 8698 C CA . GLU F 1 149 ? 14.837 3.096 -55.819 1.00 70.51 149 GLU F CA 1
ATOM 8699 C C . GLU F 1 149 ? 14.261 3.290 -54.418 1.00 70.00 149 GLU F C 1
ATOM 8700 O O . GLU F 1 149 ? 14.978 3.623 -53.481 1.00 70.95 149 GLU F O 1
ATOM 8706 N N . LYS F 1 150 ? 12.955 3.092 -54.299 1.00 68.68 150 LYS F N 1
ATOM 8707 C CA . LYS F 1 150 ? 12.241 3.189 -53.034 1.00 67.89 150 LYS F CA 1
ATOM 8708 C C . LYS F 1 150 ? 11.013 2.292 -53.180 1.00 68.19 150 LYS F C 1
ATOM 8709 O O . LYS F 1 150 ? 10.457 2.164 -54.272 1.00 68.88 150 LYS F O 1
ATOM 8715 N N . PRO F 1 151 ? 10.579 1.649 -52.088 1.00 67.10 151 PRO F N 1
ATOM 8716 C CA . PRO F 1 151 ? 9.413 0.766 -52.144 1.00 65.64 151 PRO F CA 1
ATOM 8717 C C . PRO F 1 151 ? 8.114 1.534 -52.002 1.00 65.50 151 PRO F C 1
ATOM 8718 O O . PRO F 1 151 ? 7.351 1.276 -51.080 1.00 65.81 151 PRO F O 1
ATOM 8722 N N . PHE F 1 152 ? 7.858 2.480 -52.895 1.00 64.95 152 PHE F N 1
ATOM 8723 C CA . PHE F 1 152 ? 6.626 3.242 -52.791 1.00 65.38 152 PHE F CA 1
ATOM 8724 C C . PHE F 1 152 ? 5.430 2.315 -52.912 1.00 65.11 152 PHE F C 1
ATOM 8725 O O . PHE F 1 152 ? 5.526 1.226 -53.485 1.00 66.22 152 PHE F O 1
ATOM 8733 N N . VAL F 1 153 ? 4.307 2.745 -52.353 1.00 63.35 153 VAL F N 1
ATOM 8734 C CA . VAL F 1 153 ? 3.086 1.954 -52.372 1.00 62.43 153 VAL F CA 1
ATOM 8735 C C . VAL F 1 153 ? 1.904 2.887 -52.648 1.00 62.57 153 VAL F C 1
ATOM 8736 O O . VAL F 1 153 ? 1.505 3.683 -51.802 1.00 61.10 153 VAL F O 1
ATOM 8740 N N . ILE F 1 154 ? 1.360 2.802 -53.854 1.00 63.43 154 ILE F N 1
ATOM 8741 C CA . ILE F 1 154 ? 0.222 3.631 -54.220 1.00 64.07 154 ILE F CA 1
ATOM 8742 C C . ILE F 1 154 ? -1.037 2.919 -53.738 1.00 65.32 154 ILE F C 1
ATOM 8743 O O . ILE F 1 154 ? -1.233 1.730 -54.008 1.00 66.42 154 ILE F O 1
ATOM 8748 N N . HIS F 1 155 ? -1.875 3.634 -52.995 1.00 65.43 155 HIS F N 1
ATOM 8749 C CA . HIS F 1 155 ? -3.100 3.043 -52.461 1.00 65.53 155 HIS F CA 1
ATOM 8750 C C . HIS F 1 155 ? -4.293 3.739 -53.079 1.00 67.93 155 HIS F C 1
ATOM 8751 O O . HIS F 1 155 ? -4.338 4.972 -53.124 1.00 68.17 155 HIS F O 1
ATOM 8758 N N . THR F 1 156 ? -5.256 2.943 -53.546 1.00 70.05 156 THR F N 1
ATOM 8759 C CA . THR F 1 156 ? -6.480 3.466 -54.151 1.00 72.11 156 THR F CA 1
ATOM 8760 C C . THR F 1 156 ? -7.679 2.865 -53.423 1.00 72.60 156 THR F C 1
ATOM 8761 O O . THR F 1 156 ? -8.456 2.121 -54.011 1.00 73.67 156 THR F O 1
ATOM 8765 N N . PRO F 1 157 ? -7.850 3.190 -52.137 1.00 72.93 157 PRO F N 1
ATOM 8766 C CA . PRO F 1 157 ? -8.979 2.638 -51.390 1.00 74.07 157 PRO F CA 1
ATOM 8767 C C . PRO F 1 157 ? -10.318 2.677 -52.122 1.00 75.21 157 PRO F C 1
ATOM 8768 O O . PRO F 1 157 ? -11.045 1.680 -52.132 1.00 76.77 157 PRO F O 1
ATOM 8772 N N . LEU F 1 158 ? -10.631 3.810 -52.750 1.00 74.69 158 LEU F N 1
ATOM 8773 C CA . LEU F 1 158 ? -11.899 3.978 -53.469 1.00 74.33 158 LEU F CA 1
ATOM 8774 C C . LEU F 1 158 ? -11.964 3.256 -54.812 1.00 74.39 158 LEU F C 1
ATOM 8775 O O . LEU F 1 158 ? -12.923 3.420 -55.562 1.00 73.82 158 LEU F O 1
ATOM 8780 N N . MET F 1 159 ? -10.944 2.462 -55.113 1.00 74.71 159 MET F N 1
ATOM 8781 C CA . MET F 1 159 ? -10.873 1.746 -56.381 1.00 73.71 159 MET F CA 1
ATOM 8782 C C . MET F 1 159 ? -12.090 0.869 -56.669 1.00 73.20 159 MET F C 1
ATOM 8783 O O . MET F 1 159 ? -12.685 0.965 -57.739 1.00 71.27 159 MET F O 1
ATOM 8788 N N . TRP F 1 160 ? -12.462 0.027 -55.710 1.00 74.05 160 TRP F N 1
ATOM 8789 C CA . TRP F 1 160 ? -13.592 -0.880 -55.899 1.00 75.96 160 TRP F CA 1
ATOM 8790 C C . TRP F 1 160 ? -14.914 -0.430 -55.256 1.00 77.35 160 TRP F C 1
ATOM 8791 O O . TRP F 1 160 ? -15.862 -1.211 -55.176 1.00 78.91 160 TRP F O 1
ATOM 8802 N N . LEU F 1 161 ? -14.984 0.821 -54.811 1.00 77.29 161 LEU F N 1
ATOM 8803 C CA . LEU F 1 161 ? -16.199 1.339 -54.190 1.00 77.07 161 LEU F CA 1
ATOM 8804 C C . LEU F 1 161 ? -16.924 2.314 -55.119 1.00 79.82 161 LEU F C 1
ATOM 8805 O O . LEU F 1 161 ? -16.395 2.702 -56.166 1.00 79.36 161 LEU F O 1
ATOM 8810 N N . ASN F 1 162 ? -18.138 2.705 -54.728 1.00 83.04 162 ASN F N 1
ATOM 8811 C CA . ASN F 1 162 ? -18.952 3.654 -55.499 1.00 85.60 162 ASN F CA 1
ATOM 8812 C C . ASN F 1 162 ? -19.339 4.827 -54.608 1.00 87.57 162 ASN F C 1
ATOM 8813 O O . ASN F 1 162 ? -19.023 4.839 -53.415 1.00 87.71 162 ASN F O 1
ATOM 8818 N N . LYS F 1 163 ? -20.040 5.799 -55.183 1.00 89.66 163 LYS F N 1
ATOM 8819 C CA . LYS F 1 163 ? -20.449 6.982 -54.435 1.00 92.27 163 LYS F CA 1
ATOM 8820 C C . LYS F 1 163 ? -21.241 6.642 -53.169 1.00 93.17 163 LYS F C 1
ATOM 8821 O O . LYS F 1 163 ? -21.300 7.438 -52.228 1.00 91.72 163 LYS F O 1
ATOM 8827 N N . ALA F 1 164 ? -21.840 5.454 -53.157 1.00 94.94 164 ALA F N 1
ATOM 8828 C CA . ALA F 1 164 ? -22.634 4.980 -52.024 1.00 95.88 164 ALA F CA 1
ATOM 8829 C C . ALA F 1 164 ? -21.750 4.351 -50.958 1.00 96.53 164 ALA F C 1
ATOM 8830 O O . ALA F 1 164 ? -22.006 4.497 -49.759 1.00 96.76 164 ALA F O 1
ATOM 8832 N N . GLU F 1 165 ? -20.717 3.644 -51.404 1.00 96.89 165 GLU F N 1
ATOM 8833 C CA . GLU F 1 165 ? -19.788 2.986 -50.497 1.00 97.19 165 GLU F CA 1
ATOM 8834 C C . GLU F 1 165 ? -18.707 3.976 -50.096 1.00 97.37 165 GLU F C 1
ATOM 8835 O O . GLU F 1 165 ? -17.864 3.692 -49.242 1.00 96.52 165 GLU F O 1
ATOM 8841 N N . THR F 1 166 ? -18.734 5.139 -50.738 1.00 98.26 166 THR F N 1
ATOM 8842 C CA . THR F 1 166 ? -17.788 6.205 -50.441 1.00 99.13 166 THR F CA 1
ATOM 8843 C C . THR F 1 166 ? -18.341 6.916 -49.199 1.00 99.43 166 THR F C 1
ATOM 8844 O O . THR F 1 166 ? -17.589 7.382 -48.337 1.00 100.10 166 THR F O 1
ATOM 8848 N N . TRP F 1 167 ? -19.667 6.987 -49.115 1.00 98.78 167 TRP F N 1
ATOM 8849 C CA . TRP F 1 167 ? -20.327 7.603 -47.975 1.00 97.64 167 TRP F CA 1
ATOM 8850 C C . TRP F 1 167 ? -20.247 6.647 -46.805 1.00 96.77 167 TRP F C 1
ATOM 8851 O O . TRP F 1 167 ? -19.979 7.056 -45.682 1.00 97.00 167 TRP F O 1
ATOM 8862 N N . LYS F 1 168 ? -20.475 5.368 -47.079 1.00 96.82 168 LYS F N 1
ATOM 8863 C CA . LYS F 1 168 ? -20.408 4.331 -46.053 1.00 97.29 168 LYS F CA 1
ATOM 8864 C C . LYS F 1 168 ? -19.021 4.352 -45.409 1.00 97.71 168 LYS F C 1
ATOM 8865 O O . LYS F 1 168 ? -18.860 4.019 -44.234 1.00 97.01 168 LYS F O 1
ATOM 8871 N N . LEU F 1 169 ? -18.026 4.757 -46.194 1.00 98.89 169 LEU F N 1
ATOM 8872 C CA . LEU F 1 169 ? -16.649 4.829 -45.720 1.00 100.18 169 LEU F CA 1
ATOM 8873 C C . LEU F 1 169 ? -16.430 6.056 -44.830 1.00 101.17 169 LEU F C 1
ATOM 8874 O O . LEU F 1 169 ? -15.700 5.991 -43.836 1.00 101.23 169 LEU F O 1
ATOM 8879 N N . ALA F 1 170 ? -17.052 7.175 -45.198 1.00 101.69 170 ALA F N 1
ATOM 8880 C CA . ALA F 1 170 ? -16.950 8.400 -44.409 1.00 101.69 170 ALA F CA 1
ATOM 8881 C C . ALA F 1 170 ? -17.669 8.114 -43.084 1.00 101.67 170 ALA F C 1
ATOM 8882 O O . ALA F 1 170 ? -17.284 8.598 -42.019 1.00 101.69 170 ALA F O 1
ATOM 8884 N N . ASP F 1 171 ? -18.717 7.306 -43.170 1.00 101.01 171 ASP F N 1
ATOM 8885 C CA . ASP F 1 171 ? -19.484 6.914 -42.001 1.00 101.69 171 ASP F CA 1
ATOM 8886 C C . ASP F 1 171 ? -18.639 5.902 -41.233 1.00 101.47 171 ASP F C 1
ATOM 8887 O O . ASP F 1 171 ? -18.447 6.018 -40.025 1.00 101.58 171 ASP F O 1
ATOM 8892 N N . GLU F 1 172 ? -18.138 4.906 -41.953 1.00 101.32 172 GLU F N 1
ATOM 8893 C CA . GLU F 1 172 ? -17.305 3.871 -41.363 1.00 101.18 172 GLU F CA 1
ATOM 8894 C C . GLU F 1 172 ? -16.254 4.528 -40.467 1.00 100.65 172 GLU F C 1
ATOM 8895 O O . GLU F 1 172 ? -16.128 4.194 -39.292 1.00 1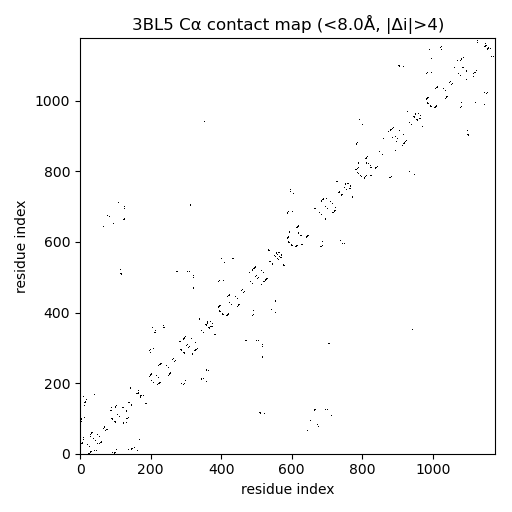00.15 172 GLU F O 1
ATOM 8901 N N . LEU F 1 173 ? -15.509 5.472 -41.036 1.00 101.00 173 LEU F N 1
ATOM 8902 C CA . LEU F 1 173 ? -14.459 6.189 -40.312 1.00 101.52 173 LEU F CA 1
ATOM 8903 C C . LEU F 1 173 ? -15.013 7.127 -39.244 1.00 101.69 173 LEU F C 1
ATOM 8904 O O . LEU F 1 173 ? -14.356 7.379 -38.230 1.00 101.69 173 LEU F O 1
ATOM 8909 N N . GLY F 1 174 ? -16.206 7.667 -39.480 1.00 101.58 174 GLY F N 1
ATOM 8910 C CA . GLY F 1 174 ? -16.806 8.550 -38.497 1.00 101.44 174 GLY F CA 1
ATOM 8911 C C . GLY F 1 174 ? -16.873 10.020 -38.854 1.00 101.22 174 GLY F C 1
ATOM 8912 O O . GLY F 1 174 ? -17.457 10.813 -38.114 1.00 101.30 174 GLY F O 1
ATOM 8913 N N . ALA F 1 175 ? -16.273 10.398 -39.975 1.00 101.24 175 ALA F N 1
ATOM 8914 C CA . ALA F 1 175 ? -16.300 11.792 -40.393 1.00 101.26 175 ALA F CA 1
ATOM 8915 C C . ALA F 1 175 ? -17.408 11.968 -41.425 1.00 101.56 175 ALA F C 1
ATOM 8916 O O . ALA F 1 175 ? -17.362 12.876 -42.252 1.00 101.69 175 ALA F O 1
ATOM 8918 N N . LEU F 1 176 ? -18.404 11.090 -41.369 1.00 101.45 176 LEU F N 1
ATOM 8919 C CA . LEU F 1 176 ? -19.520 11.150 -42.299 1.00 100.55 176 LEU F CA 1
ATOM 8920 C C . LEU F 1 176 ? -20.181 12.513 -42.239 1.00 100.33 176 LEU F C 1
ATOM 8921 O O . LEU F 1 176 ? -20.840 12.929 -43.190 1.00 100.20 176 LEU F O 1
ATOM 8926 N N . ASP F 1 177 ? -20.002 13.202 -41.113 1.00 100.77 177 ASP F N 1
ATOM 8927 C CA . ASP F 1 177 ? -20.575 14.539 -40.922 1.00 101.66 177 ASP F CA 1
ATOM 8928 C C . ASP F 1 177 ? -19.576 15.580 -41.425 1.00 101.69 177 ASP F C 1
ATOM 8929 O O . ASP F 1 177 ? -19.920 16.497 -42.192 1.00 101.42 177 ASP F O 1
ATOM 8934 N N . PHE F 1 178 ? -18.336 15.424 -40.964 1.00 101.69 178 PHE F N 1
ATOM 8935 C CA . PHE F 1 178 ? -17.243 16.316 -41.324 1.00 101.69 178 PHE F CA 1
ATOM 8936 C C . PHE F 1 178 ? -17.031 16.374 -42.837 1.00 101.69 178 PHE F C 1
ATOM 8937 O O . PHE F 1 178 ? -16.619 17.402 -43.380 1.00 101.69 178 PHE F O 1
ATOM 8945 N N . VAL F 1 179 ? -17.313 15.260 -43.506 1.00 101.69 179 VAL F N 1
ATOM 8946 C CA . VAL F 1 179 ? -17.161 15.157 -44.954 1.00 101.69 179 VAL F CA 1
ATOM 8947 C C . VAL F 1 179 ? -18.330 15.836 -45.659 1.00 101.69 179 VAL F C 1
ATOM 8948 O O . VAL F 1 179 ? -18.146 16.800 -46.412 1.00 101.69 179 VAL F O 1
ATOM 8952 N N . LYS F 1 180 ? -19.532 15.328 -45.397 1.00 101.69 180 LYS F N 1
ATOM 8953 C CA . LYS F 1 180 ? -20.740 15.852 -46.013 1.00 101.69 180 LYS F CA 1
ATOM 8954 C C . LYS F 1 180 ? -20.884 17.361 -45.916 1.00 101.69 180 LYS F C 1
ATOM 8955 O O . LYS F 1 180 ? -21.664 17.960 -46.665 1.00 101.69 180 LYS F O 1
ATOM 8961 N N . ASN F 1 181 ? -20.134 17.989 -45.015 1.00 101.69 181 ASN F N 1
ATOM 8962 C CA . ASN F 1 181 ? -20.283 19.430 -44.851 1.00 101.69 181 ASN F CA 1
ATOM 8963 C C . ASN F 1 181 ? -19.018 20.286 -44.779 1.00 101.61 181 ASN F C 1
ATOM 8964 O O . ASN F 1 181 ? -18.985 21.289 -44.070 1.00 101.69 181 ASN F O 1
ATOM 8969 N N . ASN F 1 182 ? -17.986 19.901 -45.521 1.00 101.69 182 ASN F N 1
ATOM 8970 C CA . ASN F 1 182 ? -16.728 20.652 -45.538 1.00 101.69 182 ASN F CA 1
ATOM 8971 C C . ASN F 1 182 ? -15.983 20.319 -46.819 1.00 101.69 182 ASN F C 1
ATOM 8972 O O . ASN F 1 182 ? -14.850 20.758 -47.027 1.00 101.69 182 ASN F O 1
ATOM 8977 N N . THR F 1 183 ? -16.630 19.535 -47.671 1.00 101.22 183 THR F N 1
ATOM 8978 C CA . THR F 1 183 ? -16.027 19.107 -48.917 1.00 101.14 183 THR F CA 1
ATOM 8979 C C . THR F 1 183 ? -16.701 19.753 -50.121 1.00 101.36 183 THR F C 1
ATOM 8980 O O . THR F 1 183 ? -17.927 19.727 -50.248 1.00 101.69 183 THR F O 1
ATOM 8984 N N . LEU F 1 184 ? -15.891 20.331 -51.004 1.00 101.10 184 LEU F N 1
ATOM 8985 C CA . LEU F 1 184 ? -16.398 20.988 -52.204 1.00 101.19 184 LEU F CA 1
ATOM 8986 C C . LEU F 1 184 ? -16.365 20.061 -53.416 1.00 101.61 184 LEU F C 1
ATOM 8987 O O . LEU F 1 184 ? -15.302 19.587 -53.829 1.00 101.69 184 LEU F O 1
ATOM 8992 N N . THR F 1 185 ? -17.541 19.806 -53.981 1.00 101.69 185 THR F N 1
ATOM 8993 C CA . THR F 1 185 ? -17.675 18.939 -55.148 1.00 101.40 185 THR F CA 1
ATOM 8994 C C . THR F 1 185 ? -18.566 19.644 -56.182 1.00 101.50 185 THR F C 1
ATOM 8995 O O . THR F 1 185 ? -18.689 19.207 -57.326 1.00 101.04 185 THR F O 1
ATOM 8999 N N . CYS F 1 186 ? -19.185 20.742 -55.754 1.00 101.69 186 CYS F N 1
ATOM 9000 C CA . CYS F 1 186 ? -20.070 21.540 -56.602 1.00 101.69 186 CYS F CA 1
ATOM 9001 C C . CYS F 1 186 ? -19.268 22.221 -57.709 1.00 101.63 186 CYS F C 1
ATOM 9002 O O . CYS F 1 186 ? -18.334 22.983 -57.430 1.00 100.93 186 CYS F O 1
ATOM 9005 N N . TYR F 1 187 ? -19.633 21.935 -58.958 1.00 101.33 187 TYR F N 1
ATOM 9006 C CA . TYR F 1 187 ? -18.961 22.528 -60.113 1.00 101.69 187 TYR F CA 1
ATOM 9007 C C . TYR F 1 187 ? -19.218 24.038 -60.145 1.00 101.69 187 TYR F C 1
ATOM 9008 O O . TYR F 1 187 ? -19.417 24.621 -61.217 1.00 101.69 187 TYR F O 1
ATOM 9017 N N . ASN F 1 188 ? -19.211 24.662 -58.967 1.00 101.69 188 ASN F N 1
ATOM 9018 C CA . ASN F 1 188 ? -19.460 26.099 -58.839 1.00 101.69 188 ASN F CA 1
ATOM 9019 C C . ASN F 1 188 ? -18.657 26.716 -57.687 1.00 101.69 188 ASN F C 1
ATOM 9020 O O . ASN F 1 188 ? -17.675 27.445 -57.909 1.00 101.30 188 ASN F O 1
ATOM 9025 N N . GLY F 1 189 ? -19.084 26.419 -56.462 1.00 101.30 189 GLY F N 1
ATOM 9026 C CA . GLY F 1 189 ? -18.400 26.945 -55.299 1.00 101.59 189 GLY F CA 1
ATOM 9027 C C . GLY F 1 189 ? -19.109 26.574 -54.013 1.00 101.69 189 GLY F C 1
ATOM 9028 O O . GLY F 1 189 ? -18.531 26.682 -52.924 1.00 101.69 189 GLY F O 1
ATOM 9029 N N . ILE F 1 190 ? -20.362 26.133 -54.131 1.00 101.69 190 ILE F N 1
ATOM 9030 C CA . ILE F 1 190 ? -21.142 25.745 -52.953 1.00 101.69 190 ILE F CA 1
ATOM 9031 C C . ILE F 1 190 ? -20.580 24.466 -52.318 1.00 101.69 190 ILE F C 1
ATOM 9032 O O . ILE F 1 190 ? -20.738 23.364 -52.860 1.00 101.69 190 ILE F O 1
ATOM 9037 N N . ILE F 1 191 ? -19.927 24.625 -51.166 1.00 101.47 191 ILE F N 1
ATOM 9038 C CA . ILE F 1 191 ? -19.329 23.501 -50.450 1.00 101.27 191 ILE F CA 1
ATOM 9039 C C . ILE F 1 191 ? -20.378 22.456 -50.095 1.00 101.44 191 ILE F C 1
ATOM 9040 O O . ILE F 1 191 ? -21.551 22.581 -50.456 1.00 101.69 191 ILE F O 1
ATOM 9045 N N . ALA F 1 192 ? -19.945 21.424 -49.381 1.00 101.25 192 ALA F N 1
ATOM 9046 C CA . ALA F 1 192 ? -20.832 20.350 -48.964 1.00 101.45 192 ALA F CA 1
ATOM 9047 C C . ALA F 1 192 ? -21.862 19.967 -50.033 1.00 101.69 192 ALA F C 1
ATOM 9048 O O . ALA F 1 192 ? -21.495 19.507 -51.122 1.00 101.69 192 ALA F O 1
ATOM 9050 N N . ASP F 1 193 ? -23.143 20.181 -49.721 1.00 101.69 193 ASP F N 1
ATOM 9051 C CA . ASP F 1 193 ? -24.249 19.828 -50.616 1.00 101.69 193 ASP F CA 1
ATOM 9052 C C . ASP F 1 193 ? -24.295 20.537 -51.969 1.00 101.69 193 ASP F C 1
ATOM 9053 O O . ASP F 1 193 ? -25.107 20.183 -52.831 1.00 101.69 193 ASP F O 1
ATOM 9058 N N . GLY F 1 194 ? -23.436 21.534 -52.157 1.00 101.23 194 GLY F N 1
ATOM 9059 C CA . GLY F 1 194 ? -23.408 22.246 -53.422 1.00 101.69 194 GLY F CA 1
ATOM 9060 C C . GLY F 1 194 ? -24.764 22.707 -53.940 1.00 101.69 194 GLY F C 1
ATOM 9061 O O . GLY F 1 194 ? -25.712 22.876 -53.170 1.00 101.45 194 GLY F O 1
ATOM 9062 N N . CYS F 1 195 ? -24.850 22.904 -55.257 1.00 101.69 195 CYS F N 1
ATOM 9063 C CA . CYS F 1 195 ? -26.077 23.362 -55.914 1.00 101.69 195 CYS F CA 1
ATOM 9064 C C . CYS F 1 195 ? -27.021 22.228 -56.376 1.00 101.69 195 CYS F C 1
ATOM 9065 O O . CYS F 1 195 ? -28.200 22.477 -56.670 1.00 101.69 195 CYS F O 1
ATOM 9068 N N . GLY F 1 196 ? -26.512 20.994 -56.439 1.00 101.69 196 GLY F N 1
ATOM 9069 C CA . GLY F 1 196 ? -27.332 19.876 -56.884 1.00 101.69 196 GLY F CA 1
ATOM 9070 C C . GLY F 1 196 ? -27.919 20.102 -58.273 1.00 101.69 196 GLY F C 1
ATOM 9071 O O . GLY F 1 196 ? -28.680 19.266 -58.786 1.00 101.69 196 GLY F O 1
ATOM 9072 N N . GLU F 1 197 ? -27.560 21.238 -58.880 1.00 101.69 197 GLU F N 1
ATOM 9073 C CA . GLU F 1 197 ? -28.034 21.609 -60.213 1.00 101.69 197 GLU F CA 1
ATOM 9074 C C . GLU F 1 197 ? -26.957 21.358 -61.274 1.00 101.69 197 GLU F C 1
ATOM 9075 O O . GLU F 1 197 ? -27.144 21.655 -62.460 1.00 101.62 197 GLU F O 1
ATOM 9081 N N . CYS F 1 198 ? -25.827 20.809 -60.836 1.00 101.69 198 CYS F N 1
ATOM 9082 C CA . CYS F 1 198 ? -24.734 20.491 -61.750 1.00 101.69 198 CYS F CA 1
ATOM 9083 C C . CYS F 1 198 ? -24.463 18.989 -61.681 1.00 101.69 198 CYS F C 1
ATOM 9084 O O . CYS F 1 198 ? -24.839 18.325 -60.703 1.00 101.69 198 CYS F O 1
ATOM 9087 N N . PRO F 1 199 ? -23.809 18.435 -62.722 1.00 101.69 199 PRO F N 1
ATOM 9088 C CA . PRO F 1 199 ? -23.484 17.004 -62.786 1.00 101.69 199 PRO F CA 1
ATOM 9089 C C . PRO F 1 199 ? -22.887 16.453 -61.483 1.00 101.63 199 PRO F C 1
ATOM 9090 O O . PRO F 1 199 ? -23.294 15.394 -60.996 1.00 101.24 199 PRO F O 1
ATOM 9094 N N . ALA F 1 200 ? -21.934 17.193 -60.925 1.00 101.69 200 ALA F N 1
ATOM 9095 C CA . ALA F 1 200 ? -21.249 16.804 -59.694 1.00 101.69 200 ALA F CA 1
ATOM 9096 C C . ALA F 1 200 ? -22.169 16.428 -58.526 1.00 101.69 200 ALA F C 1
ATOM 9097 O O . ALA F 1 200 ? -22.136 15.289 -58.038 1.00 101.69 200 ALA F O 1
ATOM 9099 N N . CYS F 1 201 ? -22.974 17.386 -58.070 1.00 101.69 201 CYS F N 1
ATOM 9100 C CA . CYS F 1 201 ? -23.879 17.144 -56.949 1.00 101.69 201 CYS F CA 1
ATOM 9101 C C . CYS F 1 201 ? -25.054 16.253 -57.312 1.00 101.50 201 CYS F C 1
ATOM 9102 O O . CYS F 1 201 ? -25.644 15.620 -56.435 1.00 100.53 201 CYS F O 1
ATOM 9105 N N . HIS F 1 202 ? -25.398 16.207 -58.597 1.00 101.39 202 HIS F N 1
ATOM 9106 C CA . HIS F 1 202 ? -26.495 15.352 -59.035 1.00 101.69 202 HIS F CA 1
ATOM 9107 C C . HIS F 1 202 ? -26.057 13.894 -58.808 1.00 101.69 202 HIS F C 1
ATOM 9108 O O . HIS F 1 202 ? -26.890 12.988 -58.667 1.00 101.69 202 HIS F O 1
ATOM 9115 N N . LEU F 1 203 ? -24.737 13.695 -58.780 1.00 101.69 203 LEU F N 1
ATOM 9116 C CA . LEU F 1 203 ? -24.113 12.389 -58.546 1.00 101.69 203 LEU F CA 1
ATOM 9117 C C . LEU F 1 203 ? -23.870 12.213 -57.041 1.00 101.69 203 LEU F C 1
ATOM 9118 O O . LEU F 1 203 ? -23.981 11.109 -56.493 1.00 101.01 203 LEU F O 1
ATOM 9123 N N . ARG F 1 204 ? -23.529 13.323 -56.392 1.00 101.69 204 ARG F N 1
ATOM 9124 C CA . ARG F 1 204 ? -23.267 13.355 -54.955 1.00 101.69 204 ARG F CA 1
ATOM 9125 C C . ARG F 1 204 ? -24.564 12.990 -54.231 1.00 101.69 204 ARG F C 1
ATOM 9126 O O . ARG F 1 204 ? -24.591 12.104 -53.368 1.00 101.69 204 ARG F O 1
ATOM 9134 N N . SER F 1 205 ? -25.636 13.682 -54.611 1.00 101.69 205 SER F N 1
ATOM 9135 C CA . SER F 1 205 ? -26.957 13.476 -54.031 1.00 101.69 205 SER F CA 1
ATOM 9136 C C . SER F 1 205 ? -27.466 12.045 -54.198 1.00 101.34 205 SER F C 1
ATOM 9137 O O . SER F 1 205 ? -27.738 11.366 -53.209 1.00 100.84 205 SER F O 1
ATOM 9140 N N . LYS F 1 206 ? -27.594 11.586 -55.442 1.00 101.69 206 LYS F N 1
ATOM 9141 C CA . LYS F 1 206 ? -28.075 10.228 -55.698 1.00 101.69 206 LYS F CA 1
ATOM 9142 C C . LYS F 1 206 ? -27.229 9.233 -54.921 1.00 101.69 206 LYS F C 1
ATOM 9143 O O . LYS F 1 206 ? -27.762 8.334 -54.265 1.00 101.69 206 LYS F O 1
ATOM 9149 N N . GLY F 1 207 ? -25.911 9.402 -54.991 1.00 101.69 207 GLY F N 1
ATOM 9150 C CA . GLY F 1 207 ? -25.020 8.509 -54.275 1.00 101.69 207 GLY F CA 1
ATOM 9151 C C . GLY F 1 207 ? -25.315 8.532 -52.786 1.00 101.69 207 GLY F C 1
ATOM 9152 O O . GLY F 1 207 ? -25.428 7.482 -52.149 1.00 101.69 207 GLY F O 1
ATOM 9153 N N . TYR F 1 208 ? -25.446 9.738 -52.235 1.00 101.69 208 TYR F N 1
ATOM 9154 C CA . TYR F 1 208 ? -25.728 9.926 -50.813 1.00 101.69 208 TYR F CA 1
ATOM 9155 C C . TYR F 1 208 ? -27.017 9.243 -50.377 1.00 101.67 208 TYR F C 1
ATOM 9156 O O . TYR F 1 208 ? -27.103 8.689 -49.276 1.00 101.50 208 TYR F O 1
ATOM 9165 N N . GLU F 1 209 ? -28.017 9.305 -51.250 1.00 101.69 209 GLU F N 1
ATOM 9166 C CA . GLU F 1 209 ? -29.317 8.702 -50.994 1.00 101.69 209 GLU F CA 1
ATOM 9167 C C . GLU F 1 209 ? -29.233 7.174 -51.027 1.00 101.69 209 GLU F C 1
ATOM 9168 O O . GLU F 1 209 ? -29.796 6.499 -50.164 1.00 101.20 209 GLU F O 1
ATOM 9174 N N . GLU F 1 210 ? -28.530 6.638 -52.027 1.00 101.69 210 GLU F N 1
ATOM 9175 C CA . GLU F 1 210 ? -28.361 5.187 -52.168 1.00 101.69 210 GLU F CA 1
ATOM 9176 C C . GLU F 1 210 ? -27.744 4.626 -50.882 1.00 101.69 210 GLU F C 1
ATOM 9177 O O . GLU F 1 210 ? -27.945 3.460 -50.538 1.00 101.69 210 GLU F O 1
ATOM 9183 N N . TYR F 1 211 ? -26.982 5.456 -50.177 1.00 101.69 211 TYR F N 1
ATOM 9184 C CA . TYR F 1 211 ? -26.386 5.020 -48.926 1.00 101.69 211 TYR F CA 1
ATOM 9185 C C . TYR F 1 211 ? -27.510 5.023 -47.899 1.00 101.69 211 TYR F C 1
ATOM 9186 O O . TYR F 1 211 ? -27.653 4.088 -47.109 1.00 101.69 211 TYR F O 1
ATOM 9195 N N . MET F 1 212 ? -28.309 6.085 -47.937 1.00 101.48 212 MET F N 1
ATOM 9196 C CA . MET F 1 212 ? -29.438 6.250 -47.034 1.00 101.46 212 MET F CA 1
ATOM 9197 C C . MET F 1 212 ? -30.327 5.006 -46.980 1.00 101.69 212 MET F C 1
ATOM 9198 O O . MET F 1 212 ? -30.617 4.488 -45.895 1.00 101.69 212 MET F O 1
ATOM 9203 N N . VAL F 1 213 ? -30.756 4.529 -48.150 1.00 101.69 213 VAL F N 1
ATOM 9204 C CA . VAL F 1 213 ? -31.614 3.343 -48.237 1.00 101.54 213 VAL F CA 1
ATOM 9205 C C . VAL F 1 213 ? -30.904 2.075 -47.726 1.00 101.69 213 VAL F C 1
ATOM 9206 O O . VAL F 1 213 ? -31.435 0.964 -47.828 1.00 101.57 213 VAL F O 1
ATOM 9210 N N . MET F 1 214 ? -29.710 2.262 -47.163 1.00 101.69 214 MET F N 1
ATOM 9211 C CA . MET F 1 214 ? -28.903 1.165 -46.624 1.00 101.69 214 MET F CA 1
ATOM 9212 C C . MET F 1 214 ? -28.446 1.409 -45.180 1.00 101.69 214 MET F C 1
ATOM 9213 O O . MET F 1 214 ? -27.929 0.501 -44.516 1.00 100.67 214 MET F O 1
ATOM 9218 N N . LYS F 1 215 ? -28.631 2.638 -44.704 1.00 101.69 215 LYS F N 1
ATOM 9219 C CA . LYS F 1 215 ? -28.227 3.006 -43.349 1.00 101.69 215 LYS F CA 1
ATOM 9220 C C . LYS F 1 215 ? -28.806 2.018 -42.340 1.00 101.69 215 LYS F C 1
ATOM 9221 O O . LYS F 1 215 ? -28.005 1.353 -41.646 1.00 101.69 215 LYS F O 1
#

Sequence (1178 aa):
KEKAIVVFSGGQDSTTCLLWALKEFEEVETVTFHYNQRHSQEVEVAKSIAEKLGVKNHLLDMSLLNQLAPNALTSTFVPGRNLVFLSFASILAYQIGARHIITGVCEGYPDCRDEFVKSCNVTVNLAMEKPFVIHTPLMWLNKAETWKLADELGALDFVKNNTLTCYNGIIADGCGECPACHLRSKGYEEYMVMKKEKAIVVFSGGQDSTTCLLWALKEFEEVETVTFHYNQRHSQEVEVAKSIAEKLGVKNHLLDMSLLNQLAPNALTSTFVPGRNLVFLSFASILAYQIGARHIITGVCEGYPDCRDEFVKSCNVTVNLAMEKPFVIHTPLMWLNKAETWKLADELGALDFVKNNTLTCYNGIIADGCGECPACHLRSKGYEEYMVMKKEKAIVVFSGGQDSTTCLLWALKEFEEVETVTFHYNQRHSQEVEVAKSIAEKLGVKNHLLDMSLLNQLAPNALTSTFVPGRNLVFLSFASILAYQIGARHIITGVCEGYPDCRDEFVKSCNVTVNLAMEKPFVIHTPLMWLNKAETWKLADELGALDFVKNNTLTCYNGIIADGCGECPACHLRSKGYEEYMVMKKEKAIVVFSGGQDSTTCLLWALKEFEEVETVTFHYNQRHSQEVEVAKSIAEKLGVKNHLLDMSLLNQLAPNALTSTFVPGRNLVFLSFASILAYQIGARHIITGVCEGYPDCRDEFVKSCNVTVNLAMEKPFVIHTPLMWLNKAETWKLADELGALDFVKNNTLTCYNGIIADGCGECPACHLRSKGYEEYMVMKKEKAIVVFSGGQDSTTCLLWALKEFEEVETVTFHYNQRHSQEVEVAKSIAEKLGVKNHLLDMSLLNQLAPNALTSTFVPGRNLVFLSFASILAYQIGARHIITGVCETDFSGYPDCRDEFVKSCNVTVNLAMEKPFVIHTPLMWLNKAETWKLADELGALDFVKNNTLTCYNGIIADGCGECPACHLRSKGYEEYMVMKKEKAIVVFSGGQDSTTCLLWALKEFEEVETVTFHYNQRHSQEVEVAKSIAEKLGVKNHLLDMSLLNQLAPNALTSTFVPGRNLVFLSFASILAYQIGARHIITGVCETDFSGYPDCRDEFVKSCNVTVNLAMEKPFVIHTPLMWLNKAETWKLADELGALDFVKNNTLTCYNGIIADGCGECPACHLRSKGYEEYMVMK

InterPro domains:
  IPR014729 Rossmann-like alpha/beta/alpha sandwich fold [G3DSA:3.40.50.620] (1-219)
  IPR018317 Queuosine biosynthesis protein QueC [MF_01633] (4-217)
  IPR018317 Queuosine biosynthesis protein QueC [PF06508] (5-211)
  IPR018317 Queuosine biosynthesis protein QueC [PIRSF006293] (3-214)
  IPR018317 Queuosine biosynthesis protein QueC [PTHR42914] (2-215)
  IPR018317 Queuosine biosynthesis protein QueC [TIGR00364] (6-204)
  IPR018317 Queuosine biosynthesis protein QueC [cd01995] (4-211)

Radius of gyration: 40.14 Å; Cα contacts (8 Å, |Δi|>4): 2334; chains: 6; bounding box: 111×92×101 Å

Solvent-accessible surface area: 52672 Å² total; per-residue (Å²): 138,82,44,0,0,0,24,2,42,0,15,3,45,9,0,0,0,0,21,46,0,55,127,79,15,122,86,9,5,0,0,0,20,16,85,95,79,155,142,17,96,72,3,87,20,0,69,49,1,3,137,124,34,50,33,139,32,27,30,5,26,0,39,13,0,56,48,0,8,42,85,59,52,158,94,101,101,0,5,5,68,26,1,1,42,1,0,0,0,0,0,0,0,68,45,41,51,4,62,7,0,0,4,16,21,53,81,110,143,28,6,33,42,10,36,0,5,25,4,1,3,5,0,0,5,7,0,7,112,99,75,8,4,6,28,25,32,0,4,107,58,75,40,1,59,3,2,87,25,0,56,116,32,69,11,21,96,52,0,47,90,34,0,18,31,8,153,88,26,74,62,20,98,10,43,42,126,20,94,14,7,101,113,9,56,147,3,38,100,85,27,81,115,92,209,138,81,43,0,0,0,23,1,42,0,14,4,46,9,0,0,0,0,21,48,0,56,128,80,15,120,87,9,5,0,0,1,20,14,84,96,79,150,144,18,93,70,3,88,20,0,71,49,1,2,135,111,34,51,31,139,32,32,30,5,26,0,39,14,0,56,44,0,6,41,88,58,47,159,95,99,94,0,4,5,70,25,1,0,42,2,0,0,0,0,0,0,0,72,48,43,51,3,61,8,0,0,4,17,22,54,83,110,140,27,7,33,39,11,38,0,6,26,4,0,3,4,1,0,6,9,0,8,118,97,76,8,3,7,29,24,32,0,5,108,57,74,39,1,59,3,3,86,24,0,53,115,33,69,10,16,14,35,0,39,28,24,0,17,31,8,154,89,25,74,64,20,100,10,41,41,127,21,96,13,8,100,114,10,57,147,3,38,102,84,26,80,114,92,208,168,79,36,0,0,0,26,3,61,0,11,2,36,9,0,0,0,0,22,41,0,60,114,66,14,122,102,12,13,0,0,4,36,13,84,97,78,132,134,26,93,84,2,88,16,0,73,53,1,2,141,116,40,49,28,143,20,39,41,2,37,0,35,28,0,56,50,0,4,39,99,54,56,168,120,88,116,3,8,8,54,23,1,0,32,5,0,0,0,0,0,0,0,64,46,28,54,6,63,9,0,0,5,11,30,47,90,113,156,28,12,30,61,13,29,0,4,26,4,2,2,5,1,0,8,17,0,6,114,99,70,6,3,7,29,23,33,1,4,98,55,77,33,6,67,4,1,114,31,0,54,131,41,66,14,28,106,47,0,46,89,34,0,16,31,6,159,84,21,93,67,18,99,19,36,40,152,10,97,15,5,102,89,10,62,119,0,35,95,76,9,88,101,101,192,168,77,38,0,0,0,25,2,62,0,11,3,34,10,0,0,0,0,21,42,0,60,114,65,14,124,102,12,14,0,0,4,34,12,84,96,79,130,131,27,95,85,2,89,16,0,70,52,1,1,141,116,39,51,29,143,21,42,41,3,38,0,35,29,0,58,48,0,4,37,99,54,48,170,118,88,111,4,8,8,55,23,1,0,31,5,1,0,0,0,0,0,0,65,46,27,54,6,63,10,0,0,5,12,30,47,91,110,155,25,12,29,58,14,29,0,4,26,4,2,3,3,1,0,8,19,0,7,116,96,76,6,4,8,31,23,33,1,3,99,55,78,33,6,66,4,1,115,31,0,54,132,41,66,15,28,106,45,0,47,89,35,0,16,29,6,159,83,21,91,68,17,98,18,37,39,150,10,96,14,4,105,89,10,62,118,0,37,96,77,9,88,101,101,192,154,80,36,0,1,0,30,1,60,0,16,6,41,11,0,0,0,0,22,45,0,55,142,85,19,121,90,10,8,0,0,2,33,14,84,89,102,144,130,13,107,81,1,95,24,0,75,54,2,0,125,107,45,41,25,144,16,36,47,54,65,1,38,102,9,65,113,102,8,51,68,60,119,159,107,113,108,18,100,23,141,24,86,32,31,2,36,85,0,0,86,26,0,111,141,48,46,0,29,9,0,0,4,19,24,28,38,63,39,211,50,18,99,92,14,21,108,10,64,40,6,28,39,6,3,25,80,10,4,136,75,33,170,61,73,3,3,7,25,29,29,1,5,88,44,71,46,17,65,1,4,98,36,0,49,133,35,70,9,24,17,32,0,53,29,26,0,21,30,5,160,106,35,81,71,12,104,15,45,34,126,14,90,18,2,84,105,10,58,141,6,46,98,56,30,91,98,146,194,161,52,35,0,0,0,26,1,67,1,16,4,40,12,0,0,0,0,12,44,0,60,136,106,18,130,96,12,16,0,0,4,32,16,76,131,101,121,136,14,78,92,4,88,14,0,82,54,1,1,127,121,53,40,20,137,28,36,51,51,82,0,38,113,5,58,122,100,6,65,94,47,120,173,101,110,101,6,96,20,73,23,85,34,41,1,32,73,0,1,85,20,0,91,130,46,47,7,53,12,0,0,3,24,24,48,13,81,70,195,72,53,132,87,14,24,101,12,60,46,8,24,42,7,3,28,79,10,4,142,74,39,154,86,64,4,4,10,29,23,35,4,3,104,49,65,41,11,68,6,0,91,25,0,59,112,33,56,16,31,103,46,0,50,84,33,0,11,31,6,158,95,29,98,66,16,80,15,47,37,161,14,103,15,2,103,98,12,52,122,2,50,89,82,16,51,108,133,158

CATH classification: 3.40.50.620

B-factor: mean 75.49, std 15.59, range [35.47, 101.69]

Secondary structure (DSSP, 8-state):
--EEEEE--SSHHHHHHHHHHHHH-SEEEEEEEESS-TT-HHHHHHHHHHHTT---EEEEE-GGGGGGSTGGG-----TTHHHHHHHHHHHHHHHHT-SEEE-------GGGSHHHHHHHHHHHHHHHTS--EEE-TTTT--HHHHHHHHHHTT-HHHHHHH---STTS--SS--S-SHHHHHHHHHHHHHHHT-/--EEEEE--SSHHHHHHHHHHHHH-SEEEEEEEESS-TT-HHHHHHHHHHHHT---EEEEE-GGGGGGSTGGG-----TTHHHHHHHHHHHHHHHHT-SEEE-------GGGSHHHHHHHHHHHHHHHTS--EEE-TTTT--HHHHHHHHHHTT-HHHHHHH---SSSS--SS--S-SHHHHHHHHHHHHHHHT-/--EEEEE--SSHHHHHHHHHHHTT-SEEEEEEEE-S-S-STTHHHHHHHHHHT---EEEEE-GGGGGGSGGGG-----TTHHHHHHHHHHHHHHHTT-SEEEE------GGGSHHHHHHHHHHHHHHHT---EEE-TTTT--HHHHHHHHHHTT-HHHHHHH---STTS--TTTTSSSHHHHHHHHHHHHHHHT-/--EEEEE--SSHHHHHHHHHHHTT-SEEEEEEEE-S-S-STTHHHHHHHHHHT---EEEEE-GGGGGGSGGGG-----TTHHHHHHHHHHHHHHHTT-SEEE-------GGGSHHHHHHHHHHHHHHTT---EEE-TTTT--HHHHHHHHHHTT-HHHHHHH---STTS--TTTTSSSHHHHHHHHHHHHHHHT-/--EEEEE--SSHHHHHHHHHHHHH-SEEEEEEEESS-TTSHHHHHHHHHHHHT---EEEEE--GGGGGSTGGG-----TTHHHHHHHHHHHHHHHHT--EEE----S--TT--GGGSHHHHHHHHHHHHHHHT---EEE-TTTT--HHHHHHHHHHTT-HHHHHHH-B--SSS-BTT--S-SHHHHHHHHHHHHHHHT-/--EEEEE--SSHHHHHHHHHHHHH-SEEEEEEEESS-SS-HHHHHHHHHHHHH---EEEEE-GGGGTTSGGG------TTHHHHHHHHHHHHHHHHT-SEEE------SS---GGGSHHHHHHHHHHHHHHHTS--EEE-GGGG--HHHHHHHHHHHT-HHHHHTT----SSS--TT--SSSHHHHHHHHHHHHHHTT-

Organism: Bacillus subtilis (strain 168) (NCBI:txid224308)

Foldseek 3Di:
DAAEEQADFQALQSLLQQLVVVVVDDHYAYEYEDQPPCPDLRVVLRVVSCVVPPHHYHYDHPVVQQCQAPVVVCPRDDAPVVLVVVLVQLVVCVVVVHQEYEYQQADPHPCSAPVNVVVSQVVSCVVVVGNHDYDHVCHPPALLVSLVSCVVSVCNVVSQARGDFDPPSAGRQRPCPDPRNVRNVVSVVVNVVVD/DAAEEQADFQALQSLLQQLVVVVVDDHYAYEYEDQPPCPDLRVVLRVVSCVVPPHHYHYDHPVVQQCQAPVVVCPRDDAPVVLVVVLVSLVVCVVVVHQEYEYQQADPHPCSAPVNVVVSQVVSCVVVVGNHDYDHVCHPPALLVSLVSCVVSVCNVVSQARGDFDPPSAGRQRPCPDPSNVRNVVSVVVNVVVD/DFEEEQADFQALQSLLLQLVVVVPDPHYAYEYEDADDCPDLRNVLGCVVCVVPPHYYHYDHCNVVQCQCVVVVCVRDHALCVLVVVLVQLVVCVVVVGQEYEYRQADPGPNSAPVNQVVSQVVSCVVPVGNHDYHHVCHPPALQVSLVSCVVSVHNPVSQFRGDFDPPSDTRCPPVPDDRSVRNVVSVVVNVVVD/DFEEEQADFLALQSLLLQLVVVVPDPHYAYEYEDADDCPDLRNVLGCVVCVVPPHYYHYDHCNVVQCQCVVVVCVRDHALCVLVVVLVQLVVCVVVVGQEYEYRQADPGPNSAPVNVVVSQVVSCVVPVGNHDYHHVCHPPALLRSLVSCVVSVHNPVSQFRGDFDPPSDTRCPPCPDDRSVRNVVSPVVNVVVD/DAEEEFAWFQALQRLLQQLVVVVVDDAYAYEYEEAPPCPDLRVVLGVVLCPVVDHHYHYYHPNVQQCQAPVVVCVRDDACPVLVSCLVQLVVCVVVVGQEYEYALACPDPPSGPCSAPVNQVVSQVVSCVVPVGNHDYHHVCHPPALLVSLVSCVVSVNNPVSQQRGDFEPVRDGRCHPCPPPRSCSNVVSPVVNVVVD/DFEEEQAWFQALQSVLQQLVCVVVDDHYAYEYEDEPDDCDLRNVLRCVLCVVVPHHYHYHYDNVQQCQAPVNVVPRDHALVVLVVVLVSLVVCVVVVGQEYEYQLACCVVPHGPNSAPVNLVVSQVVSCVVRVGNHDYDHPNHNPALQVSLVSCVVSPCNVVSQARGQQAPPNDGRCHDCPDPRNVRNVVSPVVNVVVD

Nearest PDB structures (foldseek):
  3bl5-assembly1_A  TM=1.005E+00  e=1.694E-41  unclassified
  3bl5-assembly6_F  TM=9.943E-01  e=4.440E-37  unclassified
  2pg3-assembly1_A-2  TM=9.685E-01  e=4.655E-25  Pectobacterium atrosepticum SCRI1043
  2ywc-assembly1_B  TM=6.428E-01  e=1.423E-05  Thermus thermophilus HB8
  3fiu-assembly2_D  TM=6.343E-01  e=4.054E-04  Francisella tularensis subsp. holarctica LVS

=== Feature glossary ===
A reading guide for the features in this record.

Start from the sequence.

  · This is the polypeptide sequence — one letter per residue, N-terminus first. Length ranges from a few dozen residues for small domains to over a thousand for large multi-domain proteins.

Fold it, and you get atomic coordinates and the backbone conformation that goes with them.

  · Structure coordinates are given as an mmCIF _atom_site loop: one row per atom with element, residue name, chain id, sequence number, and x/y/z position in Å. Only the four main-chain atoms per residue are included here; side chains are omitted to keep the record compact.

  · Backbone dihedral angles. Every residue except chain termini has a φ (preceding-C → N → Cα → C) and a ψ (N → Cα → C → next-N). They are reported in degrees following the IUPAC sign convention. Secondary structure is essentially a statement about which (φ, ψ) basin each residue occupies.

  · The SS8 string is DSSP's per-residue secondary-structure call. α-helix (H) means an i→i+4 H-bond ladder; β-strand (E) means the residue participates in a β-sheet; 3₁₀ (G) and π (I) are tighter and wider helices; T/S are turns/bends; '-' is loop.

  · SS3 is a coarse helix/strand/coil call (letters a/b/c) made by the P-SEA algorithm from inter-Cα distances and dihedrals. It is less detailed than DSSP but needs only Cα positions.

Summarize the fold with a handful of shape descriptors and a per-residue structural alphabet.

  · Radius of gyration (Rg) is the root-mean-square distance of Cα atoms from their centroid — a single number for overall size and compactness. A globular domain of N residues has Rg ≈ 2.2·N^0.38 Å; an extended or disordered chain has a much larger Rg. The Cα contact count is the number of residue pairs whose Cα atoms are within 8 Å and are more than four positions apart in sequence — a standard proxy for tertiary packing density. The bounding box is the smallest axis-aligned box enclosing all Cα atoms.

  · The Foldseek 3Di string encodes local tertiary geometry as a 20-letter alphabet — one character per residue — derived from the relative positions of nearby Cα atoms. Unlike the amino-acid sequence, 3Di is a direct function of the 3D structure, so two proteins with the same fold have similar 3Di strings even at low sequence identity.

  · Solvent-accessible surface area (SASA) is the area in Å² traced out by the centre of a 1.4 Å probe sphere (a water molecule) rolled over the protein's van der Waals surface (Shrake–Rupley / Lee–Richards construction). Buried residues have near-zero SASA; fully exposed residues can exceed 200 Å². The total SASA scales roughly with the number of surface residues.

Ask how reliable the model is.

  · pLDDT (predicted Local Distance Difference Test) is AlphaFold's per-residue confidence score, ranging from 0 to 100. Values above 90 indicate high confidence (typically well-packed cores); 70–90 is confident; 50–70 low confidence; below 50 usually means the region is disordered or the prediction is unreliable there. AlphaFold stores pLDDT in the mmCIF B-factor column.

  · B-factor (Debye–Waller factor) reflects atomic displacement in the crystal lattice. It is an experimental observable (units Å²), not a prediction; low values mean the atom is pinned down, high values mean it moves or is heterogeneous across the crystal.

  · Predicted Aligned Error (PAE) is an AlphaFold confidence matrix: entry (i, j) is the expected error in the position of residue j, in ångströms, when the prediction is superimposed on the true structure at residue i. Low PAE within a block of residues means that block is internally rigid and well-predicted; high PAE between two blocks means their relative placement is uncertain even if each block individually is confident.

Place it in context: what it resembles, what it is annotated as, and how it looks.

  · Nearest PDB neighbors are the top structural matches found by Foldseek when searching this structure against the entire Protein Data Bank. Each hit reports a TM-score (0 to 1; >0.5 almost always implies the same fold) and an E-value. These are *structural* homologs — they may share no detectable sequence similarity.

  · Functional annotations link the protein to curated databases. InterPro entries identify conserved domains and families by matching the sequence against member-database signatures (Pfam, PROSITE, CDD, …). Gene Ontology (GO) terms describe molecular function, biological process, and cellular component in a controlled vocabulary. CATH places the structure in a hierarchical fold classification (Class/Architecture/Topology/Homologous-superfamily). The organism is the source species.

  · Three diagnostic plots accompany the record. The Cα contact map visualizes the tertiary structure as a 2D adjacency matrix (8 Å cutoff, sequence-local contacts suppressed). The Ramachandran plot shows the distribution of backbone (φ, ψ) torsions, with points in the α and β basins reflecting secondary structure content. The PAE plot shows AlphaFold's inter-residue confidence as a color matrix.

  · Six rendered views show the 3D structure from the faces of a cube — i.e. along ±x, ±y, ±z. Rendering representation is drawn randomly per protein from cartoon (secondary-structure ribbons), sticks (backbone bonds), or molecular surface; coloring is either N→C rainbow (blue at the N-terminus through red at the C-terminus) or one color per chain.